Protein 6TAH (pdb70)

Sequence (804 aa):
GPIDDLYTAATTPPNGHKVSIALEEGLPYTVHALSFDKKKEQKAPEFLRINPNGRIPAIVDRSNDDFAVFESGAILVYLAEKKTGQLPTDVKGRSRVIIQWLFQGGVGPQGQANVFFRRYFPEKKLQGAIDRYQHHETRRLYEVLDGRLGEAEYLAGDYSIADIATYPWVRRIHDWSGVAVDGLDNLQRWIAALEEARPAVQQRGLLVPRDAIRGPIDLYTAATPPNGHKVSIALEEGLPYTVHALSFDKKKEQKAPEFLRINPNGRIPAIVDRSNDDFAVFESGAILVYLAEKTGQLPTDVKGRSRVIIQWLFQGGVGPQGQANVFFRYFPEEKLQGAIDRYQHETRRLYEVLDGRLGEAEYLAGDYSIADIATYPWVRRIHDWSGVAVDGLDNLQRWIAALEEARPAVQQRGLLVPRREKEGDDAIGPIDDLYTAATPPNGHKVSIALEEGLPPYTVHALSFDKKEQKAPEFLRRINPNGRIPAIVDRSNDDFAVFESGAILVYLAEKTGQLPTDVKGRSRRVIQWLFQGGVGPQGQANVFFRYFPEKLQGAIDRYQHETRRLYEVLDGRLGEAEYLAGDYSIADIATYPWVRRIHDDWSGVAVDGLDNLQRWIAALEEARPAVQQRGLLVPRPIDLYTAATPPNGHKVSIALEEGLPYTTVHALSFDKKEQKAPEFLRINPNGRIPAIVDRSNDDFAVFESGAILVYLAEKTGQLPTDVKGRSRRVIQWLFQGGVGPQGQANVFFRYFPEKLQGAIDRYQHETRRLYEEVLDGRLGEAEYLAGDYSIADIATYPWVRIHDWSGVAVDGLDNLQRWIAALEARPAVQQRGLLVPR

Foldseek 3Di:
DAWEWEAALALLSLLLQLLCLVPGDYHYDHDDVVVLRLVDPVNCVQPVVSDDTKIFDPVPPRHIDDDSLRSQVVVCVVVVPLDDDPLLVVQLVVLLCVVAQVVLVQLCCQVPNPPDNDVVSNCVNLVSNQVSLVVVLVCLVVEVDRSHDGGSSLSSRLSRVVCSVSSVHDCPPSVSSVSNNVVLVPDPSSVVSSCPPVNSGD/DFWEWEAFLALLQLLLQLLCLVPGDYHYDHDDVVVLRLVDPVNCVQPVVSDDTKTQHVVPVRHIDDDSLRSQVVVCVVVVPQDDDDLLVVQLVVLLCVVAQVVLVQLLCQVPPPPDNDVVSNCVNLVSNQVSLVVVLVCLVVEVDRSHDGGSSLSSRQSRVVCNVSSVHDCPPSVSSVSSNVVLVPDPSSVVSSQVVHPDDPCRPPD/DFWEWEAELALLQLLLQLLCLVPGDYHYDHADVVVLRLVPVVNCVQPVVSDDTKIFHVVPVRDIDDDSLRSQVVVCVVVVPQDDDDLLVVQLVVLLCVVAQVVLVQLLCQVPNDPDHDPVSNCVNLVSNLVSLVVVLVCLVVEVDRSHPGGSSLSSRQSSVVCNVSSVHDCPPSVSSVSSNVVLVPDVSSVVSSPPPD/DKEWEAELALLQLLLQLLCLVDPDYDYDYDDVVVLRLVDVVNCVQPVVSDDTKMFDVVPVRHIDDDSLRSQVVVCVVVVPQDDDDLLVVQLVVLLCVVAQVVLVQLLCQVPPPPDNDPVSNCVNLVSNLVSLVVVLVCLVVEVDRSHPGGSSLSSRQSSVVCCVSSVHDCPPSVSSVSNNVVLVPDVSSVVSSPVDD

Secondary structure (P-SEA, 3-state):
ccccccccccaaaaaaaaaaaccbbbbbbcccccccccccaaaaaacccccccbbbcccccccccccaaaaaaaaaaaaccccccaaaaaaaaaacccccccccaaaaaaacccccccaaaaaaaaaaaaaaaaaaaaaaaacccccccccaaaaacaaaaaaccccccccccaaaaaaaaaaaaacaaaaaaaaccccccc/ccccccccccaaaaaaaaaaaccbbbbbbcccccccccccaaaaaacccccccccccccccccccccaaaaaaaaaaacccccccaaaaaaaaaacccccccccaaaaaaacccccccaaaaaaaaaaaaaaaaaaaaaaaacccccccccaaaaacaaaaaaccccccccccaaaaaaaaaaaaacaaaaaaaacccccccccccc/ccccccccccaaaaaaaaaaaccbbbbbbcccccccccccaaaaaacccccccbbbcccccccccccaaaaaaaaaaacccccccaaaaaaaaaacccccccccaaaaaaacccccccaaaaaaaaaaaaaaaaaaaaaaaacccccccccaaaaacaaaaaaccccccccccaaaaaaaaaaaaacaaaaaaaaccc/cccccccccaaaaaaaaaaacccccccccccccccccccaaaaaacccccccccccccccccccccaaaaaaaaaaacccccccaaaaaaaaaacccccccccaaaaaaacccccccaaaaaaaaaaaaaaaaaaaaaaaacccccccccaaaaacaaaaaaccccccccccaaaaaaaaaaaaacaaaaaaaaccc

Solvent-accessible surface area: 32722 Å² total

B-factor: mean 14.42, std 9.43, range [3.59, 117.61]

Structure (mmCIF, N/CA/C/O backbone):
data_6TAH
#
_entry.id   6TAH
#
_cell.length_a   84.500
_cell.length_b   96.610
_cell.length_c   100.810
_cell.angle_alpha   90.000
_cell.angle_beta   90.000
_cell.angle_gamma   90.000
#
_symmetry.space_group_name_H-M   'P 21 21 21'
#
loop_
_entity.id
_entity.type
_entity.pdbx_description
1 polymer 'Glutathione S-transferase'
2 polymer 'Glutathione S-transferase'
3 polymer 'Glutathione S-transferase'
4 polymer 'Glutathione S-transferase'
5 non-polymer 'OXIDIZED GLUTATHIONE DISULFIDE'
6 non-polymer 1,2-ETHANEDIOL
7 non-polymer GLYCEROL
8 water water
#
loop_
_atom_site.group_PDB
_atom_site.id
_atom_site.type_symbol
_atom_site.label_atom_id
_atom_site.label_alt_id
_atom_site.label_comp_id
_atom_site.label_asym_id
_atom_site.label_entity_id
_atom_site.label_seq_id
_atom_site.pdbx_PDB_ins_code
_atom_site.Cartn_x
_atom_site.Cartn_y
_atom_site.Cartn_z
_atom_site.occupancy
_atom_site.B_iso_or_equiv
_atom_site.auth_seq_id
_atom_site.auth_comp_id
_atom_site.auth_asym_id
_atom_site.auth_atom_id
_atom_site.pdbx_PDB_model_num
ATOM 1 N N . GLY A 1 1 ? 0.01322 31.48891 -19.42643 1.000 23.68233 -1 GLY AAA N 1
ATOM 2 C CA . GLY A 1 1 ? 0.21538 32.38804 -18.24748 1.000 18.59846 -1 GLY AAA CA 1
ATOM 3 C C . GLY A 1 1 ? 0.25815 31.58951 -16.96195 1.000 13.85136 -1 GLY AAA C 1
ATOM 4 O O . GLY A 1 1 ? 0.13594 30.37052 -17.00554 1.000 13.63391 -1 GLY AAA O 1
ATOM 10 N N . PRO A 1 2 ? 0.43601 32.26403 -15.82360 1.000 12.67288 0 PRO AAA N 1
ATOM 11 C CA . PRO A 1 2 ? 0.57923 31.53105 -14.55472 1.000 9.67451 0 PRO AAA CA 1
ATOM 12 C C . PRO A 1 2 ? -0.61255 30.63918 -14.27099 1.000 10.28818 0 PRO AAA C 1
ATOM 13 O O . PRO A 1 2 ? -1.76579 31.01274 -14.47851 1.000 12.12108 0 PRO AAA O 1
ATOM 55 N N . ILE A 1 4 ? -0.85734 29.01624 -11.15485 1.000 7.55327 2 ILE AAA N 1
ATOM 56 C CA . ILE A 1 4 ? -1.06394 28.99794 -9.71267 1.000 7.46740 2 ILE AAA CA 1
ATOM 57 C C . ILE A 1 4 ? -1.57878 30.37077 -9.31197 1.000 9.33861 2 ILE AAA C 1
ATOM 58 O O . ILE A 1 4 ? -0.94107 31.38621 -9.62136 1.000 10.37291 2 ILE AAA O 1
ATOM 74 N N . ASP A 1 5 ? -2.72432 30.40416 -8.63382 1.000 7.45285 3 ASP AAA N 1
ATOM 75 C CA A ASP A 1 5 ? -3.21908 31.62119 -8.01393 0.567 7.98538 3 ASP AAA CA 1
ATOM 76 C CA B ASP A 1 5 ? -3.24937 31.61620 -8.00943 0.433 8.98991 3 ASP AAA CA 1
ATOM 77 C C . ASP A 1 5 ? -2.92225 31.54645 -6.52424 1.000 6.95030 3 ASP AAA C 1
ATOM 78 O O . ASP A 1 5 ? -3.30713 30.58138 -5.85135 1.000 8.52764 3 ASP AAA O 1
ATOM 95 N N . LEU A 1 6 ? -2.19601 32.54001 -6.03128 1.000 6.41947 4 LEU AAA N 1
ATOM 96 C CA . LEU A 1 6 ? -1.75890 32.60545 -4.64362 1.000 6.45726 4 LEU AAA CA 1
ATOM 97 C C . LEU A 1 6 ? -2.55902 33.67660 -3.91916 1.000 6.39633 4 LEU AAA C 1
ATOM 98 O O . LEU A 1 6 ? -2.50493 34.85434 -4.29044 1.000 8.61598 4 LEU AAA O 1
ATOM 114 N N . TYR A 1 7 ? -3.27792 33.25927 -2.88128 1.000 6.46259 5 TYR AAA N 1
ATOM 115 C CA . TYR A 1 7 ? -4.04784 34.13805 -2.01201 1.000 7.65203 5 TYR AAA CA 1
ATOM 116 C C . TYR A 1 7 ? -3.22123 34.33956 -0.75510 1.000 7.12735 5 TYR AAA C 1
ATOM 117 O O . TYR A 1 7 ? -2.91382 33.37264 -0.05397 1.000 6.83963 5 TYR AAA O 1
ATOM 135 N N . THR A 1 8 ? -2.81936 35.57978 -0.49384 1.000 7.30422 6 THR AAA N 1
ATOM 136 C CA . THR A 1 8 ? -1.76061 35.81241 0.47584 1.000 6.68481 6 THR AAA CA 1
ATOM 137 C C . THR A 1 8 ? -1.85914 37.21339 1.07232 1.000 8.47496 6 THR AAA C 1
ATOM 138 O O . THR A 1 8 ? -2.75992 37.99173 0.75994 1.000 8.78755 6 THR AAA O 1
ATOM 149 N N . ALA A 1 9 ? -0.93392 37.48868 1.98752 1.000 7.80153 7 ALA AAA N 1
ATOM 150 C CA . ALA A 1 9 ? -0.75896 38.78155 2.62916 1.000 8.73023 7 ALA AAA CA 1
ATOM 151 C C . ALA A 1 9 ? 0.67877 38.81146 3.10785 1.000 8.62470 7 ALA AAA C 1
ATOM 152 O O . ALA A 1 9 ? 1.33512 37.77649 3.16270 1.000 9.20985 7 ALA AAA O 1
ATOM 159 N N . ALA A 1 10 ? 1.17860 39.99304 3.42972 1.000 9.54994 8 ALA AAA N 1
ATOM 160 C CA . ALA A 1 10 ? 2.56352 40.15672 3.87634 1.000 9.76839 8 ALA AAA CA 1
ATOM 161 C C . ALA A 1 10 ? 2.67344 39.71399 5.32657 1.000 12.36626 8 ALA AAA C 1
ATOM 162 O O . ALA A 1 10 ? 2.51750 40.50123 6.26362 1.000 12.81426 8 ALA AAA O 1
ATOM 169 N N . THR A 1 11 ? 2.94793 38.42451 5.49534 1.000 9.53542 9 THR AAA N 1
ATOM 170 C CA A THR A 1 11 ? 3.00963 37.77471 6.79134 0.170 10.05256 9 THR AAA CA 1
ATOM 171 C CA B THR A 1 11 ? 2.99562 37.76654 6.79587 0.830 9.20701 9 THR AAA CA 1
ATOM 172 C C . THR A 1 11 ? 3.94498 36.58379 6.67931 1.000 8.92642 9 THR AAA C 1
ATOM 173 O O . THR A 1 11 ? 4.16227 36.07345 5.57906 1.000 8.06114 9 THR AAA O 1
ATOM 194 N N . PRO A 1 12 ? 4.49092 36.08576 7.80749 1.000 10.27518 10 PRO AAA N 1
ATOM 195 C CA A PRO A 1 12 ? 5.37198 34.90575 7.71504 0.575 8.34319 10 PRO AAA CA 1
ATOM 196 C CA B PRO A 1 12 ? 5.38082 34.91211 7.69510 0.425 9.99541 10 PRO AAA CA 1
ATOM 197 C C . PRO A 1 12 ? 4.73049 33.72790 7.00046 1.000 7.28261 10 PRO AAA C 1
ATOM 198 O O . PRO A 1 12 ? 5.38174 33.08010 6.17819 1.000 7.13576 10 PRO AAA O 1
ATOM 218 N N . ASN A 1 13 ? 3.45943 33.44306 7.27456 1.000 6.43499 11 ASN AAA N 1
ATOM 219 C CA . ASN A 1 13 ? 2.83687 32.28180 6.64731 1.000 6.02867 11 ASN AAA CA 1
ATOM 220 C C . ASN A 1 13 ? 2.67869 32.46330 5.14843 1.000 5.52233 11 ASN AAA C 1
ATOM 221 O O . ASN A 1 13 ? 2.84651 31.50409 4.38612 1.000 5.76927 11 ASN AAA O 1
ATOM 232 N N . GLY A 1 14 ? 2.34113 33.67168 4.69827 1.000 5.78675 12 GLY AAA N 1
ATOM 233 C CA . GLY A 1 14 ? 2.28083 33.89806 3.25906 1.000 5.57203 12 GLY AAA CA 1
ATOM 234 C C . GLY A 1 14 ? 3.64723 33.83124 2.61026 1.000 5.55129 12 GLY AAA C 1
ATOM 235 O O . GLY A 1 14 ? 3.80170 33.30690 1.49920 1.000 6.32016 12 GLY AAA O 1
ATOM 239 N N . HIS A 1 15 ? 4.65997 34.34913 3.29867 1.000 5.98058 13 HIS AAA N 1
ATOM 240 C CA . HIS A 1 15 ? 6.00677 34.35898 2.74990 1.000 6.34031 13 HIS AAA CA 1
ATOM 241 C C . HIS A 1 15 ? 6.56181 32.95483 2.56444 1.000 5.42100 13 HIS AAA C 1
ATOM 242 O O . HIS A 1 15 ? 7.39358 32.72250 1.68091 1.000 5.79128 13 HIS AAA O 1
ATOM 256 N N . LYS A 1 16 ? 6.12959 31.99051 3.37216 1.000 5.45837 14 LYS AAA N 1
ATOM 257 C CA . LYS A 1 16 ? 6.57369 30.62295 3.12748 1.000 5.41322 14 LYS AAA CA 1
ATOM 258 C C . LYS A 1 16 ? 6.29089 30.22973 1.68550 1.000 4.96348 14 LYS AAA C 1
ATOM 259 O O . LYS A 1 16 ? 7.11085 29.57830 1.02978 1.000 5.81008 14 LYS AAA O 1
ATOM 278 N N . VAL A 1 17 ? 5.08835 30.54838 1.21532 1.000 4.96207 15 VAL AAA N 1
ATOM 279 C CA . VAL A 1 17 ? 4.64640 30.05888 -0.07982 1.000 4.84402 15 VAL AAA CA 1
ATOM 280 C C . VAL A 1 17 ? 5.24551 30.86813 -1.22280 1.000 5.44791 15 VAL AAA C 1
ATOM 281 O O . VAL A 1 17 ? 5.63605 30.29878 -2.25005 1.000 5.81550 15 VAL AAA O 1
ATOM 294 N N . SER A 1 18 ? 5.32980 32.19333 -1.08161 1.000 4.92209 16 SER AAA N 1
ATOM 295 C CA . SER A 1 18 ? 5.98461 32.97334 -2.12328 1.000 5.82307 16 SER AAA CA 1
ATOM 296 C C . SER A 1 18 ? 7.45856 32.61187 -2.21702 1.000 5.19906 16 SER AAA C 1
ATOM 297 O O . SER A 1 18 ? 8.00333 32.53269 -3.32042 1.000 6.28563 16 SER AAA O 1
ATOM 305 N N . ILE A 1 19 ? 8.13175 32.39141 -1.08052 1.000 5.22066 17 ILE AAA N 1
ATOM 306 C CA . ILE A 1 19 ? 9.51614 31.93766 -1.14768 1.000 5.45040 17 ILE AAA CA 1
ATOM 307 C C . ILE A 1 19 ? 9.61674 30.61931 -1.91144 1.000 5.25303 17 ILE AAA C 1
ATOM 308 O O . ILE A 1 19 ? 10.46505 30.45833 -2.79407 1.000 6.09507 17 ILE AAA O 1
ATOM 324 N N . ALA A 1 20 ? 8.75529 29.65920 -1.58591 1.000 5.01226 18 ALA AAA N 1
ATOM 325 C CA . ALA A 1 20 ? 8.80440 28.36821 -2.26398 1.000 5.51721 18 ALA AAA CA 1
ATOM 326 C C . ALA A 1 20 ? 8.61575 28.52736 -3.77108 1.000 5.64240 18 ALA AAA C 1
ATOM 327 O O . ALA A 1 20 ? 9.35956 27.95059 -4.56587 1.000 6.37698 18 ALA AAA O 1
ATOM 334 N N . LEU A 1 21 ? 7.60413 29.29380 -4.18630 1.000 5.57694 19 LEU AAA N 1
ATOM 335 C CA . LEU A 1 21 ? 7.35535 29.47580 -5.61129 1.000 5.75734 19 LEU AAA CA 1
ATOM 336 C C . LEU A 1 21 ? 8.53409 30.15568 -6.29823 1.000 5.50022 19 LEU AAA C 1
ATOM 337 O O . LEU A 1 21 ? 8.90832 29.77159 -7.41499 1.000 6.48401 19 LEU AAA O 1
ATOM 353 N N . GLU A 1 22 ? 9.14697 31.14803 -5.64271 1.000 6.43767 20 GLU AAA N 1
ATOM 354 C CA . GLU A 1 22 ? 10.34385 31.78653 -6.19021 1.000 6.46358 20 GLU AAA CA 1
ATOM 355 C C . GLU A 1 22 ? 11.50544 30.80696 -6.29284 1.000 6.54329 20 GLU AAA C 1
ATOM 356 O O . GLU A 1 22 ? 12.23717 30.82235 -7.28871 1.000 8.41965 20 GLU AAA O 1
ATOM 368 N N . GLU A 1 23 ? 11.69530 29.94616 -5.28758 1.000 6.20455 21 GLU AAA N 1
ATOM 369 C CA . GLU A 1 23 ? 12.76297 28.94447 -5.35760 1.000 6.93415 21 GLU AAA CA 1
ATOM 370 C C . GLU A 1 23 ? 12.51273 27.97133 -6.48997 1.000 7.83816 21 GLU AAA C 1
ATOM 371 O O . GLU A 1 23 ? 13.44905 27.53639 -7.16429 1.000 9.17177 21 GLU AAA O 1
ATOM 400 N N . GLY A 1 25 ? 10.82425 28.50593 -9.24796 1.000 7.54890 23 GLY AAA N 1
ATOM 401 C CA . GLY A 1 25 ? 10.69695 29.13613 -10.54972 1.000 8.45464 23 GLY AAA CA 1
ATOM 402 C C . GLY A 1 25 ? 9.35097 28.90940 -11.18680 1.000 7.59001 23 GLY AAA C 1
ATOM 403 O O . GLY A 1 25 ? 9.24264 28.90565 -12.41271 1.000 10.55393 23 GLY AAA O 1
ATOM 407 N N . LEU A 1 26 ? 8.31105 28.73846 -10.37855 1.000 7.94773 24 LEU AAA N 1
ATOM 408 C CA . LEU A 1 26 ? 6.97474 28.48944 -10.89162 1.000 7.68134 24 LEU AAA CA 1
ATOM 409 C C . LEU A 1 26 ? 6.19054 29.78583 -10.86816 1.000 9.07302 24 LEU AAA C 1
ATOM 410 O O . LEU A 1 26 ? 5.96080 30.33210 -9.77633 1.000 10.00954 24 LEU AAA O 1
ATOM 426 N N . PRO A 1 27 ? 5.77475 30.31874 -12.01617 1.000 7.87571 25 PRO AAA N 1
ATOM 427 C CA . PRO A 1 27 ? 5.02116 31.58142 -12.00841 1.000 8.17266 25 PRO AAA CA 1
ATOM 428 C C . PRO A 1 27 ? 3.69404 31.46621 -11.28236 1.000 8.02314 25 PRO AAA C 1
ATOM 429 O O . PRO A 1 27 ? 3.07539 30.39927 -11.23929 1.000 7.90937 25 PRO AAA O 1
ATOM 440 N N . TYR A 1 28 ? 3.23780 32.59879 -10.74859 1.000 8.11086 26 TYR AAA N 1
ATOM 441 C CA . TYR A 1 28 ? 2.00237 32.63231 -9.99669 1.000 7.04751 26 TYR AAA CA 1
ATOM 442 C C . TYR A 1 28 ? 1.37568 34.01547 -10.10658 1.000 7.91410 26 TYR AAA C 1
ATOM 443 O O . TYR A 1 28 ? 2.05657 35.00735 -10.38688 1.000 11.45273 26 TYR AAA O 1
ATOM 461 N N . THR A 1 29 ? 0.05766 34.05361 -9.91457 1.000 8.51400 27 THR AAA N 1
ATOM 462 C CA . THR A 1 29 ? -0.70895 35.28758 -9.87421 1.000 8.91245 27 THR AAA CA 1
ATOM 463 C C . THR A 1 29 ? -1.04846 35.58913 -8.42451 1.000 8.45050 27 THR AAA C 1
ATOM 464 O O . THR A 1 29 ? -1.60707 34.73356 -7.72477 1.000 10.46702 27 THR AAA O 1
ATOM 475 N N . VAL A 1 30 ? -0.74939 36.80505 -7.98311 1.000 9.11617 28 VAL AAA N 1
ATOM 476 C CA . VAL A 1 30 ? -0.91362 37.20021 -6.59114 1.000 8.86157 28 VAL AAA CA 1
ATOM 477 C C . VAL A 1 30 ? -2.28606 37.81787 -6.38665 1.000 10.58639 28 VAL AAA C 1
ATOM 478 O O . VAL A 1 30 ? -2.68459 38.73754 -7.10890 1.000 11.80245 28 VAL AAA O 1
ATOM 491 N N . HIS A 1 31 ? -2.99010 37.33669 -5.37116 1.000 9.24806 29 HIS AAA N 1
ATOM 492 C CA . HIS A 1 31 ? -4.21636 37.93771 -4.85154 1.000 9.75146 29 HIS AAA CA 1
ATOM 493 C C . HIS A 1 31 ? -3.90369 38.34358 -3.41709 1.000 10.26319 29 HIS AAA C 1
ATOM 494 O O . HIS A 1 31 ? -3.90650 37.49952 -2.51019 1.000 10.68479 29 HIS AAA O 1
ATOM 508 N N . ALA A 1 32 ? -3.61913 39.62075 -3.20385 1.000 12.31461 30 ALA AAA N 1
ATOM 509 C CA . ALA A 1 32 ? -3.27656 40.13484 -1.88230 1.000 11.11637 30 ALA AAA CA 1
ATOM 510 C C . ALA A 1 32 ? -4.57000 40.49901 -1.16264 1.000 10.80195 30 ALA AAA C 1
ATOM 511 O O . ALA A 1 32 ? -5.25834 41.44456 -1.55536 1.000 17.34248 30 ALA AAA O 1
ATOM 518 N N . LEU A 1 33 ? -4.89721 39.76836 -0.11368 1.000 11.82204 31 LEU AAA N 1
ATOM 519 C CA . LEU A 1 33 ? -6.14418 40.00292 0.59141 1.000 12.12171 31 LEU AAA CA 1
ATOM 520 C C . LEU A 1 33 ? -5.96599 41.05458 1.67845 1.000 13.04375 31 LEU AAA C 1
ATOM 521 O O . LEU A 1 33 ? -4.96067 41.07009 2.39375 1.000 17.74310 31 LEU AAA O 1
ATOM 537 N N . SER A 1 34 ? -6.95951 41.92946 1.79904 1.000 14.04353 32 SER AAA N 1
ATOM 538 C CA . SER A 1 34 ? -6.96553 42.98956 2.80093 1.000 14.59225 32 SER AAA CA 1
ATOM 539 C C . SER A 1 34 ? -7.69026 42.48564 4.04136 1.000 14.75482 32 SER AAA C 1
ATOM 540 O O . SER A 1 34 ? -8.89756 42.22653 4.00285 1.000 14.82184 32 SER AAA O 1
ATOM 548 N N . PHE A 1 35 ? -6.94932 42.32237 5.13415 1.000 15.69375 33 PHE AAA N 1
ATOM 549 C CA . PHE A 1 35 ? -7.58897 41.98047 6.40092 1.000 15.71174 33 PHE AAA CA 1
ATOM 550 C C . PHE A 1 35 ? -8.49670 43.10826 6.88397 1.000 17.70436 33 PHE AAA C 1
ATOM 551 O O . PHE A 1 35 ? -9.54093 42.84996 7.50146 1.000 18.54494 33 PHE AAA O 1
ATOM 568 N N . ASP A 1 36 ? -8.12633 44.35359 6.60491 1.000 17.98360 34 ASP AAA N 1
ATOM 569 C CA . ASP A 1 36 ? -8.95735 45.46711 7.04056 1.000 19.32686 34 ASP AAA CA 1
ATOM 570 C C . ASP A 1 36 ? -10.33211 45.43043 6.38615 1.000 23.62544 34 ASP AAA C 1
ATOM 571 O O . ASP A 1 36 ? -11.32692 45.80124 7.01884 1.000 24.63044 34 ASP AAA O 1
ATOM 580 N N . LYS A 1 37 ? -10.41295 44.99312 5.13483 1.000 18.44768 35 LYS AAA N 1
ATOM 581 C CA A LYS A 1 37 ? -11.68143 44.81336 4.44358 0.454 19.21769 35 LYS AAA CA 1
ATOM 582 C CA B LYS A 1 37 ? -11.68816 44.81865 4.45575 0.546 19.26327 35 LYS AAA CA 1
ATOM 583 C C . LYS A 1 37 ? -12.27220 43.42664 4.67229 1.000 17.59536 35 LYS AAA C 1
ATOM 584 O O . LYS A 1 37 ? -13.29071 43.08984 4.06294 1.000 18.68806 35 LYS AAA O 1
ATOM 621 N N . LYS A 1 38 ? -11.64814 42.61838 5.53016 1.000 18.08199 36 LYS AAA N 1
ATOM 622 C CA . LYS A 1 38 ? -12.14678 41.28778 5.89487 1.000 17.49609 36 LYS AAA CA 1
ATOM 623 C C . LYS A 1 38 ? -12.27366 40.36343 4.68873 1.000 15.54044 36 LYS AAA C 1
ATOM 624 O O . LYS A 1 38 ? -13.14809 39.49024 4.64486 1.000 15.93630 36 LYS AAA O 1
ATOM 643 N N . GLU A 1 39 ? -11.38645 40.52478 3.71137 1.000 13.94626 37 GLU AAA N 1
ATOM 644 C CA . GLU A 1 39 ? -11.48120 39.73908 2.49410 1.000 14.63011 37 GLU AAA CA 1
ATOM 645 C C . GLU A 1 39 ? -11.21334 38.25943 2.73764 1.000 11.89590 37 GLU AAA C 1
ATOM 646 O O . GLU A 1 39 ? -11.68375 37.41941 1.96312 1.000 13.26510 37 GLU AAA O 1
ATOM 658 N N . GLN A 1 40 ? -10.49085 37.91749 3.80417 1.000 11.05845 38 GLN AAA N 1
ATOM 659 C CA . GLN A 1 40 ? -10.23710 36.51894 4.12540 1.000 9.69866 38 GLN AAA CA 1
ATOM 660 C C . GLN A 1 40 ? -11.46519 35.82036 4.70062 1.000 10.49681 38 GLN AAA C 1
ATOM 661 O O . GLN A 1 40 ? -11.45357 34.59068 4.82750 1.000 10.27407 38 GLN AAA O 1
ATOM 675 N N . LYS A 1 41 ? -12.51706 36.56098 5.03163 1.000 11.17852 39 LYS AAA N 1
ATOM 676 C CA . LYS A 1 41 ? -13.76089 35.98837 5.52383 1.000 13.83673 39 LYS AAA CA 1
ATOM 677 C C . LYS A 1 41 ? -14.89311 36.11853 4.51449 1.000 14.39315 39 LYS AAA C 1
ATOM 678 O O . LYS A 1 41 ? -16.03127 35.75946 4.83106 1.000 17.15325 39 LYS AAA O 1
ATOM 697 N N . ALA A 1 42 ? -14.60675 36.62055 3.31868 1.000 14.17011 40 ALA AAA N 1
ATOM 698 C CA . ALA A 1 42 ? -15.64128 36.76755 2.30472 1.000 16.85378 40 ALA AAA CA 1
ATOM 699 C C . ALA A 1 42 ? -16.09636 35.39061 1.82085 1.000 13.23340 40 ALA AAA C 1
ATOM 700 O O . ALA A 1 42 ? -15.28330 34.47017 1.71428 1.000 13.09664 40 ALA AAA O 1
ATOM 707 N N . PRO A 1 43 ? -17.38392 35.22277 1.49595 1.000 14.49949 41 PRO AAA N 1
ATOM 708 C CA . PRO A 1 43 ? -17.84914 33.89682 1.04537 1.000 15.16170 41 PRO AAA CA 1
ATOM 709 C C . PRO A 1 43 ? -17.05243 33.30953 -0.11409 1.000 13.21717 41 PRO AAA C 1
ATOM 710 O O . PRO A 1 43 ? -16.80165 32.09834 -0.13439 1.000 15.47356 41 PRO AAA O 1
ATOM 721 N N . GLU A 1 44 ? -16.64718 34.13397 -1.07638 1.000 17.55199 42 GLU AAA N 1
ATOM 722 C CA . GLU A 1 44 ? -15.90965 33.61224 -2.21807 1.000 20.78152 42 GLU AAA CA 1
ATOM 723 C C . GLU A 1 44 ? -14.58823 33.00272 -1.77149 1.000 16.75184 42 GLU AAA C 1
ATOM 724 O O . GLU A 1 44 ? -14.18207 31.94318 -2.27042 1.000 18.13646 42 GLU AAA O 1
ATOM 736 N N . PHE A 1 45 ? -13.91168 33.63829 -0.81435 1.000 12.88945 43 PHE AAA N 1
ATOM 737 C CA . PHE A 1 45 ? -12.64747 33.07971 -0.36318 1.000 11.57149 43 PHE AAA CA 1
ATOM 738 C C . PHE A 1 45 ? -12.85227 31.86939 0.54481 1.000 9.38897 43 PHE AAA C 1
ATOM 739 O O . PHE A 1 45 ? -12.03182 30.93940 0.52441 1.000 9.31463 43 PHE AAA O 1
ATOM 756 N N . LEU A 1 46 ? -13.94818 31.83393 1.30906 1.000 9.47187 44 LEU AAA N 1
ATOM 757 C CA . LEU A 1 46 ? -14.19954 30.66908 2.15639 1.000 9.20543 44 LEU AAA CA 1
ATOM 758 C C . LEU A 1 46 ? -14.41035 29.40309 1.32987 1.000 9.03399 44 LEU AAA C 1
ATOM 759 O O . LEU A 1 46 ? -14.17754 28.29829 1.83448 1.000 10.65431 44 LEU AAA O 1
ATOM 775 N N . ARG A 1 47 ? -14.82140 29.53483 0.06675 1.000 9.72548 45 ARG AAA N 1
ATOM 776 C CA . ARG A 1 47 ? -14.92820 28.36562 -0.79943 1.000 12.82748 45 ARG AAA CA 1
ATOM 777 C C . ARG A 1 47 ? -13.56466 27.84057 -1.21828 1.000 12.22223 45 ARG AAA C 1
ATOM 778 O O . ARG A 1 47 ? -13.47442 26.69285 -1.66411 1.000 14.82453 45 ARG AAA O 1
ATOM 799 N N . ILE A 1 48 ? -12.50990 28.63763 -1.05936 1.000 9.37804 46 ILE AAA N 1
ATOM 800 C CA . ILE A 1 48 ? -11.14347 28.19377 -1.29453 1.000 8.95528 46 ILE AAA CA 1
ATOM 801 C C . ILE A 1 48 ? -10.51430 27.67662 -0.01356 1.000 7.41164 46 ILE AAA C 1
ATOM 802 O O . ILE A 1 48 ? -9.91775 26.59938 0.00771 1.000 7.81232 46 ILE AAA O 1
ATOM 818 N N . ASN A 1 49 ? -10.60158 28.45132 1.06881 1.000 7.15011 47 ASN AAA N 1
ATOM 819 C CA . ASN A 1 49 ? -10.12525 28.02909 2.38479 1.000 6.31543 47 ASN AAA CA 1
ATOM 820 C C . ASN A 1 49 ? -11.25042 28.20785 3.38900 1.000 6.68667 47 ASN AAA C 1
ATOM 821 O O . ASN A 1 49 ? -11.53597 29.34752 3.79135 1.000 6.89478 47 ASN AAA O 1
ATOM 832 N N . PRO A 1 50 ? -11.90736 27.12661 3.82628 1.000 7.34772 48 PRO AAA N 1
ATOM 833 C CA . PRO A 1 50 ? -13.02639 27.28355 4.76986 1.000 8.49421 48 PRO AAA CA 1
ATOM 834 C C . PRO A 1 50 ? -12.60842 27.82464 6.13214 1.000 7.37606 48 PRO AAA C 1
ATOM 835 O O . PRO A 1 50 ? -13.46337 28.29396 6.88074 1.000 7.99782 48 PRO AAA O 1
ATOM 846 N N . ASN A 1 51 ? -11.32283 27.77775 6.46485 1.000 6.72090 49 ASN AAA N 1
ATOM 847 C CA . ASN A 1 51 ? -10.78142 28.38554 7.67818 1.000 6.69734 49 ASN AAA CA 1
ATOM 848 C C . ASN A 1 51 ? -10.66663 29.90173 7.57172 1.000 6.74196 49 ASN AAA C 1
ATOM 849 O O . ASN A 1 51 ? -10.49032 30.58328 8.58988 1.000 7.05004 49 ASN AAA O 1
ATOM 860 N N . GLY A 1 52 ? -10.77008 30.45514 6.36901 1.000 6.68655 50 GLY AAA N 1
ATOM 861 C CA . GLY A 1 52 ? -10.72293 31.89553 6.23240 1.000 7.01921 50 GLY AAA CA 1
ATOM 862 C C . GLY A 1 52 ? -9.38713 32.50455 6.59700 1.000 6.73906 50 GLY AAA C 1
ATOM 863 O O . GLY A 1 52 ? -9.34620 33.55909 7.25691 1.000 7.42921 50 GLY AAA O 1
ATOM 867 N N . ARG A 1 53 ? -8.29947 31.87123 6.17828 1.000 6.13293 51 ARG AAA N 1
ATOM 868 C CA . ARG A 1 53 ? -6.96265 32.37054 6.44144 1.000 6.03737 51 ARG AAA CA 1
ATOM 869 C C . ARG A 1 53 ? -6.12550 32.26003 5.17845 1.000 5.97999 51 ARG AAA C 1
ATOM 870 O O . ARG A 1 53 ? -6.43404 31.48416 4.26496 1.000 6.80133 51 ARG AAA O 1
ATOM 891 N N . ILE A 1 54 ? -5.05763 33.04396 5.12970 1.000 5.95023 52 ILE AAA N 1
ATOM 892 C CA . ILE A 1 54 ? -4.05320 32.90233 4.07751 1.000 5.75391 52 ILE AAA CA 1
ATOM 893 C C . ILE A 1 54 ? -2.84235 32.17454 4.64477 1.000 5.54088 52 ILE AAA C 1
ATOM 894 O O . ILE A 1 54 ? -2.61111 32.20487 5.85798 1.000 6.09765 52 ILE AAA O 1
ATOM 910 N N . PRO A 1 55 ? -2.02193 31.53733 3.81151 1.000 5.31870 53 PRO AAA N 1
ATOM 911 C CA . PRO A 1 55 ? -2.16085 31.42276 2.36357 1.000 5.21834 53 PRO AAA CA 1
ATOM 912 C C . PRO A 1 55 ? -3.08637 30.30976 1.91534 1.000 5.91906 53 PRO AAA C 1
ATOM 913 O O . PRO A 1 55 ? -3.40348 29.37441 2.65405 1.000 5.87205 53 PRO AAA O 1
ATOM 924 N N . ALA A 1 56 ? -3.51243 30.43149 0.66059 1.000 5.50396 54 ALA AAA N 1
ATOM 925 C CA . ALA A 1 56 ? -4.16999 29.35482 -0.06595 1.000 5.06391 54 ALA AAA CA 1
ATOM 926 C C . ALA A 1 56 ? -3.74942 29.49282 -1.51137 1.000 5.46935 54 ALA AAA C 1
ATOM 927 O O . ALA A 1 56 ? -3.40223 30.58759 -1.95629 1.000 7.01934 54 ALA AAA O 1
ATOM 934 N N . ILE A 1 57 ? -3.75285 28.37468 -2.24218 1.000 5.38327 55 ILE AAA N 1
ATOM 935 C CA . ILE A 1 57 ? -3.56362 28.41406 -3.69107 1.000 5.69643 55 ILE AAA CA 1
ATOM 936 C C . ILE A 1 57 ? -4.73930 27.74906 -4.38667 1.000 6.32555 55 ILE AAA C 1
ATOM 937 O O . ILE A 1 57 ? -5.44942 26.91116 -3.82036 1.000 6.68293 55 ILE AAA O 1
ATOM 953 N N . VAL A 1 58 ? -4.91940 28.12860 -5.64771 1.000 7.66306 56 VAL AAA N 1
ATOM 954 C CA . VAL A 1 58 ? -5.74664 27.40460 -6.60513 1.000 8.32805 56 VAL AAA CA 1
ATOM 955 C C . VAL A 1 58 ? -4.84830 27.01141 -7.76788 1.000 7.46888 56 VAL AAA C 1
ATOM 956 O O . VAL A 1 58 ? -4.16870 27.86410 -8.35579 1.000 8.65808 56 VAL AAA O 1
ATOM 969 N N . ASP A 1 59 ? -4.83298 25.71787 -8.07979 1.000 7.70115 57 ASP AAA N 1
ATOM 970 C CA . ASP A 1 59 ? -4.07149 25.16802 -9.19747 1.000 8.05602 57 ASP AAA CA 1
ATOM 971 C C . ASP A 1 59 ? -4.98951 25.14622 -10.41692 1.000 9.85121 57 ASP AAA C 1
ATOM 972 O O . ASP A 1 59 ? -5.93266 24.34914 -10.49606 1.000 10.52479 57 ASP AAA O 1
ATOM 981 N N . ARG A 1 60 ? -4.73475 26.04931 -11.35108 1.000 9.85331 58 ARG AAA N 1
ATOM 982 C CA . ARG A 1 60 ? -5.56102 26.16356 -12.54278 1.000 11.55003 58 ARG AAA CA 1
ATOM 983 C C . ARG A 1 60 ? -5.29343 25.06357 -13.55842 1.000 12.11605 58 ARG AAA C 1
ATOM 984 O O . ARG A 1 60 ? -6.04408 24.94612 -14.52923 1.000 15.05382 58 ARG AAA O 1
ATOM 1005 N N . SER A 1 61 ? -4.26003 24.25035 -13.35977 1.000 11.83929 59 SER AAA N 1
ATOM 1006 C CA . SER A 1 61 ? -3.95172 23.14277 -14.25682 1.000 14.31226 59 SER AAA CA 1
ATOM 1007 C C . SER A 1 61 ? -4.72897 21.86144 -13.95465 1.000 14.75878 59 SER AAA C 1
ATOM 1008 O O . SER A 1 61 ? -4.73094 20.95845 -14.79872 1.000 19.01260 59 SER AAA O 1
ATOM 1016 N N . ASN A 1 62 ? -5.38431 21.73589 -12.79673 1.000 16.08036 60 ASN AAA N 1
ATOM 1017 C CA . ASN A 1 62 ? -6.18663 20.54206 -12.51665 1.000 23.22109 60 ASN AAA CA 1
ATOM 1018 C C . ASN A 1 62 ? -7.54206 20.96144 -11.94427 1.000 15.06159 60 ASN AAA C 1
ATOM 1019 O O . ASN A 1 62 ? -7.89408 20.69709 -10.79569 1.000 19.67600 60 ASN AAA O 1
ATOM 1030 N N . ASP A 1 63 ? -8.30201 21.66739 -12.76442 1.000 18.88003 61 ASP AAA N 1
ATOM 1031 C CA . ASP A 1 63 ? -9.70839 21.91040 -12.48542 1.000 20.01511 61 ASP AAA CA 1
ATOM 1032 C C . ASP A 1 63 ? -9.87898 22.83306 -11.28265 1.000 14.05268 61 ASP AAA C 1
ATOM 1033 O O . ASP A 1 63 ? -10.79178 22.66412 -10.47243 1.000 16.56837 61 ASP AAA O 1
ATOM 1042 N N . ASP A 1 64 ? -8.99296 23.81523 -11.16047 1.000 12.58761 62 ASP AAA N 1
ATOM 1043 C CA . ASP A 1 64 ? -9.07318 24.82559 -10.11781 1.000 13.73278 62 ASP AAA CA 1
ATOM 1044 C C . ASP A 1 64 ? -9.08665 24.18251 -8.73144 1.000 13.57202 62 ASP AAA C 1
ATOM 1045 O O . ASP A 1 64 ? -9.89532 24.52005 -7.86292 1.000 15.80235 62 ASP AAA O 1
ATOM 1054 N N . PHE A 1 65 ? -8.14775 23.26631 -8.51412 1.000 9.77474 63 PHE AAA N 1
ATOM 1055 C CA . PHE A 1 65 ? -8.04209 22.57261 -7.24013 1.000 8.55596 63 PHE AAA CA 1
ATOM 1056 C C . PHE A 1 65 ? -7.45232 23.49444 -6.18635 1.000 8.22502 63 PHE AAA C 1
ATOM 1057 O O . PHE A 1 65 ? -6.35781 24.03715 -6.35972 1.000 8.25249 63 PHE AAA O 1
ATOM 1074 N N . ALA A 1 66 ? -8.16888 23.65405 -5.09112 1.000 7.68452 64 ALA AAA N 1
ATOM 1075 C CA . ALA A 1 66 ? -7.73986 24.50333 -3.98657 1.000 6.61088 64 ALA AAA CA 1
ATOM 1076 C C . ALA A 1 66 ? -6.87247 23.73370 -3.00291 1.000 6.26204 64 ALA AAA C 1
ATOM 1077 O O . ALA A 1 66 ? -7.12831 22.56273 -2.70781 1.000 6.93094 64 ALA AAA O 1
ATOM 1084 N N . VAL A 1 67 ? -5.86104 24.41436 -2.47029 1.000 5.93206 65 VAL AAA N 1
ATOM 1085 C CA . VAL A 1 67 ? -5.03579 23.87397 -1.39443 1.000 5.10851 65 VAL AAA CA 1
ATOM 1086 C C . VAL A 1 67 ? -4.89837 24.95868 -0.34104 1.000 5.60284 65 VAL AAA C 1
ATOM 1087 O O . VAL A 1 67 ? -4.38348 26.04580 -0.62802 1.000 5.93869 65 VAL AAA O 1
ATOM 1100 N N . PHE A 1 68 ? -5.37894 24.68932 0.86405 1.000 5.49874 66 PHE AAA N 1
ATOM 1101 C CA . PHE A 1 68 ? -5.19649 25.57100 2.00963 1.000 5.29205 66 PHE AAA CA 1
ATOM 1102 C C . PHE A 1 68 ? -4.24646 24.90941 3.00226 1.000 5.13612 66 PHE AAA C 1
ATOM 1103 O O . PHE A 1 68 ? -3.96682 23.71107 2.91699 1.000 5.85644 66 PHE AAA O 1
ATOM 1120 N N . GLU A 1 69 ? -3.73928 25.73512 3.94292 1.000 4.56227 67 GLU AAA N 1
ATOM 1121 C CA . GLU A 1 69 ? -2.68750 25.42649 4.92044 1.000 4.84491 67 GLU AAA CA 1
ATOM 1122 C C . GLU A 1 69 ? -1.31629 25.52219 4.26752 1.000 4.82223 67 GLU AAA C 1
ATOM 1123 O O . GLU A 1 69 ? -0.97767 24.74147 3.36337 1.000 5.15818 67 GLU AAA O 1
ATOM 1135 N N . SER A 1 70 ? -0.50393 26.46644 4.73323 1.000 4.75196 68 SER AAA N 1
ATOM 1136 C CA . SER A 1 70 ? 0.81736 26.66754 4.14676 1.000 4.31968 68 SER AAA CA 1
ATOM 1137 C C . SER A 1 70 ? 1.59895 25.35898 4.00742 1.000 4.38050 68 SER AAA C 1
ATOM 1138 O O . SER A 1 70 ? 2.16914 25.07962 2.94089 1.000 5.37673 68 SER AAA O 1
ATOM 1146 N N . GLY A 1 71 ? 1.61841 24.53237 5.05299 1.000 5.12070 69 GLY AAA N 1
ATOM 1147 C CA . GLY A 1 71 ? 2.37597 23.29383 4.97774 1.000 5.25863 69 GLY AAA CA 1
ATOM 1148 C C . GLY A 1 71 ? 1.86260 22.35302 3.90342 1.000 4.52335 69 GLY AAA C 1
ATOM 1149 O O . GLY A 1 71 ? 2.64234 21.65891 3.24328 1.000 5.50028 69 GLY AAA O 1
ATOM 1153 N N . ALA A 1 72 ? 0.53694 22.29199 3.72757 1.000 4.39108 70 ALA AAA N 1
ATOM 1154 C CA . ALA A 1 72 ? -0.03453 21.43878 2.68534 1.000 5.41929 70 ALA AAA CA 1
ATOM 1155 C C . ALA A 1 72 ? 0.30238 21.97416 1.30134 1.000 5.03707 70 ALA AAA C 1
ATOM 1156 O O . ALA A 1 72 ? 0.51295 21.19606 0.36494 1.000 5.21936 70 ALA AAA O 1
ATOM 1163 N N . ILE A 1 73 ? 0.30576 23.29370 1.14113 1.000 4.47745 71 ILE AAA N 1
ATOM 1164 C CA . ILE A 1 73 ? 0.66617 23.91000 -0.12416 1.000 4.23127 71 ILE AAA CA 1
ATOM 1165 C C . ILE A 1 73 ? 2.11819 23.59964 -0.45358 1.000 4.49830 71 ILE AAA C 1
ATOM 1166 O O . ILE A 1 73 ? 2.46799 23.28347 -1.59593 1.000 5.15368 71 ILE AAA O 1
ATOM 1182 N N . LEU A 1 74 ? 2.99232 23.68490 0.53640 1.000 4.79407 72 LEU AAA N 1
ATOM 1183 C CA . LEU A 1 74 ? 4.40079 23.37050 0.30098 1.000 4.21601 72 LEU AAA CA 1
ATOM 1184 C C . LEU A 1 74 ? 4.59158 21.92143 -0.13337 1.000 4.55607 72 LEU AAA C 1
ATOM 1185 O O . LEU A 1 74 ? 5.34713 21.65070 -1.07759 1.000 5.11747 72 LEU AAA O 1
ATOM 1201 N N . VAL A 1 75 ? 3.89832 20.97829 0.51243 1.000 5.06457 73 VAL AAA N 1
ATOM 1202 C CA . VAL A 1 75 ? 3.98572 19.57745 0.09151 1.000 5.75764 73 VAL AAA CA 1
ATOM 1203 C C . VAL A 1 75 ? 3.45310 19.41191 -1.32890 1.000 4.96165 73 VAL AAA C 1
ATOM 1204 O O . VAL A 1 75 ? 4.06510 18.74872 -2.18258 1.000 6.06501 73 VAL AAA O 1
ATOM 1217 N N . TYR A 1 76 ? 2.28979 20.00112 -1.60242 1.000 4.95423 74 TYR AAA N 1
ATOM 1218 C CA . TYR A 1 76 ? 1.67044 19.87378 -2.91736 1.000 5.42970 74 TYR AAA CA 1
ATOM 1219 C C . TYR A 1 76 ? 2.61574 20.35603 -4.01154 1.000 5.40897 74 TYR AAA C 1
ATOM 1220 O O . TYR A 1 76 ? 2.81426 19.68161 -5.03066 1.000 5.88901 74 TYR AAA O 1
ATOM 1238 N N . LEU A 1 77 ? 3.21804 21.52953 -3.80619 1.000 5.06425 75 LEU AAA N 1
ATOM 1239 C CA . LEU A 1 77 ? 4.07528 22.10875 -4.83125 1.000 5.58453 75 LEU AAA CA 1
ATOM 1240 C C . LEU A 1 77 ? 5.40107 21.36506 -4.94622 1.000 5.33412 75 LEU AAA C 1
ATOM 1241 O O . LEU A 1 77 ? 5.93552 21.21729 -6.05138 1.000 5.73096 75 LEU AAA O 1
ATOM 1257 N N . ALA A 1 78 ? 5.98260 20.95323 -3.81738 1.000 5.54925 76 ALA AAA N 1
ATOM 1258 C CA . ALA A 1 78 ? 7.21643 20.18344 -3.87282 1.000 5.19645 76 ALA AAA CA 1
ATOM 1259 C C . ALA A 1 78 ? 7.00454 18.88843 -4.64075 1.000 7.14549 76 ALA AAA C 1
ATOM 1260 O O . ALA A 1 78 ? 7.85173 18.48622 -5.43786 1.000 6.68010 76 ALA AAA O 1
ATOM 1267 N N . GLU A 1 79 ? 5.87856 18.21699 -4.40529 1.000 6.04751 77 GLU AAA N 1
ATOM 1268 C CA . GLU A 1 79 ? 5.60477 16.97352 -5.12071 1.000 6.72152 77 GLU AAA CA 1
ATOM 1269 C C . GLU A 1 79 ? 5.40193 17.22759 -6.60665 1.000 7.53636 77 GLU AAA C 1
ATOM 1270 O O . GLU A 1 79 ? 5.91212 16.47650 -7.43829 1.000 9.63282 77 GLU AAA O 1
ATOM 1282 N N . LYS A 1 80 ? 4.67962 18.29592 -6.95569 1.000 6.76796 78 LYS AAA N 1
ATOM 1283 C CA A LYS A 1 80 ? 4.43276 18.59897 -8.35851 0.604 7.37706 78 LYS AAA CA 1
ATOM 1284 C CA B LYS A 1 80 ? 4.43132 18.59869 -8.35655 0.396 7.37633 78 LYS AAA CA 1
ATOM 1285 C C . LYS A 1 80 ? 5.73113 18.89775 -9.08370 1.000 7.53011 78 LYS AAA C 1
ATOM 1286 O O . LYS A 1 80 ? 5.96708 18.39365 -10.18385 1.000 8.25132 78 LYS AAA O 1
ATOM 1321 N N . THR A 1 81 ? 6.57933 19.73834 -8.48913 1.000 6.98934 79 THR AAA N 1
ATOM 1322 C CA . THR A 1 81 ? 7.76996 20.19847 -9.19029 1.000 8.39056 79 THR AAA CA 1
ATOM 1323 C C . THR A 1 81 ? 8.94094 19.24713 -9.03968 1.000 7.88481 79 THR AAA C 1
ATOM 1324 O O . THR A 1 81 ? 9.90777 19.35276 -9.79896 1.000 8.76776 79 THR AAA O 1
ATOM 1335 N N . GLY A 1 82 ? 8.88064 18.32526 -8.08387 1.000 8.39075 80 GLY AAA N 1
ATOM 1336 C CA . GLY A 1 82 ? 10.00927 17.47459 -7.78191 1.000 8.54927 80 GLY AAA CA 1
ATOM 1337 C C . GLY A 1 82 ? 11.13816 18.16630 -7.06313 1.000 10.32325 80 GLY AAA C 1
ATOM 1338 O O . GLY A 1 82 ? 12.24420 17.61362 -6.98695 1.000 14.59521 80 GLY AAA O 1
ATOM 1342 N N . GLN A 1 83 ? 10.91057 19.36718 -6.56000 1.000 6.67514 81 GLN AAA N 1
ATOM 1343 C CA . GLN A 1 83 ? 11.94985 20.15544 -5.92859 1.000 6.37366 81 GLN AAA CA 1
ATOM 1344 C C . GLN A 1 83 ? 11.70580 20.27334 -4.43431 1.000 6.65211 81 GLN AAA C 1
ATOM 1345 O O . GLN A 1 83 ? 10.56506 20.24638 -3.97793 1.000 7.48534 81 GLN AAA O 1
ATOM 1359 N N . LEU A 1 84 ? 12.79919 20.42642 -3.68759 1.000 6.92056 82 LEU AAA N 1
ATOM 1360 C CA . LEU A 1 84 ? 12.78163 20.85869 -2.29371 1.000 7.31550 82 LEU AAA CA 1
ATOM 1361 C C . LEU A 1 84 ? 12.17456 19.82439 -1.34942 1.000 5.85308 82 LEU AAA C 1
ATOM 1362 O O . LEU A 1 84 ? 11.76521 20.16119 -0.22995 1.000 6.26743 82 LEU AAA O 1
ATOM 1395 N N . PRO A 1 86 ? 13.11701 15.34389 -1.00340 1.000 7.41699 84 PRO AAA N 1
ATOM 1396 C CA . PRO A 1 86 ? 13.51392 14.09544 -1.66861 1.000 8.96780 84 PRO AAA CA 1
ATOM 1397 C C . PRO A 1 86 ? 12.33939 13.15253 -1.87834 1.000 8.23899 84 PRO AAA C 1
ATOM 1398 O O . PRO A 1 86 ? 11.30569 13.23915 -1.21881 1.000 9.11503 84 PRO AAA O 1
ATOM 1409 N N . THR A 1 87 ? 12.53286 12.19850 -2.79331 1.000 11.67031 85 THR AAA N 1
ATOM 1410 C CA . THR A 1 87 ? 11.49747 11.21864 -3.08976 1.000 11.76863 85 THR AAA CA 1
ATOM 1411 C C . THR A 1 87 ? 11.72111 9.87287 -2.40990 1.000 13.44694 85 THR AAA C 1
ATOM 1412 O O . THR A 1 87 ? 10.78022 9.07787 -2.35070 1.000 17.71021 85 THR AAA O 1
ATOM 1423 N N . ASP A 1 88 ? 12.91083 9.61372 -1.86869 1.000 11.17589 86 ASP AAA N 1
ATOM 1424 C CA . ASP A 1 88 ? 13.13289 8.38461 -1.12570 1.000 11.83274 86 ASP AAA CA 1
ATOM 1425 C C . ASP A 1 88 ? 12.42124 8.46550 0.22538 1.000 10.25624 86 ASP AAA C 1
ATOM 1426 O O . ASP A 1 88 ? 12.10373 9.55112 0.72437 1.000 10.51079 86 ASP AAA O 1
ATOM 1435 N N . VAL A 1 89 ? 12.17281 7.29298 0.81664 1.000 9.93741 87 VAL AAA N 1
ATOM 1436 C CA . VAL A 1 89 ? 11.33953 7.21488 2.01559 1.000 10.53060 87 VAL AAA CA 1
ATOM 1437 C C . VAL A 1 89 ? 11.92494 8.05685 3.14463 1.000 10.51966 87 VAL AAA C 1
ATOM 1438 O O . VAL A 1 89 ? 11.22127 8.86603 3.76534 1.000 10.35881 87 VAL AAA O 1
ATOM 1451 N N . LYS A 1 90 ? 13.20434 7.86731 3.45452 1.000 9.72403 88 LYS AAA N 1
ATOM 1452 C CA . LYS A 1 90 ? 13.79196 8.56643 4.59248 1.000 9.02894 88 LYS AAA CA 1
ATOM 1453 C C . LYS A 1 90 ? 13.90664 10.05873 4.33074 1.000 8.88751 88 LYS AAA C 1
ATOM 1454 O O . LYS A 1 90 ? 13.59378 10.86904 5.20299 1.000 10.10992 88 LYS AAA O 1
ATOM 1473 N N . GLY A 1 91 ? 14.37761 10.43574 3.14336 1.000 8.92561 89 GLY AAA N 1
ATOM 1474 C CA . GLY A 1 91 ? 14.55651 11.84621 2.84887 1.000 10.83802 89 GLY AAA CA 1
ATOM 1475 C C . GLY A 1 91 ? 13.24794 12.61249 2.81338 1.000 7.94496 89 GLY AAA C 1
ATOM 1476 O O . GLY A 1 91 ? 13.15974 13.72245 3.33177 1.000 8.64167 89 GLY AAA O 1
ATOM 1480 N N . ARG A 1 92 ? 12.21068 12.01277 2.22353 1.000 7.75042 90 ARG AAA N 1
ATOM 1481 C CA . ARG A 1 92 ? 10.88590 12.61946 2.24507 1.000 8.07244 90 ARG AAA CA 1
ATOM 1482 C C . ARG A 1 92 ? 10.40368 12.78681 3.67252 1.000 6.57099 90 ARG AAA C 1
ATOM 1483 O O . ARG A 1 92 ? 9.90714 13.85228 4.05277 1.000 6.66277 90 ARG AAA O 1
ATOM 1504 N N . SER A 1 93 ? 10.53731 11.73698 4.48598 1.000 6.67707 91 SER AAA N 1
ATOM 1505 C CA . SER A 1 93 ? 10.01613 11.81327 5.84268 1.000 6.32566 91 SER AAA CA 1
ATOM 1506 C C . SER A 1 93 ? 10.75542 12.84297 6.68710 1.000 6.19453 91 SER AAA C 1
ATOM 1507 O O . SER A 1 93 ? 10.12755 13.54767 7.49199 1.000 6.47471 91 SER AAA O 1
ATOM 1515 N N . ARG A 1 94 ? 12.07574 12.96205 6.53447 1.000 6.68268 92 ARG AAA N 1
ATOM 1516 C CA . ARG A 1 94 ? 12.77295 13.96460 7.32538 1.000 7.09638 92 ARG AAA CA 1
ATOM 1517 C C . ARG A 1 94 ? 12.22283 15.35623 7.03718 1.000 7.64568 92 ARG AAA C 1
ATOM 1518 O O . ARG A 1 94 ? 12.07697 16.18225 7.94307 1.000 6.33045 92 ARG AAA O 1
ATOM 1539 N N . VAL A 1 95 ? 11.92159 15.64509 5.77019 1.000 6.26357 93 VAL AAA N 1
ATOM 1540 C CA . VAL A 1 95 ? 11.32730 16.93978 5.43033 1.000 6.01825 93 VAL AAA CA 1
ATOM 1541 C C . VAL A 1 95 ? 9.96494 17.09346 6.09353 1.000 6.30105 93 VAL AAA C 1
ATOM 1542 O O . VAL A 1 95 ? 9.65480 18.13326 6.69024 1.000 5.90052 93 VAL AAA O 1
ATOM 1555 N N . ILE A 1 96 ? 9.12118 16.06603 5.99192 1.000 5.24239 94 ILE AAA N 1
ATOM 1556 C CA A ILE A 1 96 ? 7.78290 16.14514 6.56893 0.547 5.64929 94 ILE AAA CA 1
ATOM 1557 C CA B ILE A 1 96 ? 7.78548 16.16419 6.56250 0.453 5.12179 94 ILE AAA CA 1
ATOM 1558 C C . ILE A 1 96 ? 7.85955 16.33274 8.07920 1.000 4.97711 94 ILE AAA C 1
ATOM 1559 O O . ILE A 1 96 ? 7.06894 17.07374 8.66934 1.000 5.43447 94 ILE AAA O 1
ATOM 1590 N N . GLN A 1 97 ? 8.81072 15.65801 8.73781 1.000 4.93169 95 GLN AAA N 1
ATOM 1591 C CA . GLN A 1 97 ? 8.95397 15.78198 10.18758 1.000 4.97120 95 GLN AAA CA 1
ATOM 1592 C C . GLN A 1 97 ? 9.25560 17.22065 10.59669 1.000 5.03267 95 GLN AAA C 1
ATOM 1593 O O . GLN A 1 97 ? 8.60188 17.76919 11.48914 1.000 5.68030 95 GLN AAA O 1
ATOM 1607 N N . TRP A 1 98 ? 10.26286 17.83147 9.98374 1.000 5.03269 96 TRP AAA N 1
ATOM 1608 C CA . TRP A 1 98 ? 10.61590 19.20256 10.31638 1.000 5.57666 96 TRP AAA CA 1
ATOM 1609 C C . TRP A 1 98 ? 9.53924 20.18708 9.87175 1.000 5.63151 96 TRP AAA C 1
ATOM 1610 O O . TRP A 1 98 ? 9.31203 21.19990 10.54459 1.000 5.49185 96 TRP AAA O 1
ATOM 1631 N N . LEU A 1 99 ? 8.83514 19.90109 8.77396 1.000 4.61582 97 LEU AAA N 1
ATOM 1632 C CA . LEU A 1 99 ? 7.70074 20.72763 8.39479 1.000 4.67252 97 LEU AAA CA 1
ATOM 1633 C C . LEU A 1 99 ? 6.60687 20.66964 9.45198 1.000 4.11064 97 LEU AAA C 1
ATOM 1634 O O . LEU A 1 99 ? 6.04316 21.70773 9.82772 1.000 5.08006 97 LEU AAA O 1
ATOM 1667 N N . PHE A 1 101 ? 7.04356 19.96979 12.59809 1.000 5.22249 99 PHE AAA N 1
ATOM 1668 C CA . PHE A 1 101 ? 7.56378 20.66275 13.77607 1.000 5.10080 99 PHE AAA CA 1
ATOM 1669 C C . PHE A 1 101 ? 7.27753 22.15653 13.68790 1.000 5.81271 99 PHE AAA C 1
ATOM 1670 O O . PHE A 1 101 ? 6.86626 22.78713 14.67023 1.000 5.04465 99 PHE AAA O 1
ATOM 1687 N N . GLN A 1 102 ? 7.46672 22.73721 12.50037 1.000 5.09368 100 GLN AAA N 1
ATOM 1688 C CA . GLN A 1 102 ? 7.12089 24.14014 12.28288 1.000 5.04962 100 GLN AAA CA 1
ATOM 1689 C C . GLN A 1 102 ? 5.61325 24.34948 12.39280 1.000 5.15902 100 GLN AAA C 1
ATOM 1690 O O . GLN A 1 102 ? 5.15574 25.29278 13.04457 1.000 5.01844 100 GLN AAA O 1
ATOM 1721 N N . GLY A 1 104 ? 3.14872 22.66426 13.80333 1.000 4.70623 102 GLY AAA N 1
ATOM 1722 C CA . GLY A 1 104 ? 2.53747 22.42872 15.10035 1.000 6.76052 102 GLY AAA CA 1
ATOM 1723 C C . GLY A 1 104 ? 3.21393 23.13002 16.25345 1.000 4.97021 102 GLY AAA C 1
ATOM 1724 O O . GLY A 1 104 ? 2.64583 23.20682 17.34097 1.000 7.32677 102 GLY AAA O 1
ATOM 1728 N N . GLY A 1 105 ? 4.43327 23.61321 16.04873 1.000 6.15425 103 GLY AAA N 1
ATOM 1729 C CA . GLY A 1 105 ? 5.23040 24.18123 17.11062 1.000 5.91064 103 GLY AAA CA 1
ATOM 1730 C C . GLY A 1 105 ? 5.60022 25.62237 16.85617 1.000 5.99492 103 GLY AAA C 1
ATOM 1731 O O . GLY A 1 105 ? 5.01325 26.52909 17.43730 1.000 6.17320 103 GLY AAA O 1
ATOM 1735 N N . VAL A 1 106 ? 6.55306 25.84791 15.95229 1.000 5.55899 104 VAL AAA N 1
ATOM 1736 C CA . VAL A 1 106 ? 7.08742 27.19314 15.74339 1.000 5.72776 104 VAL AAA CA 1
ATOM 1737 C C . VAL A 1 106 ? 5.98670 28.18438 15.38252 1.000 5.60294 104 VAL AAA C 1
ATOM 1738 O O . VAL A 1 106 ? 5.87256 29.25182 15.98981 1.000 6.60264 104 VAL AAA O 1
ATOM 1751 N N . GLY A 1 107 ? 5.21423 27.89666 14.34102 1.000 5.79122 105 GLY AAA N 1
ATOM 1752 C CA . GLY A 1 107 ? 4.18902 28.82061 13.91017 1.000 6.66326 105 GLY AAA CA 1
ATOM 1753 C C . GLY A 1 107 ? 3.15962 29.11946 14.99409 1.000 5.99546 105 GLY AAA C 1
ATOM 1754 O O . GLY A 1 107 ? 2.88995 30.27611 15.34094 1.000 6.18913 105 GLY AAA O 1
ATOM 1758 N N . PRO A 1 108 ? 2.54992 28.07003 15.55117 1.000 5.99717 106 PRO AAA N 1
ATOM 1759 C CA . PRO A 1 108 ? 1.51346 28.32514 16.56424 1.000 6.07721 106 PRO AAA CA 1
ATOM 1760 C C . PRO A 1 108 ? 2.04878 29.04616 17.77753 1.000 6.37731 106 PRO AAA C 1
ATOM 1761 O O . PRO A 1 108 ? 1.41686 29.99501 18.26574 1.000 6.86986 106 PRO AAA O 1
ATOM 1789 N N . GLN A 1 110 ? 5.05160 30.80181 18.35189 1.000 6.08555 108 GLN AAA N 1
ATOM 1790 C CA . GLN A 1 110 ? 5.52578 32.15195 18.10741 1.000 6.14548 108 GLN AAA CA 1
ATOM 1791 C C . GLN A 1 110 ? 4.37024 33.06705 17.74551 1.000 6.12504 108 GLN AAA C 1
ATOM 1792 O O . GLN A 1 110 ? 4.39673 34.25101 18.09028 1.000 7.22963 108 GLN AAA O 1
ATOM 1806 N N . GLY A 1 111 ? 3.36515 32.54790 17.03940 1.000 6.09069 109 GLY AAA N 1
ATOM 1807 C CA . GLY A 1 111 ? 2.18961 33.34784 16.76712 1.000 6.39197 109 GLY AAA CA 1
ATOM 1808 C C . GLY A 1 111 ? 1.49338 33.80073 18.03608 1.000 6.37383 109 GLY AAA C 1
ATOM 1809 O O . GLY A 1 111 ? 0.97580 34.91791 18.10755 1.000 6.86244 109 GLY AAA O 1
ATOM 1813 N N . GLN A 1 112 ? 1.44483 32.92855 19.04757 1.000 6.17758 110 GLN AAA N 1
ATOM 1814 C CA . GLN A 1 112 ? 0.83318 33.30375 20.31847 1.000 6.22149 110 GLN AAA CA 1
ATOM 1815 C C . GLN A 1 112 ? 1.70271 34.29372 21.07215 1.000 7.59209 110 GLN AAA C 1
ATOM 1816 O O . GLN A 1 112 ? 1.18158 35.18685 21.75132 1.000 6.60905 110 GLN AAA O 1
ATOM 1830 N N . ALA A 1 113 ? 3.02722 34.15905 20.97294 1.000 6.95856 111 ALA AAA N 1
ATOM 1831 C CA . ALA A 1 113 ? 3.89825 35.18973 21.52404 1.000 6.71171 111 ALA AAA CA 1
ATOM 1832 C C . ALA A 1 113 ? 3.56723 36.53741 20.89972 1.000 7.20837 111 ALA AAA C 1
ATOM 1833 O O . ALA A 1 113 ? 3.45836 37.55348 21.60091 1.000 7.48757 111 ALA AAA O 1
ATOM 1840 N N . ASN A 1 114 ? 3.37069 36.56413 19.58488 1.000 7.08749 112 ASN AAA N 1
ATOM 1841 C CA . ASN A 1 114 ? 3.05954 37.82215 18.92058 1.000 7.61949 112 ASN AAA CA 1
ATOM 1842 C C . ASN A 1 114 ? 1.74449 38.37952 19.42826 1.000 7.74548 112 ASN AAA C 1
ATOM 1843 O O . ASN A 1 114 ? 1.62560 39.58333 19.68727 1.000 8.67595 112 ASN AAA O 1
ATOM 1854 N N . VAL A 1 115 ? 0.73148 37.52089 19.56566 1.000 7.88694 113 VAL AAA N 1
ATOM 1855 C CA . VAL A 1 115 ? -0.55788 37.98374 20.06370 1.000 7.56883 113 VAL AAA CA 1
ATOM 1856 C C . VAL A 1 115 ? -0.39441 38.62892 21.43649 1.000 9.42910 113 VAL AAA C 1
ATOM 1857 O O . VAL A 1 115 ? -0.78060 39.78251 21.64669 1.000 9.07632 113 VAL AAA O 1
ATOM 1870 N N . PHE A 1 116 ? 0.18094 37.89768 22.39724 1.000 7.63174 114 PHE AAA N 1
ATOM 1871 C CA . PHE A 1 116 ? 0.19598 38.43908 23.75485 1.000 7.73942 114 PHE AAA CA 1
ATOM 1872 C C . PHE A 1 116 ? 1.20300 39.56265 23.92512 1.000 8.27167 114 PHE AAA C 1
ATOM 1873 O O . PHE A 1 116 ? 0.95728 40.50608 24.69582 1.000 8.77341 114 PHE AAA O 1
ATOM 1890 N N . PHE A 1 117 ? 2.34697 39.47964 23.25818 1.000 9.15841 115 PHE AAA N 1
ATOM 1891 C CA . PHE A 1 117 ? 3.37557 40.52512 23.40372 1.000 9.21060 115 PHE AAA CA 1
ATOM 1892 C C . PHE A 1 117 ? 2.98937 41.73618 22.68882 1.000 10.18592 115 PHE AAA C 1
ATOM 1893 O O . PHE A 1 117 ? 3.28210 42.89159 23.12240 1.000 12.55119 115 PHE AAA O 1
ATOM 1910 N N . ARG A 1 118 ? 2.25000 41.54851 21.58995 1.000 12.58170 116 ARG AAA N 1
ATOM 1911 C CA A ARG A 1 118 ? 2.08348 42.65946 20.65449 0.442 14.90487 116 ARG AAA CA 1
ATOM 1912 C CA B ARG A 1 118 ? 2.04622 42.70546 20.71269 0.558 16.36632 116 ARG AAA CA 1
ATOM 1913 C C . ARG A 1 118 ? 0.67059 42.70331 19.99765 1.000 28.71263 116 ARG AAA C 1
ATOM 1914 O O . ARG A 1 118 ? 0.55606 43.12326 18.89115 1.000 38.42834 116 ARG AAA O 1
ATOM 1955 N N . TYR A 1 119 ? -0.37827 42.19399 20.58029 1.000 12.13167 117 TYR AAA N 1
ATOM 1956 C CA . TYR A 1 119 ? -1.62691 42.55448 20.06149 1.000 14.42753 117 TYR AAA CA 1
ATOM 1957 C C . TYR A 1 119 ? -2.77549 42.52953 20.95713 1.000 11.99527 117 TYR AAA C 1
ATOM 1958 O O . TYR A 1 119 ? -3.73367 43.32454 20.89429 1.000 13.48682 117 TYR AAA O 1
ATOM 1976 N N . PHE A 1 120 ? -2.77464 41.57709 21.87803 1.000 9.77019 118 PHE AAA N 1
ATOM 1977 C CA . PHE A 1 120 ? -3.90014 41.32129 22.78136 1.000 9.19545 118 PHE AAA CA 1
ATOM 1978 C C . PHE A 1 120 ? -4.13503 42.53737 23.67849 1.000 9.60599 118 PHE AAA C 1
ATOM 1979 O O . PHE A 1 120 ? -3.18386 43.11741 24.22015 1.000 10.88923 118 PHE AAA O 1
ATOM 1996 N N . PRO A 1 121 ? -5.39164 42.97879 23.84604 1.000 9.97166 119 PRO AAA N 1
ATOM 1997 C CA . PRO A 1 121 ? -5.60904 44.17342 24.68694 1.000 10.57610 119 PRO AAA CA 1
ATOM 1998 C C . PRO A 1 121 ? -5.16260 43.97533 26.12368 1.000 10.46760 119 PRO AAA C 1
ATOM 1999 O O . PRO A 1 121 ? -4.63608 44.90622 26.74028 1.000 11.29118 119 PRO AAA O 1
ATOM 2010 N N . GLU A 1 122 ? -5.38955 42.79305 26.69104 1.000 9.99500 120 GLU AAA N 1
ATOM 2011 C CA . GLU A 1 122 ? -4.97068 42.53613 28.06183 1.000 10.73348 120 GLU AAA CA 1
ATOM 2012 C C . GLU A 1 122 ? -3.47474 42.27108 28.09075 1.000 9.93477 120 GLU AAA C 1
ATOM 2013 O O . GLU A 1 122 ? -2.96530 41.46360 27.30670 1.000 10.43804 120 GLU AAA O 1
ATOM 2025 N N . LYS A 1 123 ? -2.76852 42.95816 28.98296 1.000 10.50096 121 LYS AAA N 1
ATOM 2026 C CA A LYS A 1 123 ? -1.34233 42.72517 29.19319 0.423 10.60760 121 LYS AAA CA 1
ATOM 2027 C CA B LYS A 1 123 ? -1.34349 42.72766 29.19714 0.577 10.60994 121 LYS AAA CA 1
ATOM 2028 C C . LYS A 1 123 ? -1.22111 41.65468 30.26709 1.000 10.57301 121 LYS AAA C 1
ATOM 2029 O O . LYS A 1 123 ? -1.45071 41.92136 31.45093 1.000 11.66442 121 LYS AAA O 1
ATOM 2066 N N . LEU A 1 124 ? -0.87972 40.43742 29.83846 1.000 10.64260 122 LEU AAA N 1
ATOM 2067 C CA . LEU A 1 124 ? -0.82940 39.24414 30.67783 1.000 11.54189 122 LEU AAA CA 1
ATOM 2068 C C . LEU A 1 124 ? 0.60333 38.72823 30.64836 1.000 10.74806 122 LEU AAA C 1
ATOM 2069 O O . LEU A 1 124 ? 0.96253 37.92238 29.78723 1.000 10.44302 122 LEU AAA O 1
ATOM 2085 N N . GLN A 1 125 ? 1.42221 39.19190 31.59137 1.000 10.89875 123 GLN AAA N 1
ATOM 2086 C CA . GLN A 1 125 ? 2.84550 38.87686 31.53766 1.000 11.82639 123 GLN AAA CA 1
ATOM 2087 C C . GLN A 1 125 ? 3.09973 37.37297 31.61274 1.000 11.24775 123 GLN AAA C 1
ATOM 2088 O O . GLN A 1 125 ? 4.03658 36.86776 30.97676 1.000 11.26276 123 GLN AAA O 1
ATOM 2102 N N . GLY A 1 126 ? 2.25856 36.63235 32.33254 1.000 11.22209 124 GLY AAA N 1
ATOM 2103 C CA . GLY A 1 126 ? 2.43216 35.18888 32.39207 1.000 11.53998 124 GLY AAA CA 1
ATOM 2104 C C . GLY A 1 126 ? 2.20951 34.50912 31.05885 1.000 11.08435 124 GLY AAA C 1
ATOM 2105 O O . GLY A 1 126 ? 2.87130 33.51041 30.74132 1.000 9.98655 124 GLY AAA O 1
ATOM 2109 N N . ALA A 1 127 ? 1.27163 35.02675 30.26284 1.000 10.47068 125 ALA AAA N 1
ATOM 2110 C CA . ALA A 1 127 ? 1.05082 34.48788 28.92783 1.000 9.72561 125 ALA AAA CA 1
ATOM 2111 C C . ALA A 1 127 ? 2.17836 34.89713 27.98661 1.000 8.24288 125 ALA AAA C 1
ATOM 2112 O O . ALA A 1 127 ? 2.65781 34.08301 27.19185 1.000 8.76356 125 ALA AAA O 1
ATOM 2119 N N . ILE A 1 128 ? 2.62918 36.14695 28.08084 1.000 8.57282 126 ILE AAA N 1
ATOM 2120 C CA . ILE A 1 128 ? 3.76398 36.58929 27.27178 1.000 8.56505 126 ILE AAA CA 1
ATOM 2121 C C . ILE A 1 128 ? 4.97201 35.71170 27.55815 1.000 8.77322 126 ILE AAA C 1
ATOM 2122 O O . ILE A 1 128 ? 5.63312 35.21317 26.64165 1.000 8.83649 126 ILE AAA O 1
ATOM 2138 N N . ASP A 1 129 ? 5.27673 35.51553 28.84447 1.000 9.46993 127 ASP AAA N 1
ATOM 2139 C CA . ASP A 1 129 ? 6.42869 34.70011 29.22170 1.000 10.17537 127 ASP AAA CA 1
ATOM 2140 C C . ASP A 1 129 ? 6.26612 33.26849 28.73858 1.000 9.36711 127 ASP AAA C 1
ATOM 2141 O O . ASP A 1 129 ? 7.21930 32.66660 28.22151 1.000 10.31288 127 ASP AAA O 1
ATOM 2150 N N . ARG A 1 130 ? 5.07493 32.69846 28.89587 1.000 9.16300 128 ARG AAA N 1
ATOM 2151 C CA . ARG A 1 130 ? 4.84550 31.33436 28.42437 1.000 8.67857 128 ARG AAA CA 1
ATOM 2152 C C . ARG A 1 130 ? 5.24884 31.17580 26.96588 1.000 8.15929 128 ARG AAA C 1
ATOM 2153 O O . ARG A 1 130 ? 5.98571 30.24679 26.61083 1.000 8.13838 128 ARG AAA O 1
ATOM 2174 N N . TYR A 1 131 ? 4.78308 32.07666 26.10081 1.000 7.73740 129 TYR AAA N 1
ATOM 2175 C CA . TYR A 1 131 ? 4.98438 31.86950 24.66509 1.000 6.95487 129 TYR AAA CA 1
ATOM 2176 C C . TYR A 1 131 ? 6.36142 32.31528 24.19583 1.000 7.09533 129 TYR AAA C 1
ATOM 2177 O O . TYR A 1 131 ? 6.90671 31.72479 23.25222 1.000 8.02687 129 TYR AAA O 1
ATOM 2195 N N . GLN A 1 132 ? 6.92966 33.34476 24.81205 1.000 7.98592 130 GLN AAA N 1
ATOM 2196 C CA . GLN A 1 132 ? 8.30409 33.69535 24.46895 1.000 8.43596 130 GLN AAA CA 1
ATOM 2197 C C . GLN A 1 132 ? 9.26201 32.59573 24.90186 1.000 9.26309 130 GLN AAA C 1
ATOM 2198 O O . GLN A 1 132 ? 10.17682 32.23029 24.15390 1.000 8.94544 130 GLN AAA O 1
ATOM 2212 N N . HIS A 1 133 ? 9.04918 32.03370 26.09224 1.000 10.08845 131 HIS AAA N 1
ATOM 2213 C CA A HIS A 1 133 ? 9.87486 30.92739 26.55045 0.526 9.10145 131 HIS AAA CA 1
ATOM 2214 C CA B HIS A 1 133 ? 9.88664 30.92708 26.54609 0.474 9.10374 131 HIS AAA CA 1
ATOM 2215 C C . HIS A 1 133 ? 9.72020 29.69996 25.65464 1.000 8.45611 131 HIS AAA C 1
ATOM 2216 O O . HIS A 1 133 ? 10.70969 29.03348 25.32026 1.000 10.07216 131 HIS AAA O 1
ATOM 2243 N N . GLU A 1 134 ? 8.48046 29.36954 25.25982 1.000 7.84604 132 GLU AAA N 1
ATOM 2244 C CA . GLU A 1 134 ? 8.27668 28.18943 24.42404 1.000 8.45211 132 GLU AAA CA 1
ATOM 2245 C C . GLU A 1 134 ? 8.87773 28.39176 23.04609 1.000 7.54058 132 GLU AAA C 1
ATOM 2246 O O . GLU A 1 134 ? 9.46937 27.46574 22.47958 1.000 8.19366 132 GLU AAA O 1
ATOM 2258 N N . THR A 1 135 ? 8.75493 29.59608 22.49115 1.000 6.78776 133 THR AAA N 1
ATOM 2259 C CA . THR A 1 135 ? 9.37655 29.85853 21.20137 1.000 7.37446 133 THR AAA CA 1
ATOM 2260 C C . THR A 1 135 ? 10.88789 29.66971 21.30433 1.000 7.97647 133 THR AAA C 1
ATOM 2261 O O . THR A 1 135 ? 11.50847 29.05639 20.42596 1.000 7.95431 133 THR AAA O 1
ATOM 2272 N N . ARG A 1 136 ? 11.50170 30.17675 22.38296 1.000 8.18455 134 ARG AAA N 1
ATOM 2273 C CA . ARG A 1 136 ? 12.93003 29.96862 22.58056 1.000 8.37927 134 ARG AAA CA 1
ATOM 2274 C C . ARG A 1 136 ? 13.26040 28.48414 22.67871 1.000 8.36472 134 ARG AAA C 1
ATOM 2275 O O . ARG A 1 136 ? 14.26496 28.03094 22.11521 1.000 8.54739 134 ARG AAA O 1
ATOM 2296 N N . ARG A 1 137 ? 12.45738 27.71438 23.42217 1.000 8.62225 135 ARG AAA N 1
ATOM 2297 C CA . ARG A 1 137 ? 12.70716 26.28101 23.53115 1.000 9.37918 135 ARG AAA CA 1
ATOM 2298 C C . ARG A 1 137 ? 12.67534 25.62128 22.15458 1.000 8.46307 135 ARG AAA C 1
ATOM 2299 O O . ARG A 1 137 ? 13.55950 24.81499 21.81858 1.000 8.48932 135 ARG AAA O 1
ATOM 2320 N N . LEU A 1 138 ? 11.69883 25.99530 21.32191 1.000 7.49752 136 LEU AAA N 1
ATOM 2321 C CA . LEU A 1 138 ? 11.62514 25.46284 19.96534 1.000 7.26849 136 LEU AAA CA 1
ATOM 2322 C C . LEU A 1 138 ? 12.83880 25.87081 19.14688 1.000 6.80534 136 LEU AAA C 1
ATOM 2323 O O . LEU A 1 138 ? 13.35904 25.06571 18.36623 1.000 7.50412 136 LEU AAA O 1
ATOM 2339 N N . TYR A 1 139 ? 13.31599 27.10898 19.31207 1.000 7.40320 137 TYR AAA N 1
ATOM 2340 C CA . TYR A 1 139 ? 14.53599 27.52492 18.62888 1.000 7.59169 137 TYR AAA CA 1
ATOM 2341 C C . TYR A 1 139 ? 15.72821 26.68435 19.06659 1.000 7.99434 137 TYR AAA C 1
ATOM 2342 O O . TYR A 1 139 ? 16.62718 26.41302 18.25936 1.000 8.53800 137 TYR AAA O 1
ATOM 2360 N N . GLU A 1 140 ? 15.77348 26.28696 20.35016 1.000 8.92292 138 GLU AAA N 1
ATOM 2361 C CA . GLU A 1 140 ? 16.85807 25.43425 20.83352 1.000 9.12861 138 GLU AAA CA 1
ATOM 2362 C C . GLU A 1 140 ? 16.80794 24.06098 20.18418 1.000 8.80659 138 GLU AAA C 1
ATOM 2363 O O . GLU A 1 140 ? 17.85451 23.46022 19.90401 1.000 9.74969 138 GLU AAA O 1
ATOM 2375 N N . VAL A 1 141 ? 15.60689 23.55000 19.93331 1.000 8.28111 139 VAL AAA N 1
ATOM 2376 C CA . VAL A 1 141 ? 15.47640 22.29833 19.19361 1.000 8.90244 139 VAL AAA CA 1
ATOM 2377 C C . VAL A 1 141 ? 16.06152 22.45325 17.79417 1.000 9.09999 139 VAL AAA C 1
ATOM 2378 O O . VAL A 1 141 ? 16.84203 21.61542 17.32463 1.000 9.44232 139 VAL AAA O 1
ATOM 2391 N N . LEU A 1 142 ? 15.68767 23.53305 17.10564 1.000 7.57205 140 LEU AAA N 1
ATOM 2392 C CA . LEU A 1 142 ? 16.24778 23.79881 15.78768 1.000 7.82886 140 LEU AAA CA 1
ATOM 2393 C C . LEU A 1 142 ? 17.75935 23.90498 15.85121 1.000 7.93128 140 LEU AAA C 1
ATOM 2394 O O . LEU A 1 142 ? 18.46123 23.33545 15.00727 1.000 8.89334 140 LEU AAA O 1
ATOM 2410 N N . ASP A 1 143 ? 18.28155 24.61278 16.85873 1.000 8.46520 141 ASP AAA N 1
ATOM 2411 C CA . ASP A 1 143 ? 19.71972 24.83629 16.95125 1.000 9.32868 141 ASP AAA CA 1
ATOM 2412 C C . ASP A 1 143 ? 20.46542 23.52251 17.10909 1.000 9.69689 141 ASP AAA C 1
ATOM 2413 O O . ASP A 1 143 ? 21.52046 23.31596 16.49006 1.000 10.34825 141 ASP AAA O 1
ATOM 2422 N N . GLY A 1 144 ? 19.94980 22.63388 17.96435 1.000 10.28447 142 GLY AAA N 1
ATOM 2423 C CA . GLY A 1 144 ? 20.60128 21.34729 18.14728 1.000 10.21785 142 GLY AAA CA 1
ATOM 2424 C C . GLY A 1 144 ? 20.64078 20.54779 16.86084 1.000 9.77654 142 GLY AAA C 1
ATOM 2425 O O . GLY A 1 144 ? 21.66761 19.97517 16.50222 1.000 10.35802 142 GLY AAA O 1
ATOM 2429 N N . ARG A 1 145 ? 19.52704 20.51107 16.13420 1.000 9.51496 143 ARG AAA N 1
ATOM 2430 C CA . ARG A 1 145 ? 19.49982 19.79521 14.86444 1.000 9.23886 143 ARG AAA CA 1
ATOM 2431 C C . ARG A 1 145 ? 20.46904 20.41266 13.86463 1.000 8.88360 143 ARG AAA C 1
ATOM 2432 O O . ARG A 1 145 ? 21.12556 19.69564 13.09989 1.000 9.92312 143 ARG AAA O 1
ATOM 2453 N N . LEU A 1 146 ? 20.55255 21.74560 13.83831 1.000 8.87972 144 LEU AAA N 1
ATOM 2454 C CA . LEU A 1 146 ? 21.42377 22.42348 12.88426 1.000 9.27916 144 LEU AAA CA 1
ATOM 2455 C C . LEU A 1 146 ? 22.89654 22.30545 13.25679 1.000 10.32152 144 LEU AAA C 1
ATOM 2456 O O . LEU A 1 146 ? 23.76093 22.69759 12.45868 1.000 11.56478 144 LEU AAA O 1
ATOM 2472 N N . GLY A 1 147 ? 23.21083 21.72589 14.41563 1.000 10.58682 145 GLY AAA N 1
ATOM 2473 C CA . GLY A 1 147 ? 24.57112 21.32150 14.67752 1.000 11.57953 145 GLY AAA CA 1
ATOM 2474 C C . GLY A 1 147 ? 24.92399 19.98768 14.09735 1.000 13.66247 145 GLY AAA C 1
ATOM 2475 O O . GLY A 1 147 ? 26.10929 19.64836 14.05327 1.000 16.90255 145 GLY AAA O 1
ATOM 2479 N N . GLU A 1 148 ? 23.93233 19.22145 13.64743 1.000 13.16861 146 GLU AAA N 1
ATOM 2480 C CA . GLU A 1 148 ? 24.18720 17.93859 13.00795 1.000 13.59188 146 GLU AAA CA 1
ATOM 2481 C C . GLU A 1 148 ? 24.00596 17.97242 11.50092 1.000 13.04888 146 GLU AAA C 1
ATOM 2482 O O . GLU A 1 148 ? 24.46074 17.04484 10.82465 1.000 16.60069 146 GLU AAA O 1
ATOM 2494 N N . ALA A 1 149 ? 23.27568 18.94715 10.97363 1.000 12.25625 147 ALA AAA N 1
ATOM 2495 C CA . ALA A 1 149 ? 22.92552 18.97995 9.56483 1.000 12.82392 147 ALA AAA CA 1
ATOM 2496 C C . ALA A 1 149 ? 22.89745 20.43178 9.12271 1.000 10.86663 147 ALA AAA C 1
ATOM 2497 O O . ALA A 1 149 ? 22.55720 21.32559 9.90084 1.000 12.08612 147 ALA AAA O 1
ATOM 2504 N N . GLU A 1 150 ? 23.25544 20.66423 7.85958 1.000 10.43042 148 GLU AAA N 1
ATOM 2505 C CA . GLU A 1 150 ? 23.34336 22.04098 7.37577 1.000 9.97920 148 GLU AAA CA 1
ATOM 2506 C C . GLU A 1 150 ? 21.97062 22.69665 7.31105 1.000 8.45995 148 GLU AAA C 1
ATOM 2507 O O . GLU A 1 150 ? 21.82416 23.88320 7.63140 1.000 9.08712 148 GLU AAA O 1
ATOM 2519 N N . TYR A 1 151 ? 20.96639 21.94856 6.86177 1.000 7.84471 149 TYR AAA N 1
ATOM 2520 C CA . TYR A 1 151 ? 19.57033 22.35339 6.80007 1.000 7.95312 149 TYR AAA CA 1
ATOM 2521 C C . TYR A 1 151 ? 18.77528 21.31597 7.57428 1.000 7.14323 149 TYR AAA C 1
ATOM 2522 O O . TYR A 1 151 ? 19.28631 20.24537 7.90352 1.000 7.42398 149 TYR AAA O 1
ATOM 2540 N N . LEU A 1 152 ? 17.52191 21.63335 7.88672 1.000 6.88177 150 LEU AAA N 1
ATOM 2541 C CA . LEU A 1 152 ? 16.80751 20.84308 8.88676 1.000 6.30736 150 LEU AAA CA 1
ATOM 2542 C C . LEU A 1 152 ? 16.67009 19.38393 8.48878 1.000 7.00879 150 LEU AAA C 1
ATOM 2543 O O . LEU A 1 152 ? 16.79207 18.49595 9.34105 1.000 7.34796 150 LEU AAA O 1
ATOM 2559 N N . ALA A 1 153 ? 16.43793 19.10472 7.20898 1.000 6.53362 151 ALA AAA N 1
ATOM 2560 C CA . ALA A 1 153 ? 16.26473 17.73151 6.75238 1.000 8.17447 151 ALA AAA CA 1
ATOM 2561 C C . ALA A 1 153 ? 17.48993 17.19149 6.03518 1.000 10.02264 151 ALA AAA C 1
ATOM 2562 O O . ALA A 1 153 ? 17.40797 16.13397 5.40080 1.000 14.32019 151 ALA AAA O 1
ATOM 2569 N N . GLY A 1 154 ? 18.62369 17.88082 6.12184 1.000 8.64237 152 GLY AAA N 1
ATOM 2570 C CA . GLY A 1 154 ? 19.80852 17.53100 5.36487 1.000 9.02526 152 GLY AAA CA 1
ATOM 2571 C C . GLY A 1 154 ? 20.06981 18.58932 4.31731 1.000 9.14141 152 GLY AAA C 1
ATOM 2572 O O . GLY A 1 154 ? 20.66329 19.63483 4.61010 1.000 11.13114 152 GLY AAA O 1
ATOM 2576 N N . ASP A 1 155 ? 19.62129 18.32517 3.09999 1.000 9.39999 153 ASP AAA N 1
ATOM 2577 C CA . ASP A 1 155 ? 19.61597 19.34463 2.06662 1.000 8.84892 153 ASP AAA CA 1
ATOM 2578 C C . ASP A 1 155 ? 18.49126 20.34729 2.33083 1.000 8.17183 153 ASP AAA C 1
ATOM 2579 O O . ASP A 1 155 ? 17.46992 20.01935 2.93600 1.000 7.76296 153 ASP AAA O 1
ATOM 2588 N N . TYR A 1 156 ? 18.67427 21.56973 1.83196 1.000 7.94874 154 TYR AAA N 1
ATOM 2589 C CA . TYR A 1 156 ? 17.65309 22.60621 1.89530 1.000 7.94325 154 TYR AAA CA 1
ATOM 2590 C C . TYR A 1 156 ? 16.34151 22.09385 1.32707 1.000 6.39739 154 TYR AAA C 1
ATOM 2591 O O . TYR A 1 156 ? 16.30897 21.40572 0.31297 1.000 6.63702 154 TYR AAA O 1
ATOM 2609 N N . SER A 1 157 ? 15.25018 22.41801 2.00570 1.000 5.63202 155 SER AAA N 1
ATOM 2610 C CA . SER A 1 157 ? 13.94757 21.85197 1.65991 1.000 6.20048 155 SER AAA CA 1
ATOM 2611 C C . SER A 1 157 ? 12.82048 22.79344 2.07025 1.000 5.31127 155 SER AAA C 1
ATOM 2612 O O . SER A 1 157 ? 13.03093 23.83710 2.69741 1.000 5.78334 155 SER AAA O 1
ATOM 2620 N N . ILE A 1 158 ? 11.59444 22.36260 1.74582 1.000 5.21827 156 ILE AAA N 1
ATOM 2621 C CA . ILE A 1 158 ? 10.41065 23.09546 2.18575 1.000 5.12246 156 ILE AAA CA 1
ATOM 2622 C C . ILE A 1 158 ? 10.33165 23.23485 3.70322 1.000 5.03217 156 ILE AAA C 1
ATOM 2623 O O . ILE A 1 158 ? 9.64188 24.13231 4.19484 1.000 5.30773 156 ILE AAA O 1
ATOM 2639 N N . ALA A 1 159 ? 10.99880 22.36596 4.47171 1.000 4.88110 157 ALA AAA N 1
ATOM 2640 C CA . ALA A 1 159 ? 10.99080 22.54210 5.92347 1.000 5.71070 157 ALA AAA CA 1
ATOM 2641 C C . ALA A 1 159 ? 11.72199 23.81542 6.32945 1.000 6.62419 157 ALA AAA C 1
ATOM 2642 O O . ALA A 1 159 ? 11.26775 24.53181 7.23150 1.000 5.62363 157 ALA AAA O 1
ATOM 2649 N N . ASP A 1 160 ? 12.85081 24.11990 5.68508 1.000 5.36306 158 ASP AAA N 1
ATOM 2650 C CA . ASP A 1 160 ? 13.54163 25.36668 5.99846 1.000 5.86318 158 ASP AAA CA 1
ATOM 2651 C C . ASP A 1 160 ? 12.71846 26.56993 5.57591 1.000 5.31297 158 ASP AAA C 1
ATOM 2652 O O . ASP A 1 160 ? 12.66872 27.57665 6.29324 1.000 5.42070 158 ASP AAA O 1
ATOM 2661 N N . ILE A 1 161 ? 12.09503 26.48579 4.40219 1.000 4.99855 159 ILE AAA N 1
ATOM 2662 C CA . ILE A 1 161 ? 11.25948 27.55917 3.87714 1.000 5.06422 159 ILE AAA CA 1
ATOM 2663 C C . ILE A 1 161 ? 10.07566 27.83258 4.79742 1.000 5.26989 159 ILE AAA C 1
ATOM 2664 O O . ILE A 1 161 ? 9.68349 28.98621 4.98747 1.000 6.24746 159 ILE AAA O 1
ATOM 2680 N N . ALA A 1 162 ? 9.48616 26.78773 5.38107 1.000 4.65428 160 ALA AAA N 1
ATOM 2681 C CA . ALA A 1 162 ? 8.37330 27.00076 6.30382 1.000 4.62193 160 ALA AAA CA 1
ATOM 2682 C C . ALA A 1 162 ? 8.82850 27.68380 7.57786 1.000 4.58384 160 ALA AAA C 1
ATOM 2683 O O . ALA A 1 162 ? 8.07010 28.44096 8.18605 1.000 5.57782 160 ALA AAA O 1
ATOM 2690 N N . THR A 1 163 ? 10.04772 27.38571 8.02683 1.000 4.39151 161 THR AAA N 1
ATOM 2691 C CA . THR A 1 163 ? 10.50030 27.81039 9.34320 1.000 4.84256 161 THR AAA CA 1
ATOM 2692 C C . THR A 1 163 ? 11.12043 29.20518 9.32417 1.000 5.53134 161 THR AAA C 1
ATOM 2693 O O . THR A 1 163 ? 10.92845 29.98461 10.26613 1.000 6.10696 161 THR AAA O 1
ATOM 2704 N N . TYR A 1 164 ? 11.85438 29.52897 8.26959 1.000 5.85055 162 TYR AAA N 1
ATOM 2705 C CA . TYR A 1 164 ? 12.61495 30.76980 8.25495 1.000 6.60858 162 TYR AAA CA 1
ATOM 2706 C C . TYR A 1 164 ? 11.76340 32.02305 8.41027 1.000 5.98776 162 TYR AAA C 1
ATOM 2707 O O . TYR A 1 164 ? 12.19347 32.92922 9.14692 1.000 6.38118 162 TYR AAA O 1
ATOM 2725 N N . PRO A 1 165 ? 10.60558 32.17701 7.75645 1.000 6.05112 163 PRO AAA N 1
ATOM 2726 C CA . PRO A 1 165 ? 9.87786 33.44941 7.92296 1.000 6.33766 163 PRO AAA CA 1
ATOM 2727 C C . PRO A 1 165 ? 9.49366 33.74087 9.35217 1.000 6.62968 163 PRO AAA C 1
ATOM 2728 O O . PRO A 1 165 ? 9.40985 34.91096 9.73335 1.000 7.64524 163 PRO AAA O 1
ATOM 2739 N N . TRP A 1 166 ? 9.28372 32.70037 10.15570 1.000 5.95872 164 TRP AAA N 1
ATOM 2740 C CA . TRP A 1 166 ? 9.02147 32.90167 11.57593 1.000 5.97944 164 TRP AAA CA 1
ATOM 2741 C C . TRP A 1 166 ? 10.29630 33.24014 12.34692 1.000 6.18563 164 TRP AAA C 1
ATOM 2742 O O . TRP A 1 166 ? 10.33957 34.21501 13.10309 1.000 7.92069 164 TRP AAA O 1
ATOM 2763 N N . VAL A 1 167 ? 11.35730 32.46056 12.16118 1.000 7.40579 165 VAL AAA N 1
ATOM 2764 C CA . VAL A 1 167 ? 12.60080 32.74309 12.87979 1.000 6.72232 165 VAL AAA CA 1
ATOM 2765 C C . VAL A 1 167 ? 13.10599 34.13989 12.55683 1.000 7.70037 165 VAL AAA C 1
ATOM 2766 O O . VAL A 1 167 ? 13.64905 34.83180 13.42156 1.000 8.38538 165 VAL AAA O 1
ATOM 2779 N N . ARG A 1 168 ? 12.93617 34.56821 11.30392 1.000 6.95528 166 ARG AAA N 1
ATOM 2780 C CA A ARG A 1 168 ? 13.44989 35.87012 10.88451 0.610 8.46061 166 ARG AAA CA 1
ATOM 2781 C CA B ARG A 1 168 ? 13.42304 35.86926 10.86463 0.390 9.32114 166 ARG AAA CA 1
ATOM 2782 C C . ARG A 1 168 ? 12.91277 36.99575 11.74790 1.000 8.79260 166 ARG AAA C 1
ATOM 2783 O O . ARG A 1 168 ? 13.62528 37.97723 11.98540 1.000 10.41736 166 ARG AAA O 1
ATOM 2824 N N . ILE A 1 169 ? 11.67764 36.88428 12.22971 1.000 8.50817 167 ILE AAA N 1
ATOM 2825 C CA . ILE A 1 169 ? 11.05845 37.96175 13.00427 1.000 8.84817 167 ILE AAA CA 1
ATOM 2826 C C . ILE A 1 169 ? 11.17612 37.72481 14.51478 1.000 9.23219 167 ILE AAA C 1
ATOM 2827 O O . ILE A 1 169 ? 10.40665 38.29147 15.28622 1.000 10.49905 167 ILE AAA O 1
ATOM 2843 N N . HIS A 1 170 ? 12.17425 36.95428 14.95249 1.000 9.91577 168 HIS AAA N 1
ATOM 2844 C CA . HIS A 1 170 ? 12.28686 36.62043 16.37045 1.000 10.03101 168 HIS AAA CA 1
ATOM 2845 C C . HIS A 1 170 ? 12.31449 37.86188 17.26335 1.000 10.80950 168 HIS AAA C 1
ATOM 2846 O O . HIS A 1 170 ? 11.67029 37.88605 18.32320 1.000 11.08100 168 HIS AAA O 1
ATOM 2860 N N . ASP A 1 171 ? 13.05807 38.90384 16.87510 1.000 11.29588 169 ASP AAA N 1
ATOM 2861 C CA . ASP A 1 171 ? 13.16259 40.05795 17.76789 1.000 13.59347 169 ASP AAA CA 1
ATOM 2862 C C . ASP A 1 171 ? 11.82177 40.76084 17.92199 1.000 12.92978 169 ASP AAA C 1
ATOM 2863 O O . ASP A 1 171 ? 11.48693 41.25455 19.00161 1.000 13.44359 169 ASP AAA O 1
ATOM 2872 N N . TRP A 1 172 ? 11.03516 40.79467 16.85933 1.000 12.51884 170 TRP AAA N 1
ATOM 2873 C CA . TRP A 1 172 ? 9.70771 41.38607 16.91821 1.000 14.55945 170 TRP AAA CA 1
ATOM 2874 C C . TRP A 1 172 ? 8.81541 40.63817 17.90731 1.000 12.79539 170 TRP AAA C 1
ATOM 2875 O O . TRP A 1 172 ? 8.00609 41.24600 18.61812 1.000 13.74406 170 TRP AAA O 1
ATOM 2896 N N . SER A 1 173 ? 8.97541 39.32572 17.99583 1.000 12.00558 171 SER AAA N 1
ATOM 2897 C CA . SER A 1 173 ? 8.25080 38.51047 18.95636 1.000 11.91800 171 SER AAA CA 1
ATOM 2898 C C . SER A 1 173 ? 8.83946 38.57957 20.35160 1.000 12.21011 171 SER AAA C 1
ATOM 2899 O O . SER A 1 173 ? 8.25166 38.00476 21.27124 1.000 12.30371 171 SER AAA O 1
ATOM 2907 N N . GLY A 1 174 ? 9.98179 39.24456 20.52324 1.000 12.47148 172 GLY AAA N 1
ATOM 2908 C CA . GLY A 1 174 ? 10.62346 39.33138 21.82216 1.000 12.89792 172 GLY AAA CA 1
ATOM 2909 C C . GLY A 1 174 ? 11.45378 38.12876 22.20316 1.000 12.42115 172 GLY AAA C 1
ATOM 2910 O O . GLY A 1 174 ? 11.64252 37.88139 23.40105 1.000 15.68833 172 GLY AAA O 1
ATOM 2914 N N . VAL A 1 175 ? 11.96858 37.38277 21.23083 1.000 12.16576 173 VAL AAA N 1
ATOM 2915 C CA . VAL A 1 175 ? 12.72223 36.15543 21.46829 1.000 11.50745 173 VAL AAA CA 1
ATOM 2916 C C . VAL A 1 175 ? 14.13352 36.31847 20.92627 1.000 12.02815 173 VAL AAA C 1
ATOM 2917 O O . VAL A 1 175 ? 14.32048 36.65451 19.75098 1.000 12.13886 173 VAL AAA O 1
ATOM 2930 N N . ALA A 1 176 ? 15.11679 36.01579 21.76545 1.000 13.89258 174 ALA AAA N 1
ATOM 2931 C CA . ALA A 1 176 ? 16.51923 36.13930 21.40446 1.000 12.03931 174 ALA AAA CA 1
ATOM 2932 C C . ALA A 1 176 ? 17.07196 34.82722 20.85941 1.000 13.23855 174 ALA AAA C 1
ATOM 2933 O O . ALA A 1 176 ? 16.59135 33.73701 21.18562 1.000 13.81031 174 ALA AAA O 1
ATOM 2940 N N . VAL A 1 177 ? 18.10699 34.94309 20.02492 1.000 12.21454 175 VAL AAA N 1
ATOM 2941 C CA . VAL A 1 177 ? 18.80593 33.78125 19.49008 1.000 12.31577 175 VAL AAA CA 1
ATOM 2942 C C . VAL A 1 177 ? 20.20579 33.63029 20.07616 1.000 12.32456 175 VAL AAA C 1
ATOM 2943 O O . VAL A 1 177 ? 20.96649 32.76159 19.63161 1.000 13.24753 175 VAL AAA O 1
ATOM 2956 N N . ASP A 1 178 ? 20.57203 34.45363 21.05597 1.000 13.44288 176 ASP AAA N 1
ATOM 2957 C CA . ASP A 1 178 ? 21.89750 34.35625 21.64690 1.000 13.94832 176 ASP AAA CA 1
ATOM 2958 C C . ASP A 1 178 ? 22.13716 32.95894 22.20500 1.000 14.88380 176 ASP AAA C 1
ATOM 2959 O O . ASP A 1 178 ? 21.26925 32.37667 22.87029 1.000 14.21644 176 ASP AAA O 1
ATOM 2968 N N . GLY A 1 179 ? 23.34571 32.43801 21.96822 1.000 14.55192 177 GLY AAA N 1
ATOM 2969 C CA . GLY A 1 179 ? 23.69858 31.09778 22.39069 1.000 17.05274 177 GLY AAA CA 1
ATOM 2970 C C . GLY A 1 179 ? 23.35710 30.01597 21.38760 1.000 14.27289 177 GLY AAA C 1
ATOM 2971 O O . GLY A 1 179 ? 23.76155 28.86164 21.58166 1.000 16.13940 177 GLY AAA O 1
ATOM 2975 N N . LEU A 1 180 ? 22.63103 30.35688 20.32919 1.000 12.90974 178 LEU AAA N 1
ATOM 2976 C CA . LEU A 1 180 ? 22.17901 29.41254 19.31145 1.000 12.06991 178 LEU AAA CA 1
ATOM 2977 C C . LEU A 1 180 ? 22.98841 29.66735 18.04154 1.000 12.00317 178 LEU AAA C 1
ATOM 2978 O O . LEU A 1 180 ? 22.51640 30.24879 17.06170 1.000 12.10710 178 LEU AAA O 1
ATOM 2994 N N . ASP A 1 181 ? 24.22458 29.19156 18.05734 1.000 12.77460 179 ASP AAA N 1
ATOM 2995 C CA . ASP A 1 181 ? 25.15070 29.50721 16.97600 1.000 12.98119 179 ASP AAA CA 1
ATOM 2996 C C . ASP A 1 181 ? 24.78046 28.79462 15.68401 1.000 13.45156 179 ASP AAA C 1
ATOM 2997 O O . ASP A 1 181 ? 25.00198 29.34225 14.59513 1.000 11.94849 179 ASP AAA O 1
ATOM 3006 N N . ASN A 1 182 ? 24.23716 27.57393 15.76946 1.000 11.77003 180 ASN AAA N 1
ATOM 3007 C CA . ASN A 1 182 ? 23.86288 26.86323 14.54871 1.000 11.09074 180 ASN AAA CA 1
ATOM 3008 C C . ASN A 1 182 ? 22.64822 27.51343 13.90937 1.000 10.16393 180 ASN AAA C 1
ATOM 3009 O O . ASN A 1 182 ? 22.57380 27.64720 12.68282 1.000 9.76347 180 ASN AAA O 1
ATOM 3020 N N . LEU A 1 183 ? 21.67418 27.90952 14.72051 1.000 9.92307 181 LEU AAA N 1
ATOM 3021 C CA . LEU A 1 183 ? 20.52471 28.61844 14.18303 1.000 9.25197 181 LEU AAA CA 1
ATOM 3022 C C . LEU A 1 183 ? 20.95411 29.92411 13.53498 1.000 9.37644 181 LEU AAA C 1
ATOM 3023 O O . LEU A 1 183 ? 20.45157 30.29622 12.47443 1.000 8.95243 181 LEU AAA O 1
ATOM 3039 N N . GLN A 1 184 ? 21.92058 30.61440 14.12292 1.000 10.10506 182 GLN AAA N 1
ATOM 3040 C CA . GLN A 1 184 ? 22.39190 31.85735 13.52282 1.000 10.43247 182 GLN AAA CA 1
ATOM 3041 C C . GLN A 1 184 ? 23.06436 31.61124 12.17701 1.000 11.72332 182 GLN AAA C 1
ATOM 3042 O O . GLN A 1 184 ? 22.90183 32.40792 11.25033 1.000 10.31706 182 GLN AAA O 1
ATOM 3056 N N . ARG A 1 185 ? 23.85138 30.53680 12.05303 1.000 10.60544 183 ARG AAA N 1
ATOM 3057 C CA . ARG A 1 185 ? 24.44329 30.20000 10.75994 1.000 10.60474 183 ARG AAA CA 1
ATOM 3058 C C . ARG A 1 185 ? 23.35847 30.00802 9.71196 1.000 9.73485 183 ARG AAA C 1
ATOM 3059 O O . ARG A 1 185 ? 23.46258 30.51064 8.58367 1.000 10.25892 183 ARG AAA O 1
ATOM 3080 N N . TRP A 1 186 ? 22.31669 29.26228 10.06602 1.000 9.15250 184 TRP AAA N 1
ATOM 3081 C CA . TRP A 1 186 ? 21.23426 28.95052 9.13817 1.000 8.48167 184 TRP AAA CA 1
ATOM 3082 C C . TRP A 1 186 ? 20.43987 30.20445 8.78278 1.000 8.30690 184 TRP AAA C 1
ATOM 3083 O O . TRP A 1 186 ? 20.05194 30.38780 7.63004 1.000 8.50294 184 TRP AAA O 1
ATOM 3104 N N . ILE A 1 187 ? 20.22245 31.10004 9.74339 1.000 8.52121 185 ILE AAA N 1
ATOM 3105 C CA . ILE A 1 187 ? 19.56347 32.36879 9.44663 1.000 8.57354 185 ILE AAA CA 1
ATOM 3106 C C . ILE A 1 187 ? 20.34537 33.12503 8.37549 1.000 8.97918 185 ILE AAA C 1
ATOM 3107 O O . ILE A 1 187 ? 19.77749 33.63245 7.39763 1.000 9.22065 185 ILE AAA O 1
ATOM 3123 N N . ALA A 1 188 ? 21.66554 33.19319 8.53171 1.000 9.54936 186 ALA AAA N 1
ATOM 3124 C CA . ALA A 1 188 ? 22.47984 33.91320 7.55448 1.000 10.10744 186 ALA AAA CA 1
ATOM 3125 C C . ALA A 1 188 ? 22.42775 33.23302 6.19037 1.000 11.37380 186 ALA AAA C 1
ATOM 3126 O O . ALA A 1 188 ? 22.39535 33.90466 5.14672 1.000 9.98720 186 ALA AAA O 1
ATOM 3133 N N . ALA A 1 189 ? 22.42155 31.90604 6.16472 1.000 9.32017 187 ALA AAA N 1
ATOM 3134 C CA . ALA A 1 189 ? 22.34568 31.20944 4.88639 1.000 9.06351 187 ALA AAA CA 1
ATOM 3135 C C . ALA A 1 189 ? 21.01205 31.47993 4.19812 1.000 8.72132 187 ALA AAA C 1
ATOM 3136 O O . ALA A 1 189 ? 20.96688 31.75228 2.99493 1.000 8.96594 187 ALA AAA O 1
ATOM 3143 N N . LEU A 1 190 ? 19.91151 31.39935 4.94009 1.000 8.22082 188 LEU AAA N 1
ATOM 3144 C CA . LEU A 1 190 ? 18.60041 31.65080 4.34548 1.000 7.97683 188 LEU AAA CA 1
ATOM 3145 C C . LEU A 1 190 ? 18.50241 33.07834 3.83209 1.000 8.44735 188 LEU AAA C 1
ATOM 3146 O O . LEU A 1 190 ? 18.01083 33.32238 2.72328 1.000 8.56010 188 LEU AAA O 1
ATOM 3162 N N . GLU A 1 191 ? 18.97092 34.03517 4.63486 1.000 8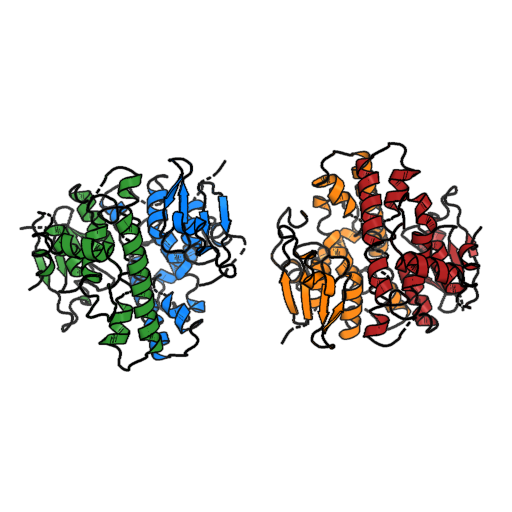.86205 189 GLU AAA N 1
ATOM 3163 C CA A GLU A 1 191 ? 18.89612 35.45348 4.29421 0.389 10.39443 189 GLU AAA CA 1
ATOM 3164 C CA B GLU A 1 191 ? 18.82441 35.43192 4.25860 0.611 9.47305 189 GLU AAA CA 1
ATOM 3165 C C . GLU A 1 191 ? 19.58405 35.74645 2.97121 1.000 10.00296 189 GLU AAA C 1
ATOM 3166 O O . GLU A 1 191 ? 19.18373 36.65322 2.23462 1.000 11.22582 189 GLU AAA O 1
ATOM 3189 N N . ALA A 1 192 ? 20.64622 35.00346 2.66188 1.000 8.43487 190 ALA AAA N 1
ATOM 3190 C CA . ALA A 1 192 ? 21.44480 35.26789 1.48100 1.000 8.68001 190 ALA AAA CA 1
ATOM 3191 C C . ALA A 1 192 ? 20.81413 34.73359 0.20891 1.000 7.76731 190 ALA AAA C 1
ATOM 3192 O O . ALA A 1 192 ? 21.21458 35.14943 -0.88028 1.000 8.29985 190 ALA AAA O 1
ATOM 3199 N N . ARG A 1 193 ? 19.86089 33.83217 0.30216 1.000 7.19399 191 ARG AAA N 1
ATOM 3200 C CA . ARG A 1 193 ? 19.32864 33.19874 -0.90996 1.000 6.65004 191 ARG AAA CA 1
ATOM 3201 C C . ARG A 1 193 ? 18.52258 34.19697 -1.72957 1.000 8.57787 191 ARG AAA C 1
ATOM 3202 O O . ARG A 1 193 ? 17.56026 34.78164 -1.21759 1.000 7.25954 191 ARG AAA O 1
ATOM 3223 N N . PRO A 1 194 ? 18.83938 34.38139 -3.01002 1.000 6.96661 192 PRO AAA N 1
ATOM 3224 C CA . PRO A 1 194 ? 18.03049 35.29931 -3.82463 1.000 6.98327 192 PRO AAA CA 1
ATOM 3225 C C . PRO A 1 194 ? 16.53272 35.01040 -3.81239 1.000 6.65190 192 PRO AAA C 1
ATOM 3226 O O . PRO A 1 194 ? 15.73674 35.96304 -3.78886 1.000 6.95923 192 PRO AAA O 1
ATOM 3237 N N . ALA A 1 195 ? 16.10977 33.74992 -3.84731 1.000 6.14744 193 ALA AAA N 1
ATOM 3238 C CA . ALA A 1 195 ? 14.67468 33.47790 -3.87965 1.000 6.55155 193 ALA AAA CA 1
ATOM 3239 C C . ALA A 1 195 ? 14.00366 33.80625 -2.55374 1.000 6.84406 193 ALA AAA C 1
ATOM 3240 O O . ALA A 1 195 ? 12.81500 34.15843 -2.53135 1.000 6.99417 193 ALA AAA O 1
ATOM 3247 N N . VAL A 1 196 ? 14.72130 33.65841 -1.43896 1.000 6.32241 194 VAL AAA N 1
ATOM 3248 C CA . VAL A 1 196 ? 14.19460 34.11253 -0.15336 1.000 6.51470 194 VAL AAA CA 1
ATOM 3249 C C . VAL A 1 196 ? 13.94438 35.61359 -0.20051 1.000 7.79374 194 VAL AAA C 1
ATOM 3250 O O . VAL A 1 196 ? 12.87465 36.09702 0.18982 1.000 8.51593 194 VAL AAA O 1
ATOM 3263 N N . GLN A 1 197 ? 14.92262 36.37612 -0.69497 1.000 7.33030 195 GLN AAA N 1
ATOM 3264 C CA A GLN A 1 197 ? 14.76637 37.82500 -0.81319 0.373 7.97428 195 GLN AAA CA 1
ATOM 3265 C CA B GLN A 1 197 ? 14.72808 37.81902 -0.76911 0.627 7.97463 195 GLN AAA CA 1
ATOM 3266 C C . GLN A 1 197 ? 13.57514 38.17813 -1.69824 1.000 8.04990 195 GLN AAA C 1
ATOM 3267 O O . GLN A 1 197 ? 12.77989 39.06374 -1.37667 1.000 10.02881 195 GLN AAA O 1
ATOM 3294 N N . ARG A 1 198 ? 13.44171 37.49384 -2.83770 1.000 7.92598 196 ARG AAA N 1
ATOM 3295 C CA . ARG A 1 198 ? 12.32067 37.77445 -3.73242 1.000 7.61345 196 ARG AAA CA 1
ATOM 3296 C C . ARG A 1 198 ? 10.98911 37.44270 -3.06738 1.000 7.80914 196 ARG AAA C 1
ATOM 3297 O O . ARG A 1 198 ? 10.01908 38.19950 -3.17765 1.000 7.92646 196 ARG AAA O 1
ATOM 3318 N N . GLY A 1 199 ? 10.91244 36.28870 -2.39590 1.000 7.09040 197 GLY AAA N 1
ATOM 3319 C CA . GLY A 1 199 ? 9.65161 35.85406 -1.80881 1.000 7.09617 197 GLY AAA CA 1
ATOM 3320 C C . GLY A 1 199 ? 9.19124 36.73687 -0.66665 1.000 7.62803 197 GLY AAA C 1
ATOM 3321 O O . GLY A 1 199 ? 7.98678 36.90599 -0.44118 1.000 7.92180 197 GLY AAA O 1
ATOM 3325 N N . LEU A 1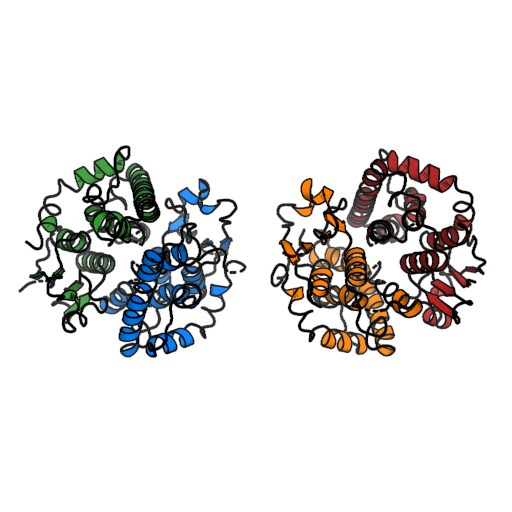 200 ? 10.13327 37.33432 0.05475 1.000 7.89464 198 LEU AAA N 1
ATOM 3326 C CA . LEU A 1 200 ? 9.78223 38.22134 1.15482 1.000 8.54348 198 LEU AAA CA 1
ATOM 3327 C C . LEU A 1 200 ? 9.13779 39.51499 0.68696 1.000 10.19853 198 LEU AAA C 1
ATOM 3328 O O . LEU A 1 200 ? 8.52212 40.21288 1.50207 1.000 10.98822 198 LEU AAA O 1
ATOM 3344 N N . LEU A 1 201 ? 9.22477 39.83801 -0.59610 1.000 9.45272 199 LEU AAA N 1
ATOM 3345 C CA . LEU A 1 201 ? 8.63511 41.05628 -1.12940 1.000 10.05115 199 LEU AAA CA 1
ATOM 3346 C C . LEU A 1 201 ? 7.21286 40.85912 -1.62236 1.000 11.24498 199 LEU AAA C 1
ATOM 3347 O O . LEU A 1 201 ? 6.59814 41.83218 -2.07382 1.000 13.97582 199 LEU AAA O 1
ATOM 3363 N N . VAL A 1 202 ? 6.68172 39.64919 -1.55052 1.000 9.83427 200 VAL AAA N 1
ATOM 3364 C CA . VAL A 1 202 ? 5.37702 39.29927 -2.11113 1.000 10.68526 200 VAL AAA CA 1
ATOM 3365 C C . VAL A 1 202 ? 4.40053 39.05976 -0.96526 1.000 10.41101 200 VAL AAA C 1
ATOM 3366 O O . VAL A 1 202 ? 4.66068 38.19377 -0.12311 1.000 14.06924 200 VAL AAA O 1
ATOM 3379 N N . PRO A 1 203 ? 3.24024 39.72668 -0.93166 1.000 11.14385 201 PRO AAA N 1
ATOM 3380 C CA . PRO A 1 203 ? 2.75312 40.71836 -1.88957 1.000 12.36090 201 PRO AAA CA 1
ATOM 3381 C C . PRO A 1 203 ? 3.32744 42.08678 -1.58557 1.000 23.07136 201 PRO AAA C 1
ATOM 3382 O O . PRO A 1 203 ? 3.83465 42.34069 -0.49047 1.000 19.10742 201 PRO AAA O 1
ATOM 3393 N N . ARG A 1 204 ? 3.23025 42.96770 -2.56497 1.000 20.02617 202 ARG AAA N 1
ATOM 3394 C CA . ARG A 1 204 ? 3.71672 44.32155 -2.43953 0.545 18.31445 202 ARG AAA CA 1
ATOM 3395 C C . ARG A 1 204 ? 3.22769 45.00384 -1.16885 1.000 34.48810 202 ARG AAA C 1
ATOM 3396 O O . ARG A 1 204 ? 2.02782 45.09902 -0.93187 1.000 33.36165 202 ARG AAA O 1
ATOM 3417 N N . ASP A 1 211 ? 5.05706 44.35926 7.47372 0.631 27.40665 209 ASP AAA N 1
ATOM 3418 C CA . ASP A 1 211 ? 4.09171 43.30897 7.16031 0.631 23.86853 209 ASP AAA CA 1
ATOM 3419 C C . ASP A 1 211 ? 2.68545 43.73720 7.57935 0.631 26.56408 209 ASP AAA C 1
ATOM 3420 O O . ASP A 1 211 ? 2.51661 44.59236 8.45233 0.631 22.45348 209 ASP AAA O 1
ATOM 3428 N N . ALA A 1 212 ? 1.67702 43.12250 6.95493 0.628 18.34517 210 ALA AAA N 1
ATOM 3429 C CA . ALA A 1 212 ? 0.29010 43.45606 7.27362 0.628 26.29709 210 ALA AAA CA 1
ATOM 3430 C C . ALA A 1 212 ? -0.08300 43.00086 8.68135 0.628 26.02314 210 ALA AAA C 1
ATOM 3431 O O . ALA A 1 212 ? -0.81343 43.69895 9.39483 0.628 32.00243 210 ALA AAA O 1
ATOM 3438 N N . ILE A 1 213 ? 0.39896 41.82972 9.09051 0.723 22.94735 211 ILE AAA N 1
ATOM 3439 C CA . ILE A 1 213 ? 0.13975 41.27794 10.41432 0.723 21.14582 211 ILE AAA CA 1
ATOM 3440 C C . ILE A 1 213 ? 1.24805 40.26953 10.68153 0.723 18.80842 211 ILE AAA C 1
ATOM 3441 O O . ILE A 1 213 ? 1.99051 39.90176 9.76734 0.723 21.44499 211 ILE AAA O 1
ATOM 3457 N N . ARG A 1 214 ? 1.39835 39.85459 11.92906 0.685 18.75700 212 ARG AAA N 1
ATOM 3458 C CA . ARG A 1 214 ? 2.35686 38.83163 12.30139 1.000 30.12617 212 ARG AAA CA 1
ATOM 3459 C C . ARG A 1 214 ? 1.76093 38.06971 13.47673 0.586 20.44455 212 ARG AAA C 1
ATOM 3460 O O . ARG A 1 214 ? 2.22272 36.99324 13.82696 0.772 20.35902 212 ARG AAA O 1
ATOM 3482 N N . GLY B 2 1 ? -0.27014 63.91257 16.99385 0.612 48.08932 -1 GLY B N 1
ATOM 3483 C CA . GLY B 2 1 ? 0.97366 63.09895 17.16716 0.612 47.24709 -1 GLY B CA 1
ATOM 3484 C C . GLY B 2 1 ? 1.87455 63.47444 16.01677 0.612 34.11617 -1 GLY B C 1
ATOM 3485 O O . GLY B 2 1 ? 2.80813 64.26201 16.18115 0.612 43.41266 -1 GLY B O 1
ATOM 3491 N N . PRO B 2 2 ? 1.61280 62.90134 14.84690 1.000 41.21780 0 PRO B N 1
ATOM 3492 C CA . PRO B 2 2 ? 1.79140 63.67610 13.61947 1.000 26.31475 0 PRO B CA 1
ATOM 3493 C C . PRO B 2 2 ? 0.72181 64.75400 13.56418 1.000 36.96142 0 PRO B C 1
ATOM 3494 O O . PRO B 2 2 ? -0.39127 64.58554 14.06547 1.000 46.33465 0 PRO B O 1
ATOM 3536 N N . ILE B 2 4 ? 0.33873 66.48722 10.48323 1.000 14.55897 2 ILE B N 1
ATOM 3537 C CA . ILE B 2 4 ? 0.02445 66.59083 9.06214 1.000 12.39224 2 ILE B CA 1
ATOM 3538 C C . ILE B 2 4 ? -0.54460 65.25719 8.58622 1.000 12.43020 2 ILE B C 1
ATOM 3539 O O . ILE B 2 4 ? 0.10869 64.21910 8.71509 1.000 14.73920 2 ILE B O 1
ATOM 3555 N N . ASP B 2 5 ? -1.73826 65.28341 8.00483 1.000 10.96997 3 ASP B N 1
ATOM 3556 C CA . ASP B 2 5 ? -2.29005 64.13257 7.29969 1.000 10.33592 3 ASP B CA 1
ATOM 3557 C C . ASP B 2 5 ? -2.00615 64.32230 5.81737 1.000 9.02990 3 ASP B C 1
ATOM 3558 O O . ASP B 2 5 ? -2.48175 65.28849 5.21398 1.000 9.30235 3 ASP B O 1
ATOM 3567 N N . LEU B 2 6 ? -1.25032 63.40301 5.24611 1.000 8.48630 4 LEU B N 1
ATOM 3568 C CA . LEU B 2 6 ? -0.84560 63.46580 3.84970 1.000 7.49052 4 LEU B CA 1
ATOM 3569 C C . LEU B 2 6 ? -1.65482 62.47416 3.01446 1.000 7.43186 4 LEU B C 1
ATOM 3570 O O . LEU B 2 6 ? -1.59495 61.26412 3.24484 1.000 10.07829 4 LEU B O 1
ATOM 3586 N N . TYR B 2 7 ? -2.40036 62.99190 2.03828 1.000 7.53301 5 TYR B N 1
ATOM 3587 C CA . TYR B 2 7 ? -3.15542 62.18784 1.08157 1.000 8.04334 5 TYR B CA 1
ATOM 3588 C C . TYR B 2 7 ? -2.31428 62.10823 -0.18402 1.000 8.20398 5 TYR B C 1
ATOM 3589 O O . TYR B 2 7 ? -2.01807 63.13843 -0.79373 1.000 8.50436 5 TYR B O 1
ATOM 3607 N N . THR B 2 8 ? -1.88830 60.89818 -0.55425 1.000 9.37118 6 THR B N 1
ATOM 3608 C CA . THR B 2 8 ? -0.86227 60.78567 -1.58073 1.000 8.72022 6 THR B CA 1
ATOM 3609 C C . THR B 2 8 ? -0.94777 59.44749 -2.31370 1.000 9.12753 6 THR B C 1
ATOM 3610 O O . THR B 2 8 ? -1.82033 58.61173 -2.05095 1.000 10.53773 6 THR B O 1
ATOM 3621 N N . ALA B 2 9 ? -0.03736 59.28893 -3.27015 1.000 8.88057 7 ALA B N 1
ATOM 3622 C CA . ALA B 2 9 ? 0.13659 58.06940 -4.04269 1.000 9.66946 7 ALA B CA 1
ATOM 3623 C C . ALA B 2 9 ? 1.57170 58.10199 -4.54522 1.000 9.57579 7 ALA B C 1
ATOM 3624 O O . ALA B 2 9 ? 2.23177 59.14213 -4.49265 1.000 11.97199 7 ALA B O 1
ATOM 3631 N N . ALA B 2 10 ? 2.05613 56.95484 -5.03070 1.000 11.72951 8 ALA B N 1
ATOM 3632 C CA . ALA B 2 10 ? 3.44021 56.82398 -5.50116 1.000 10.64366 8 ALA B CA 1
ATOM 3633 C C . ALA B 2 10 ? 3.54622 57.43413 -6.89938 1.000 10.93461 8 ALA B C 1
ATOM 3634 O O . ALA B 2 10 ? 3.47606 56.75171 -7.92494 1.000 15.18938 8 ALA B O 1
ATOM 3641 N N . THR B 2 11 ? 3.71378 58.75143 -6.93091 1.000 9.97083 9 THR B N 1
ATOM 3642 C CA . THR B 2 11 ? 3.72913 59.53931 -8.15505 1.000 9.79611 9 THR B CA 1
ATOM 3643 C C . THR B 2 11 ? 4.66048 60.71719 -7.94498 1.000 8.76655 9 THR B C 1
ATOM 3644 O O . THR B 2 11 ? 4.91836 61.10524 -6.79950 1.000 7.83956 9 THR B O 1
ATOM 3655 N N . PRO B 2 12 ? 5.13166 61.35703 -9.02803 1.000 9.52773 10 PRO B N 1
ATOM 3656 C CA A PRO B 2 12 ? 6.00236 62.54016 -8.86527 0.570 8.52868 10 PRO B CA 1
ATOM 3657 C CA B PRO B 2 12 ? 6.02638 62.50527 -8.81008 0.430 9.41872 10 PRO B CA 1
ATOM 3658 C C . PRO B 2 12 ? 5.40145 63.60083 -7.96312 1.000 7.54734 10 PRO B C 1
ATOM 3659 O O . PRO B 2 12 ? 6.07621 64.18072 -7.11995 1.000 7.51635 10 PRO B O 1
ATOM 3680 N N . ASN B 2 13 ? 4.12508 63.89481 -8.14986 1.000 7.16676 11 ASN B N 1
ATOM 3681 C CA . ASN B 2 13 ? 3.52301 64.97637 -7.39086 1.000 6.40107 11 ASN B CA 1
ATOM 3682 C C . ASN B 2 13 ? 3.37834 64.62253 -5.92005 1.000 6.15992 11 ASN B C 1
ATOM 3683 O O . ASN B 2 13 ? 3.53440 65.49127 -5.05678 1.000 6.88742 11 ASN B O 1
ATOM 3694 N N . GLY B 2 14 ? 3.07711 63.36480 -5.60204 1.000 6.45918 12 GLY B N 1
ATOM 3695 C CA . GLY B 2 14 ? 3.06070 62.96412 -4.20324 1.000 6.41019 12 GLY B CA 1
ATOM 3696 C C . GLY B 2 14 ? 4.43945 63.00786 -3.59536 1.000 6.28598 12 GLY B C 1
ATOM 3697 O O . GLY B 2 14 ? 4.61592 63.45741 -2.46224 1.000 7.03540 12 GLY B O 1
ATOM 3701 N N . HIS B 2 15 ? 5.43686 62.56446 -4.34632 1.000 6.55118 13 HIS B N 1
ATOM 3702 C CA . HIS B 2 15 ? 6.80125 62.56903 -3.84787 1.000 7.00093 13 HIS B CA 1
ATOM 3703 C C . HIS B 2 15 ? 7.28481 63.96231 -3.49574 1.000 7.16804 13 HIS B C 1
ATOM 3704 O O . HIS B 2 15 ? 8.12844 64.10911 -2.60707 1.000 7.36033 13 HIS B O 1
ATOM 3718 N N . LYS B 2 16 ? 6.82528 64.99690 -4.19892 1.000 6.13473 14 LYS B N 1
ATOM 3719 C CA . LYS B 2 16 ? 7.28076 66.33072 -3.83344 1.000 6.00589 14 LYS B CA 1
ATOM 3720 C C . LYS B 2 16 ? 6.99599 66.59173 -2.36695 1.000 5.51546 14 LYS B C 1
ATOM 3721 O O . LYS B 2 16 ? 7.83376 67.15920 -1.63882 1.000 6.25499 14 LYS B O 1
ATOM 3740 N N . VAL B 2 17 ? 5.80810 66.20451 -1.91043 1.000 5.92435 15 VAL B N 1
ATOM 3741 C CA . VAL B 2 17 ? 5.38289 66.55589 -0.55824 1.000 5.74392 15 VAL B CA 1
ATOM 3742 C C . VAL B 2 17 ? 6.00909 65.63840 0.48610 1.000 5.67425 15 VAL B C 1
ATOM 3743 O O . VAL B 2 17 ? 6.43710 66.10886 1.54783 1.000 6.50614 15 VAL B O 1
ATOM 3756 N N . SER B 2 18 ? 6.07867 64.32269 0.22565 1.000 6.03450 16 SER B N 1
ATOM 3757 C CA . SER B 2 18 ? 6.74684 63.44432 1.18235 1.000 6.88727 16 SER B CA 1
ATOM 3758 C C . SER B 2 18 ? 8.21993 63.81059 1.31780 1.000 6.42047 16 SER B C 1
ATOM 3759 O O . SER B 2 18 ? 8.76377 63.80928 2.42460 1.000 7.01918 16 SER B O 1
ATOM 3767 N N . ILE B 2 19 ? 8.88644 64.14983 0.21330 1.000 7.10169 17 ILE B N 1
ATOM 3768 C CA . ILE B 2 19 ? 10.27186 64.60533 0.31502 1.000 6.66914 17 ILE B CA 1
ATOM 3769 C C . ILE B 2 19 ? 10.36378 65.85238 1.18053 1.000 6.64382 17 ILE B C 1
ATOM 3770 O O . ILE B 2 19 ? 11.23934 65.95486 2.04896 1.000 6.83568 17 ILE B O 1
ATOM 3786 N N . ALA B 2 20 ? 9.48476 66.82637 0.94976 1.000 6.05255 18 ALA B N 1
ATOM 3787 C CA . ALA B 2 20 ? 9.52641 68.05448 1.73384 1.000 7.65404 18 ALA B CA 1
ATOM 3788 C C . ALA B 2 20 ? 9.35181 67.76568 3.22136 1.000 7.02811 18 ALA B C 1
ATOM 3789 O O . ALA B 2 20 ? 10.09555 68.28837 4.06350 1.000 7.56715 18 ALA B O 1
ATOM 3796 N N . LEU B 2 21 ? 8.36396 66.94454 3.56699 1.000 7.43528 19 LEU B N 1
ATOM 3797 C CA . LEU B 2 21 ? 8.14964 66.62890 4.97231 1.000 6.57887 19 LEU B CA 1
ATOM 3798 C C . LEU B 2 21 ? 9.36905 65.94951 5.57725 1.000 7.68175 19 LEU B C 1
ATOM 3799 O O . LEU B 2 21 ? 9.75365 66.24163 6.71799 1.000 8.65163 19 LEU B O 1
ATOM 3815 N N . GLU B 2 22 ? 9.99230 65.03815 4.82849 1.000 7.07676 20 GLU B N 1
ATOM 3816 C CA . GLU B 2 22 ? 11.17726 64.36161 5.32309 1.000 8.79750 20 GLU B CA 1
ATOM 3817 C C . GLU B 2 22 ? 12.34216 65.32522 5.48154 1.000 7.83183 20 GLU B C 1
ATOM 3818 O O . GLU B 2 22 ? 13.09654 65.23487 6.46009 1.000 8.88662 20 GLU B O 1
ATOM 3830 N N . GLU B 2 23 ? 12.51149 66.25309 4.53768 1.000 7.93061 21 GLU B N 1
ATOM 3831 C CA . GLU B 2 23 ? 13.57803 67.24072 4.66667 1.000 7.66135 21 GLU B CA 1
ATOM 3832 C C . GLU B 2 23 ? 13.35458 68.13106 5.87677 1.000 8.92231 21 GLU B C 1
ATOM 3833 O O . GLU B 2 23 ? 14.30943 68.51989 6.55494 1.000 11.43200 21 GLU B O 1
ATOM 3862 N N . GLY B 2 25 ? 11.70314 67.47441 8.64293 1.000 9.83081 23 GLY B N 1
ATOM 3863 C CA . GLY B 2 25 ? 11.61689 66.80126 9.92388 1.000 10.76296 23 GLY B CA 1
ATOM 3864 C C . GLY B 2 25 ? 10.25207 66.88770 10.56149 1.000 9.09772 23 GLY B C 1
ATOM 3865 O O . GLY B 2 25 ? 10.14944 66.85178 11.78768 1.000 12.05831 23 GLY B O 1
ATOM 3869 N N . LEU B 2 26 ? 9.20266 67.00095 9.75421 1.000 9.49491 24 LEU B N 1
ATOM 3870 C CA . LEU B 2 26 ? 7.85142 67.04565 10.27878 1.000 11.30096 24 LEU B CA 1
ATOM 3871 C C . LEU B 2 26 ? 7.24469 65.65177 10.22407 1.000 10.47197 24 LEU B C 1
ATOM 3872 O O . LEU B 2 26 ? 7.23866 65.03201 9.14488 1.000 12.21785 24 LEU B O 1
ATOM 3888 N N . PRO B 2 27 ? 6.69984 65.15250 11.32501 1.000 11.81146 25 PRO B N 1
ATOM 3889 C CA . PRO B 2 27 ? 5.97290 63.87939 11.27547 1.000 14.07844 25 PRO B CA 1
ATOM 3890 C C . PRO B 2 27 ? 4.65615 64.03459 10.53719 1.000 13.43658 25 PRO B C 1
ATOM 3891 O O . PRO B 2 27 ? 4.04566 65.10521 10.51746 1.000 15.44179 25 PRO B O 1
ATOM 3902 N N . TYR B 2 28 ? 4.20609 62.93425 9.94662 1.000 11.63560 26 TYR B N 1
ATOM 3903 C CA . TYR B 2 28 ? 2.97809 62.96016 9.16345 1.000 10.17938 26 TYR B CA 1
ATOM 3904 C C . TYR B 2 28 ? 2.36572 61.57098 9.12739 1.000 10.96567 26 TYR B C 1
ATOM 3905 O O . TYR B 2 28 ? 3.04908 60.56294 9.32819 1.000 13.58714 26 TYR B O 1
ATOM 3923 N N . THR B 2 29 ? 1.05667 61.53575 8.88428 1.000 12.27400 27 THR B N 1
ATOM 3924 C CA . THR B 2 29 ? 0.29442 60.30249 8.73919 1.000 11.90348 27 THR B CA 1
ATOM 3925 C C . THR B 2 29 ? -0.06620 60.14488 7.26870 1.000 12.24600 27 THR B C 1
ATOM 3926 O O . THR B 2 29 ? -0.58106 61.08397 6.65756 1.000 15.00588 27 THR B O 1
ATOM 3937 N N . VAL B 2 30 ? 0.19291 58.96812 6.70789 1.000 11.51589 28 VAL B N 1
ATOM 3938 C CA . VAL B 2 30 ? 0.01203 58.70579 5.28549 1.000 10.84461 28 VAL B CA 1
ATOM 3939 C C . VAL B 2 30 ? -1.36005 58.09753 5.02711 1.000 12.51256 28 VAL B C 1
ATOM 3940 O O . VAL B 2 30 ? -1.71998 57.06733 5.61072 1.000 13.71350 28 VAL B O 1
ATOM 3953 N N . HIS B 2 31 ? -2.10114 58.71667 4.10513 1.000 11.09417 29 HIS B N 1
ATOM 3954 C CA . HIS B 2 31 ? -3.32662 58.17265 3.53427 1.000 11.84097 29 HIS B CA 1
ATOM 3955 C C . HIS B 2 31 ? -3.00288 57.88395 2.07306 1.000 12.52971 29 HIS B C 1
ATOM 3956 O O . HIS B 2 31 ? -3.01284 58.79787 1.24280 1.000 12.74147 29 HIS B O 1
ATOM 3970 N N . ALA B 2 32 ? -2.71792 56.62452 1.75289 1.000 12.66727 30 ALA B N 1
ATOM 3971 C CA . ALA B 2 32 ? -2.35447 56.23864 0.39371 1.000 14.97844 30 ALA B CA 1
ATOM 3972 C C . ALA B 2 32 ? -3.63033 55.92108 -0.36912 1.000 14.03682 30 ALA B C 1
ATOM 3973 O O . ALA B 2 32 ? -4.26174 54.88237 -0.14219 1.000 17.05433 30 ALA B O 1
ATOM 3980 N N . LEU B 2 33 ? -4.01050 56.79815 -1.28053 1.000 13.65936 31 LEU B N 1
ATOM 3981 C CA . LEU B 2 33 ? -5.26028 56.61763 -1.99490 1.000 14.32166 31 LEU B CA 1
ATOM 3982 C C . LEU B 2 33 ? -5.06046 55.68964 -3.17526 1.000 15.48256 31 LEU B C 1
ATOM 3983 O O . LEU B 2 33 ? -4.04773 55.75657 -3.88035 1.000 17.47271 31 LEU B O 1
ATOM 3999 N N . SER B 2 34 ? -6.05230 54.84088 -3.40428 1.000 16.01778 32 SER B N 1
ATOM 4000 C CA . SER B 2 34 ? -6.03262 53.89543 -4.50976 1.000 17.13260 32 SER B CA 1
ATOM 4001 C C . SER B 2 34 ? -6.77317 54.49990 -5.69403 1.000 16.73761 32 SER B C 1
ATOM 4002 O O . SER B 2 34 ? -7.98696 54.71816 -5.62945 1.000 17.40315 32 SER B O 1
ATOM 4010 N N . PHE B 2 35 ? -6.04253 54.75961 -6.77899 1.000 18.22790 33 PHE B N 1
ATOM 4011 C CA . PHE B 2 35 ? -6.69465 55.21298 -8.00071 1.000 17.58810 33 PHE B CA 1
ATOM 4012 C C . PHE B 2 35 ? -7.61048 54.13724 -8.57356 1.000 18.47495 33 PHE B C 1
ATOM 4013 O O . PHE B 2 35 ? -8.65469 54.45611 -9.14831 1.000 19.12698 33 PHE B O 1
ATOM 4030 N N . ASP B 2 36 ? -7.24892 52.86560 -8.41495 1.000 19.95055 34 ASP B N 1
ATOM 4031 C CA . ASP B 2 36 ? -8.08627 51.79616 -8.95278 1.000 21.46374 34 ASP B CA 1
ATOM 4032 C C . ASP B 2 36 ? -9.47624 51.81701 -8.32946 1.000 24.51724 34 ASP B C 1
ATOM 4033 O O . ASP B 2 36 ? -10.47687 51.55840 -9.01241 1.000 27.80396 34 ASP B O 1
ATOM 4042 N N . LYS B 2 37 ? -9.55934 52.10391 -7.03318 1.000 21.08579 35 LYS B N 1
ATOM 4043 C CA A LYS B 2 37 ? -10.82434 52.20984 -6.32081 0.585 21.50893 35 LYS B CA 1
ATOM 4044 C CA B LYS B 2 37 ? -10.83888 52.20215 -6.34661 0.415 21.53183 35 LYS B CA 1
ATOM 4045 C C . LYS B 2 37 ? -11.42022 53.60952 -6.39909 1.000 20.18835 35 LYS B C 1
ATOM 4046 O O . LYS B 2 37 ? -12.42301 53.88023 -5.72928 1.000 22.30742 35 LYS B O 1
ATOM 4083 N N . LYS B 2 38 ? -10.80875 54.50124 -7.18156 1.000 18.89901 36 LYS B N 1
ATOM 4084 C CA . LYS B 2 38 ? -11.28806 55.87162 -7.37764 1.000 18.36751 36 LYS B CA 1
ATOM 4085 C C . LYS B 2 38 ? -11.45853 56.62651 -6.05996 1.000 16.80428 36 LYS B C 1
ATOM 4086 O O . LYS B 2 38 ? -12.34743 57.46545 -5.90827 1.000 16.82145 36 LYS B O 1
ATOM 4105 N N . GLU B 2 39 ? -10.56868 56.35823 -5.09984 1.000 16.41935 37 GLU B N 1
ATOM 4106 C CA . GLU B 2 39 ? -10.65734 57.00932 -3.79856 1.000 15.82071 37 GLU B CA 1
ATOM 4107 C C . GLU B 2 39 ? -10.39132 58.50953 -3.87767 1.000 14.16953 37 GLU B C 1
ATOM 4108 O O . GLU B 2 39 ? -10.86392 59.25608 -3.01435 1.000 15.20666 37 GLU B O 1
ATOM 4120 N N . GLN B 2 40 ? -9.67407 58.97666 -4.90197 1.000 13.25400 38 GLN B N 1
ATOM 4121 C CA . GLN B 2 40 ? -9.45129 60.40717 -5.06131 1.000 11.82944 38 GLN B CA 1
ATOM 4122 C C . GLN B 2 40 ? -10.69534 61.15616 -5.52268 1.000 11.99523 38 GLN B C 1
ATOM 4123 O O . GLN B 2 40 ? -10.66585 62.39238 -5.56365 1.000 11.26601 38 GLN B O 1
ATOM 4137 N N . LYS B 2 41 ? -11.75385 60.44815 -5.90882 1.000 13.84280 39 LYS B N 1
ATOM 4138 C CA . LYS B 2 41 ? -13.00503 61.06462 -6.33509 1.000 13.90127 39 LYS B CA 1
ATOM 4139 C C . LYS B 2 41 ? -14.12370 60.84743 -5.31977 1.000 15.82152 39 LYS B C 1
ATOM 4140 O O . LYS B 2 41 ? -15.26671 61.24845 -5.57073 1.000 17.89839 39 LYS B O 1
ATOM 4159 N N . ALA B 2 42 ? -13.81395 60.24208 -4.17319 1.000 15.30686 40 ALA B N 1
ATOM 4160 C CA . ALA B 2 42 ? -14.82143 59.98260 -3.15840 1.000 16.63760 40 ALA B CA 1
ATOM 4161 C C . ALA B 2 42 ? -15.24123 61.29402 -2.49218 1.000 16.17037 40 ALA B C 1
ATOM 4162 O O . ALA B 2 42 ? -14.42809 62.21245 -2.34079 1.000 14.68387 40 ALA B O 1
ATOM 4169 N N . PRO B 2 43 ? -16.51466 61.41126 -2.08840 1.000 17.75312 41 PRO B N 1
ATOM 4170 C CA . PRO B 2 43 ? -16.97455 62.69994 -1.53857 1.000 17.42325 41 PRO B CA 1
ATOM 4171 C C . PRO B 2 43 ? -16.15926 63.17769 -0.34731 1.000 16.77561 41 PRO B C 1
ATOM 4172 O O . PRO B 2 43 ? -15.93455 64.38700 -0.20173 1.000 17.45806 41 PRO B O 1
ATOM 4183 N N . GLU B 2 44 ? -15.70975 62.26110 0.50967 1.000 19.09482 42 GLU B N 1
ATOM 4184 C CA . GLU B 2 44 ? -14.95909 62.68232 1.68402 1.000 22.40043 42 GLU B CA 1
ATOM 4185 C C . GLU B 2 44 ? -13.59129 63.24521 1.30253 1.000 19.69637 42 GLU B C 1
ATOM 4186 O O . GLU B 2 44 ? -13.09696 64.16657 1.96114 1.000 22.42777 42 GLU B O 1
ATOM 4198 N N . PHE B 2 45 ? -12.98288 62.74607 0.22722 1.000 13.82577 43 PHE B N 1
ATOM 4199 C CA . PHE B 2 45 ? -11.74390 63.36467 -0.22536 1.000 12.11712 43 PHE B CA 1
ATOM 4200 C C . PHE B 2 45 ? -11.98950 64.66366 -0.99088 1.000 11.18379 43 PHE B C 1
ATOM 4201 O O . PHE B 2 45 ? -11.16717 65.58696 -0.91263 1.000 10.36059 43 PHE B O 1
ATOM 4218 N N . LEU B 2 46 ? -13.10000 64.75904 -1.73710 1.000 11.86629 44 LEU B N 1
ATOM 4219 C CA . LEU B 2 46 ? -13.38391 65.99886 -2.45733 1.000 11.20484 44 LEU B CA 1
ATOM 4220 C C . LEU B 2 46 ? -13.58824 67.17301 -1.51114 1.000 11.08567 44 LEU B C 1
ATOM 4221 O O . LEU B 2 46 ? -13.39925 68.31950 -1.92260 1.000 12.55268 44 LEU B O 1
ATOM 4237 N N . ARG B 2 47 ? -13.94727 66.91247 -0.24625 1.000 10.81979 45 ARG B N 1
ATOM 4238 C CA . ARG B 2 47 ? -14.07056 67.96926 0.75245 1.000 13.99199 45 ARG B CA 1
ATOM 4239 C C . ARG B 2 47 ? -12.71524 68.53584 1.14476 1.000 12.34843 45 ARG B C 1
ATOM 4240 O O . ARG B 2 47 ? -12.64313 69.64845 1.67803 1.000 14.31899 45 ARG B O 1
ATOM 4261 N N . ILE B 2 48 ? -11.64431 67.78997 0.88211 1.000 9.57711 46 ILE B N 1
ATOM 4262 C CA . ILE B 2 48 ? -10.27739 68.21887 1.14512 1.000 9.37787 46 ILE B CA 1
ATOM 4263 C C . ILE B 2 48 ? -9.66487 68.84481 -0.09496 1.000 8.24027 46 ILE B C 1
ATOM 4264 O O . ILE B 2 48 ? -9.08764 69.93303 -0.03800 1.000 8.96433 46 ILE B O 1
ATOM 4280 N N . ASN B 2 49 ? -9.75987 68.15140 -1.22853 1.000 8.00011 47 ASN B N 1
ATOM 4281 C CA . ASN B 2 49 ? -9.32239 68.69896 -2.51082 1.000 6.67604 47 ASN B CA 1
ATOM 4282 C C . ASN B 2 49 ? -10.47397 68.62617 -3.50053 1.000 6.79072 47 ASN B C 1
ATOM 4283 O O . ASN B 2 49 ? -10.77908 67.53356 -4.01061 1.000 6.91848 47 ASN B O 1
ATOM 4294 N N . PRO B 2 50 ? -11.13497 69.74968 -3.81329 1.000 6.77599 48 PRO B N 1
ATOM 4295 C CA . PRO B 2 50 ? -12.27461 69.68034 -4.74685 1.000 8.21213 48 PRO B CA 1
ATOM 4296 C C . PRO B 2 50 ? -11.89630 69.25265 -6.15765 1.000 8.03078 48 PRO B C 1
ATOM 4297 O O . PRO B 2 50 ? -12.77290 68.86022 -6.93132 1.000 8.23004 48 PRO B O 1
ATOM 4308 N N . ASN B 2 51 ? -10.61637 69.32366 -6.51392 1.000 6.40181 49 ASN B N 1
ATOM 4309 C CA . ASN B 2 51 ? -10.11863 68.82556 -7.78527 1.000 6.96332 49 ASN B CA 1
ATOM 4310 C C . ASN B 2 51 ? -10.01776 67.30840 -7.81686 1.000 7.32983 49 ASN B C 1
ATOM 4311 O O . ASN B 2 51 ? -9.86527 66.73052 -8.89291 1.000 7.68293 49 ASN B O 1
ATOM 4322 N N . GLY B 2 52 ? -10.05477 66.64924 -6.66401 1.000 6.97753 50 GLY B N 1
ATOM 4323 C CA . GLY B 2 52 ? -10.02377 65.19842 -6.66993 1.000 7.56522 50 GLY B CA 1
ATOM 4324 C C . GLY B 2 52 ? -8.70163 64.63660 -7.15318 1.000 7.56614 50 GLY B C 1
ATOM 4325 O O . GLY B 2 52 ? -8.68152 63.68133 -7.94003 1.000 8.00086 50 GLY B O 1
ATOM 4329 N N . ARG B 2 53 ? -7.59270 65.19573 -6.68160 1.000 6.45376 51 ARG B N 1
ATOM 4330 C CA . ARG B 2 53 ? -6.26681 64.72496 -7.03424 1.000 6.38139 51 ARG B CA 1
ATOM 4331 C C . ARG B 2 53 ? -5.38114 64.75503 -5.80131 1.000 7.13917 51 ARG B C 1
ATOM 4332 O O . ARG B 2 53 ? -5.66125 65.46118 -4.81843 1.000 7.23220 51 ARG B O 1
ATOM 4353 N N . ILE B 2 54 ? -4.31681 63.95623 -5.84911 1.000 6.99672 52 ILE B N 1
ATOM 4354 C CA . ILE B 2 54 ? -3.29199 64.00257 -4.81246 1.000 6.34879 52 ILE B CA 1
ATOM 4355 C C . ILE B 2 54 ? -2.11349 64.80888 -5.33152 1.000 5.58381 52 ILE B C 1
ATOM 4356 O O . ILE B 2 54 ? -1.91113 64.91405 -6.55377 1.000 6.23185 52 ILE B O 1
ATOM 4372 N N . PRO B 2 55 ? -1.28845 65.38324 -4.44991 1.000 5.28281 53 PRO B N 1
ATOM 4373 C CA . PRO B 2 55 ? -1.38136 65.33076 -2.99101 1.000 5.51493 53 PRO B CA 1
ATOM 4374 C C . PRO B 2 55 ? -2.30647 66.39301 -2.43210 1.000 5.40055 53 PRO B C 1
ATOM 4375 O O . PRO B 2 55 ? -2.60071 67.40984 -3.07544 1.000 5.76092 53 PRO B O 1
ATOM 4386 N N . ALA B 2 56 ? -2.74250 66.16447 -1.19883 1.000 6.59153 54 ALA B N 1
ATOM 4387 C CA . ALA B 2 56 ? -3.38500 67.18059 -0.38145 1.000 6.26577 54 ALA B CA 1
ATOM 4388 C C . ALA B 2 56 ? -2.98869 66.89231 1.04514 1.000 6.72726 54 ALA B C 1
ATOM 4389 O O . ALA B 2 56 ? -2.65753 65.75387 1.38417 1.000 8.28326 54 ALA B O 1
ATOM 4396 N N . ILE B 2 57 ? -2.98475 67.92737 1.87095 1.000 7.20095 55 ILE B N 1
ATOM 4397 C CA . ILE B 2 57 ? -2.78260 67.72509 3.29568 1.000 8.23768 55 ILE B CA 1
ATOM 4398 C C . ILE B 2 57 ? -3.95546 68.29108 4.07194 1.000 7.18324 55 ILE B C 1
ATOM 4399 O O . ILE B 2 57 ? -4.65339 69.20356 3.63408 1.000 7.86596 55 ILE B O 1
ATOM 4415 N N . VAL B 2 58 ? -4.13858 67.74810 5.27041 1.000 7.74806 56 VAL B N 1
ATOM 4416 C CA . VAL B 2 58 ? -4.95664 68.36432 6.30804 1.000 8.91040 56 VAL B CA 1
ATOM 4417 C C . VAL B 2 58 ? -4.01472 68.64670 7.46417 1.000 9.33482 56 VAL B C 1
ATOM 4418 O O . VAL B 2 58 ? -3.36462 67.72465 7.97553 1.000 10.27686 56 VAL B O 1
ATOM 4431 N N . ASP B 2 59 ? -3.93175 69.91122 7.88204 1.000 8.94917 57 ASP B N 1
ATOM 4432 C CA . ASP B 2 59 ? -3.03905 70.31289 8.96931 1.000 10.48964 57 ASP B CA 1
ATOM 4433 C C . ASP B 2 59 ? -3.81522 70.24685 10.27504 1.000 9.80852 57 ASP B C 1
ATOM 4434 O O . ASP B 2 59 ? -4.56907 71.16271 10.62175 1.000 10.26230 57 ASP B O 1
ATOM 4443 N N . ARG B 2 60 ? -3.61646 69.16076 11.01716 1.000 10.62659 58 ARG B N 1
ATOM 4444 C CA . ARG B 2 60 ? -4.33125 68.96914 12.26364 1.000 12.27292 58 ARG B CA 1
ATOM 4445 C C . ARG B 2 60 ? -3.86859 69.92211 13.35713 1.000 13.77872 58 ARG B C 1
ATOM 4446 O O . ARG B 2 60 ? -4.56002 70.06136 14.37105 1.000 15.89284 58 ARG B O 1
ATOM 4467 N N . SER B 2 61 ? -2.72778 70.58525 13.18436 1.000 13.42611 59 SER B N 1
ATOM 4468 C CA . SER B 2 61 ? -2.26092 71.58499 14.13443 1.000 15.74445 59 SER B CA 1
ATOM 4469 C C . SER B 2 61 ? -2.81154 72.97526 13.84127 1.000 12.68450 59 SER B C 1
ATOM 4470 O O . SER B 2 61 ? -2.52677 73.90460 14.59525 1.000 17.22715 59 SER B O 1
ATOM 4478 N N . ASN B 2 62 ? -3.58583 73.14006 12.77173 1.000 13.34199 60 ASN B N 1
ATOM 4479 C CA . ASN B 2 62 ? -4.13505 74.42134 12.34969 1.000 12.36697 60 ASN B CA 1
ATOM 4480 C C . ASN B 2 62 ? -5.62686 74.29375 12.06725 1.000 10.72728 60 ASN B C 1
ATOM 4481 O O . ASN B 2 62 ? -6.12314 74.68901 11.00988 1.000 12.10071 60 ASN B O 1
ATOM 4492 N N . ASP B 2 63 ? -6.36050 73.72998 13.03052 1.000 12.71099 61 ASP B N 1
ATOM 4493 C CA . ASP B 2 63 ? -7.81471 73.57819 12.93477 1.000 12.73383 61 ASP B CA 1
ATOM 4494 C C . ASP B 2 63 ? -8.20745 72.78450 11.68701 1.000 10.67634 61 ASP B C 1
ATOM 4495 O O . ASP B 2 63 ? -9.18546 73.10267 11.01101 1.000 14.17776 61 ASP B O 1
ATOM 4504 N N . ASP B 2 64 ? -7.43596 71.74371 11.36156 1.000 10.94375 62 ASP B N 1
ATOM 4505 C CA . ASP B 2 64 ? -7.75233 70.85414 10.24068 1.000 9.80810 62 ASP B CA 1
ATOM 4506 C C . ASP B 2 64 ? -7.84127 71.60663 8.91273 1.000 10.04982 62 ASP B C 1
ATOM 4507 O O . ASP B 2 64 ? -8.68102 71.31726 8.05708 1.000 11.47665 62 ASP B O 1
ATOM 4516 N N . PHE B 2 65 ? -6.93393 72.54900 8.71171 1.000 8.30540 63 PHE B N 1
ATOM 4517 C CA . PHE B 2 65 ? -6.90900 73.34606 7.49793 1.000 8.40404 63 PHE B CA 1
ATOM 4518 C C . PHE B 2 65 ? -6.41931 72.49119 6.34004 1.000 7.32315 63 PHE B C 1
ATOM 4519 O O . PHE B 2 65 ? -5.36200 71.86678 6.42246 1.000 8.97454 63 PHE B O 1
ATOM 4536 N N . ALA B 2 66 ? -7.17758 72.46793 5.25331 1.000 8.10354 64 ALA B N 1
ATOM 4537 C CA . ALA B 2 66 ? -6.79910 71.72112 4.06100 1.000 7.98620 64 ALA B CA 1
ATOM 4538 C C . ALA B 2 66 ? -5.94426 72.57238 3.13792 1.000 7.04683 64 ALA B C 1
ATOM 4539 O O . ALA B 2 66 ? -6.17586 73.77744 2.97789 1.000 7.05347 64 ALA B O 1
ATOM 4546 N N . VAL B 2 67 ? -4.95102 71.92719 2.53399 1.000 6.10506 65 VAL B N 1
ATOM 4547 C CA . VAL B 2 67 ? -4.13831 72.53120 1.48577 1.000 6.29757 65 VAL B CA 1
ATOM 4548 C C . VAL B 2 67 ? -4.05021 71.54358 0.32776 1.000 5.69266 65 VAL B C 1
ATOM 4549 O O . VAL B 2 67 ? -3.56973 70.41858 0.50417 1.000 6.33905 65 VAL B O 1
ATOM 4562 N N . PHE B 2 68 ? -4.52103 71.95358 -0.84966 1.000 4.96931 66 PHE B N 1
ATOM 4563 C CA . PHE B 2 68 ? -4.35827 71.16735 -2.06853 1.000 5.38766 66 PHE B CA 1
ATOM 4564 C C . PHE B 2 68 ? -3.44055 71.91490 -3.02570 1.000 4.83727 66 PHE B C 1
ATOM 4565 O O . PHE B 2 68 ? -3.15173 73.09190 -2.83459 1.000 5.56266 66 PHE B O 1
ATOM 4582 N N . GLU B 2 69 ? -2.97235 71.18406 -4.04576 1.000 4.46907 67 GLU B N 1
ATOM 4583 C CA . GLU B 2 69 ? -1.93098 71.56149 -5.00804 1.000 4.38803 67 GLU B CA 1
ATOM 4584 C C . GLU B 2 69 ? -0.54880 71.41925 -4.38188 1.000 4.68723 67 GLU B C 1
ATOM 4585 O O . GLU B 2 69 ? -0.20979 72.12548 -3.41655 1.000 4.88960 67 GLU B O 1
ATOM 4597 N N . SER B 2 70 ? 0.25352 70.51939 -4.94814 1.000 4.94898 68 SER B N 1
ATOM 4598 C CA . SER B 2 70 ? 1.58646 70.25704 -4.41624 1.000 5.48833 68 SER B CA 1
ATOM 4599 C C . SER B 2 70 ? 2.36388 71.53905 -4.16527 1.000 5.30561 68 SER B C 1
ATOM 4600 O O . SER B 2 70 ? 2.95998 71.71809 -3.10203 1.000 5.32487 68 SER B O 1
ATOM 4608 N N . GLY B 2 71 ? 2.36983 72.44841 -5.13004 1.000 5.63757 69 GLY B N 1
ATOM 4609 C CA . GLY B 2 71 ? 3.15719 73.65498 -4.96007 1.000 5.65462 69 GLY B CA 1
ATOM 4610 C C . GLY B 2 71 ? 2.64513 74.52904 -3.83095 1.000 5.30905 69 GLY B C 1
ATOM 4611 O O . GLY B 2 71 ? 3.42718 75.17085 -3.13330 1.000 6.10649 69 GLY B O 1
ATOM 4615 N N . ALA B 2 72 ? 1.32119 74.57630 -3.64184 1.000 5.55546 70 ALA B N 1
ATOM 4616 C CA . ALA B 2 72 ? 0.76914 75.32457 -2.51612 1.000 5.40639 70 ALA B CA 1
ATOM 4617 C C . ALA B 2 72 ? 1.11266 74.67333 -1.18300 1.000 5.67927 70 ALA B C 1
ATOM 4618 O O . ALA B 2 72 ? 1.34918 75.37267 -0.19809 1.000 5.21698 70 ALA B O 1
ATOM 4625 N N . ILE B 2 73 ? 1.15336 73.34131 -1.14259 1.000 4.51377 71 ILE B N 1
ATOM 4626 C CA . ILE B 2 73 ? 1.53963 72.61688 0.06690 1.000 4.91081 71 ILE B CA 1
ATOM 4627 C C . ILE B 2 73 ? 2.98595 72.92930 0.40832 1.000 5.81880 71 ILE B C 1
ATOM 4628 O O . ILE B 2 73 ? 3.33444 73.14782 1.56640 1.000 5.94770 71 ILE B O 1
ATOM 4644 N N . LEU B 2 74 ? 3.86578 72.92118 -0.60070 1.000 5.45131 72 LEU B N 1
ATOM 4645 C CA . LEU B 2 74 ? 5.27494 73.22429 -0.35933 1.000 5.37301 72 LEU B CA 1
ATOM 4646 C C . LEU B 2 74 ? 5.46275 74.61910 0.21072 1.000 5.05856 72 LEU B C 1
ATOM 4647 O O . LEU B 2 74 ? 6.23046 74.79959 1.16197 1.000 6.05761 72 LEU B O 1
ATOM 4663 N N . VAL B 2 75 ? 4.76825 75.61067 -0.34411 1.000 5.64863 73 VAL B N 1
ATOM 4664 C CA . VAL B 2 75 ? 4.85159 76.96434 0.19628 1.000 5.22248 73 VAL B CA 1
ATOM 4665 C C . VAL B 2 75 ? 4.34664 76.99792 1.63540 1.000 5.25638 73 VAL B C 1
ATOM 4666 O O . VAL B 2 75 ? 4.99180 77.56043 2.53154 1.000 5.96988 73 VAL B O 1
ATOM 4679 N N . TYR B 2 76 ? 3.18300 76.38381 1.88270 1.000 5.49511 74 TYR B N 1
ATOM 4680 C CA . TYR B 2 76 ? 2.60500 76.36711 3.22127 1.000 5.73974 74 TYR B CA 1
ATOM 4681 C C . TYR B 2 76 ? 3.57192 75.76816 4.23814 1.000 6.10861 74 TYR B C 1
ATOM 4682 O O . TYR B 2 76 ? 3.77526 76.32144 5.32354 1.000 6.37187 74 TYR B O 1
ATOM 4700 N N . LEU B 2 77 ? 4.14850 74.61623 3.91146 1.000 6.08613 75 LEU B N 1
ATOM 4701 C CA . LEU B 2 77 ? 5.05647 73.95459 4.83796 1.000 7.27827 75 LEU B CA 1
ATOM 4702 C C . LEU B 2 77 ? 6.35003 74.73768 5.01235 1.000 6.24914 75 LEU B C 1
ATOM 4703 O O . LEU B 2 77 ? 6.89547 74.80103 6.11978 1.000 6.68134 75 LEU B O 1
ATOM 4719 N N . ALA B 2 78 ? 6.88307 75.30136 3.93289 1.000 6.42396 76 ALA B N 1
ATOM 4720 C CA . ALA B 2 78 ? 8.09833 76.10485 4.05011 1.000 6.48208 76 ALA B CA 1
ATOM 4721 C C . ALA B 2 78 ? 7.87184 77.31119 4.95665 1.000 7.98085 76 ALA B C 1
ATOM 4722 O O . ALA B 2 78 ? 8.73815 77.64362 5.76772 1.000 7.96841 76 ALA B O 1
ATOM 4729 N N . GLU B 2 79 ? 6.71352 77.97536 4.84218 1.000 6.87327 77 GLU B N 1
ATOM 4730 C CA . GLU B 2 79 ? 6.47267 79.13991 5.68515 1.000 7.59868 77 GLU B CA 1
ATOM 4731 C C . GLU B 2 79 ? 6.27482 78.72117 7.13150 1.000 8.28069 77 GLU B C 1
ATOM 4732 O O . GLU B 2 79 ? 6.72712 79.41542 8.04990 1.000 8.88023 77 GLU B O 1
ATOM 4744 N N . LYS B 2 80 ? 5.59060 77.59232 7.35180 1.000 7.54289 78 LYS B N 1
ATOM 4745 C CA . LYS B 2 80 ? 5.32624 77.10029 8.69805 1.000 9.01620 78 LYS B CA 1
ATOM 4746 C C . LYS B 2 80 ? 6.62586 76.83803 9.43265 1.000 9.43506 78 LYS B C 1
ATOM 4747 O O . LYS B 2 80 ? 6.75388 77.16018 10.61742 1.000 9.82651 78 LYS B O 1
ATOM 4766 N N . THR B 2 81 ? 7.59802 76.24176 8.73637 1.000 9.09700 79 THR B N 1
ATOM 4767 C CA . THR B 2 81 ? 8.83780 75.79928 9.35459 1.000 8.25314 79 THR B CA 1
ATOM 4768 C C . THR B 2 81 ? 9.95963 76.81591 9.23417 1.000 9.53060 79 THR B C 1
ATOM 4769 O O . THR B 2 81 ? 10.93979 76.71359 9.97391 1.000 9.97560 79 THR B O 1
ATOM 4780 N N . GLY B 2 82 ? 9.85047 77.76453 8.30707 1.000 10.44469 80 GLY B N 1
ATOM 4781 C CA . GLY B 2 82 ? 10.96242 78.64185 8.00617 1.000 10.59384 80 GLY B CA 1
ATOM 4782 C C . GLY B 2 82 ? 12.07882 77.98714 7.23552 1.000 11.05146 80 GLY B C 1
ATOM 4783 O O . GLY B 2 82 ? 13.17707 78.55547 7.15439 1.000 12.54247 80 GLY B O 1
ATOM 4787 N N . GLN B 2 83 ? 11.85180 76.79983 6.69336 1.000 9.40493 81 GLN B N 1
ATOM 4788 C CA . GLN B 2 83 ? 12.87558 76.06512 5.96971 1.000 9.21460 81 GLN B CA 1
ATOM 4789 C C . GLN B 2 83 ? 12.62531 76.09026 4.46607 1.000 8.18169 81 GLN B C 1
ATOM 4790 O O . GLN B 2 83 ? 11.48906 76.19414 4.01089 1.000 8.33642 81 GLN B O 1
ATOM 4804 N N . LEU B 2 84 ? 13.71358 75.95149 3.70352 1.000 8.40766 82 LEU B N 1
ATOM 4805 C CA . LEU B 2 84 ? 13.68553 75.62531 2.28233 1.000 7.81739 82 LEU B CA 1
ATOM 4806 C C . LEU B 2 84 ? 13.06291 76.71758 1.41654 1.000 6.73068 82 LEU B C 1
ATOM 4807 O O . LEU B 2 84 ? 12.64647 76.45120 0.29037 1.000 7.29574 82 LEU B O 1
ATOM 4840 N N . PRO B 2 86 ? 14.04226 81.21358 1.30837 1.000 8.59411 84 PRO B N 1
ATOM 4841 C CA . PRO B 2 86 ? 14.48822 82.39882 2.05274 1.000 10.63315 84 PRO B CA 1
ATOM 4842 C C . PRO B 2 86 ? 13.32478 83.31714 2.38876 1.000 9.26508 84 PRO B C 1
ATOM 4843 O O . PRO B 2 86 ? 12.26843 83.27736 1.76225 1.000 10.25006 84 PRO B O 1
ATOM 4854 N N . THR B 2 87 ? 13.54949 84.18223 3.37962 1.000 11.67158 85 THR B N 1
ATOM 4855 C CA . THR B 2 87 ? 12.53916 85.14732 3.79200 1.000 12.77161 85 THR B CA 1
ATOM 4856 C C . THR B 2 87 ? 12.76498 86.54341 3.23777 1.000 13.40512 85 THR B C 1
ATOM 4857 O O . THR B 2 87 ? 11.85082 87.36971 3.32061 1.000 19.65209 85 THR B O 1
ATOM 4868 N N . ASP B 2 88 ? 13.93434 86.83258 2.66668 1.000 12.59760 86 ASP B N 1
ATOM 4869 C CA . ASP B 2 88 ? 14.10616 88.12030 2.01311 1.000 13.09652 86 ASP B CA 1
ATOM 4870 C C . ASP B 2 88 ? 13.34132 88.14834 0.69140 1.000 11.42641 86 ASP B C 1
ATOM 4871 O O . ASP B 2 88 ? 13.02818 87.11343 0.10207 1.000 12.18969 86 ASP B O 1
ATOM 4880 N N . VAL B 2 89 ? 13.04685 89.36123 0.22354 1.000 11.36841 87 VAL B N 1
ATOM 4881 C CA . VAL B 2 89 ? 12.18136 89.53320 -0.94533 1.000 10.72994 87 VAL B CA 1
ATOM 4882 C C . VAL B 2 89 ? 12.72814 88.79268 -2.16178 1.000 11.92667 87 VAL B C 1
ATOM 4883 O O . VAL B 2 89 ? 12.00469 88.04984 -2.82781 1.000 11.66603 87 VAL B O 1
ATOM 4896 N N . LYS B 2 90 ? 13.98996 89.02104 -2.50641 1.000 11.21917 88 LYS B N 1
ATOM 4897 C CA . LYS B 2 90 ? 14.53197 88.43980 -3.72893 1.000 10.67801 88 LYS B CA 1
ATOM 4898 C C . LYS B 2 90 ? 14.68674 86.93294 -3.60467 1.000 8.81295 88 LYS B C 1
ATOM 4899 O O . LYS B 2 90 ? 14.32202 86.18700 -4.52335 1.000 9.15974 88 LYS B O 1
ATOM 4918 N N . GLY B 2 91 ? 15.20719 86.46117 -2.47147 1.000 9.81613 89 GLY B N 1
ATOM 4919 C CA . GLY B 2 91 ? 15.42045 85.03112 -2.32091 1.000 8.83743 89 GLY B CA 1
ATOM 4920 C C . GLY B 2 91 ? 14.11805 84.25740 -2.30756 1.000 9.24403 89 GLY B C 1
ATOM 4921 O O . GLY B 2 91 ? 14.01319 83.18841 -2.90978 1.000 9.51255 89 GLY B O 1
ATOM 4925 N N . ARG B 2 92 ? 13.10780 84.78911 -1.62858 1.000 8.11844 90 ARG B N 1
ATOM 4926 C CA . ARG B 2 92 ? 11.78757 84.17080 -1.64156 1.000 7.12337 90 ARG B CA 1
ATOM 4927 C C . ARG B 2 92 ? 11.24568 84.10567 -3.06065 1.000 6.76663 90 ARG B C 1
ATOM 4928 O O . ARG B 2 92 ? 10.76114 83.06195 -3.50793 1.000 7.08077 90 ARG B O 1
ATOM 4949 N N . SER B 2 93 ? 11.30705 85.22757 -3.78073 1.000 7.50472 91 SER B N 1
ATOM 4950 C CA . SER B 2 93 ? 10.74864 85.28033 -5.11933 1.000 7.57735 91 SER B CA 1
ATOM 4951 C C . SER B 2 93 ? 11.46140 84.32508 -6.05879 1.000 7.34852 91 SER B C 1
ATOM 4952 O O . SER B 2 93 ? 10.81378 83.69715 -6.89508 1.000 7.36889 91 SER B O 1
ATOM 4960 N N . ARG B 2 94 ? 12.78719 84.21054 -5.95897 1.000 8.09255 92 ARG B N 1
ATOM 4961 C CA . ARG B 2 94 ? 13.48025 83.26550 -6.82644 1.000 7.70974 92 ARG B CA 1
ATOM 4962 C C . ARG B 2 94 ? 12.92974 81.85918 -6.64860 1.000 6.46258 92 ARG B C 1
ATOM 4963 O O . ARG B 2 94 ? 12.78192 81.12001 -7.63178 1.000 7.63729 92 ARG B O 1
ATOM 4984 N N . VAL B 2 95 ? 12.66287 81.45594 -5.39940 1.000 7.98865 93 VAL B N 1
ATOM 4985 C CA . VAL B 2 95 ? 12.07312 80.14240 -5.14659 1.000 6.27027 93 VAL B CA 1
ATOM 4986 C C . VAL B 2 95 ? 10.70084 80.03553 -5.80546 1.000 6.39618 93 VAL B C 1
ATOM 4987 O O . VAL B 2 95 ? 10.39042 79.03477 -6.46044 1.000 6.02243 93 VAL B O 1
ATOM 5000 N N . ILE B 2 96 ? 9.85130 81.05094 -5.60205 1.000 6.75100 94 ILE B N 1
ATOM 5001 C CA A ILE B 2 96 ? 8.50037 81.00252 -6.14909 0.541 5.96247 94 ILE B CA 1
ATOM 5002 C CA B ILE B 2 96 ? 8.49609 81.04121 -6.15250 0.459 5.67283 94 ILE B CA 1
ATOM 5003 C C . ILE B 2 96 ? 8.53045 80.97122 -7.67389 1.000 6.83814 94 ILE B C 1
ATOM 5004 O O . ILE B 2 96 ? 7.72806 80.27594 -8.29515 1.000 6.21168 94 ILE B O 1
ATOM 5035 N N . GLN B 2 97 ? 9.45995 81.70226 -8.30173 1.000 5.57162 95 GLN B N 1
ATOM 5036 C CA . GLN B 2 97 ? 9.56439 81.69174 -9.76309 1.000 5.36444 95 GLN B CA 1
ATOM 5037 C C . GLN B 2 97 ? 9.87298 80.29198 -10.28767 1.000 5.71340 95 GLN B C 1
ATOM 5038 O O . GLN B 2 97 ? 9.19895 79.79944 -11.20157 1.000 5.91093 95 GLN B O 1
ATOM 5052 N N . TRP B 2 98 ? 10.88195 79.62555 -9.71329 1.000 5.44679 96 TRP B N 1
ATOM 5053 C CA . TRP B 2 98 ? 11.22815 78.28752 -10.19211 1.000 4.96870 96 TRP B CA 1
ATOM 5054 C C . TRP B 2 98 ? 10.17691 77.26361 -9.79409 1.000 5.75941 96 TRP B C 1
ATOM 5055 O O . TRP B 2 98 ? 9.93683 76.30560 -10.53370 1.000 6.38446 96 TRP B O 1
ATOM 5076 N N . LEU B 2 99 ? 9.49935 77.47359 -8.66560 1.000 5.15652 97 LEU B N 1
ATOM 5077 C CA . LEU B 2 99 ? 8.37763 76.61487 -8.32542 1.000 5.54651 97 LEU B CA 1
ATOM 5078 C C . LEU B 2 99 ? 7.25492 76.74867 -9.34821 1.000 5.19993 97 LEU B C 1
ATOM 5079 O O . LEU B 2 99 ? 6.66209 75.74266 -9.77420 1.000 5.36377 97 LEU B O 1
ATOM 5112 N N . PHE B 2 101 ? 7.64441 77.72703 -12.48215 1.000 5.29147 99 PHE B N 1
ATOM 5113 C CA . PHE B 2 101 ? 8.13198 77.10934 -13.71304 1.000 5.29610 99 PHE B CA 1
ATOM 5114 C C . PHE B 2 101 ? 7.82216 75.62088 -13.71953 1.000 4.92555 99 PHE B C 1
ATOM 5115 O O . PHE B 2 101 ? 7.41735 75.06300 -14.75455 1.000 5.72989 99 PHE B O 1
ATOM 5132 N N . GLN B 2 102 ? 8.02886 74.95561 -12.57964 1.000 5.52027 100 GLN B N 1
ATOM 5133 C CA . GLN B 2 102 ? 7.70819 73.53709 -12.47588 1.000 5.22863 100 GLN B CA 1
ATOM 5134 C C . GLN B 2 102 ? 6.20361 73.31854 -12.55898 1.000 4.90816 100 GLN B C 1
ATOM 5135 O O . GLN B 2 102 ? 5.72359 72.42165 -13.26409 1.000 5.58126 100 GLN B O 1
ATOM 5166 N N . GLY B 2 104 ? 3.73100 75.09762 -13.76896 1.000 4.82852 102 GLY B N 1
ATOM 5167 C CA . GLY B 2 104 ? 3.07707 75.42929 -15.02022 1.000 5.64674 102 GLY B CA 1
ATOM 5168 C C . GLY B 2 104 ? 3.71415 74.83303 -16.25086 1.000 4.96889 102 GLY B C 1
ATOM 5169 O O . GLY B 2 104 ? 3.08951 74.82129 -17.31504 1.000 8.25517 102 GLY B O 1
ATOM 5173 N N . GLY B 2 105 ? 4.93484 74.33594 -16.12235 1.000 5.07778 103 GLY B N 1
ATOM 5174 C CA . GLY B 2 105 ? 5.71611 73.86849 -17.24569 1.000 5.39986 103 GLY B CA 1
ATOM 5175 C C . GLY B 2 105 ? 6.09579 72.40426 -17.12767 1.000 4.83719 103 GLY B C 1
ATOM 5176 O O . GLY B 2 105 ? 5.50908 71.54388 -17.79299 1.000 5.76961 103 GLY B O 1
ATOM 5180 N N . VAL B 2 106 ? 7.05267 72.10326 -16.24621 1.000 5.87780 104 VAL B N 1
ATOM 5181 C CA . VAL B 2 106 ? 7.59722 70.74878 -16.17903 1.000 6.14410 104 VAL B CA 1
ATOM 5182 C C . VAL B 2 106 ? 6.50462 69.72737 -15.88604 1.000 5.64874 104 VAL B C 1
ATOM 5183 O O . VAL B 2 106 ? 6.37892 68.71040 -16.57724 1.000 6.91018 104 VAL B O 1
ATOM 5196 N N . GLY B 2 107 ? 5.75617 69.92706 -14.80625 1.000 5.26956 105 GLY B N 1
ATOM 5197 C CA . GLY B 2 107 ? 4.75327 68.96475 -14.42873 1.000 5.49504 105 GLY B CA 1
ATOM 5198 C C . GLY B 2 107 ? 3.70062 68.75905 -15.50591 1.000 5.83677 105 GLY B C 1
ATOM 5199 O O . GLY B 2 107 ? 3.44018 67.63080 -15.95980 1.000 6.27610 105 GLY B O 1
ATOM 5203 N N . PRO B 2 108 ? 3.03899 69.84623 -15.93431 1.000 5.57118 106 PRO B N 1
ATOM 5204 C CA . PRO B 2 108 ? 1.99521 69.67064 -16.95558 1.000 5.94094 106 PRO B CA 1
ATOM 5205 C C . PRO B 2 108 ? 2.50368 69.04817 -18.23888 1.000 5.80196 106 PRO B C 1
ATOM 5206 O O . PRO B 2 108 ? 1.87343 68.12957 -18.78029 1.000 6.05154 106 PRO B O 1
ATOM 5234 N N . GLN B 2 110 ? 5.44977 67.35978 -18.99831 1.000 5.93092 108 GLN B N 1
ATOM 5235 C CA . GLN B 2 110 ? 5.94581 65.99468 -18.88325 1.000 6.37163 108 GLN B CA 1
ATOM 5236 C C . GLN B 2 110 ? 4.80534 65.02993 -18.59020 1.000 6.42478 108 GLN B C 1
ATOM 5237 O O . GLN B 2 110 ? 4.80547 63.88721 -19.06645 1.000 7.59862 108 GLN B O 1
ATOM 5251 N N . GLY B 2 111 ? 3.80158 65.47262 -17.83286 1.000 6.15798 109 GLY B N 1
ATOM 5252 C CA . GLY B 2 111 ? 2.64170 64.62534 -17.61760 1.000 7.69640 109 GLY B CA 1
ATOM 5253 C C . GLY B 2 111 ? 1.88572 64.32164 -18.89412 1.000 6.55640 109 GLY B C 1
ATOM 5254 O O . GLY B 2 111 ? 1.36231 63.21883 -19.06293 1.000 7.05339 109 GLY B O 1
ATOM 5258 N N . GLN B 2 112 ? 1.83296 65.27838 -19.82511 1.000 6.34818 110 GLN B N 1
ATOM 5259 C CA . GLN B 2 112 ? 1.19447 64.99971 -21.11230 1.000 6.43396 110 GLN B CA 1
ATOM 5260 C C . GLN B 2 112 ? 2.04343 64.06768 -21.95630 1.000 7.36333 110 GLN B C 1
ATOM 5261 O O . GLN B 2 112 ? 1.50709 63.21200 -22.66891 1.000 8.21701 110 GLN B O 1
ATOM 5275 N N . ALA B 2 113 ? 3.36571 64.19043 -21.87362 1.000 6.96445 111 ALA B N 1
ATOM 5276 C CA . ALA B 2 113 ? 4.21590 63.19603 -22.51582 1.000 7.67380 111 ALA B CA 1
ATOM 5277 C C . ALA B 2 113 ? 3.88535 61.80689 -22.01274 1.000 8.42691 111 ALA B C 1
ATOM 5278 O O . ALA B 2 113 ? 3.77323 60.85955 -22.80014 1.000 9.40753 111 ALA B O 1
ATOM 5285 N N . ASN B 2 114 ? 3.74366 61.64870 -20.69467 1.000 8.32183 112 ASN B N 1
ATOM 5286 C CA . ASN B 2 114 ? 3.42211 60.33540 -20.14983 1.000 9.24634 112 ASN B CA 1
ATOM 5287 C C . ASN B 2 114 ? 2.10063 59.82473 -20.70331 1.000 9.24197 112 ASN B C 1
ATOM 5288 O O . ASN B 2 114 ? 1.97643 58.64046 -21.04830 1.000 10.81278 112 ASN B O 1
ATOM 5299 N N . VAL B 2 115 ? 1.09320 60.69068 -20.76194 1.000 9.22149 113 VAL B N 1
ATOM 5300 C CA . VAL B 2 115 ? -0.20653 60.26589 -21.27561 1.000 11.15083 113 VAL B CA 1
ATOM 5301 C C . VAL B 2 115 ? -0.06978 59.71307 -22.69284 1.000 9.35843 113 VAL B C 1
ATOM 5302 O O . VAL B 2 115 ? -0.47326 58.58347 -22.98360 1.000 11.12465 113 VAL B O 1
ATOM 5315 N N . PHE B 2 116 ? 0.47463 60.51423 -23.60422 1.000 9.89712 114 PHE B N 1
ATOM 5316 C CA . PHE B 2 116 ? 0.46685 60.08909 -25.00159 1.000 9.63530 114 PHE B CA 1
ATOM 5317 C C . PHE B 2 116 ? 1.48396 58.99432 -25.29397 1.000 10.75260 114 PHE B C 1
ATOM 5318 O O . PHE B 2 116 ? 1.23510 58.13976 -26.15051 1.000 12.19768 114 PHE B O 1
ATOM 5335 N N . PHE B 2 117 ? 2.60337 58.97057 -24.57629 1.000 10.60677 115 PHE B N 1
ATOM 5336 C CA . PHE B 2 117 ? 3.62670 57.95969 -24.81273 1.000 11.53563 115 PHE B CA 1
ATOM 5337 C C . PHE B 2 117 ? 3.25653 56.61390 -24.20625 1.000 15.05856 115 PHE B C 1
ATOM 5338 O O . PHE B 2 117 ? 3.58718 55.57114 -24.78744 1.000 16.61987 115 PHE B O 1
ATOM 5355 N N . ARG B 2 118 ? 2.56803 56.59890 -23.06605 1.000 12.28296 116 ARG B N 1
ATOM 5356 C CA . ARG B 2 118 ? 2.39663 55.36520 -22.31123 1.000 14.14035 116 ARG B CA 1
ATOM 5357 C C . ARG B 2 118 ? 0.95941 54.90417 -22.13679 1.000 14.47972 116 ARG B C 1
ATOM 5358 O O . ARG B 2 118 ? 0.74868 53.71048 -21.93743 1.000 19.54616 116 ARG B O 1
ATOM 5379 N N . TYR B 2 119 ? -0.03078 55.79447 -22.17886 1.000 13.68087 117 TYR B N 1
ATOM 5380 C CA . TYR B 2 119 ? -1.37938 55.39903 -21.77962 1.000 18.25096 117 TYR B CA 1
ATOM 5381 C C . TYR B 2 119 ? -2.47522 55.64841 -22.80880 1.000 14.09213 117 TYR B C 1
ATOM 5382 O O . TYR B 2 119 ? -3.45148 54.89614 -22.82759 1.000 18.92754 117 TYR B O 1
ATOM 5400 N N . PHE B 2 120 ? -2.34834 56.64742 -23.66282 1.000 12.06628 118 PHE B N 1
ATOM 5401 C CA . PHE B 2 120 ? -3.43888 57.00312 -24.56196 1.000 13.21459 118 PHE B CA 1
ATOM 5402 C C . PHE B 2 120 ? -3.69423 55.86726 -25.54915 1.000 12.73725 118 PHE B C 1
ATOM 5403 O O . PHE B 2 120 ? -2.73909 55.30158 -26.08569 1.000 15.68931 118 PHE B O 1
ATOM 5420 N N . PRO B 2 121 ? -4.95546 55.47991 -25.78332 1.000 13.20963 119 PRO B N 1
ATOM 5421 C CA . PRO B 2 121 ? -5.19006 54.29323 -26.62853 1.000 14.44716 119 PRO B CA 1
ATOM 5422 C C . PRO B 2 121 ? -4.76005 54.47601 -28.06976 1.000 14.75730 119 PRO B C 1
ATOM 5423 O O . PRO B 2 121 ? -4.22811 53.53728 -28.66695 1.000 15.79609 119 PRO B O 1
ATOM 5434 N N . GLU B 2 122 ? -5.02419 55.64322 -28.65313 1.000 17.36553 120 GLU B N 1
ATOM 5435 C CA A GLU B 2 122 ? -4.59321 55.92395 -30.01097 0.700 24.24223 120 GLU B CA 1
ATOM 5436 C CA B GLU B 2 122 ? -4.60085 55.96346 -30.01455 0.300 22.37729 120 GLU B CA 1
ATOM 5437 C C . GLU B 2 122 ? -3.13439 56.36536 -29.98588 1.000 23.21214 120 GLU B C 1
ATOM 5438 O O . GLU B 2 122 ? -2.72193 57.18240 -29.15293 1.000 15.96393 120 GLU B O 1
ATOM 5461 N N . LYS B 2 123 ? -2.34950 55.80719 -30.88770 1.000 22.46529 121 LYS B N 1
ATOM 5462 C CA . LYS B 2 123 ? -0.98296 56.25867 -31.06128 1.000 15.28163 121 LYS B CA 1
ATOM 5463 C C . LYS B 2 123 ? -1.03527 57.58984 -31.80883 1.000 19.87335 121 LYS B C 1
ATOM 5464 O O . LYS B 2 123 ? -1.46790 57.62993 -32.96830 1.000 22.61278 121 LYS B O 1
ATOM 5483 N N . LEU B 2 124 ? -0.61389 58.67900 -31.16407 1.000 15.20658 122 LEU B N 1
ATOM 5484 C CA . LEU B 2 124 ? -0.62573 60.00687 -31.78749 1.000 13.97602 122 LEU B CA 1
ATOM 5485 C C . LEU B 2 124 ? 0.79705 60.55228 -31.77736 1.000 13.46768 122 LEU B C 1
ATOM 5486 O O . LEU B 2 124 ? 1.19143 61.24936 -30.84396 1.000 12.91413 122 LEU B O 1
ATOM 5502 N N . GLN B 2 125 ? 1.57734 60.23868 -32.81397 1.000 14.54831 123 GLN B N 1
ATOM 5503 C CA . GLN B 2 125 ? 2.98444 60.62503 -32.79900 1.000 13.86236 123 GLN B CA 1
ATOM 5504 C C . GLN B 2 125 ? 3.16874 62.13836 -32.76508 1.000 15.64241 123 GLN B C 1
ATOM 5505 O O . GLN B 2 125 ? 4.14414 62.63029 -32.17855 1.000 14.05894 123 GLN B O 1
ATOM 5519 N N . GLY B 2 126 ? 2.25742 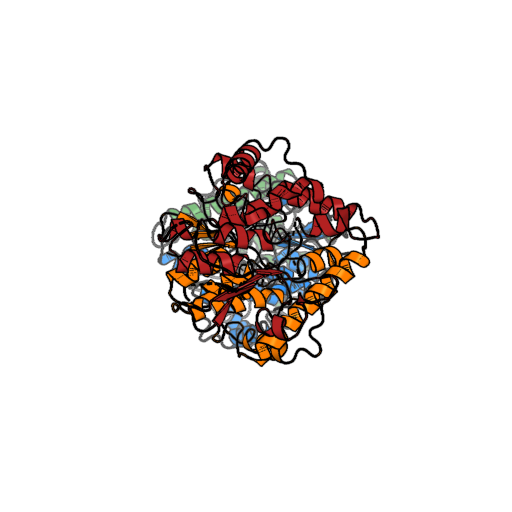62.89532 -33.38142 1.000 13.59541 124 GLY B N 1
ATOM 5520 C CA . GLY B 2 126 ? 2.35407 64.34741 -33.30616 1.000 14.76884 124 GLY B CA 1
ATOM 5521 C C . GLY B 2 126 ? 2.25746 64.87168 -31.88408 1.000 12.24750 124 GLY B C 1
ATOM 5522 O O . GLY B 2 126 ? 2.93060 65.83980 -31.52193 1.000 12.45925 124 GLY B O 1
ATOM 5526 N N . ALA B 2 127 ? 1.38689 64.26721 -31.07511 1.000 11.04161 125 ALA B N 1
ATOM 5527 C CA . ALA B 2 127 ? 1.24331 64.66243 -29.67865 1.000 10.52630 125 ALA B CA 1
ATOM 5528 C C . ALA B 2 127 ? 2.41341 64.16337 -28.83653 1.000 10.24215 125 ALA B C 1
ATOM 5529 O O . ALA B 2 127 ? 2.95495 64.89986 -27.99875 1.000 10.41518 125 ALA B O 1
ATOM 5536 N N . ILE B 2 128 ? 2.84744 62.92615 -29.06828 1.000 11.01754 126 ILE B N 1
ATOM 5537 C CA . ILE B 2 128 ? 4.03084 62.42156 -28.37524 1.000 10.58470 126 ILE B CA 1
ATOM 5538 C C . ILE B 2 128 ? 5.21309 63.34605 -28.62661 1.000 10.55169 126 ILE B C 1
ATOM 5539 O O . ILE B 2 128 ? 5.92268 63.74620 -27.69468 1.000 10.98621 126 ILE B O 1
ATOM 5555 N N . ASP B 2 129 ? 5.45510 63.68083 -29.89576 1.000 13.09376 127 ASP B N 1
ATOM 5556 C CA . ASP B 2 129 ? 6.59341 64.52676 -30.22694 1.000 14.48525 127 ASP B CA 1
ATOM 5557 C C . ASP B 2 129 ? 6.44800 65.89240 -29.58349 1.000 12.77509 127 ASP B C 1
ATOM 5558 O O . ASP B 2 129 ? 7.41368 66.44653 -29.04942 1.000 11.84731 127 ASP B O 1
ATOM 5567 N N . ARG B 2 130 ? 5.24272 66.45337 -29.63452 1.000 10.13501 128 ARG B N 1
ATOM 5568 C CA . ARG B 2 130 ? 5.02497 67.76808 -29.05468 1.000 9.71571 128 ARG B CA 1
ATOM 5569 C C . ARG B 2 130 ? 5.46566 67.79146 -27.60053 1.000 9.02143 128 ARG B C 1
ATOM 5570 O O . ARG B 2 130 ? 6.20281 68.68666 -27.17280 1.000 8.43272 128 ARG B O 1
ATOM 5591 N N . TYR B 2 131 ? 4.98971 66.82822 -26.81051 1.000 8.02131 129 TYR B N 1
ATOM 5592 C CA . TYR B 2 131 ? 5.24391 66.87914 -25.37032 1.000 7.53730 129 TYR B CA 1
ATOM 5593 C C . TYR B 2 131 ? 6.63022 66.38896 -24.98688 1.000 9.02616 129 TYR B C 1
ATOM 5594 O O . TYR B 2 131 ? 7.21162 66.91948 -24.04170 1.000 8.37356 129 TYR B O 1
ATOM 5612 N N . GLN B 2 132 ? 7.18933 65.41982 -25.70503 1.000 8.92654 130 GLN B N 1
ATOM 5613 C CA . GLN B 2 132 ? 8.57498 65.04659 -25.43087 1.000 8.90950 130 GLN B CA 1
ATOM 5614 C C . GLN B 2 132 ? 9.52688 66.17537 -25.80270 1.000 9.83102 130 GLN B C 1
ATOM 5615 O O . GLN B 2 132 ? 10.46467 66.47318 -25.05200 1.000 9.94594 130 GLN B O 1
ATOM 5629 N N . HIS B 2 133 ? 9.30574 66.81882 -26.95007 1.000 9.77168 131 HIS B N 1
ATOM 5630 C CA . HIS B 2 133 ? 10.14734 67.95080 -27.32601 1.000 9.70122 131 HIS B CA 1
ATOM 5631 C C . HIS B 2 133 ? 10.01607 69.09344 -26.33211 1.000 9.36613 131 HIS B C 1
ATOM 5632 O O . HIS B 2 133 ? 11.01772 69.71922 -25.96581 1.000 9.77192 131 HIS B O 1
ATOM 5646 N N . GLU B 2 134 ? 8.79050 69.38930 -25.88221 1.000 8.57880 132 GLU B N 1
ATOM 5647 C CA . GLU B 2 134 ? 8.61835 70.49341 -24.94695 1.000 7.45743 132 GLU B CA 1
ATOM 5648 C C . GLU B 2 134 ? 9.23696 70.17013 -23.60256 1.000 9.90027 132 GLU B C 1
ATOM 5649 O O . GLU B 2 134 ? 9.86356 71.04021 -22.98854 1.000 8.44524 132 GLU B O 1
ATOM 5661 N N . THR B 2 135 ? 9.10038 68.92858 -23.13871 1.000 8.89991 133 THR B N 1
ATOM 5662 C CA . THR B 2 135 ? 9.76666 68.55676 -21.89648 1.000 8.01022 133 THR B CA 1
ATOM 5663 C C . THR B 2 135 ? 11.27758 68.72108 -22.02975 1.000 8.53252 133 THR B C 1
ATOM 5664 O O . THR B 2 135 ? 11.93521 69.25366 -21.12722 1.000 8.79869 133 THR B O 1
ATOM 5675 N N . ARG B 2 136 ? 11.84576 68.26666 -23.14673 1.000 8.35780 134 ARG B N 1
ATOM 5676 C CA . ARG B 2 136 ? 13.27299 68.45400 -23.37408 1.000 8.77569 134 ARG B CA 1
ATOM 5677 C C . ARG B 2 136 ? 13.64624 69.93498 -23.37561 1.000 9.52875 134 ARG B C 1
ATOM 5678 O O . ARG B 2 136 ? 14.66561 70.33036 -22.79828 1.000 9.22620 134 ARG B O 1
ATOM 5699 N N . ARG B 2 137 ? 12.82160 70.78071 -23.99485 1.000 8.24341 135 ARG B N 1
ATOM 5700 C CA . ARG B 2 137 ? 13.10957 72.21405 -23.98681 1.000 8.30861 135 ARG B CA 1
ATOM 5701 C C . ARG B 2 137 ? 13.13240 72.75321 -22.55780 1.000 8.50079 135 ARG B C 1
ATOM 5702 O O . ARG B 2 137 ? 14.02569 73.51328 -22.17959 1.000 8.40228 135 ARG B O 1
ATOM 5723 N N . LEU B 2 138 ? 12.15519 72.35909 -21.74351 1.000 7.14515 136 LEU B N 1
ATOM 5724 C CA . LEU B 2 138 ? 12.12535 72.78752 -20.34615 1.000 6.42185 136 LEU B CA 1
ATOM 5725 C C . LEU B 2 138 ? 13.34508 72.28717 -19.58196 1.000 8.05097 136 LEU B C 1
ATOM 5726 O O . LEU B 2 138 ? 13.90580 73.00967 -18.74735 1.000 7.45355 136 LEU B O 1
ATOM 5742 N N . TYR B 2 139 ? 13.78090 71.06356 -19.86352 1.000 7.23722 137 TYR B N 1
ATOM 5743 C CA . TYR B 2 139 ? 14.99873 70.55903 -19.24931 1.000 8.47528 137 TYR B CA 1
ATOM 5744 C C . TYR B 2 139 ? 16.21540 71.37626 -19.65909 1.000 8.35436 137 TYR B C 1
ATOM 5745 O O . TYR B 2 139 ? 17.14971 71.53862 -18.86292 1.000 8.93121 137 TYR B O 1
ATOM 5763 N N . GLU B 2 140 ? 16.25327 71.85509 -20.91065 1.000 8.61544 138 GLU B N 1
ATOM 5764 C CA . GLU B 2 140 ? 17.34378 72.72372 -21.33755 1.000 9.27338 138 GLU B CA 1
ATOM 5765 C C . GLU B 2 140 ? 17.31420 74.04943 -20.58367 1.000 8.94249 138 GLU B C 1
ATOM 5766 O O . GLU B 2 140 ? 18.36889 74.59147 -20.24475 1.000 9.79314 138 GLU B O 1
ATOM 5778 N N . VAL B 2 141 ? 16.12724 74.58486 -20.30806 1.000 9.91547 139 VAL B N 1
ATOM 5779 C CA . VAL B 2 141 ? 16.03664 75.77754 -19.46583 1.000 8.94857 139 VAL B CA 1
ATOM 5780 C C . VAL B 2 141 ? 16.62059 75.49510 -18.08718 1.000 8.26750 139 VAL B C 1
ATOM 5781 O O . VAL B 2 141 ? 17.40685 76.28221 -17.55354 1.000 9.75350 139 VAL B O 1
ATOM 5794 N N . LEU B 2 142 ? 16.20304 74.38819 -17.46348 1.000 8.04891 140 LEU B N 1
ATOM 5795 C CA . LEU B 2 142 ? 16.76281 74.02186 -16.16835 1.000 9.39229 140 LEU B CA 1
ATOM 5796 C C . LEU B 2 142 ? 18.27687 73.89072 -16.23534 1.000 8.72768 140 LEU B C 1
ATOM 5797 O O . LEU B 2 142 ? 18.98571 74.37542 -15.34611 1.000 9.57949 140 LEU B O 1
ATOM 5813 N N . ASP B 2 143 ? 18.78766 73.24602 -17.28873 1.000 9.64750 141 ASP B N 1
ATOM 5814 C CA . ASP B 2 143 ? 20.22020 73.03555 -17.40841 1.000 10.04787 141 ASP B CA 1
ATOM 5815 C C . ASP B 2 143 ? 20.96781 74.35818 -17.49852 1.000 10.36260 141 ASP B C 1
ATOM 5816 O O . ASP B 2 143 ? 22.04517 74.51679 -16.90889 1.000 11.02039 141 ASP B O 1
ATOM 5825 N N . GLY B 2 144 ? 20.44269 75.30769 -18.26997 1.000 10.88774 142 GLY B N 1
ATOM 5826 C CA . GLY B 2 144 ? 21.09686 76.60146 -18.35422 1.000 11.86418 142 GLY B CA 1
ATOM 5827 C C . GLY B 2 144 ? 21.12020 77.29854 -17.00863 1.000 11.41130 142 GLY B C 1
ATOM 5828 O O . GLY B 2 144 ? 22.13832 77.86060 -16.60222 1.000 12.78184 142 GLY B O 1
ATOM 5832 N N . ARG B 2 145 ? 20.00057 77.25751 -16.29146 1.000 10.80597 143 ARG B N 1
ATOM 5833 C CA . ARG B 2 145 ? 19.95055 77.87953 -14.97368 1.000 9.96789 143 ARG B CA 1
ATOM 5834 C C . ARG B 2 145 ? 20.95110 77.22513 -14.02474 1.000 10.73230 143 ARG B C 1
ATOM 5835 O O . ARG B 2 145 ? 21.62135 77.91028 -13.24731 1.000 12.27196 143 ARG B O 1
ATOM 5856 N N . LEU B 2 146 ? 21.06421 75.89747 -14.07859 1.000 10.69998 144 LEU B N 1
ATOM 5857 C CA . LEU B 2 146 ? 21.94563 75.16112 -13.17967 1.000 11.35098 144 LEU B CA 1
ATOM 5858 C C . LEU B 2 146 ? 23.41514 75.29810 -13.55079 1.000 12.97161 144 LEU B C 1
ATOM 5859 O O . LEU B 2 146 ? 24.27892 74.84708 -12.78490 1.000 12.56654 144 LEU B O 1
ATOM 5875 N N . GLY B 2 147 ? 23.71469 75.91892 -14.69226 1.000 11.86077 145 GLY B N 1
ATOM 5876 C CA . GLY B 2 147 ? 25.06325 76.37770 -14.93531 1.000 13.31391 145 GLY B CA 1
ATOM 5877 C C . GLY B 2 147 ? 25.39571 77.68960 -14.27188 1.000 14.75067 145 GLY B C 1
ATOM 5878 O O . GLY B 2 147 ? 26.57957 78.04222 -14.19626 1.000 21.47538 145 GLY B O 1
ATOM 5882 N N . GLU B 2 148 ? 24.38218 78.41998 -13.80826 1.000 14.44771 146 GLU B N 1
ATOM 5883 C CA . GLU B 2 148 ? 24.58260 79.69007 -13.12246 1.000 16.10657 146 GLU B CA 1
ATOM 5884 C C . GLU B 2 148 ? 24.49127 79.56696 -11.61177 1.000 15.73256 146 GLU B C 1
ATOM 5885 O O . GLU B 2 148 ? 25.04169 80.40627 -10.89570 1.000 19.50938 146 GLU B O 1
ATOM 5897 N N . ALA B 2 149 ? 23.75392 78.58285 -11.11819 1.000 13.68017 147 ALA B N 1
ATOM 5898 C CA . ALA B 2 149 ? 23.48645 78.43095 -9.70003 1.000 13.64036 147 ALA B CA 1
ATOM 5899 C C . ALA B 2 149 ? 23.48931 76.94905 -9.36720 1.000 12.56422 147 ALA B C 1
ATOM 5900 O O . ALA B 2 149 ? 23.17465 76.10936 -10.21179 1.000 12.78175 147 ALA B O 1
ATOM 5907 N N . GLU B 2 150 ? 23.88216 76.62265 -8.13262 1.000 11.85849 148 GLU B N 1
ATOM 5908 C CA . GLU B 2 150 ? 23.99083 75.21388 -7.76150 1.000 11.34843 148 GLU B CA 1
ATOM 5909 C C . GLU B 2 150 ? 22.62633 74.53711 -7.69314 1.000 11.79014 148 GLU B C 1
ATOM 5910 O O . GLU B 2 150 ? 22.48398 73.37045 -8.08035 1.000 10.73343 148 GLU B O 1
ATOM 5922 N N . TYR B 2 151 ? 21.63438 75.23719 -7.16607 1.000 9.49880 149 TYR B N 1
ATOM 5923 C CA . TYR B 2 151 ? 20.25017 74.81650 -7.13833 1.000 8.82899 149 TYR B CA 1
ATOM 5924 C C . TYR B 2 151 ? 19.42146 75.91014 -7.79966 1.000 8.30216 149 TYR B C 1
ATOM 5925 O O . TYR B 2 151 ? 19.91942 77.00241 -8.06671 1.000 9.25649 149 TYR B O 1
ATOM 5943 N N . LEU B 2 152 ? 18.15277 75.61014 -8.08633 1.000 8.31530 150 LEU B N 1
ATOM 5944 C CA . LEU B 2 152 ? 17.40048 76.45919 -9.00773 1.000 8.96678 150 LEU B CA 1
ATOM 5945 C C . LEU B 2 152 ? 17.28773 77.89960 -8.51286 1.000 8.61114 150 LEU B C 1
ATOM 5946 O O . LEU B 2 152 ? 17.39275 78.83933 -9.30424 1.000 9.56113 150 LEU B O 1
ATOM 5962 N N . ALA B 2 153 ? 17.07331 78.10136 -7.21020 1.000 8.75434 151 ALA B N 1
ATOM 5963 C CA . ALA B 2 153 ? 16.92051 79.43786 -6.65889 1.000 10.66017 151 ALA B CA 1
ATOM 5964 C C . ALA B 2 153 ? 18.16367 79.91194 -5.93897 1.000 14.53346 151 ALA B C 1
ATOM 5965 O O . ALA B 2 153 ? 18.11251 80.92013 -5.22501 1.000 17.44662 151 ALA B O 1
ATOM 5972 N N . GLY B 2 154 ? 19.27743 79.20992 -6.10774 1.000 10.71435 152 GLY B N 1
ATOM 5973 C CA . GLY B 2 154 ? 20.49922 79.49261 -5.37758 1.000 14.54352 152 GLY B CA 1
ATOM 5974 C C . GLY B 2 154 ? 20.80964 78.36420 -4.41627 1.000 13.39949 152 GLY B C 1
ATOM 5975 O O . GLY B 2 154 ? 21.40542 77.35619 -4.79781 1.000 14.72248 152 GLY B O 1
ATOM 5979 N N . ASP B 2 155 ? 20.38555 78.51548 -3.17301 1.000 11.10471 153 ASP B N 1
ATOM 5980 C CA . ASP B 2 155 ? 20.42213 77.41889 -2.21848 1.000 11.51913 153 ASP B CA 1
ATOM 5981 C C . ASP B 2 155 ? 19.26401 76.46065 -2.47068 1.000 9.33114 153 ASP B C 1
ATOM 5982 O O . ASP B 2 155 ? 18.22737 76.84323 -3.01810 1.000 8.51171 153 ASP B O 1
ATOM 5991 N N . TYR B 2 156 ? 19.46522 75.20686 -2.07934 1.000 9.79941 154 TYR B N 1
ATOM 5992 C CA . TYR B 2 156 ? 18.43934 74.17716 -2.17606 1.000 7.98529 154 TYR B CA 1
ATOM 5993 C C . TYR B 2 156 ? 17.13671 74.65153 -1.54447 1.000 8.16244 154 TYR B C 1
ATOM 5994 O O . TYR B 2 156 ? 17.13307 75.24635 -0.46271 1.000 8.15266 154 TYR B O 1
ATOM 6012 N N . SER B 2 157 ? 16.02449 74.38245 -2.22369 1.000 7.00388 155 SER B N 1
ATOM 6013 C CA . SER B 2 157 ? 14.74697 74.92547 -1.78941 1.000 6.84903 155 SER B CA 1
ATOM 6014 C C . SER B 2 157 ? 13.60869 74.02417 -2.24159 1.000 6.27916 155 SER B C 1
ATOM 6015 O O . SER B 2 157 ? 13.79686 73.04397 -2.96541 1.000 6.53128 155 SER B O 1
ATOM 6023 N N . ILE B 2 158 ? 12.39198 74.41754 -1.86899 1.000 6.37176 156 ILE B N 1
ATOM 6024 C CA . ILE B 2 158 ? 11.20531 73.71881 -2.34718 1.000 5.99738 156 ILE B CA 1
ATOM 6025 C C . ILE B 2 158 ? 11.09467 73.72897 -3.86929 1.000 7.15246 156 ILE B C 1
ATOM 6026 O O . ILE B 2 158 ? 10.38738 72.88925 -4.41856 1.000 6.42727 156 ILE B O 1
ATOM 6042 N N . ALA B 2 159 ? 11.74426 74.66611 -4.57871 1.000 5.99126 157 ALA B N 1
ATOM 6043 C CA . ALA B 2 159 ? 11.70252 74.60689 -6.04099 1.000 5.86544 157 ALA B CA 1
ATOM 6044 C C . ALA B 2 159 ? 12.40642 73.35685 -6.56121 1.000 6.83883 157 ALA B C 1
ATOM 6045 O O . ALA B 2 159 ? 11.95030 72.73629 -7.52381 1.000 6.21320 157 ALA B O 1
ATOM 6052 N N . ASP B 2 160 ? 13.53784 72.98716 -5.96523 1.000 5.78975 158 ASP B N 1
ATOM 6053 C CA . ASP B 2 160 ? 14.22927 71.76380 -6.38169 1.000 6.81968 158 ASP B CA 1
ATOM 6054 C C . ASP B 2 160 ? 13.40387 70.53989 -6.03823 1.000 5.91529 158 ASP B C 1
ATOM 6055 O O . ASP B 2 160 ? 13.33131 69.58944 -6.83072 1.000 6.96562 158 ASP B O 1
ATOM 6064 N N . ILE B 2 161 ? 12.78431 70.55223 -4.85857 1.000 6.38608 159 ILE B N 1
ATOM 6065 C CA . ILE B 2 161 ? 11.96208 69.44017 -4.40171 1.000 5.73386 159 ILE B CA 1
ATOM 6066 C C . ILE B 2 161 ? 10.76731 69.24801 -5.32050 1.000 6.33254 159 ILE B C 1
ATOM 6067 O O . ILE B 2 161 ? 10.36591 68.11135 -5.59814 1.000 7.26243 159 ILE B O 1
ATOM 6083 N N . ALA B 2 162 ? 10.19828 70.34429 -5.83820 1.000 5.49207 160 ALA B N 1
ATOM 6084 C CA . ALA B 2 162 ? 9.07328 70.20293 -6.75409 1.000 5.16734 160 ALA B CA 1
ATOM 6085 C C . ALA B 2 162 ? 9.50424 69.61968 -8.08805 1.000 6.16737 160 ALA B C 1
ATOM 6086 O O . ALA B 2 162 ? 8.71204 68.92147 -8.74177 1.000 7.13762 160 ALA B O 1
ATOM 6093 N N . THR B 2 163 ? 10.71872 69.93229 -8.53312 1.000 5.72436 161 THR B N 1
ATOM 6094 C CA . THR B 2 163 ? 11.14022 69.62893 -9.89467 1.000 5.34974 161 THR B CA 1
ATOM 6095 C C . THR B 2 163 ? 11.75573 68.23811 -10.00641 1.000 5.71638 161 THR B C 1
ATOM 6096 O O . THR B 2 163 ? 11.51986 67.52741 -11.00099 1.000 7.64138 161 THR B O 1
ATOM 6107 N N . TYR B 2 164 ? 12.51896 67.83860 -9.00025 1.000 6.56166 162 TYR B N 1
ATOM 6108 C CA . TYR B 2 164 ? 13.24959 66.58160 -9.07867 1.000 6.35636 162 TYR B CA 1
ATOM 6109 C C . TYR B 2 164 ? 12.37244 65.35245 -9.32036 1.000 6.99356 162 TYR B C 1
ATOM 6110 O O . TYR B 2 164 ? 12.76233 64.51155 -10.15048 1.000 7.81665 162 TYR B O 1
ATOM 6128 N N . PRO B 2 165 ? 11.23002 65.15929 -8.65047 1.000 6.24230 163 PRO B N 1
ATOM 6129 C CA . PRO B 2 165 ? 10.47232 63.91637 -8.86572 1.000 6.34001 163 PRO B CA 1
ATOM 6130 C C . PRO B 2 165 ? 10.01951 63.73729 -10.30344 1.000 8.06238 163 PRO B C 1
ATOM 6131 O O . PRO B 2 165 ? 9.84384 62.60216 -10.75533 1.000 8.97081 163 PRO B O 1
ATOM 6142 N N . TRP B 2 166 ? 9.86643 64.82684 -11.04840 1.000 6.74847 164 TRP B N 1
ATOM 6143 C CA . TRP B 2 166 ? 9.55912 64.73815 -12.46820 1.000 6.90307 164 TRP B CA 1
ATOM 6144 C C . TRP B 2 166 ? 10.80512 64.43514 -13.29202 1.000 7.55706 164 TRP B C 1
ATOM 6145 O O . TRP B 2 166 ? 10.80818 63.50874 -14.10480 1.000 8.04135 164 TRP B O 1
ATOM 6166 N N . VAL B 2 167 ? 11.87863 65.19545 -13.09297 1.000 7.47916 165 VAL B N 1
ATOM 6167 C CA . VAL B 2 167 ? 13.09467 64.93935 -13.86187 1.000 7.93446 165 VAL B CA 1
ATOM 6168 C C . VAL B 2 167 ? 13.56660 63.50180 -13.65961 1.000 7.97576 165 VAL B C 1
ATOM 6169 O O . VAL B 2 167 ? 14.05104 62.85112 -14.58521 1.000 10.00880 165 VAL B O 1
ATOM 6182 N N . ARG B 2 168 ? 13.43357 62.98660 -12.43814 1.000 7.63246 166 ARG B N 1
ATOM 6183 C CA A ARG B 2 168 ? 13.91163 61.64095 -12.13712 0.518 9.61751 166 ARG B CA 1
ATOM 6184 C CA B ARG B 2 168 ? 13.90233 61.64146 -12.13450 0.482 9.83914 166 ARG B CA 1
ATOM 6185 C C . ARG B 2 168 ? 13.28572 60.59208 -13.04602 1.000 10.07724 166 ARG B C 1
ATOM 6186 O O . ARG B 2 168 ? 13.91485 59.55684 -13.31724 1.000 11.42066 166 ARG B O 1
ATOM 6225 N N . ILE B 2 169 ? 12.05112 60.81344 -13.50917 1.000 8.76865 167 ILE B N 1
ATOM 6226 C CA . ILE B 2 169 ? 11.37430 59.79281 -14.31813 1.000 10.82001 167 ILE B CA 1
ATOM 6227 C C . ILE B 2 169 ? 11.43695 60.11073 -15.80863 1.000 10.62151 167 ILE B C 1
ATOM 6228 O O . ILE B 2 169 ? 10.58938 59.65408 -16.59028 1.000 11.07600 167 ILE B O 1
ATOM 6244 N N . HIS B 2 170 ? 12.46476 60.85397 -16.22172 1.000 10.33272 168 HIS B N 1
ATOM 6245 C CA . HIS B 2 170 ? 12.57154 61.26162 -17.62350 1.000 11.21486 168 HIS B CA 1
ATOM 6246 C C . HIS B 2 170 ? 12.52621 60.08145 -18.58526 1.000 11.42869 168 HIS B C 1
ATOM 6247 O O . HIS B 2 170 ? 11.96294 60.19567 -19.67955 1.000 13.22974 168 HIS B O 1
ATOM 6261 N N . ASP B 2 171 ? 13.12519 58.94497 -18.22883 1.000 12.83587 169 ASP B N 1
ATOM 6262 C CA . ASP B 2 171 ? 13.11603 57.82818 -19.17135 1.000 14.13246 169 ASP B CA 1
ATOM 6263 C C . ASP B 2 171 ? 11.72439 57.21941 -19.33319 1.000 15.33923 169 ASP B C 1
ATOM 6264 O O . ASP B 2 171 ? 11.37116 56.79226 -20.44030 1.000 16.03806 169 ASP B O 1
ATOM 6273 N N . TRP B 2 172 ? 10.92887 57.16984 -18.26270 1.000 16.30116 170 TRP B N 1
ATOM 6274 C CA . TRP B 2 172 ? 9.52889 56.75575 -18.38506 1.000 17.84274 170 TRP B CA 1
ATOM 6275 C C . TRP B 2 172 ? 8.80745 57.63347 -19.39769 1.000 15.94334 170 TRP B C 1
ATOM 6276 O O . TRP B 2 172 ? 7.99762 57.15175 -20.19532 1.000 17.66477 170 TRP B O 1
ATOM 6297 N N . SER B 2 173 ? 9.11531 58.92376 -19.39602 1.000 13.94556 171 SER B N 1
ATOM 6298 C CA . SER B 2 173 ? 8.48937 59.89040 -20.28368 1.000 14.08297 171 SER B CA 1
ATOM 6299 C C . SER B 2 173 ? 9.07457 59.87568 -21.68341 1.000 13.99289 171 SER B C 1
ATOM 6300 O O . SER B 2 173 ? 8.50806 60.50076 -22.59160 1.000 14.64116 171 SER B O 1
ATOM 6308 N N . GLY B 2 174 ? 10.17286 59.15421 -21.88740 1.000 13.04208 172 GLY B N 1
ATOM 6309 C CA . GLY B 2 174 ? 10.82240 59.12432 -23.17889 1.000 14.95805 172 GLY B CA 1
ATOM 6310 C C . GLY B 2 174 ? 11.61910 60.36160 -23.50234 1.000 15.00404 172 GLY B C 1
ATOM 6311 O O . GLY B 2 174 ? 11.77976 60.69238 -24.68491 1.000 18.24694 172 GLY B O 1
ATOM 6315 N N . VAL B 2 175 ? 12.12109 61.06362 -22.49039 1.000 12.86417 173 VAL B N 1
ATOM 6316 C CA . VAL B 2 175 ? 12.83540 62.32133 -22.66462 1.000 14.00924 173 VAL B CA 1
ATOM 6317 C C . VAL B 2 175 ? 14.28182 62.13353 -22.22998 1.000 16.89767 173 VAL B C 1
ATOM 6318 O O . VAL B 2 175 ? 14.55378 61.67668 -21.11437 1.000 14.99270 173 VAL B O 1
ATOM 6331 N N . ALA B 2 176 ? 15.20506 62.49130 -23.11523 1.000 18.38110 174 ALA B N 1
ATOM 6332 C CA . ALA B 2 176 ? 16.62431 62.30370 -22.88164 1.000 16.76120 174 ALA B CA 1
ATOM 6333 C C . ALA B 2 176 ? 17.19787 63.46968 -22.09558 1.000 14.98550 174 ALA B C 1
ATOM 6334 O O . ALA B 2 176 ? 16.78611 64.62001 -22.26411 1.000 13.81437 174 ALA B O 1
ATOM 6341 N N . VAL B 2 177 ? 18.17550 63.16831 -21.24477 1.000 15.80090 175 VAL B N 1
ATOM 6342 C CA . VAL B 2 177 ? 18.94583 64.20993 -20.58060 1.000 12.93960 175 VAL B CA 1
ATOM 6343 C C . VAL B 2 177 ? 20.35301 64.31949 -21.14430 1.000 12.83788 175 VAL B C 1
ATOM 6344 O O . VAL B 2 177 ? 21.18576 65.02125 -20.56257 1.000 14.10089 175 VAL B O 1
ATOM 6357 N N . ASP B 2 178 ? 20.63657 63.64582 -22.26894 1.000 15.72111 176 ASP B N 1
ATOM 6358 C CA . ASP B 2 178 ? 21.96091 63.68517 -22.87734 1.000 14.30809 176 ASP B CA 1
ATOM 6359 C C . ASP B 2 178 ? 22.39858 65.12728 -23.08039 1.000 14.11700 176 ASP B C 1
ATOM 6360 O O . ASP B 2 178 ? 21.61987 65.96903 -23.53779 1.000 13.67020 176 ASP B O 1
ATOM 6369 N N . GLY B 2 179 ? 23.66508 65.39884 -22.75925 1.000 15.52575 177 GLY B N 1
ATOM 6370 C CA . GLY B 2 179 ? 24.24918 66.70347 -22.98212 1.000 14.55834 177 GLY B CA 1
ATOM 6371 C C . GLY B 2 179 ? 23.94161 67.73758 -21.92223 1.000 13.81539 177 GLY B C 1
ATOM 6372 O O . GLY B 2 179 ? 24.54393 68.81634 -21.94314 1.000 16.40414 177 GLY B O 1
ATOM 6376 N N . LEU B 2 180 ? 23.01568 67.46214 -21.00109 1.000 13.13499 178 LEU B N 1
ATOM 6377 C CA . LEU B 2 180 ? 22.61713 68.43630 -19.98752 1.000 12.44792 178 LEU B CA 1
ATOM 6378 C C . LEU B 2 180 ? 23.42698 68.18275 -18.72242 1.000 12.52410 178 LEU B C 1
ATOM 6379 O O . LEU B 2 180 ? 22.95977 67.59900 -17.73717 1.000 12.14128 178 LEU B O 1
ATOM 6395 N N . ASP B 2 181 ? 24.65859 68.68308 -18.73944 1.000 13.18177 179 ASP B N 1
ATOM 6396 C CA . ASP B 2 181 ? 25.61347 68.35052 -17.68394 1.000 14.43379 179 ASP B CA 1
ATOM 6397 C C . ASP B 2 181 ? 25.22707 68.96454 -16.34839 1.000 12.67521 179 ASP B C 1
ATOM 6398 O O . ASP B 2 181 ? 25.49608 68.38006 -15.29113 1.000 12.64094 179 ASP B O 1
ATOM 6407 N N . ASN B 2 182 ? 24.68922 70.18346 -16.36294 1.000 13.04995 180 ASN B N 1
ATOM 6408 C CA . ASN B 2 182 ? 24.31661 70.82610 -15.10761 1.000 11.68333 180 ASN B CA 1
ATOM 6409 C C . ASN B 2 182 ? 23.09685 70.16080 -14.49400 1.000 11.78572 180 ASN B C 1
ATOM 6410 O O . ASN B 2 182 ? 23.05747 69.91738 -13.28208 1.000 12.00061 180 ASN B O 1
ATOM 6421 N N . LEU B 2 183 ? 22.11184 69.82910 -15.32617 1.000 11.31678 181 LEU B N 1
ATOM 6422 C CA . LEU B 2 183 ? 20.96733 69.05657 -14.86198 1.000 11.46060 181 LEU B CA 1
ATOM 6423 C C . LEU B 2 183 ? 21.41509 67.71218 -14.29916 1.000 10.94668 181 LEU B C 1
ATOM 6424 O O . LEU B 2 183 ? 20.91350 67.27432 -13.26029 1.000 10.19137 181 LEU B O 1
ATOM 6440 N N . GLN B 2 184 ? 22.39627 67.06508 -14.93309 1.000 11.68577 182 GLN B N 1
ATOM 6441 C CA . GLN B 2 184 ? 22.84644 65.76481 -14.43679 1.000 12.57169 182 GLN B CA 1
ATOM 6442 C C . GLN B 2 184 ? 23.58008 65.89647 -13.10113 1.000 11.59761 182 GLN B C 1
ATOM 6443 O O . GLN B 2 184 ? 23.43286 65.04307 -12.21258 1.000 12.26395 182 GLN B O 1
ATOM 6457 N N . ARG B 2 185 ? 24.34809 66.97081 -12.93289 1.000 11.71819 183 ARG B N 1
ATOM 6458 C CA . ARG B 2 185 ? 24.95691 67.24700 -11.63517 1.000 11.68165 183 ARG B CA 1
ATOM 6459 C C . ARG B 2 185 ? 23.89525 67.36930 -10.55700 1.000 10.90505 183 ARG B C 1
ATOM 6460 O O . ARG B 2 185 ? 24.02765 66.80420 -9.46628 1.000 10.83632 183 ARG B O 1
ATOM 6481 N N . TRP B 2 186 ? 22.85739 68.14408 -10.83825 1.000 10.36574 184 TRP B N 1
ATOM 6482 C CA . TRP B 2 186 ? 21.78970 68.38114 -9.87626 1.000 9.67985 184 TRP B CA 1
ATOM 6483 C C . TRP B 2 186 ? 21.00850 67.10972 -9.60609 1.000 9.48921 184 TRP B C 1
ATOM 6484 O O . TRP B 2 186 ? 20.64139 66.83708 -8.45528 1.000 9.84299 184 TRP B O 1
ATOM 6505 N N . ILE B 2 187 ? 20.78096 66.29257 -10.64174 1.000 9.74952 185 ILE B N 1
ATOM 6506 C CA . ILE B 2 187 ? 20.12589 65.00946 -10.42726 1.000 10.23477 185 ILE B CA 1
ATOM 6507 C C . ILE B 2 187 ? 20.91998 64.18197 -9.42539 1.000 11.30807 185 ILE B C 1
ATOM 6508 O O . ILE B 2 187 ? 20.35673 63.59005 -8.49470 1.000 10.68130 185 ILE B O 1
ATOM 6524 N N . ALA B 2 188 ? 22.24573 64.11322 -9.61006 1.000 10.90343 186 ALA B N 1
ATOM 6525 C CA . ALA B 2 188 ? 23.08616 63.33681 -8.70106 1.000 11.32664 186 ALA B CA 1
ATOM 6526 C C . ALA B 2 188 ? 23.05310 63.91044 -7.28264 1.000 11.51625 186 ALA B C 1
ATOM 6527 O O . ALA B 2 188 ? 23.05005 63.15525 -6.30073 1.000 11.75687 186 ALA B O 1
ATOM 6534 N N . ALA B 2 189 ? 23.04379 65.23848 -7.14993 1.000 10.21219 187 ALA B N 1
ATOM 6535 C CA . ALA B 2 189 ? 22.96673 65.85175 -5.82746 1.000 9.82957 187 ALA B CA 1
ATOM 6536 C C . ALA B 2 189 ? 21.65260 65.50436 -5.14116 1.000 9.71687 187 ALA B C 1
ATOM 6537 O O . ALA B 2 189 ? 21.63471 65.10017 -3.97078 1.000 9.58306 187 ALA B O 1
ATOM 6544 N N . LEU B 2 190 ? 20.53720 65.65775 -5.84751 1.000 9.16598 188 LEU B N 1
ATOM 6545 C CA . LEU B 2 190 ? 19.23382 65.33703 -5.26549 1.000 9.17778 188 LEU B CA 1
ATOM 6546 C C . LEU B 2 190 ? 19.14979 63.86388 -4.86438 1.000 8.95622 188 LEU B C 1
ATOM 6547 O O . LEU B 2 190 ? 18.68971 63.52772 -3.75911 1.000 8.99527 188 LEU B O 1
ATOM 6563 N N . GLU B 2 191 ? 19.61422 62.97177 -5.75100 1.000 10.39324 189 GLU B N 1
ATOM 6564 C CA A GLU B 2 191 ? 19.49982 61.54543 -5.47701 0.507 12.92564 189 GLU B CA 1
ATOM 6565 C CA B GLU B 2 191 ? 19.56296 61.52791 -5.51435 0.493 11.71534 189 GLU B CA 1
ATOM 6566 C C . GLU B 2 191 ? 20.26412 61.15500 -4.22054 1.000 10.78853 189 GLU B C 1
ATOM 6567 O O . GLU B 2 191 ? 19.87824 60.19793 -3.53914 1.000 13.24060 189 GLU B O 1
ATOM 6590 N N . ALA B 2 192 ? 21.33518 61.86829 -3.89886 1.000 9.69200 190 ALA B N 1
ATOM 6591 C CA . ALA B 2 192 ? 22.15916 61.53954 -2.74481 1.000 11.16513 190 ALA B CA 1
ATOM 6592 C C . ALA B 2 192 ? 21.56417 61.99009 -1.42073 1.000 10.40231 190 ALA B C 1
ATOM 6593 O O . ALA B 2 192 ? 22.01229 61.51587 -0.37226 1.000 9.81145 190 ALA B O 1
ATOM 6600 N N . ARG B 2 193 ? 20.58463 62.88011 -1.42980 1.000 9.19512 191 ARG B N 1
ATOM 6601 C CA . ARG B 2 193 ? 20.06265 63.41590 -0.17545 1.000 8.29801 191 ARG B CA 1
ATOM 6602 C C . ARG B 2 193 ? 19.25512 62.36141 0.56222 1.000 8.16248 191 ARG B C 1
ATOM 6603 O O . ARG B 2 193 ? 18.28613 61.81155 -0.00069 1.000 8.06461 191 ARG B O 1
ATOM 6624 N N . PRO B 2 194 ? 19.59088 62.06089 1.82119 1.000 8.19001 192 PRO B N 1
ATOM 6625 C CA . PRO B 2 194 ? 18.80162 61.06424 2.56728 1.000 9.35858 192 PRO B CA 1
ATOM 6626 C C . PRO B 2 194 ? 17.30156 61.33563 2.59433 1.000 8.02638 192 PRO B C 1
ATOM 6627 O O . PRO B 2 194 ? 16.51133 60.38515 2.47444 1.000 8.34334 192 PRO B O 1
ATOM 6638 N N . ALA B 2 195 ? 16.87530 62.59632 2.74638 1.000 8.04382 193 ALA B N 1
ATOM 6639 C CA . ALA B 2 195 ? 15.44094 62.88891 2.79836 1.000 7.45920 193 ALA B CA 1
ATOM 6640 C C . ALA B 2 195 ? 14.75955 62.64456 1.45938 1.000 8.15008 193 ALA B C 1
ATOM 6641 O O . ALA B 2 195 ? 13.57313 62.28742 1.42308 1.000 8.39176 193 ALA B O 1
ATOM 6648 N N . VAL B 2 196 ? 15.46479 62.86990 0.35388 1.000 7.79960 194 VAL B N 1
ATOM 6649 C CA . VAL B 2 196 ? 14.90971 62.53665 -0.95456 1.000 8.43836 194 VAL B CA 1
ATOM 6650 C C . VAL B 2 196 ? 14.68398 61.03789 -1.05002 1.000 8.59707 194 VAL B C 1
ATOM 6651 O O . VAL B 2 196 ? 13.60975 60.57741 -1.46004 1.000 8.57924 194 VAL B O 1
ATOM 6664 N N . GLN B 2 197 ? 15.67604 60.25191 -0.63063 1.000 9.14306 195 GLN B N 1
ATOM 6665 C CA A GLN B 2 197 ? 15.53902 58.79911 -0.63838 0.485 8.77033 195 GLN B CA 1
ATOM 6666 C CA B GLN B 2 197 ? 15.49931 58.81106 -0.68368 0.515 8.95296 195 GLN B CA 1
ATOM 6667 C C . GLN B 2 197 ? 14.35727 58.35777 0.21875 0.914 9.65453 195 GLN B C 1
ATOM 6668 O O . GLN B 2 197 ? 13.56877 57.48825 -0.17565 0.989 10.40119 195 GLN B O 1
ATOM 6695 N N . ARG B 2 198 ? 14.21384 58.95154 1.40503 1.000 9.09572 196 ARG B N 1
ATOM 6696 C CA . ARG B 2 198 ? 13.10217 58.56119 2.27094 1.000 9.41435 196 ARG B CA 1
ATOM 6697 C C . ARG B 2 198 ? 11.77267 58.95053 1.65551 1.000 8.70447 196 ARG B C 1
ATOM 6698 O O . ARG B 2 198 ? 10.81490 58.16653 1.67582 1.000 9.85261 196 ARG B O 1
ATOM 6719 N N . GLY B 2 199 ? 11.68710 60.16337 1.11134 1.000 7.57297 197 GLY B N 1
ATOM 6720 C CA . GLY B 2 199 ? 10.41850 60.62238 0.57994 1.000 8.68685 197 GLY B CA 1
ATOM 6721 C C . GLY B 2 199 ? 9.96370 59.84365 -0.63411 1.000 8.44651 197 GLY B C 1
ATOM 6722 O O . GLY B 2 199 ? 8.76064 59.72333 -0.88644 1.000 9.27316 197 GLY B O 1
ATOM 6726 N N . LEU B 2 200 ? 10.90483 59.32931 -1.42062 1.000 8.63508 198 LEU B N 1
ATOM 6727 C CA . LEU B 2 200 ? 10.55354 58.54677 -2.59996 1.000 9.01131 198 LEU B CA 1
ATOM 6728 C C . LEU B 2 200 ? 9.95968 57.18865 -2.25474 1.000 10.71470 198 LEU B C 1
ATOM 6729 O O . LEU B 2 200 ? 9.39172 56.54307 -3.14610 1.000 12.44641 198 LEU B O 1
ATOM 6745 N N . LEU B 2 201 ? 10.04083 56.76107 -0.99650 1.000 10.28571 199 LEU B N 1
ATOM 6746 C CA . LEU B 2 201 ? 9.46895 55.49867 -0.55776 1.000 12.37284 199 LEU B CA 1
ATOM 6747 C C . LEU B 2 201 ? 8.07324 55.65367 0.01512 1.000 14.08204 199 LEU B C 1
ATOM 6748 O O . LEU B 2 201 ? 7.53216 54.68583 0.56299 1.000 19.22319 199 LEU B O 1
ATOM 6764 N N . VAL B 2 202 ? 7.48328 56.83320 -0.08249 1.000 13.21767 200 VAL B N 1
ATOM 6765 C CA . VAL B 2 202 ? 6.18261 57.12814 0.51173 1.000 12.87616 200 VAL B CA 1
ATOM 6766 C C . VAL B 2 202 ? 5.18348 57.30385 -0.62439 1.000 13.49360 200 VAL B C 1
ATOM 6767 O O . VAL B 2 202 ? 5.41063 58.13822 -1.50607 1.000 13.51529 200 VAL B O 1
ATOM 6780 N N . PRO B 2 203 ? 4.06069 56.58618 -0.62649 1.000 14.20554 201 PRO B N 1
ATOM 6781 C CA . PRO B 2 203 ? 3.60190 55.64399 0.40564 1.000 14.57236 201 PRO B CA 1
ATOM 6782 C C . PRO B 2 203 ? 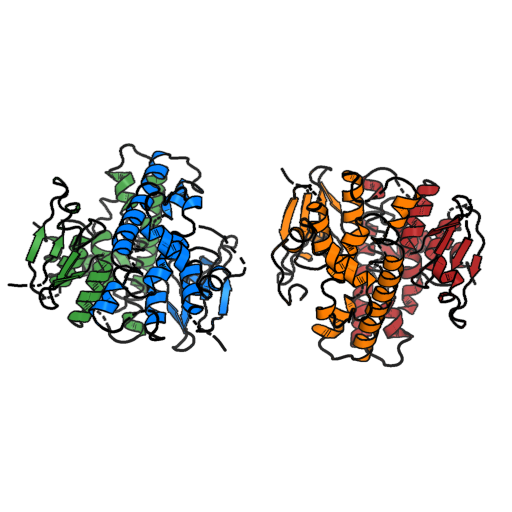4.28867 54.27807 0.39394 1.000 20.41101 201 PRO B C 1
ATOM 6783 O O . PRO B 2 203 ? 4.25544 53.55458 1.40482 1.000 22.48113 201 PRO B O 1
ATOM 6794 N N . ARG B 2 204 ? 4.91005 53.93281 -0.72577 0.663 15.86966 202 ARG B N 1
ATOM 6795 C CA . ARG B 2 204 ? 5.72101 52.72992 -0.81317 0.663 16.83529 202 ARG B CA 1
ATOM 6796 C C . ARG B 2 204 ? 6.71746 52.93343 -1.94132 0.663 18.19587 202 ARG B C 1
ATOM 6797 O O . ARG B 2 204 ? 6.54797 53.81940 -2.78622 0.663 16.76620 202 ARG B O 1
ATOM 6818 N N . ARG B 2 205 ? 7.75932 52.10549 -1.95476 0.641 17.94919 203 ARG B N 1
ATOM 6819 C CA . ARG B 2 205 ? 8.64948 52.08053 -3.10509 0.641 18.79016 203 ARG B CA 1
ATOM 6820 C C . ARG B 2 205 ? 7.81144 51.93668 -4.36561 0.641 26.00511 203 ARG B C 1
ATOM 6821 O O . ARG B 2 205 ? 6.93029 51.07980 -4.44754 0.641 20.46275 203 ARG B O 1
ATOM 6842 N N . GLU B 2 206 ? 8.06177 52.79630 -5.33935 0.600 30.73572 204 GLU B N 1
ATOM 6843 C CA . GLU B 2 206 ? 7.18961 52.81487 -6.49933 0.600 30.93137 204 GLU B CA 1
ATOM 6844 C C . GLU B 2 206 ? 7.51762 51.65985 -7.43916 0.600 30.64923 204 GLU B C 1
ATOM 6845 O O . GLU B 2 206 ? 8.56424 51.01156 -7.33710 0.600 23.53482 204 GLU B O 1
ATOM 6857 N N . LYS B 2 207 ? 6.59510 51.40871 -8.36521 0.641 23.08284 205 LYS B N 1
ATOM 6858 C CA . LYS B 2 207 ? 6.79870 50.44769 -9.43570 0.616 27.90725 205 LYS B CA 1
ATOM 6859 C C . LYS B 2 207 ? 6.17480 51.01076 -10.70286 0.576 31.16538 205 LYS B C 1
ATOM 6860 O O . LYS B 2 207 ? 5.27130 51.85007 -10.65449 0.632 25.18247 205 LYS B O 1
ATOM 6864 N N . GLU B 2 208 ? 6.68143 50.54868 -11.84239 0.650 31.96430 206 GLU B N 1
ATOM 6865 C CA . GLU B 2 208 ? 6.15744 50.97944 -13.13135 0.650 27.70570 206 GLU B CA 1
ATOM 6866 C C . GLU B 2 208 ? 4.65146 50.76804 -13.18358 0.650 37.93162 206 GLU B C 1
ATOM 6867 O O . GLU B 2 208 ? 4.15024 49.68315 -12.87570 0.650 28.98535 206 GLU B O 1
ATOM 6879 N N . GLY B 2 209 ? 3.93076 51.81380 -13.57658 0.694 33.55086 207 GLY B N 1
ATOM 6880 C CA . GLY B 2 209 ? 2.48850 51.75557 -13.67479 0.694 27.37193 207 GLY B CA 1
ATOM 6881 C C . GLY B 2 209 ? 1.74126 52.41912 -12.53939 0.694 34.23087 207 GLY B C 1
ATOM 6882 O O . GLY B 2 209 ? 0.50613 52.48319 -12.59274 0.694 29.63999 207 GLY B O 1
ATOM 6886 N N . ASP B 2 210 ? 2.44645 52.91299 -11.51750 0.707 27.99243 208 ASP B N 1
ATOM 6887 C CA . ASP B 2 210 ? 1.79640 53.55238 -10.38149 0.707 29.95217 208 ASP B CA 1
ATOM 6888 C C . ASP B 2 210 ? 1.09751 54.85486 -10.75746 0.707 30.13934 208 ASP B C 1
ATOM 6889 O O . ASP B 2 210 ? 0.28518 55.34804 -9.96954 0.707 24.53055 208 ASP B O 1
ATOM 6898 N N . ASP B 2 211 ? 1.38433 55.42106 -11.92957 0.807 28.17764 209 ASP B N 1
ATOM 6899 C CA . ASP B 2 211 ? 0.66311 56.58689 -12.42453 0.807 25.48500 209 ASP B CA 1
ATOM 6900 C C . ASP B 2 211 ? -0.48493 56.20986 -13.35310 0.807 32.86110 209 ASP B C 1
ATOM 6901 O O . ASP B 2 211 ? -1.03548 57.08651 -14.02757 0.807 37.80258 209 ASP B O 1
ATOM 6910 N N . ALA B 2 212 ? -0.84725 54.92700 -13.41348 0.694 25.84093 210 ALA B N 1
ATOM 6911 C CA . ALA B 2 212 ? -1.99874 54.49063 -14.19179 0.694 27.49918 210 ALA B CA 1
ATOM 6912 C C . ALA B 2 212 ? -3.27674 54.83870 -13.43742 0.694 37.61472 210 ALA B C 1
ATOM 6913 O O . ALA B 2 212 ? -3.41752 54.51057 -12.25348 0.694 29.20020 210 ALA B O 1
ATOM 6920 N N . ILE B 2 213 ? -4.20577 55.50328 -14.12169 0.791 45.14039 211 ILE B N 1
ATOM 6921 C CA . ILE B 2 213 ? -5.37179 56.08587 -13.45920 0.791 41.45169 211 ILE B CA 1
ATOM 6922 C C . ILE B 2 213 ? -6.65935 55.77110 -14.21803 0.791 34.43895 211 ILE B C 1
ATOM 6923 O O . ILE B 2 213 ? -6.77719 56.06290 -15.40163 0.791 37.16868 211 ILE B O 1
ATOM 6939 N N . GLY C 3 1 ? 10.89228 -9.11695 17.07940 1.000 30.12676 -1 GLY CAA N 1
ATOM 6940 C CA . GLY C 3 1 ? 9.63449 -8.48205 17.54849 1.000 27.04884 -1 GLY CAA CA 1
ATOM 6941 C C . GLY C 3 1 ? 9.00458 -7.57293 16.51579 1.000 29.75145 -1 GLY CAA C 1
ATOM 6942 O O . GLY C 3 1 ? 9.33927 -7.64337 15.32847 1.000 24.41511 -1 GLY CAA O 1
ATOM 6948 N N . PRO C 3 2 ? 8.07445 -6.73458 16.97300 1.000 20.58422 0 PRO CAA N 1
ATOM 6949 C CA . PRO C 3 2 ? 7.45750 -5.74368 16.09093 1.000 17.52596 0 PRO CAA CA 1
ATOM 6950 C C . PRO C 3 2 ? 8.47527 -4.89003 15.35373 1.000 20.27265 0 PRO CAA C 1
ATOM 6951 O O . PRO C 3 2 ? 9.53954 -4.55969 15.87316 1.000 23.38145 0 PRO CAA O 1
ATOM 6979 N N . ILE C 3 4 ? 7.77736 -1.73301 14.56262 1.000 14.25682 2 ILE CAA N 1
ATOM 6980 C CA . ILE C 3 4 ? 7.56367 -0.34013 14.97673 1.000 11.86008 2 ILE CAA CA 1
ATOM 6981 C C . ILE C 3 4 ? 7.66043 -0.22340 16.49322 1.000 12.98337 2 ILE CAA C 1
ATOM 6982 O O . ILE C 3 4 ? 6.91430 -0.89317 17.21633 1.000 14.76069 2 ILE CAA O 1
ATOM 6998 N N . ASP C 3 5 ? 8.54988 0.63981 16.97556 1.000 11.58471 3 ASP CAA N 1
ATOM 6999 C CA A ASP C 3 5 ? 8.59579 1.02245 18.38170 0.707 11.32442 3 ASP CAA CA 1
ATOM 7000 C CA B ASP C 3 5 ? 8.59835 1.02424 18.38218 0.293 11.32494 3 ASP CAA CA 1
ATOM 7001 C C . ASP C 3 5 ? 7.87243 2.34907 18.52718 1.000 10.28844 3 ASP CAA C 1
ATOM 7002 O O . ASP C 3 5 ? 8.18938 3.30597 17.81967 1.000 10.05326 3 ASP CAA O 1
ATOM 7017 N N . LEU C 3 6 ? 6.89081 2.38644 19.42294 1.000 9.82168 4 LEU CAA N 1
ATOM 7018 C CA . LEU C 3 6 ? 6.05763 3.55826 19.65728 1.000 8.96080 4 LEU CAA CA 1
ATOM 7019 C C . LEU C 3 6 ? 6.38623 4.14418 21.02516 1.000 9.02077 4 LEU CAA C 1
ATOM 7020 O O . LEU C 3 6 ? 6.23588 3.46761 22.04920 1.000 9.94337 4 LEU CAA O 1
ATOM 7036 N N . TYR C 3 7 ? 6.81693 5.40344 21.04140 1.000 8.70723 5 TYR CAA N 1
ATOM 7037 C CA . TYR C 3 7 ? 7.08881 6.15437 22.26053 1.000 8.78365 5 TYR CAA CA 1
ATOM 7038 C C . TYR C 3 7 ? 5.90496 7.08273 22.48686 1.000 8.26816 5 TYR CAA C 1
ATOM 7039 O O . TYR C 3 7 ? 5.60863 7.92026 21.63602 1.000 7.51939 5 TYR CAA O 1
ATOM 7057 N N . THR C 3 8 ? 5.19545 6.90264 23.59888 1.000 8.23083 6 THR CAA N 1
ATOM 7058 C CA . THR C 3 8 ? 3.87848 7.50576 23.72257 1.000 7.74303 6 THR CAA CA 1
ATOM 7059 C C . THR C 3 8 ? 3.49417 7.71825 25.17827 1.000 9.16152 6 THR CAA C 1
ATOM 7060 O O . THR C 3 8 ? 4.24317 7.40850 26.10235 1.000 9.94461 6 THR CAA O 1
ATOM 7071 N N . ALA C 3 9 ? 2.29735 8.27079 25.35888 1.000 8.16877 7 ALA CAA N 1
ATOM 7072 C CA . ALA C 3 9 ? 1.66501 8.50412 26.64863 1.000 9.65984 7 ALA CAA CA 1
ATOM 7073 C C . ALA C 3 9 ? 0.17807 8.65833 26.36849 1.000 8.95647 7 ALA CAA C 1
ATOM 7074 O O . ALA C 3 9 ? -0.21594 8.87054 25.21594 1.000 9.00821 7 ALA CAA O 1
ATOM 7081 N N . ALA C 3 10 ? -0.64006 8.53865 27.41694 1.000 9.87693 8 ALA CAA N 1
ATOM 7082 C CA . ALA C 3 10 ? -2.09879 8.57557 27.29382 1.000 10.16248 8 ALA CAA CA 1
ATOM 7083 C C . ALA C 3 10 ? -2.53348 10.02143 27.10139 1.000 10.10637 8 ALA CAA C 1
ATOM 7084 O O . ALA C 3 10 ? -2.85154 10.72915 28.05427 1.000 11.91477 8 ALA CAA O 1
ATOM 7091 N N . THR C 3 11 ? -2.55490 10.45597 25.84624 1.000 8.99358 9 THR CAA N 1
ATOM 7092 C CA . THR C 3 11 ? -2.77343 11.84271 25.46171 1.000 8.69594 9 THR CAA CA 1
ATOM 7093 C C . THR C 3 11 ? -3.39764 11.84905 24.08042 1.000 7.11324 9 THR CAA C 1
ATOM 7094 O O . THR C 3 11 ? -3.29212 10.85971 23.34151 1.000 7.08604 9 THR CAA O 1
ATOM 7105 N N . PRO C 3 12 ? -4.02482 12.95692 23.67668 1.000 7.25452 10 PRO CAA N 1
ATOM 7106 C CA A PRO C 3 12 ? -4.60498 12.98516 22.32358 0.442 6.95633 10 PRO CAA CA 1
ATOM 7107 C CA B PRO C 3 12 ? -4.60748 12.98282 22.32538 0.558 6.74558 10 PRO CAA CA 1
ATOM 7108 C C . PRO C 3 12 ? -3.58535 12.70500 21.23477 1.000 6.47753 10 PRO CAA C 1
ATOM 7109 O O . PRO C 3 12 ? -3.87438 11.97254 20.28001 1.000 6.61195 10 PRO CAA O 1
ATOM 7129 N N . ASN C 3 13 ? -2.38856 13.28098 21.34047 1.000 6.09763 11 ASN CAA N 1
ATOM 7130 C CA . ASN C 3 13 ? -1.40534 13.11206 20.27696 1.000 6.27452 11 ASN CAA CA 1
ATOM 7131 C C . ASN C 3 13 ? -0.85027 11.69427 20.23952 1.000 6.06031 11 ASN CAA C 1
ATOM 7132 O O . ASN C 3 13 ? -0.61332 11.15151 19.15371 1.000 6.50188 11 ASN CAA O 1
ATOM 7143 N N . GLY C 3 14 ? -0.67481 11.05441 21.40303 1.000 6.32374 12 GLY CAA N 1
ATOM 7144 C CA . GLY C 3 14 ? -0.27387 9.65075 21.40069 1.000 7.64919 12 GLY CAA CA 1
ATOM 7145 C C . GLY C 3 14 ? -1.34684 8.74837 20.81103 1.000 6.25273 12 GLY CAA C 1
ATOM 7146 O O . GLY C 3 14 ? -1.05585 7.83308 20.03344 1.000 6.95135 12 GLY CAA O 1
ATOM 7150 N N . HIS C 3 15 ? -2.60907 9.02122 21.14347 1.000 6.87414 13 HIS CAA N 1
ATOM 7151 C CA . HIS C 3 15 ? -3.71181 8.21034 20.64991 1.000 6.50544 13 HIS CAA CA 1
ATOM 7152 C C . HIS C 3 15 ? -3.85302 8.28752 19.13752 1.000 6.17046 13 HIS CAA C 1
ATOM 7153 O O . HIS C 3 15 ? -4.28275 7.30836 18.52357 1.000 6.85544 13 HIS CAA O 1
ATOM 7167 N N . LYS C 3 16 ? -3.48668 9.40658 18.50333 1.000 5.77946 14 LYS CAA N 1
ATOM 7168 C CA . LYS C 3 16 ? -3.51947 9.43915 17.04617 1.000 6.35240 14 LYS CAA CA 1
ATOM 7169 C C . LYS C 3 16 ? -2.75428 8.25549 16.47996 1.000 6.28255 14 LYS CAA C 1
ATOM 7170 O O . LYS C 3 16 ? -3.19274 7.60291 15.53027 1.000 6.51376 14 LYS CAA O 1
ATOM 7189 N N . VAL C 3 17 ? -1.56096 8.01055 17.02245 1.000 5.93656 15 VAL CAA N 1
ATOM 7190 C CA . VAL C 3 17 ? -0.66980 7.03430 16.42345 1.000 6.84929 15 VAL CAA CA 1
ATOM 7191 C C . VAL C 3 17 ? -1.06511 5.61506 16.80409 1.000 6.15236 15 VAL CAA C 1
ATOM 7192 O O . VAL C 3 17 ? -1.02705 4.71797 15.95950 1.000 7.13066 15 VAL CAA O 1
ATOM 7205 N N . SER C 3 18 ? -1.45886 5.36921 18.05946 1.000 6.83885 16 SER CAA N 1
ATOM 7206 C CA . SER C 3 18 ? -1.91756 4.02443 18.39994 1.000 6.92060 16 SER CAA CA 1
ATOM 7207 C C . SER C 3 18 ? -3.18914 3.65327 17.64334 1.000 7.44905 16 SER CAA C 1
ATOM 7208 O O . SER C 3 18 ? -3.34147 2.51300 17.20524 1.000 7.83248 16 SER CAA O 1
ATOM 7216 N N . ILE C 3 19 ? -4.10189 4.60607 17.45368 1.000 6.67875 17 ILE CAA N 1
ATOM 7217 C CA . ILE C 3 19 ? -5.26523 4.34115 16.60997 1.000 6.71348 17 ILE CAA CA 1
ATOM 7218 C C . ILE C 3 19 ? -4.83301 3.94032 15.19928 1.000 6.68709 17 ILE CAA C 1
ATOM 7219 O O . ILE C 3 19 ? -5.34177 2.95944 14.64320 1.000 7.60873 17 ILE CAA O 1
ATOM 7235 N N . ALA C 3 20 ? -3.92582 4.70778 14.58840 1.000 6.91614 18 ALA CAA N 1
ATOM 7236 C CA . ALA C 3 20 ? -3.50940 4.38301 13.22813 1.000 6.48032 18 ALA CAA CA 1
ATOM 7237 C C . ALA C 3 20 ? -2.88230 2.99959 13.15948 1.000 7.73327 18 ALA CAA C 1
ATOM 7238 O O . ALA C 3 20 ? -3.18259 2.21614 12.25768 1.000 8.84454 18 ALA CAA O 1
ATOM 7245 N N . LEU C 3 21 ? -2.00951 2.67134 14.11632 1.000 8.51756 19 LEU CAA N 1
ATOM 7246 C CA . LEU C 3 21 ? -1.38548 1.35143 14.09364 1.000 7.75796 19 LEU CAA CA 1
ATOM 7247 C C . LEU C 3 21 ? -2.41914 0.24339 14.24273 1.000 8.66604 19 LEU CAA C 1
ATOM 7248 O O . LEU C 3 21 ? -2.32628 -0.80311 13.58988 1.000 9.13020 19 LEU CAA O 1
ATOM 7264 N N . GLU C 3 22 ? -3.41152 0.45142 15.10721 1.000 8.09587 20 GLU CAA N 1
ATOM 7265 C CA . GLU C 3 22 ? -4.47284 -0.53524 15.26376 1.000 8.97170 20 GLU CAA CA 1
ATOM 7266 C C . GLU C 3 22 ? -5.30692 -0.66692 13.99229 1.000 9.47646 20 GLU CAA C 1
ATOM 7267 O O . GLU C 3 22 ? -5.66649 -1.78049 13.59576 1.000 11.07318 20 GLU CAA O 1
ATOM 7279 N N . GLU C 3 23 ? -5.62679 0.45728 13.34211 1.000 8.61785 21 GLU CAA N 1
ATOM 7280 C CA . GLU C 3 23 ? -6.38278 0.39547 12.09449 1.000 8.95449 21 GLU CAA CA 1
ATOM 7281 C C . GLU C 3 23 ? -5.60775 -0.34331 11.02313 1.000 10.20082 21 GLU CAA C 1
ATOM 7282 O O . GLU C 3 23 ? -6.19419 -1.04425 10.19321 1.000 12.02907 21 GLU CAA O 1
ATOM 7311 N N . GLY C 3 25 ? -3.29303 -2.62560 11.36416 1.000 11.72537 23 GLY CAA N 1
ATOM 7312 C CA . GLY C 3 25 ? -2.92491 -3.98377 11.68575 1.000 14.91944 23 GLY CAA CA 1
ATOM 7313 C C . GLY C 3 25 ? -1.44061 -4.19641 11.81784 1.000 15.70446 23 GLY CAA C 1
ATOM 7314 O O . GLY C 3 25 ? -0.97196 -5.32787 11.64347 1.000 21.67851 23 GLY CAA O 1
ATOM 7318 N N . LEU C 3 26 ? -0.69227 -3.15269 12.11344 1.000 15.87178 24 LEU CAA N 1
ATOM 7319 C CA . LEU C 3 26 ? 0.74880 -3.23425 12.25987 1.000 15.03269 24 LEU CAA CA 1
ATOM 7320 C C . LEU C 3 26 ? 1.10944 -3.54072 13.70259 1.000 20.33063 24 LEU CAA C 1
ATOM 7321 O O . LEU C 3 26 ? 0.67599 -2.81836 14.60649 1.000 23.72910 24 LEU CAA O 1
ATOM 7337 N N . PRO C 3 27 ? 1.91236 -4.56185 13.96741 1.000 17.22022 25 PRO CAA N 1
ATOM 7338 C CA A PRO C 3 27 ? 2.35916 -4.77953 15.34467 0.457 16.48112 25 PRO CAA CA 1
ATOM 7339 C CA B PRO C 3 27 ? 2.37969 -4.79349 15.33651 0.543 16.42791 25 PRO CAA CA 1
ATOM 7340 C C . PRO C 3 27 ? 3.34515 -3.70254 15.77113 1.000 15.26836 25 PRO CAA C 1
ATOM 7341 O O . PRO C 3 27 ? 4.06637 -3.11368 14.95726 1.000 14.33906 25 PRO CAA O 1
ATOM 7362 N N . TYR C 3 28 ? 3.36584 -3.43632 17.07150 1.000 12.11062 26 TYR CAA N 1
ATOM 7363 C CA . TYR C 3 28 ? 4.22222 -2.38349 17.58675 1.000 11.41652 26 TYR CAA CA 1
ATOM 7364 C C . TYR C 3 28 ? 4.59656 -2.68977 19.02675 1.000 11.94777 26 TYR CAA C 1
ATOM 7365 O O . TYR C 3 28 ? 3.93918 -3.48625 19.70870 1.000 13.17473 26 TYR CAA O 1
ATOM 7383 N N . THR C 3 29 ? 5.67108 -2.05383 19.47891 1.000 10.67576 27 THR CAA N 1
ATOM 7384 C CA . THR C 3 29 ? 6.15437 -2.15021 20.84881 1.000 10.96305 27 THR CAA CA 1
ATOM 7385 C C . THR C 3 29 ? 5.96193 -0.81278 21.53815 1.000 10.76350 27 THR CAA C 1
ATOM 7386 O O . THR C 3 29 ? 6.39141 0.22853 21.02642 1.000 12.05507 27 THR CAA O 1
ATOM 7397 N N . VAL C 3 30 ? 5.33120 -0.84156 22.69729 1.000 10.42754 28 VAL CAA N 1
ATOM 7398 C CA . VAL C 3 30 ? 4.95433 0.36879 23.40693 1.000 10.07536 28 VAL CAA CA 1
ATOM 7399 C C . VAL C 3 30 ? 6.04770 0.72776 24.39886 1.000 10.34487 28 VAL CAA C 1
ATOM 7400 O O . VAL C 3 30 ? 6.44880 -0.10449 25.23103 1.000 11.11253 28 VAL CAA O 1
ATOM 7413 N N . HIS C 3 31 ? 6.51751 1.96433 24.31725 1.000 9.90899 29 HIS CAA N 1
ATOM 7414 C CA . HIS C 3 31 ? 7.38776 2.59276 25.30565 1.000 10.24801 29 HIS CAA CA 1
ATOM 7415 C C . HIS C 3 31 ? 6.55633 3.71496 25.90168 1.000 10.91445 29 HIS CAA C 1
ATOM 7416 O O . HIS C 3 31 ? 6.39384 4.76557 25.28072 1.000 10.46965 29 HIS CAA O 1
ATOM 7430 N N . ALA C 3 32 ? 5.97261 3.47834 27.07692 1.000 10.83619 30 ALA CAA N 1
ATOM 7431 C CA . ALA C 3 32 ? 5.10472 4.46171 27.71843 1.000 10.77878 30 ALA CAA CA 1
ATOM 7432 C C . ALA C 3 32 ? 5.96823 5.37275 28.57445 1.000 12.16375 30 ALA CAA C 1
ATOM 7433 O O . ALA C 3 32 ? 6.44538 4.96558 29.63671 1.000 16.24630 30 ALA CAA O 1
ATOM 7440 N N . LEU C 3 33 ? 6.19206 6.59567 28.10873 1.000 11.67282 31 LEU CAA N 1
ATOM 7441 C CA . LEU C 3 33 ? 7.11465 7.48180 28.79763 1.000 13.60474 31 LEU CAA CA 1
ATOM 7442 C C . LEU C 3 33 ? 6.41003 8.18972 29.93854 1.000 14.20136 31 LEU CAA C 1
ATOM 7443 O O . LEU C 3 33 ? 5.25284 8.60614 29.81477 1.000 17.42635 31 LEU CAA O 1
ATOM 7459 N N . SER C 3 34 ? 7.11459 8.31784 31.05350 1.000 13.58966 32 SER CAA N 1
ATOM 7460 C CA . SER C 3 34 ? 6.57543 8.94117 32.25631 1.000 14.78521 32 SER CAA CA 1
ATOM 7461 C C . SER C 3 34 ? 6.95527 10.41525 32.26209 1.000 15.20076 32 SER CAA C 1
ATOM 7462 O O . SER C 3 34 ? 8.12785 10.75902 32.45846 1.000 15.99004 32 SER CAA O 1
ATOM 7470 N N . PHE C 3 35 ? 5.96729 11.28782 32.05627 1.000 14.83316 33 PHE CAA N 1
ATOM 7471 C CA . PHE C 3 35 ? 6.23019 12.71457 32.19615 1.000 17.08495 33 PHE CAA CA 1
ATOM 7472 C C . PHE C 3 35 ? 6.59112 13.06090 33.63695 1.000 16.56105 33 PHE CAA C 1
ATOM 7473 O O . PHE C 3 35 ? 7.39515 13.96957 33.87590 1.000 19.09068 33 PHE CAA O 1
ATOM 7490 N N . ASP C 3 36 ? 6.00174 12.34727 34.59850 1.000 18.05295 34 ASP CAA N 1
ATOM 7491 C CA . ASP C 3 36 ? 6.35175 12.54437 36.00300 1.000 20.18300 34 ASP CAA CA 1
ATOM 7492 C C . ASP C 3 36 ? 7.85781 12.44315 36.20715 1.000 20.42020 34 ASP CAA C 1
ATOM 7493 O O . ASP C 3 36 ? 8.45439 13.26607 36.90978 1.000 23.55377 34 ASP CAA O 1
ATOM 7502 N N . LYS C 3 37 ? 8.49319 11.44497 35.59259 1.000 18.44378 35 LYS CAA N 1
ATOM 7503 C CA . LYS C 3 37 ? 9.92547 11.22203 35.70579 1.000 21.10704 35 LYS CAA CA 1
ATOM 7504 C C . LYS C 3 37 ? 10.70532 11.94610 34.61343 1.000 18.98847 35 LYS CAA C 1
ATOM 7505 O O . LYS C 3 37 ? 11.91223 11.71496 34.46401 1.000 18.76318 35 LYS CAA O 1
ATOM 7524 N N . LYS C 3 38 ? 10.03991 12.80775 33.83913 1.000 16.86565 36 LYS CAA N 1
ATOM 7525 C CA . LYS C 3 38 ? 10.65853 13.57618 32.75344 1.000 16.90161 36 LYS CAA CA 1
ATOM 7526 C C . LYS C 3 38 ? 11.37208 12.69466 31.72510 1.000 16.66054 36 LYS CAA C 1
ATOM 7527 O O . LYS C 3 38 ? 12.38269 13.09074 31.13030 1.000 16.19202 36 LYS CAA O 1
ATOM 7546 N N . GLU C 3 39 ? 10.83124 11.50725 31.46911 1.000 13.94427 37 GLU CAA N 1
ATOM 7547 C CA . GLU C 3 39 ? 11.48227 10.59153 30.53583 1.000 15.36179 37 GLU CAA CA 1
ATOM 7548 C C . GLU C 3 39 ? 11.46847 11.10627 29.10135 1.000 14.08724 37 GLU CAA C 1
ATOM 7549 O O . GLU C 3 39 ? 12.31429 10.69412 28.30167 1.000 13.02240 37 GLU CAA O 1
ATOM 7561 N N . GLN C 3 40 ? 10.52550 11.97792 28.75716 1.000 11.93825 38 GLN CAA N 1
ATOM 7562 C CA . GLN C 3 40 ? 10.48159 12.56535 27.43153 1.000 11.42577 38 GLN CAA CA 1
ATOM 7563 C C . GLN C 3 40 ? 11.59579 13.57444 27.20502 1.000 12.52293 38 GLN CAA C 1
ATOM 7564 O O . GLN C 3 40 ? 11.77869 14.02037 26.06719 1.000 11.65120 38 GLN CAA O 1
ATOM 7578 N N . LYS C 3 41 ? 12.31785 13.96401 28.25300 1.000 12.40918 39 LYS CAA N 1
ATOM 7579 C CA . LYS C 3 41 ? 13.42387 14.89403 28.12740 1.000 14.05656 39 LYS CAA CA 1
ATOM 7580 C C . LYS C 3 41 ? 14.77293 14.20582 28.27494 1.000 16.88643 39 LYS CAA C 1
ATOM 7581 O O . LYS C 3 41 ? 15.80424 14.88200 28.24793 1.000 19.98592 39 LYS CAA O 1
ATOM 7600 N N . ALA C 3 42 ? 14.78752 12.88550 28.42642 1.000 13.80182 40 ALA CAA N 1
ATOM 7601 C CA . ALA C 3 42 ? 16.04696 12.16136 28.55410 1.000 14.91378 40 ALA CAA CA 1
ATOM 7602 C C . ALA C 3 42 ? 16.80016 12.22165 27.22688 1.000 14.20830 40 ALA CAA C 1
ATOM 7603 O O . ALA C 3 42 ? 16.20225 12.04391 26.17184 1.000 12.79657 40 ALA CAA O 1
ATOM 7610 N N . PRO C 3 43 ? 18.10733 12.48904 27.24378 1.000 17.75509 41 PRO CAA N 1
ATOM 7611 C CA . PRO C 3 43 ? 18.83867 12.53847 25.96397 1.000 20.63808 41 PRO CAA CA 1
ATOM 7612 C C . PRO C 3 43 ? 18.72034 11.26906 25.12866 1.000 13.71054 41 PRO CAA C 1
ATOM 7613 O O . PRO C 3 43 ? 18.76796 11.35493 23.89461 1.000 13.15668 41 PRO CAA O 1
ATOM 7624 N N . GLU C 3 44 ? 18.52825 10.09967 25.74254 1.000 13.99106 42 GLU CAA N 1
ATOM 7625 C CA . GLU C 3 44 ? 18.31256 8.89466 24.94161 1.000 13.62264 42 GLU CAA CA 1
ATOM 7626 C C . GLU C 3 44 ? 17.05280 9.00750 24.09641 1.000 12.11654 42 GLU CAA C 1
ATOM 7627 O O . GLU C 3 44 ? 16.99783 8.47976 22.97782 1.000 15.83975 42 GLU CAA O 1
ATOM 7639 N N . PHE C 3 45 ? 16.02041 9.65790 24.62293 1.000 11.43123 43 PHE CAA N 1
ATOM 7640 C CA . PHE C 3 45 ? 14.82062 9.90066 23.83493 1.000 10.37655 43 PHE CAA CA 1
ATOM 7641 C C . PHE C 3 45 ? 14.98812 11.09041 22.89637 1.000 10.90836 43 PHE CAA C 1
ATOM 7642 O O . PHE C 3 45 ? 14.40693 11.08416 21.80625 1.000 9.94619 43 PHE CAA O 1
ATOM 7659 N N . LEU C 3 46 ? 15.75861 12.11223 23.29493 1.000 10.79122 44 LEU CAA N 1
ATOM 7660 C CA . LEU C 3 46 ? 15.96723 13.26014 22.41100 1.000 10.94528 44 LEU CAA CA 1
ATOM 7661 C C . LEU C 3 46 ? 16.64788 12.85338 21.11071 1.000 11.04742 44 LEU CAA C 1
ATOM 7662 O O . LEU C 3 46 ? 16.48927 13.53396 20.09054 1.000 11.35926 44 LEU CAA O 1
ATOM 7678 N N . ARG C 3 47 ? 17.41368 11.75801 21.12139 1.000 10.33414 45 ARG CAA N 1
ATOM 7679 C CA A ARG C 3 47 ? 17.98947 11.26192 19.87788 0.508 12.10481 45 ARG CAA CA 1
ATOM 7680 C CA B ARG C 3 47 ? 17.99022 11.24236 19.88667 0.492 12.17817 45 ARG CAA CA 1
ATOM 7681 C C . ARG C 3 47 ? 16.90227 10.83258 18.90294 1.000 12.86337 45 ARG CAA C 1
ATOM 7682 O O . ARG C 3 47 ? 17.10065 10.90779 17.68604 1.000 14.96693 45 ARG CAA O 1
ATOM 7723 N N . ILE C 3 48 ? 15.75153 10.40336 19.41270 1.000 10.21621 46 ILE CAA N 1
ATOM 7724 C CA . ILE C 3 48 ? 14.62892 9.99998 18.58237 1.000 10.17112 46 ILE CAA CA 1
ATOM 7725 C C . ILE C 3 48 ? 13.74510 11.18933 18.23894 1.000 8.68198 46 ILE CAA C 1
ATOM 7726 O O . ILE C 3 48 ? 13.40123 11.40385 17.06951 1.000 9.65532 46 ILE CAA O 1
ATOM 7742 N N . ASN C 3 49 ? 13.37179 11.97514 19.24552 1.000 9.13891 47 ASN CAA N 1
ATOM 7743 C CA . ASN C 3 49 ? 12.62933 13.21556 19.02829 1.000 8.52162 47 ASN CAA CA 1
ATOM 7744 C C . ASN C 3 49 ? 13.36132 14.35627 19.70875 1.000 8.07124 47 ASN CAA C 1
ATOM 7745 O O . ASN C 3 49 ? 13.27612 14.48919 20.94014 1.000 9.25332 47 ASN CAA O 1
ATOM 7756 N N . PRO C 3 50 ? 14.05900 15.20783 18.96139 1.000 8.52978 48 PRO CAA N 1
ATOM 7757 C CA . PRO C 3 50 ? 14.79115 16.30793 19.61344 1.000 8.30242 48 PRO CAA CA 1
ATOM 7758 C C . PRO C 3 50 ? 13.89299 17.32452 20.31244 1.000 8.17791 48 PRO CAA C 1
ATOM 7759 O O . PRO C 3 50 ? 14.38362 18.09242 21.15044 1.000 9.45635 48 PRO CAA O 1
ATOM 7770 N N . ASN C 3 51 ? 12.60368 17.35043 19.99205 1.000 7.99497 49 ASN CAA N 1
ATOM 7771 C CA . ASN C 3 51 ? 11.64941 18.19925 20.69500 1.000 7.59077 49 ASN CAA CA 1
ATOM 7772 C C . ASN C 3 51 ? 11.29802 17.66788 22.08241 1.000 8.52323 49 ASN CAA C 1
ATOM 7773 O O . ASN C 3 51 ? 10.71069 18.41322 22.87823 1.000 9.49559 49 ASN CAA O 1
ATOM 7784 N N . GLY C 3 52 ? 11.62620 16.41276 22.39346 1.000 7.73337 50 GLY CAA N 1
ATOM 7785 C CA . GLY C 3 52 ? 11.33368 15.90897 23.73045 1.000 9.14828 50 GLY CAA CA 1
ATOM 7786 C C . GLY C 3 52 ? 9.85211 15.82375 24.02165 1.000 7.70935 50 GLY CAA C 1
ATOM 7787 O O . GLY C 3 52 ? 9.40382 16.18814 25.11885 1.000 8.39465 50 GLY CAA O 1
ATOM 7791 N N . ARG C 3 53 ? 9.08117 15.35476 23.05528 1.000 7.90324 51 ARG CAA N 1
ATOM 7792 C CA . ARG C 3 53 ? 7.65020 15.17023 23.20999 1.000 7.43445 51 ARG CAA CA 1
ATOM 7793 C C . ARG C 3 53 ? 7.26685 13.83660 22.58456 1.000 7.15791 51 ARG CAA C 1
ATOM 7794 O O . ARG C 3 53 ? 7.99775 13.27012 21.76779 1.000 8.17169 51 ARG CAA O 1
ATOM 7815 N N . ILE C 3 54 ? 6.10916 13.33149 22.98306 1.000 7.46200 52 ILE CAA N 1
ATOM 7816 C CA . ILE C 3 54 ? 5.53360 12.14610 22.35013 1.000 7.70711 52 ILE CAA CA 1
ATOM 7817 C C . ILE C 3 54 ? 4.39712 12.59352 21.43423 1.000 7.31399 52 ILE CAA C 1
ATOM 7818 O O . ILE C 3 54 ? 3.80268 13.66501 21.64484 1.000 7.67467 52 ILE CAA O 1
ATOM 7834 N N . PRO C 3 55 ? 4.02577 11.80796 20.41914 1.000 7.11412 53 PRO CAA N 1
ATOM 7835 C CA . PRO C 3 55 ? 4.59713 10.50311 20.06969 1.000 7.12745 53 PRO CAA CA 1
ATOM 7836 C C . PRO C 3 55 ? 5.83308 10.62137 19.18478 1.000 6.55900 53 PRO CAA C 1
ATOM 7837 O O . PRO C 3 55 ? 6.10241 11.64780 18.55436 1.000 6.68629 53 PRO CAA O 1
ATOM 7848 N N . ALA C 3 56 ? 6.57695 9.52765 19.14680 1.000 6.38905 54 ALA CAA N 1
ATOM 7849 C CA . ALA C 3 56 ? 7.61986 9.28747 18.16409 1.000 5.89218 54 ALA CAA CA 1
ATOM 7850 C C . ALA C 3 56 ? 7.62069 7.79465 17.89213 1.000 6.99900 54 ALA CAA C 1
ATOM 7851 O O . ALA C 3 56 ? 7.21500 7.00407 18.73828 1.000 7.47238 54 ALA CAA O 1
ATOM 7858 N N . ILE C 3 57 ? 8.10020 7.40524 16.71366 1.000 6.90063 55 ILE CAA N 1
ATOM 7859 C CA . ILE C 3 57 ? 8.30941 5.99559 16.40937 1.000 7.83005 55 ILE CAA CA 1
ATOM 7860 C C . ILE C 3 57 ? 9.73180 5.77545 15.93926 1.000 8.56502 55 ILE CAA C 1
ATOM 7861 O O . ILE C 3 57 ? 10.40628 6.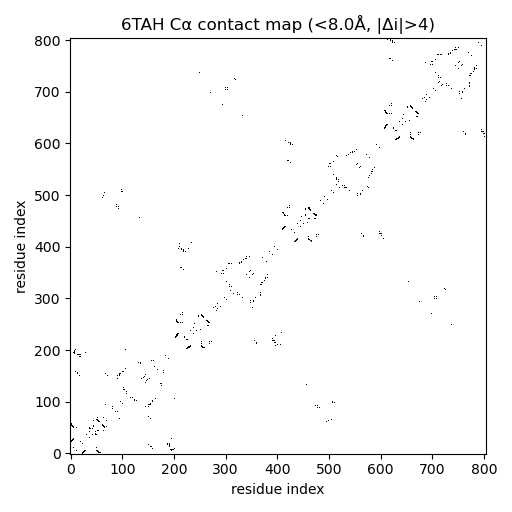69158 15.45527 1.000 8.37479 55 ILE CAA O 1
ATOM 7877 N N . VAL C 3 58 ? 10.16680 4.52694 16.06197 1.000 9.53182 56 VAL CAA N 1
ATOM 7878 C CA . VAL C 3 58 ? 11.35189 4.02229 15.37793 1.000 10.43303 56 VAL CAA CA 1
ATOM 7879 C C . VAL C 3 58 ? 10.91405 2.84031 14.53304 1.000 11.04737 56 VAL CAA C 1
ATOM 7880 O O . VAL C 3 58 ? 10.31265 1.89030 15.04567 1.000 11.41978 56 VAL CAA O 1
ATOM 7893 N N . ASP C 3 59 ? 11.22236 2.89233 13.24060 1.000 11.30248 57 ASP CAA N 1
ATOM 7894 C CA . ASP C 3 59 ? 10.89961 1.81254 12.31712 1.000 12.05746 57 ASP CAA CA 1
ATOM 7895 C C . ASP C 3 59 ? 12.09857 0.87582 12.26538 1.000 13.24179 57 ASP CAA C 1
ATOM 7896 O O . ASP C 3 59 ? 13.12541 1.19768 11.65275 1.000 13.64066 57 ASP CAA O 1
ATOM 7905 N N . ARG C 3 60 ? 11.96497 -0.27885 12.91136 1.000 13.91880 58 ARG CAA N 1
ATOM 7906 C CA . ARG C 3 60 ? 13.05926 -1.24393 12.96804 1.000 15.15305 58 ARG CAA CA 1
ATOM 7907 C C . ARG C 3 60 ? 13.30849 -1.92289 11.62759 1.000 16.00162 58 ARG CAA C 1
ATOM 7908 O O . ARG C 3 60 ? 14.38986 -2.49196 11.42772 1.000 18.41510 58 ARG CAA O 1
ATOM 7929 N N . SER C 3 61 ? 12.34402 -1.88715 10.70732 1.000 15.74521 59 SER CAA N 1
ATOM 7930 C CA . SER C 3 61 ? 12.53672 -2.49010 9.39612 1.000 16.67279 59 SER CAA CA 1
ATOM 7931 C C . SER C 3 61 ? 13.34519 -1.61073 8.46323 1.000 21.30357 59 SER CAA C 1
ATOM 7932 O O . SER C 3 61 ? 13.75527 -2.08168 7.39544 1.000 27.03739 59 SER CAA O 1
ATOM 7940 N N . ASN C 3 62 ? 13.59680 -0.36606 8.85363 1.000 19.00910 60 ASN CAA N 1
ATOM 7941 C CA . ASN C 3 62 ? 14.19246 0.65844 8.01874 1.000 22.51644 60 ASN CAA CA 1
ATOM 7942 C C . ASN C 3 62 ? 15.47800 1.18303 8.64638 1.000 20.71771 60 ASN CAA C 1
ATOM 7943 O O . ASN C 3 62 ? 15.72846 2.38805 8.67556 1.000 21.34784 60 ASN CAA O 1
ATOM 7954 N N . ASP C 3 63 ? 16.30564 0.30092 9.18605 1.000 18.23228 61 ASP CAA N 1
ATOM 7955 C CA . ASP C 3 63 ? 17.54273 0.69614 9.85879 1.000 17.62439 61 ASP CAA CA 1
ATOM 7956 C C . ASP C 3 63 ? 17.26725 1.65215 11.03050 1.000 17.55456 61 ASP CAA C 1
ATOM 7957 O O . ASP C 3 63 ? 17.95020 2.65698 11.21491 1.000 15.99429 61 ASP CAA O 1
ATOM 7966 N N . ASP C 3 64 ? 16.25173 1.32229 11.82873 1.000 15.40181 62 ASP CAA N 1
ATOM 7967 C CA . ASP C 3 64 ? 15.90913 2.09187 13.03880 1.000 14.64972 62 ASP CAA CA 1
ATOM 7968 C C . ASP C 3 64 ? 15.67669 3.57361 12.72545 1.000 13.52607 62 ASP CAA C 1
ATOM 7969 O O . ASP C 3 64 ? 16.21184 4.47462 13.37850 1.000 14.14657 62 ASP CAA O 1
ATOM 7978 N N . PHE C 3 65 ? 14.83981 3.81934 11.72937 1.000 13.00105 63 PHE CAA N 1
ATOM 7979 C CA . PHE C 3 65 ? 14.57943 5.17519 11.28171 1.000 12.20746 63 PHE CAA CA 1
ATOM 7980 C C . PHE C 3 65 ? 13.56726 5.83182 12.20762 1.000 11.01652 63 PHE CAA C 1
ATOM 7981 O O . PHE C 3 65 ? 12.45661 5.31592 12.39886 1.000 10.60574 63 PHE CAA O 1
ATOM 7998 N N . ALA C 3 66 ? 13.94051 6.97116 12.77093 1.000 10.58294 64 ALA CAA N 1
ATOM 7999 C CA . ALA C 3 66 ? 13.06071 7.69419 13.67908 1.000 9.53078 64 ALA CAA CA 1
ATOM 8000 C C . ALA C 3 66 ? 12.11068 8.61643 12.92821 1.000 8.65762 64 ALA CAA C 1
ATOM 8001 O O . ALA C 3 66 ? 12.48058 9.26112 11.94612 1.000 8.82573 64 ALA CAA O 1
ATOM 8008 N N . VAL C 3 67 ? 10.88656 8.71156 13.43204 1.000 7.83615 65 VAL CAA N 1
ATOM 8009 C CA . VAL C 3 67 ? 9.89164 9.66007 12.93901 1.000 7.00474 65 VAL CAA CA 1
ATOM 8010 C C . VAL C 3 67 ? 9.25512 10.33347 14.15073 1.000 6.25315 65 VAL CAA C 1
ATOM 8011 O O . VAL C 3 67 ? 8.63911 9.65531 14.98217 1.000 6.84638 65 VAL CAA O 1
ATOM 8024 N N . PHE C 3 68 ? 9.39175 11.64673 14.26010 1.000 6.03915 66 PHE CAA N 1
ATOM 8025 C CA . PHE C 3 68 ? 8.71774 12.42145 15.29955 1.000 6.85374 66 PHE CAA CA 1
ATOM 8026 C C . PHE C 3 68 ? 7.68279 13.33969 14.65122 1.000 5.83741 66 PHE CAA C 1
ATOM 8027 O O . PHE C 3 68 ? 7.68418 13.54189 13.43085 1.000 6.26046 66 PHE CAA O 1
ATOM 8044 N N . GLU C 3 69 ? 6.78803 13.87022 15.49642 1.000 5.83552 67 GLU CAA N 1
ATOM 8045 C CA . GLU C 3 69 ? 5.58287 14.62775 15.14518 1.000 4.62782 67 GLU CAA CA 1
ATOM 8046 C C . GLU C 3 69 ? 4.45951 13.69815 14.71608 1.000 4.79795 67 GLU CAA C 1
ATOM 8047 O O . GLU C 3 69 ? 4.56910 12.99958 13.70952 1.000 6.04713 67 GLU CAA O 1
ATOM 8059 N N . SER C 3 70 ? 3.35191 13.71535 15.45918 1.000 5.34070 68 SER CAA N 1
ATOM 8060 C CA . SER C 3 70 ? 2.25086 12.80418 15.17859 1.000 5.52136 68 SER CAA CA 1
ATOM 8061 C C . SER C 3 70 ? 1.82317 12.85494 13.71465 1.000 4.98658 68 SER CAA C 1
ATOM 8062 O O . SER C 3 70 ? 1.64604 11.81342 13.08042 1.000 6.06284 68 SER CAA O 1
ATOM 8070 N N . GLY C 3 71 ? 1.69403 14.06022 13.15222 1.000 4.95347 69 GLY CAA N 1
ATOM 8071 C CA . GLY C 3 71 ? 1.24587 14.16541 11.77247 1.000 6.10026 69 GLY CAA CA 1
ATOM 8072 C C . GLY C 3 71 ? 2.21503 13.52534 10.79831 1.000 5.28431 69 GLY CAA C 1
ATOM 8073 O O . GLY C 3 71 ? 1.80914 12.90636 9.80071 1.000 5.59795 69 GLY CAA O 1
ATOM 8077 N N . ALA C 3 72 ? 3.51692 13.68930 11.05536 1.000 5.08852 70 ALA CAA N 1
ATOM 8078 C CA . ALA C 3 72 ? 4.52185 13.08628 10.19095 1.000 5.61292 70 ALA CAA CA 1
ATOM 8079 C C . ALA C 3 72 ? 4.52588 11.57543 10.33342 1.000 5.78059 70 ALA CAA C 1
ATOM 8080 O O . ALA C 3 72 ? 4.76159 10.86300 9.35238 1.000 6.23858 70 ALA CAA O 1
ATOM 8087 N N . ILE C 3 73 ? 4.28329 11.07142 11.54540 1.000 5.81180 71 ILE CAA N 1
ATOM 8088 C CA . ILE C 3 73 ? 4.18685 9.63332 11.76346 1.000 6.46713 71 ILE CAA CA 1
ATOM 8089 C C . ILE C 3 73 ? 2.99888 9.06456 11.01084 1.000 6.43011 71 ILE CAA C 1
ATOM 8090 O O . ILE C 3 73 ? 3.09677 8.00452 10.38064 1.000 6.84608 71 ILE CAA O 1
ATOM 8106 N N . LEU C 3 74 ? 1.86082 9.76669 11.05355 1.000 5.80274 72 LEU CAA N 1
ATOM 8107 C CA . LEU C 3 74 ? 0.67755 9.29537 10.34132 1.000 6.10860 72 LEU CAA CA 1
ATOM 8108 C C . LEU C 3 74 ? 0.93374 9.21490 8.84149 1.000 6.18147 72 LEU CAA C 1
ATOM 8109 O O . LEU C 3 74 ? 0.57733 8.21798 8.19283 1.000 6.79424 72 LEU CAA O 1
ATOM 8125 N N . VAL C 3 75 ? 1.57551 10.23871 8.27692 1.000 6.07871 73 VAL CAA N 1
ATOM 8126 C CA . VAL C 3 75 ? 1.91452 10.20272 6.85503 1.000 6.43777 73 VAL CAA CA 1
ATOM 8127 C C . VAL C 3 75 ? 2.86951 9.04751 6.55846 1.000 6.91666 73 VAL CAA C 1
ATOM 8128 O O . VAL C 3 75 ? 2.68645 8.29286 5.59462 1.000 7.32963 73 VAL CAA O 1
ATOM 8141 N N . TYR C 3 76 ? 3.90631 8.89696 7.38720 1.000 6.94153 74 TYR CAA N 1
ATOM 8142 C CA . TYR C 3 76 ? 4.89460 7.84194 7.16709 1.000 7.58973 74 TYR CAA CA 1
ATOM 8143 C C . TYR C 3 76 ? 4.23759 6.47082 7.17034 1.000 7.79958 74 TYR CAA C 1
ATOM 8144 O O . TYR C 3 76 ? 4.50502 5.62996 6.29873 1.000 8.35200 74 TYR CAA O 1
ATOM 8162 N N . LEU C 3 77 ? 3.36415 6.22862 8.14911 1.000 7.52218 75 LEU CAA N 1
ATOM 8163 C CA . LEU C 3 77 ? 2.71900 4.92559 8.25083 1.000 7.89134 75 LEU CAA CA 1
ATOM 8164 C C . LEU C 3 77 ? 1.70799 4.69881 7.13194 1.000 8.00781 75 LEU CAA C 1
ATOM 8165 O O . LEU C 3 77 ? 1.59795 3.58353 6.61711 1.000 8.52465 75 LEU CAA O 1
ATOM 8181 N N . ALA C 3 78 ? 0.94767 5.73597 6.75233 1.000 7.60420 76 ALA CAA N 1
ATOM 8182 C CA . ALA C 3 78 ? 0.00266 5.58224 5.64938 1.000 7.78252 76 ALA CAA CA 1
ATOM 8183 C C . ALA C 3 78 ? 0.72685 5.25345 4.35293 1.000 8.25956 76 ALA CAA C 1
ATOM 8184 O O . ALA C 3 78 ? 0.24461 4.44739 3.54415 1.000 9.25913 76 ALA CAA O 1
ATOM 8191 N N . GLU C 3 79 ? 1.87226 5.89663 4.11946 1.000 8.28133 77 GLU CAA N 1
ATOM 8192 C CA . GLU C 3 79 ? 2.63783 5.64369 2.90825 1.000 9.58325 77 GLU CAA CA 1
ATOM 8193 C C . GLU C 3 79 ? 3.32088 4.28348 2.96035 1.000 10.58485 77 GLU CAA C 1
ATOM 8194 O O . GLU C 3 79 ? 3.43349 3.61518 1.92934 1.000 12.95213 77 GLU CAA O 1
ATOM 8206 N N . LYS C 3 80 ? 3.73820 3.84532 4.14625 1.000 9.37199 78 LYS CAA N 1
ATOM 8207 C CA . LYS C 3 80 ? 4.35652 2.53114 4.29355 1.000 10.62969 78 LYS CAA CA 1
ATOM 8208 C C . LYS C 3 80 ? 3.35910 1.42357 3.97870 1.000 12.05909 78 LYS CAA C 1
ATOM 8209 O O . LYS C 3 80 ? 3.69254 0.45610 3.29158 1.000 13.55157 78 LYS CAA O 1
ATOM 8228 N N . THR C 3 81 ? 2.13245 1.53960 4.47721 1.000 10.27030 79 THR CAA N 1
ATOM 8229 C CA . THR C 3 81 ? 1.12913 0.48738 4.37421 1.000 10.71932 79 THR CAA CA 1
ATOM 8230 C C . THR C 3 81 ? 0.18189 0.66847 3.19901 1.000 12.10316 79 THR CAA C 1
ATOM 8231 O O . THR C 3 81 ? -0.57543 -0.25504 2.88857 1.000 12.11772 79 THR CAA O 1
ATOM 8242 N N . GLY C 3 82 ? 0.15887 1.84535 2.58622 1.000 9.89687 80 GLY CAA N 1
ATOM 8243 C CA . GLY C 3 82 ? -0.82492 2.12243 1.56466 1.000 11.45332 80 GLY CAA CA 1
ATOM 8244 C C . GLY C 3 82 ? -2.23720 2.27229 2.06787 1.000 11.35053 80 GLY CAA C 1
ATOM 8245 O O . GLY C 3 82 ? -3.17142 2.23102 1.27275 1.000 13.21631 80 GLY CAA O 1
ATOM 8249 N N . GLN C 3 83 ? -2.42462 2.42247 3.37247 1.000 9.61871 81 GLN CAA N 1
ATOM 8250 C CA . GLN C 3 83 ? -3.74879 2.52781 3.97098 1.000 10.60283 81 GLN CAA CA 1
ATOM 8251 C C . GLN C 3 83 ? -4.00222 3.95731 4.43105 1.000 9.53519 81 GLN CAA C 1
ATOM 8252 O O . GLN C 3 83 ? -3.08119 4.67054 4.81886 1.000 9.47964 81 GLN CAA O 1
ATOM 8266 N N . LEU C 3 84 ? -5.26625 4.36759 4.36251 1.000 8.48215 82 LEU CAA N 1
ATOM 8267 C CA . LEU C 3 84 ? -5.77360 5.55067 5.05606 1.000 8.04837 82 LEU CAA CA 1
ATOM 8268 C C . LEU C 3 84 ? -5.27652 6.85800 4.45763 1.000 7.72341 82 LEU CAA C 1
ATOM 8269 O O . LEU C 3 84 ? -5.29283 7.89550 5.11854 1.000 7.33976 82 LEU CAA O 1
ATOM 8302 N N . PRO C 3 86 ? -5.37655 8.25778 0.08741 1.000 8.87875 84 PRO CAA N 1
ATOM 8303 C CA . PRO C 3 86 ? -5.38711 7.87265 -1.33313 1.000 12.03867 84 PRO CAA CA 1
ATOM 8304 C C . PRO C 3 86 ? -4.05304 8.16887 -1.99451 1.000 10.07614 84 PRO CAA C 1
ATOM 8305 O O . PRO C 3 86 ? -3.25450 8.97094 -1.50548 1.000 10.30359 84 PRO CAA O 1
ATOM 8316 N N . THR C 3 87 ? -3.83862 7.55010 -3.16541 1.000 11.01979 85 THR CAA N 1
ATOM 8317 C CA . THR C 3 87 ? -2.60594 7.77600 -3.91943 1.000 10.94395 85 THR CAA CA 1
ATOM 8318 C C . THR C 3 87 ? -2.70677 8.88705 -4.95906 1.000 14.00688 85 THR CAA C 1
ATOM 8319 O O . THR C 3 87 ? -1.66131 9.38343 -5.40873 1.000 14.42820 85 THR CAA O 1
ATOM 8330 N N . ASP C 3 88 ? -3.91580 9.26568 -5.37963 1.000 11.07409 86 ASP CAA N 1
ATOM 8331 C CA . ASP C 3 88 ? -4.07102 10.26886 -6.42184 1.000 11.55054 86 ASP CAA CA 1
ATOM 8332 C C . ASP C 3 88 ? -3.78948 11.66910 -5.87234 1.000 11.22588 86 ASP CAA C 1
ATOM 8333 O O . ASP C 3 88 ? -3.88620 11.92346 -4.67531 1.000 10.52202 86 ASP CAA O 1
ATOM 8342 N N . VAL C 3 89 ? -3.42297 12.58219 -6.77000 1.000 10.84106 87 VAL CAA N 1
ATOM 8343 C CA . VAL C 3 89 ? -2.94605 13.90497 -6.36344 1.000 10.41702 87 VAL CAA CA 1
ATOM 8344 C C . VAL C 3 89 ? -3.97601 14.61684 -5.49310 1.000 8.55750 87 VAL CAA C 1
ATOM 8345 O O . VAL C 3 89 ? -3.64841 15.16056 -4.42949 1.000 8.60113 87 VAL CAA O 1
ATOM 8358 N N . LYS C 3 90 ? -5.22320 14.70358 -5.96327 1.000 9.73571 88 LYS CAA N 1
ATOM 8359 C CA . LYS C 3 90 ? -6.21645 15.46809 -5.21953 1.000 8.50919 88 LYS CAA CA 1
ATOM 8360 C C . LYS C 3 90 ? -6.59001 14.76822 -3.92454 1.000 7.92112 88 LYS CAA C 1
ATOM 8361 O O . LYS C 3 90 ? -6.72077 15.41461 -2.88178 1.000 7.89210 88 LYS CAA O 1
ATOM 8380 N N . GLY C 3 91 ? -6.77466 13.44890 -3.97652 1.000 8.39957 89 GLY CAA N 1
ATOM 8381 C CA . GLY C 3 91 ? -7.17581 12.72295 -2.78574 1.000 8.23113 89 GLY CAA CA 1
ATOM 8382 C C . GLY C 3 91 ? -6.12988 12.77469 -1.69205 1.000 7.51969 89 GLY CAA C 1
ATOM 8383 O O . GLY C 3 91 ? -6.45274 12.95984 -0.51254 1.000 7.64625 89 GLY CAA O 1
ATOM 8387 N N . ARG C 3 92 ? -4.85986 12.61213 -2.06024 1.000 7.42323 90 ARG CAA N 1
ATOM 8388 C CA . ARG C 3 92 ? -3.82082 12.72512 -1.05054 1.000 6.92616 90 ARG CAA CA 1
ATOM 8389 C C . ARG C 3 92 ? -3.70707 14.14424 -0.52409 1.000 6.27990 90 ARG CAA C 1
ATOM 8390 O O . ARG C 3 92 ? -3.54654 14.34681 0.68356 1.000 6.37502 90 ARG CAA O 1
ATOM 8411 N N . SER C 3 93 ? -3.84267 15.14445 -1.39285 1.000 6.12480 91 SER CAA N 1
ATOM 8412 C CA . SER C 3 93 ? -3.75982 16.51479 -0.91841 1.000 5.76074 91 SER CAA CA 1
ATOM 8413 C C . SER C 3 93 ? -4.89115 16.83541 0.04800 1.000 5.27978 91 SER CAA C 1
ATOM 8414 O O . SER C 3 93 ? -4.67950 17.53952 1.03948 1.000 6.16205 91 SER CAA O 1
ATOM 8422 N N . ARG C 3 94 ? -6.10976 16.36628 -0.22746 1.000 5.64752 92 ARG CAA N 1
ATOM 8423 C CA A ARG C 3 94 ? -7.18901 16.63735 0.71288 0.633 6.81936 92 ARG CAA CA 1
ATOM 8424 C CA B ARG C 3 94 ? -7.21311 16.60067 0.70298 0.367 6.51293 92 ARG CAA CA 1
ATOM 8425 C C . ARG C 3 94 ? -6.86644 16.07660 2.09026 1.000 5.84353 92 ARG CAA C 1
ATOM 8426 O O . ARG C 3 94 ? -7.13585 16.72454 3.10517 1.000 6.62456 92 ARG CAA O 1
ATOM 8467 N N . VAL C 3 95 ? -6.27937 14.88606 2.15303 1.000 5.28653 93 VAL CAA N 1
ATOM 8468 C CA . VAL C 3 95 ? -5.85668 14.34309 3.44415 1.000 5.31356 93 VAL CAA CA 1
ATOM 8469 C C . VAL C 3 95 ? -4.81316 15.25473 4.08516 1.000 5.11590 93 VAL CAA C 1
ATOM 8470 O O . VAL C 3 95 ? -4.90191 15.58361 5.27637 1.000 6.00716 93 VAL CAA O 1
ATOM 8483 N N . ILE C 3 96 ? -3.78462 15.64564 3.32741 1.000 4.60500 94 ILE CAA N 1
ATOM 8484 C CA . ILE C 3 96 ? -2.72296 16.48174 3.89301 1.000 6.02873 94 ILE CAA CA 1
ATOM 8485 C C . ILE C 3 96 ? -3.27565 17.82260 4.36686 1.000 5.05877 94 ILE CAA C 1
ATOM 8486 O O . ILE C 3 96 ? -2.85517 18.34840 5.40288 1.000 5.64877 94 ILE CAA O 1
ATOM 8502 N N . GLN C 3 97 ? -4.18089 18.42768 3.60122 1.000 4.91693 95 GLN CAA N 1
ATOM 8503 C CA . GLN C 3 97 ? -4.77233 19.70232 3.99132 1.000 4.75294 95 GLN CAA CA 1
ATOM 8504 C C . GLN C 3 97 ? -5.48697 19.60294 5.33538 1.000 4.45175 95 GLN CAA C 1
ATOM 8505 O O . GLN C 3 97 ? -5.24148 20.42330 6.22952 1.000 5.36526 95 GLN CAA O 1
ATOM 8519 N N . TRP C 3 98 ? -6.39162 18.62235 5.49867 1.000 4.38122 96 TRP CAA N 1
ATOM 8520 C CA . TRP C 3 98 ? -7.11135 18.49676 6.76962 1.000 4.21269 96 TRP CAA CA 1
ATOM 8521 C C . TRP C 3 98 ? -6.17847 18.05404 7.89391 1.000 4.88675 96 TRP CAA C 1
ATOM 8522 O O . TRP C 3 98 ? -6.39319 18.42233 9.05284 1.000 4.88140 96 TRP CAA O 1
ATOM 8543 N N . LEU C 3 99 ? -5.13495 17.28832 7.58157 1.000 5.36942 97 LEU CAA N 1
ATOM 8544 C CA . LEU C 3 99 ? -4.14343 16.95352 8.59274 1.000 4.46061 97 LEU CAA CA 1
ATOM 8545 C C . LEU C 3 99 ? -3.41272 18.19690 9.07001 1.000 5.12056 97 LEU CAA C 1
ATOM 8546 O O . LEU C 3 99 ? -3.18356 18.36496 10.27692 1.000 4.97471 97 LEU CAA O 1
ATOM 8579 N N . PHE C 3 101 ? -4.57849 21.24838 8.93363 1.000 4.04781 99 PHE CAA N 1
ATOM 8580 C CA . PHE C 3 101 ? -5.54331 22.01961 9.71110 1.000 4.65652 99 PHE CAA CA 1
ATOM 8581 C C . PHE C 3 101 ? -5.55373 21.56888 11.16687 1.000 3.80759 99 PHE CAA C 1
ATOM 8582 O O . PHE C 3 101 ? -5.60658 22.39870 12.08419 1.000 5.02273 99 PHE CAA O 1
ATOM 8599 N N . GLN C 3 102 ? -5.51388 20.25557 11.39136 1.000 3.99868 100 GLN CAA N 1
ATOM 8600 C CA . GLN C 3 102 ? -5.44621 19.72875 12.75177 1.000 4.06111 100 GLN CAA CA 1
ATOM 8601 C C . GLN C 3 102 ? -4.12678 20.09701 13.41340 1.000 4.29720 100 GLN CAA C 1
ATOM 8602 O O . GLN C 3 102 ? -4.09960 20.54401 14.56239 1.000 4.94214 100 GLN CAA O 1
ATOM 8633 N N . GLY C 3 104 ? -1.85420 22.46734 12.80302 1.000 4.75032 102 GLY CAA N 1
ATOM 8634 C CA . GLY C 3 104 ? -1.58723 23.86860 13.04724 1.000 5.68794 102 GLY CAA CA 1
ATOM 8635 C C . GLY C 3 104 ? -2.71599 24.60876 13.73208 1.000 5.42993 102 GLY CAA C 1
ATOM 8636 O O . GLY C 3 104 ? -2.51640 25.72951 14.20494 1.000 8.23347 102 GLY CAA O 1
ATOM 8640 N N . GLY C 3 105 ? -3.88284 23.99308 13.80301 1.000 4.54204 103 GLY CAA N 1
ATOM 8641 C CA . GLY C 3 105 ? -5.07301 24.62916 14.32774 1.000 4.78589 103 GLY CAA CA 1
ATOM 8642 C C . GLY C 3 105 ? -5.65408 23.90786 15.52413 1.000 5.53278 103 GLY CAA C 1
ATOM 8643 O O . GLY C 3 105 ? -5.52426 24.35598 16.66752 1.000 5.19572 103 GLY CAA O 1
ATOM 8647 N N . VAL C 3 106 ? -6.31271 22.78146 15.27400 1.000 5.37493 104 VAL CAA N 1
ATOM 8648 C CA . VAL C 3 106 ? -7.06483 22.10762 16.33054 1.000 5.28910 104 VAL CAA CA 1
ATOM 8649 C C . VAL C 3 106 ? -6.16447 21.73522 17.50563 1.000 4.97356 104 VAL CAA C 1
ATOM 8650 O O . VAL C 3 106 ? -6.45931 22.05624 18.66148 1.000 5.88705 104 VAL CAA O 1
ATOM 8663 N N . GLY C 3 107 ? -5.06655 21.03304 17.24549 1.000 5.22592 105 GLY CAA N 1
ATOM 8664 C CA . GLY C 3 107 ? -4.18629 20.60997 18.31073 1.000 5.93956 105 GLY CAA CA 1
ATOM 8665 C C . GLY C 3 107 ? -3.60336 21.77415 19.08819 1.000 5.39645 105 GLY CAA C 1
ATOM 8666 O O . GLY C 3 107 ? -3.71192 21.84857 20.31930 1.000 5.71586 105 GLY CAA O 1
ATOM 8670 N N . PRO C 3 108 ? -2.96038 22.71621 18.39693 1.000 4.66124 106 PRO CAA N 1
ATOM 8671 C CA . PRO C 3 108 ? -2.35083 23.83549 19.12601 1.000 4.98124 106 PRO CAA CA 1
ATOM 8672 C C . PRO C 3 108 ? -3.36275 24.65578 19.90203 1.000 4.63955 106 PRO CAA C 1
ATOM 8673 O O . PRO C 3 108 ? -3.12905 24.99100 21.06587 1.000 5.81238 106 PRO CAA O 1
ATOM 8701 N N . GLN C 3 110 ? -6.63239 23.96761 20.86185 1.000 4.36275 108 GLN CAA N 1
ATOM 8702 C CA . GLN C 3 110 ? -7.30438 23.25583 21.93969 1.000 5.43526 108 GLN CAA CA 1
ATOM 8703 C C . GLN C 3 110 ? -6.32931 22.95202 23.06086 1.000 5.07431 108 GLN CAA C 1
ATOM 8704 O O . GLN C 3 110 ? -6.68533 22.99237 24.24687 1.000 5.86410 108 GLN CAA O 1
ATOM 8718 N N . GLY C 3 111 ? -5.07622 22.69589 22.71942 1.000 4.83008 109 GLY CAA N 1
ATOM 8719 C CA . GLY C 3 111 ? -4.08274 22.49405 23.75718 1.000 6.73775 109 GLY CAA CA 1
ATOM 8720 C C . GLY C 3 111 ? -3.86478 23.72974 24.61054 1.000 5.40447 109 GLY CAA C 1
ATOM 8721 O O . GLY C 3 111 ? -3.60383 23.62436 25.81814 1.000 6.38674 109 GLY CAA O 1
ATOM 8725 N N . GLN C 3 112 ? -3.95297 24.91822 24.00825 1.000 5.07977 110 GLN CAA N 1
ATOM 8726 C CA . GLN C 3 112 ? -3.83408 26.14717 24.79029 1.000 5.46719 110 GLN CAA CA 1
ATOM 8727 C C . GLN C 3 112 ? -5.07239 26.38538 25.64038 1.000 5.97819 110 GLN CAA C 1
ATOM 8728 O O . GLN C 3 112 ? -4.95402 26.90008 26.75321 1.000 6.93343 110 GLN CAA O 1
ATOM 8742 N N . ALA C 3 113 ? -6.25621 26.01720 25.14476 1.000 5.44646 111 ALA CAA N 1
ATOM 8743 C CA . ALA C 3 113 ? -7.43869 26.02265 26.00090 1.000 5.35765 111 ALA CAA CA 1
ATOM 8744 C C . ALA C 3 113 ? -7.20907 25.15748 27.23142 1.000 5.93260 111 ALA CAA C 1
ATOM 8745 O O . ALA C 3 113 ? -7.50143 25.58191 28.35582 1.000 6.60978 111 ALA CAA O 1
ATOM 8752 N N . ASN C 3 114 ? -6.63641 23.96189 27.05432 1.000 6.20614 112 ASN CAA N 1
ATOM 8753 C CA . ASN C 3 114 ? -6.36359 23.10069 28.20151 1.000 6.21723 112 ASN CAA CA 1
ATOM 8754 C C . ASN C 3 114 ? -5.39480 23.77325 29.15837 1.000 6.42596 112 ASN CAA C 1
ATOM 8755 O O . ASN C 3 114 ? -5.57977 23.72759 30.37548 1.000 8.11160 112 ASN CAA O 1
ATOM 8766 N N . VAL C 3 115 ? -4.35261 24.40776 28.63118 1.000 6.78311 113 VAL CAA N 1
ATOM 8767 C CA . VAL C 3 115 ? -3.39501 25.08987 29.50077 1.000 7.78898 113 VAL CAA CA 1
ATOM 8768 C C . VAL C 3 115 ? -4.09641 26.12631 30.37252 1.000 7.48837 113 VAL CAA C 1
ATOM 8769 O O . VAL C 3 115 ? -3.98506 26.09792 31.60312 1.000 8.02600 113 VAL CAA O 1
ATOM 8782 N N . PHE C 3 116 ? -4.80751 27.07502 29.75634 1.000 7.14149 114 PHE CAA N 1
ATOM 8783 C CA . PHE C 3 116 ? -5.36530 28.17560 30.53730 1.000 7.55208 114 PHE CAA CA 1
ATOM 8784 C C . PHE C 3 116 ? -6.56386 27.74936 31.37467 1.000 7.57694 114 PHE CAA C 1
ATOM 8785 O O . PHE C 3 116 ? -6.75890 28.27761 32.46914 1.000 8.06265 114 PHE CAA O 1
ATOM 8802 N N . PHE C 3 117 ? -7.34701 26.78304 30.91619 1.000 8.10765 115 PHE CAA N 1
ATOM 8803 C CA . PHE C 3 117 ? -8.56560 26.38018 31.61511 1.000 7.65898 115 PHE CAA CA 1
ATOM 8804 C C . PHE C 3 117 ? -8.30758 25.34877 32.70167 1.000 8.98094 115 PHE CAA C 1
ATOM 8805 O O . PHE C 3 117 ? -9.08401 25.26504 33.67086 1.000 11.29899 115 PHE CAA O 1
ATOM 8822 N N . ARG C 3 118 ? -7.24753 24.55085 32.56879 1.000 8.74758 116 ARG CAA N 1
ATOM 8823 C CA . ARG C 3 118 ? -6.99266 23.44823 33.48336 1.000 10.62073 116 ARG CAA CA 1
ATOM 8824 C C . ARG C 3 118 ? -5.65258 23.51774 34.20359 1.000 10.37251 116 ARG CAA C 1
ATOM 8825 O O . ARG C 3 118 ? -5.57563 23.03854 35.33645 1.000 14.55201 116 ARG CAA O 1
ATOM 8846 N N . TYR C 3 119 ? -4.58484 24.03610 33.57770 1.000 11.01613 117 TYR CAA N 1
ATOM 8847 C CA . TYR C 3 119 ? -3.24623 23.86939 34.14893 1.000 12.11318 117 TYR CAA CA 1
ATOM 8848 C C . TYR C 3 119 ? -2.59504 25.14178 34.69454 1.000 12.54589 117 TYR CAA C 1
ATOM 8849 O O . TYR C 3 119 ? -1.72943 25.04248 35.56310 1.000 14.26703 117 TYR CAA O 1
ATOM 8867 N N . PHE C 3 120 ? -2.97279 26.32229 34.22362 1.000 11.54887 118 PHE CAA N 1
ATOM 8868 C CA . PHE C 3 120 ? -2.16846 27.51046 34.45987 1.000 9.93593 118 PHE CAA CA 1
ATOM 8869 C C . PHE C 3 120 ? -2.24188 27.94029 35.93287 1.000 13.08566 118 PHE CAA C 1
ATOM 8870 O O . PHE C 3 120 ? -3.23343 27.68077 36.61815 1.000 13.75189 118 PHE CAA O 1
ATOM 8887 N N . PRO C 3 121 ? -1.18214 28.56239 36.47017 1.000 9.57300 119 PRO CAA N 1
ATOM 8888 C CA . PRO C 3 121 ? -1.16166 28.84486 37.91779 1.000 10.47313 119 PRO CAA CA 1
ATOM 8889 C C . PRO C 3 121 ? -2.19817 29.84685 38.38598 1.000 10.19403 119 PRO CAA C 1
ATOM 8890 O O . PRO C 3 121 ? -2.39839 29.97319 39.59730 1.000 11.31941 119 PRO CAA O 1
ATOM 8901 N N . GLU C 3 122 ? -2.82380 30.59959 37.48704 1.000 10.31847 120 GLU CAA N 1
ATOM 8902 C CA . GLU C 3 122 ? -3.95112 31.41780 37.89628 1.000 10.79357 120 GLU CAA CA 1
ATOM 8903 C C . GLU C 3 122 ? -4.90787 31.47703 36.72987 1.000 9.40781 120 GLU CAA C 1
ATOM 8904 O O . GLU C 3 122 ? -4.53680 31.18322 35.60122 1.000 9.58625 120 GLU CAA O 1
ATOM 8916 N N . LYS C 3 123 ? -6.15163 31.82530 37.02108 1.000 10.65132 121 LYS CAA N 1
ATOM 8917 C CA . LYS C 3 123 ? -7.19899 31.89605 36.00846 1.000 10.47802 121 LYS CAA CA 1
ATOM 8918 C C . LYS C 3 123 ? -7.11754 33.23552 35.29442 1.000 10.66775 121 LYS CAA C 1
ATOM 8919 O O . LYS C 3 123 ? -7.29763 34.28193 35.91932 1.000 11.42303 121 LYS CAA O 1
ATOM 8938 N N . LEU C 3 124 ? -6.90368 33.19950 33.98812 1.000 10.24822 122 LEU CAA N 1
ATOM 8939 C CA . LEU C 3 124 ? -6.86336 34.37868 33.12677 1.000 9.38227 122 LEU CAA CA 1
ATOM 8940 C C . LEU C 3 124 ? -8.03081 34.20888 32.16259 1.000 8.51846 122 LEU CAA C 1
ATOM 8941 O O . LEU C 3 124 ? -7.90473 33.57587 31.11937 1.000 8.07402 122 LEU CAA O 1
ATOM 8957 N N . GLN C 3 125 ? -9.20305 34.72661 32.54429 1.000 8.99179 123 GLN CAA N 1
ATOM 8958 C CA . GLN C 3 125 ? -10.40518 34.43826 31.76074 1.000 8.80210 123 GLN CAA CA 1
ATOM 8959 C C . GLN C 3 125 ? -10.29487 34.93502 30.32149 1.000 8.66229 123 GLN CAA C 1
ATOM 8960 O O . GLN C 3 125 ? -10.87697 34.32809 29.41704 1.000 8.36238 123 GLN CAA O 1
ATOM 8974 N N . GLY C 3 126 ? -9.55165 36.01355 30.07378 1.000 9.10096 124 GLY CAA N 1
ATOM 8975 C CA . GLY C 3 126 ? -9.40184 36.49033 28.70423 1.000 8.59569 124 GLY CAA CA 1
ATOM 8976 C C . GLY C 3 126 ? -8.66024 35.50435 27.82650 1.000 7.63072 124 GLY CAA C 1
ATOM 8977 O O . GLY C 3 126 ? -8.99395 35.32658 26.64945 1.000 7.49761 124 GLY CAA O 1
ATOM 8981 N N . ALA C 3 127 ? -7.64085 34.84178 28.38607 1.000 7.90696 125 ALA CAA N 1
ATOM 8982 C CA . ALA C 3 127 ? -6.92388 33.80607 27.65355 1.000 7.89984 125 ALA CAA CA 1
ATOM 8983 C C . ALA C 3 127 ? -7.76158 32.53553 27.51736 1.000 6.57886 125 ALA CAA C 1
ATOM 8984 O O . ALA C 3 127 ? -7.76294 31.90244 26.45421 1.000 7.00392 125 ALA CAA O 1
ATOM 8991 N N . ILE C 3 128 ? -8.47133 32.14383 28.57825 1.000 7.27333 126 ILE CAA N 1
ATOM 8992 C CA . ILE C 3 128 ? -9.37900 31.00441 28.49170 1.000 6.70308 126 ILE CAA CA 1
ATOM 8993 C C . ILE C 3 128 ? -10.38106 31.24120 27.37575 1.000 6.92536 126 ILE CAA C 1
ATOM 8994 O O . ILE C 3 128 ? -10.58326 30.38019 26.51116 1.000 7.36794 126 ILE CAA O 1
ATOM 9010 N N . ASP C 3 129 ? -11.01754 32.41555 27.37958 1.000 7.03190 127 ASP CAA N 1
ATOM 9011 C CA . ASP C 3 129 ? -12.02825 32.71206 26.36562 1.000 7.99386 127 ASP CAA CA 1
ATOM 9012 C C . ASP C 3 129 ? -11.41342 32.70048 24.97383 1.000 7.44388 127 ASP CAA C 1
ATOM 9013 O O . ASP C 3 129 ? -11.99969 32.16358 24.02531 1.000 7.70720 127 ASP CAA O 1
ATOM 9022 N N . ARG C 3 130 ? -10.22976 33.28766 24.81440 1.000 6.85628 128 ARG CAA N 1
ATOM 9023 C CA . ARG C 3 130 ? -9.60378 33.29377 23.50205 1.000 6.93601 128 ARG CAA CA 1
ATOM 9024 C C . ARG C 3 130 ? -9.49835 31.88792 22.93461 1.000 6.27382 128 ARG CAA C 1
ATOM 9025 O O . ARG C 3 130 ? -9.88114 31.64232 21.78541 1.000 6.94224 128 ARG CAA O 1
ATOM 9046 N N . TYR C 3 131 ? -8.97351 30.94116 23.72619 1.000 5.91834 129 TYR CAA N 1
ATOM 9047 C CA . TYR C 3 131 ? -8.70443 29.60969 23.19058 1.000 6.04327 129 TYR CAA CA 1
ATOM 9048 C C . TYR C 3 131 ? -9.94938 28.73931 23.12482 1.000 5.94710 129 TYR CAA C 1
ATOM 9049 O O . TYR C 3 131 ? -10.06073 27.91928 22.21023 1.000 6.49844 129 TYR CAA O 1
ATOM 9067 N N . GLN C 3 132 ? -10.89360 28.90546 24.05129 1.000 5.87536 130 GLN CAA N 1
ATOM 9068 C CA . GLN C 3 132 ? -12.14099 28.16209 23.92511 1.000 7.18515 130 GLN CAA CA 1
ATOM 9069 C C . GLN C 3 132 ? -12.94451 28.63969 22.72425 1.000 6.50399 130 GLN CAA C 1
ATOM 9070 O O . GLN C 3 132 ? -13.47082 27.82550 21.96200 1.000 7.07472 130 GLN CAA O 1
ATOM 9084 N N . HIS C 3 133 ? -13.01678 29.94891 22.51694 1.000 6.98221 131 HIS CAA N 1
ATOM 9085 C CA . HIS C 3 133 ? -13.71809 30.46690 21.35006 1.000 6.93500 131 HIS CAA CA 1
ATOM 9086 C C . HIS C 3 133 ? -13.03624 30.04611 20.05033 1.000 5.79415 131 HIS CAA C 1
ATOM 9087 O O . HIS C 3 133 ? -13.70365 29.67783 19.08555 1.000 6.51926 131 HIS CAA O 1
ATOM 9101 N N . GLU C 3 134 ? -11.70352 30.11109 19.99562 1.000 5.46030 132 GLU CAA N 1
ATOM 9102 C CA . GLU C 3 134 ? -10.99319 29.73559 18.77755 1.000 5.10163 132 GLU CAA CA 1
ATOM 9103 C C . GLU C 3 134 ? -11.16890 28.24933 18.49162 1.000 5.59745 132 GLU CAA C 1
ATOM 9104 O O . GLU C 3 134 ? -11.37044 27.85746 17.33712 1.000 5.54518 132 GLU CAA O 1
ATOM 9116 N N . THR C 3 135 ? -11.11258 27.40819 19.52157 1.000 5.21669 133 THR CAA N 1
ATOM 9117 C CA . THR C 3 135 ? -11.33000 25.98499 19.29161 1.000 4.95206 133 THR CAA CA 1
ATOM 9118 C C . THR C 3 135 ? -12.73795 25.73700 18.74575 1.000 4.67893 133 THR CAA C 1
ATOM 9119 O O . THR C 3 135 ? -12.92290 24.93097 17.82494 1.000 5.73828 133 THR CAA O 1
ATOM 9130 N N . ARG C 3 136 ? -13.74733 26.40238 19.31381 1.000 5.41801 134 ARG CAA N 1
ATOM 9131 C CA . ARG C 3 136 ? -15.09855 26.27496 18.78269 1.000 6.03645 134 ARG CAA CA 1
ATOM 9132 C C . ARG C 3 136 ? -15.15962 26.71891 17.32478 1.000 5.55930 134 ARG CAA C 1
ATOM 9133 O O . ARG C 3 136 ? -15.83024 26.08125 16.50862 1.000 6.15284 134 ARG CAA O 1
ATOM 9154 N N . ARG C 3 137 ? -14.49578 27.82851 16.97625 1.000 6.01657 135 ARG CAA N 1
ATOM 9155 C CA . ARG C 3 137 ? -14.45893 28.25714 15.58126 1.000 6.15261 135 ARG CAA CA 1
ATOM 9156 C C . ARG C 3 137 ? -13.87915 27.16714 14.69010 1.000 5.21576 135 ARG CAA C 1
ATOM 9157 O O . ARG C 3 137 ? -14.40445 26.88391 13.60924 1.000 5.75645 135 ARG CAA O 1
ATOM 9178 N N . LEU C 3 138 ? -12.79574 26.52879 15.14313 1.000 5.03128 136 LEU CAA N 1
ATOM 9179 C CA . LEU C 3 138 ? -12.21056 25.44343 14.36642 1.000 4.93828 136 LEU CAA CA 1
ATOM 9180 C C . LEU C 3 138 ? -13.16846 24.26499 14.25301 1.000 4.74764 136 LEU CAA C 1
ATOM 9181 O O . LEU C 3 138 ? -13.25576 23.62525 13.19345 1.000 5.56330 136 LEU CAA O 1
ATOM 9197 N N . TYR C 3 139 ? -13.89608 23.96420 15.32578 1.000 4.91239 137 TYR CAA N 1
ATOM 9198 C CA . TYR C 3 139 ? -14.88611 22.89584 15.26916 1.000 5.32403 137 TYR CAA CA 1
ATOM 9199 C C . TYR C 3 139 ? -15.98847 23.22487 14.27101 1.000 5.53389 137 TYR CAA C 1
ATOM 9200 O O . TYR C 3 139 ? -16.50919 22.32730 13.61764 1.000 5.59224 137 TYR CAA O 1
ATOM 9218 N N . GLU C 3 140 ? -16.38134 24.49334 14.16721 1.000 5.61181 138 GLU CAA N 1
ATOM 9219 C CA . GLU C 3 140 ? -17.37846 24.89823 13.17859 1.000 5.60187 138 GLU CAA CA 1
ATOM 9220 C C . GLU C 3 140 ? -16.85604 24.72097 11.74976 1.000 5.53218 138 GLU CAA C 1
ATOM 9221 O O . GLU C 3 140 ? -17.61206 24.31980 10.85639 1.000 6.29442 138 GLU CAA O 1
ATOM 9233 N N . VAL C 3 141 ? -15.55671 24.95751 11.51770 1.000 5.94590 139 VAL CAA N 1
ATOM 9234 C CA . VAL C 3 141 ? -14.96548 24.65042 10.21800 1.000 5.48345 139 VAL CAA CA 1
ATOM 9235 C C . VAL C 3 141 ? -15.10273 23.16189 9.93847 1.000 5.35278 139 VAL CAA C 1
ATOM 9236 O O . VAL C 3 141 ? -15.51656 22.74838 8.85043 1.000 5.94725 139 VAL CAA O 1
ATOM 9249 N N . LEU C 3 142 ? -14.73780 22.33176 10.91762 1.000 5.60994 140 LEU CAA N 1
ATOM 9250 C CA . LEU C 3 142 ? -14.87730 20.88624 10.74690 1.000 5.37598 140 LEU CAA CA 1
ATOM 9251 C C . LEU C 3 142 ? -16.30857 20.51398 10.42467 1.000 5.54741 140 LEU CAA C 1
ATOM 9252 O O . LEU C 3 142 ? -16.56500 19.67437 9.55539 1.000 6.17228 140 LEU CAA O 1
ATOM 9268 N N . ASP C 3 143 ? -17.25764 21.08690 11.16004 1.000 5.56151 141 ASP CAA N 1
ATOM 9269 C CA . ASP C 3 143 ? -18.65943 20.73122 10.97424 1.000 5.94139 141 ASP CAA CA 1
ATOM 9270 C C . ASP C 3 143 ? -19.12426 21.06644 9.56551 1.000 6.18064 141 ASP CAA C 1
ATOM 9271 O O . ASP C 3 143 ? -19.86711 20.29839 8.94481 1.000 6.97939 141 ASP CAA O 1
ATOM 9280 N N . GLY C 3 144 ? -18.71666 22.22465 9.04499 1.000 6.21923 142 GLY CAA N 1
ATOM 9281 C CA . GLY C 3 144 ? -19.09706 22.56583 7.68925 1.000 6.16431 142 GLY CAA CA 1
ATOM 9282 C C . GLY C 3 144 ? -18.53653 21.57164 6.69390 1.000 7.26074 142 GLY CAA C 1
ATOM 9283 O O . GLY C 3 144 ? -19.23296 21.10926 5.78314 1.000 7.13061 142 GLY CAA O 1
ATOM 9287 N N . ARG C 3 145 ? -17.26528 21.21127 6.85963 1.000 6.08896 143 ARG CAA N 1
ATOM 9288 C CA . ARG C 3 145 ? -16.65688 20.24659 5.95141 1.000 5.63393 143 ARG CAA CA 1
ATOM 9289 C C . ARG C 3 145 ? -17.37663 18.90075 6.01580 1.000 6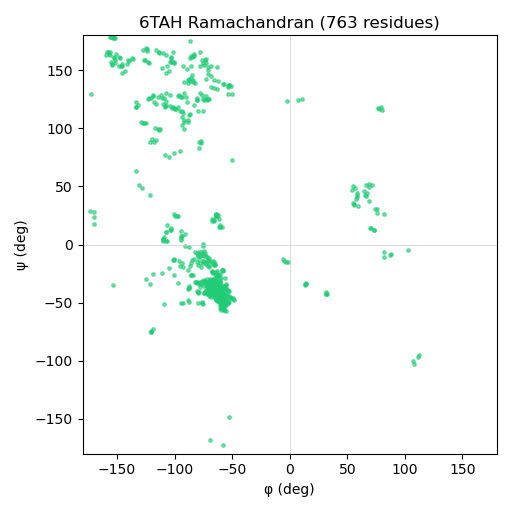.16684 143 ARG CAA C 1
ATOM 9290 O O . ARG C 3 145 ? -17.55464 18.22705 4.99082 1.000 6.34749 143 ARG CAA O 1
ATOM 9311 N N . LEU C 3 146 ? -17.79340 18.48891 7.21753 1.000 5.99226 144 LEU CAA N 1
ATOM 9312 C CA . LEU C 3 146 ? -18.45669 17.20588 7.39833 1.000 5.78943 144 LEU CAA CA 1
ATOM 9313 C C . LEU C 3 146 ? -19.89597 17.22658 6.91681 1.000 6.67322 144 LEU CAA C 1
ATOM 9314 O O . LEU C 3 146 ? -20.55250 16.19355 6.95558 1.000 6.53766 144 LEU CAA O 1
ATOM 9330 N N . GLY C 3 147 ? -20.39561 18.36077 6.43470 1.000 6.45003 145 GLY CAA N 1
ATOM 9331 C CA . GLY C 3 147 ? -21.61307 18.35431 5.63933 1.000 7.02882 145 GLY CAA CA 1
ATOM 9332 C C . GLY C 3 147 ? -21.34652 18.11834 4.16647 1.000 7.10030 145 GLY CAA C 1
ATOM 9333 O O . GLY C 3 147 ? -22.26327 17.77497 3.41122 1.000 7.59230 145 GLY CAA O 1
ATOM 9337 N N . GLU C 3 148 ? -20.10524 18.33494 3.73365 1.000 6.81213 146 GLU CAA N 1
ATOM 9338 C CA . GLU C 3 148 ? -19.70935 18.08908 2.34991 1.000 6.82548 146 GLU CAA CA 1
ATOM 9339 C C . GLU C 3 148 ? -19.30244 16.65197 2.10148 1.000 7.88502 146 GLU CAA C 1
ATOM 9340 O O . GLU C 3 148 ? -19.40923 16.18200 0.96493 1.000 9.11517 146 GLU CAA O 1
ATOM 9352 N N . ALA C 3 149 ? -18.82925 15.94766 3.12398 1.000 8.43444 147 ALA CAA N 1
ATOM 9353 C CA . ALA C 3 149 ? -18.28411 14.61161 2.95966 1.000 8.82881 147 ALA CAA CA 1
ATOM 9354 C C . ALA C 3 149 ? -18.43218 13.87483 4.27834 1.000 7.26103 147 ALA CAA C 1
ATOM 9355 O O . ALA C 3 149 ? -18.50764 14.48812 5.34553 1.000 7.03675 147 ALA CAA O 1
ATOM 9362 N N . GLU C 3 150 ? -18.46354 12.54790 4.19144 1.000 7.53444 148 GLU CAA N 1
ATOM 9363 C CA . GLU C 3 150 ? -18.67927 11.73119 5.37852 1.000 7.47371 148 GLU CAA CA 1
ATOM 9364 C C . GLU C 3 150 ? -17.49691 11.79468 6.33542 1.000 6.79418 148 GLU CAA C 1
ATOM 9365 O O . GLU C 3 150 ? -17.69034 11.80014 7.56037 1.000 6.43805 148 GLU CAA O 1
ATOM 9377 N N . TYR C 3 151 ? -16.27485 11.83971 5.80087 1.000 6.25189 149 TYR CAA N 1
ATOM 9378 C CA . TYR C 3 151 ? -15.04735 12.04358 6.56576 1.000 5.81808 149 TYR CAA CA 1
ATOM 9379 C C . TYR C 3 151 ? -14.31324 13.23471 5.96662 1.000 6.13020 149 TYR CAA C 1
ATOM 9380 O O . TYR C 3 151 ? -14.64669 13.71405 4.88676 1.000 6.28712 149 TYR CAA O 1
ATOM 9398 N N . LEU C 3 152 ? -13.28813 13.71756 6.66274 1.000 5.27994 150 LEU CAA N 1
ATOM 9399 C CA . LEU C 3 152 ? -12.74311 15.03000 6.33673 1.000 6.22948 150 LEU CAA CA 1
ATOM 9400 C C . LEU C 3 152 ? -12.18133 15.10282 4.92451 1.000 6.89028 150 LEU CAA C 1
ATOM 9401 O O . LEU C 3 152 ? -12.29300 16.14809 4.27771 1.000 7.47095 150 LEU CAA O 1
ATOM 9417 N N . ALA C 3 153 ? -11.52532 14.04118 4.43986 1.000 6.29834 151 ALA CAA N 1
ATOM 9418 C CA . ALA C 3 153 ? -10.94193 14.05265 3.10212 1.000 8.11903 151 ALA CAA CA 1
ATOM 9419 C C . ALA C 3 153 ? -11.76648 13.26881 2.10099 1.000 12.37016 151 ALA CAA C 1
ATOM 9420 O O . ALA C 3 153 ? -11.28850 13.01217 0.99490 1.000 13.73602 151 ALA CAA O 1
ATOM 9427 N N . GLY C 3 154 ? -13.00552 12.93263 2.43780 1.000 8.50889 152 GLY CAA N 1
ATOM 9428 C CA . GLY C 3 154 ? -13.81711 12.03340 1.64222 1.000 9.82726 152 GLY CAA CA 1
ATOM 9429 C C . GLY C 3 154 ? -13.95997 10.70655 2.35082 1.000 8.25625 152 GLY CAA C 1
ATOM 9430 O O . GLY C 3 154 ? -14.73156 10.58180 3.30825 1.000 9.83360 152 GLY CAA O 1
ATOM 9434 N N . ASP C 3 155 ? -13.20958 9.70794 1.90066 1.000 9.09652 153 ASP CAA N 1
ATOM 9435 C CA . ASP C 3 155 ? -13.09316 8.45347 2.63035 1.000 10.43839 153 ASP CAA CA 1
ATOM 9436 C C . ASP C 3 155 ? -12.32131 8.67780 3.93310 1.000 7.95123 153 ASP CAA C 1
ATOM 9437 O O . ASP C 3 155 ? -11.48008 9.56992 4.04252 1.000 7.61832 153 ASP CAA O 1
ATOM 9446 N N . TYR C 3 156 ? -12.59770 7.82638 4.91566 1.000 7.83756 154 TYR CAA N 1
ATOM 9447 C CA . TYR C 3 156 ? -11.88634 7.83722 6.19125 1.000 6.95048 154 TYR CAA CA 1
ATOM 9448 C C . TYR C 3 156 ? -10.38425 7.75869 5.97137 1.000 6.46868 154 TYR CAA C 1
ATOM 9449 O O . TYR C 3 156 ? -9.90095 6.99898 5.12683 1.000 7.68774 154 TYR CAA O 1
ATOM 9467 N N . SER C 3 157 ? -9.64097 8.57481 6.71915 1.000 6.39821 155 SER CAA N 1
ATOM 9468 C CA . SER C 3 157 ? -8.21271 8.71343 6.47520 1.000 6.18348 155 SER CAA CA 1
ATOM 9469 C C . SER C 3 157 ? -7.48578 9.10779 7.75395 1.000 6.26884 155 SER CAA C 1
ATOM 9470 O O . SER C 3 157 ? -8.09029 9.36318 8.80212 1.000 5.60173 155 SER CAA O 1
ATOM 9478 N N . ILE C 3 158 ? -6.16346 9.21420 7.63475 1.000 5.84254 156 ILE CAA N 1
ATOM 9479 C CA . ILE C 3 158 ? -5.34594 9.70564 8.73605 1.000 5.49109 156 ILE CAA CA 1
ATOM 9480 C C . ILE C 3 158 ? -5.75338 11.10628 9.18713 1.000 5.46691 156 ILE CAA C 1
ATOM 9481 O O . ILE C 3 158 ? -5.43043 11.49024 10.30826 1.000 5.86113 156 ILE CAA O 1
ATOM 9497 N N . ALA C 3 159 ? -6.40345 11.91441 8.34127 1.000 5.05153 157 ALA CAA N 1
ATOM 9498 C CA . ALA C 3 159 ? -6.85679 13.22511 8.80957 1.000 5.51261 157 ALA CAA CA 1
ATOM 9499 C C . ALA C 3 159 ? -7.91724 13.09113 9.89802 1.000 4.99681 157 ALA CAA C 1
ATOM 9500 O O . ALA C 3 159 ? -7.92186 13.85186 10.87316 1.000 5.19852 157 ALA CAA O 1
ATOM 9507 N N . ASP C 3 160 ? -8.82083 12.12814 9.76582 1.000 5.21346 158 ASP CAA N 1
ATOM 9508 C CA . ASP C 3 160 ? -9.80310 11.89047 10.81522 1.000 4.55685 158 ASP CAA CA 1
ATOM 9509 C C . ASP C 3 160 ? -9.13517 11.37676 12.07921 1.000 5.09561 158 ASP CAA C 1
ATOM 9510 O O . ASP C 3 160 ? -9.50463 11.76408 13.19109 1.000 5.59090 158 ASP CAA O 1
ATOM 9519 N N . ILE C 3 161 ? -8.15925 10.48849 11.92310 1.000 5.69244 159 ILE CAA N 1
ATOM 9520 C CA . ILE C 3 161 ? -7.46751 9.90040 13.06292 1.000 6.00813 159 ILE CAA CA 1
ATOM 9521 C C . ILE C 3 161 ? -6.69725 10.96396 13.82212 1.000 5.96169 159 ILE CAA C 1
ATOM 9522 O O . ILE C 3 161 ? -6.59168 10.91499 15.05120 1.000 5.68245 159 ILE CAA O 1
ATOM 9538 N N . ALA C 3 162 ? -6.14448 11.94660 13.10806 1.000 5.23266 160 ALA CAA N 1
ATOM 9539 C CA . ALA C 3 162 ? -5.42656 13.01870 13.77808 1.000 4.50115 160 ALA CAA CA 1
ATOM 9540 C C . ALA C 3 162 ? -6.36687 13.90664 14.56708 1.000 4.50830 160 ALA CAA C 1
ATOM 9541 O O . ALA C 3 162 ? -6.00596 14.41550 15.63536 1.000 5.09179 160 ALA CAA O 1
ATOM 9548 N N . THR C 3 163 ? -7.57779 14.10969 14.06565 1.000 4.97036 161 THR CAA N 1
ATOM 9549 C CA . THR C 3 163 ? -8.47769 15.11391 14.62092 1.000 4.74601 161 THR CAA CA 1
ATOM 9550 C C . THR C 3 163 ? -9.31703 14.56500 15.76292 1.000 5.43435 161 THR CAA C 1
ATOM 9551 O O . THR C 3 163 ? -9.58360 15.27975 16.73744 1.000 5.22323 161 THR CAA O 1
ATOM 9562 N N . TYR C 3 164 ? -9.70951 13.30002 15.66525 1.000 5.00083 162 TYR CAA N 1
ATOM 9563 C CA . TYR C 3 164 ? -10.66989 12.75580 16.60852 1.000 5.58920 162 TYR CAA CA 1
ATOM 9564 C C . TYR C 3 164 ? -10.18236 12.74215 18.04779 1.000 6.14236 162 TYR CAA C 1
ATOM 9565 O O . TYR C 3 164 ? -10.98675 13.06971 18.93563 1.000 5.67885 162 TYR CAA O 1
ATOM 9583 N N . PRO C 3 165 ? -8.93156 12.37714 18.36638 1.000 6.36853 163 PRO CAA N 1
ATOM 9584 C CA . PRO C 3 165 ? -8.55061 12.32545 19.78710 1.000 7.15651 163 PRO CAA CA 1
ATOM 9585 C C . PRO C 3 165 ? -8.65928 13.66608 20.47359 1.000 6.53516 163 PRO CAA C 1
ATOM 9586 O O . PRO C 3 165 ? -8.87213 13.71919 21.69347 1.000 7.75437 163 PRO CAA O 1
ATOM 9597 N N . TRP C 3 166 ? -8.50469 14.75608 19.73338 1.000 5.38608 164 TRP CAA N 1
ATOM 9598 C CA . TRP C 3 166 ? -8.71298 16.08591 20.28924 1.000 4.81986 164 TRP CAA CA 1
ATOM 9599 C C . TRP C 3 166 ? -10.19692 16.40676 20.45531 1.000 5.86391 164 TRP CAA C 1
ATOM 9600 O O . TRP C 3 166 ? -10.63526 16.82432 21.53633 1.000 5.75624 164 TRP CAA O 1
ATOM 9621 N N . VAL C 3 167 ? -10.99419 16.22163 19.40197 1.000 5.63991 165 VAL CAA N 1
ATOM 9622 C CA . VAL C 3 167 ? -12.43130 16.48876 19.52147 1.000 6.12229 165 VAL CAA CA 1
ATOM 9623 C C . VAL C 3 167 ? -13.03562 15.66256 20.64838 1.000 5.74711 165 VAL CAA C 1
ATOM 9624 O O . VAL C 3 167 ? -13.90726 16.13826 21.38115 1.000 7.02860 165 VAL CAA O 1
ATOM 9637 N N . ARG C 3 168 ? -12.54786 14.42611 20.83531 1.000 5.74134 166 ARG CAA N 1
ATOM 9638 C CA A ARG C 3 168 ? -13.11383 13.54959 21.85086 0.549 7.58635 166 ARG CAA CA 1
ATOM 9639 C CA B ARG C 3 168 ? -13.08344 13.53126 21.86057 0.451 8.69168 166 ARG CAA CA 1
ATOM 9640 C C . ARG C 3 168 ? -13.04280 14.16036 23.23902 1.000 7.33975 166 ARG CAA C 1
ATOM 9641 O O . ARG C 3 168 ? -13.92339 13.89908 24.06781 1.000 10.22966 166 ARG CAA O 1
ATOM 9682 N N . ILE C 3 169 ? -12.01672 14.95730 23.52621 1.000 6.73198 167 ILE CAA N 1
ATOM 9683 C CA . ILE C 3 169 ? -11.83255 15.51412 24.86393 1.000 7.52965 167 ILE CAA CA 1
ATOM 9684 C C . ILE C 3 169 ? -12.33437 16.95767 24.95922 1.000 7.98898 167 ILE CAA C 1
ATOM 9685 O O . ILE C 3 169 ? -11.90113 17.70376 25.83883 1.000 8.34674 167 ILE CAA O 1
ATOM 9701 N N . HIS C 3 170 ? -13.27968 17.34439 24.09452 1.000 7.29188 168 HIS CAA N 1
ATOM 9702 C CA . HIS C 3 170 ? -13.77665 18.71718 24.10020 1.000 7.32799 168 HIS CAA CA 1
ATOM 9703 C C . HIS C 3 170 ? -14.32727 19.11728 25.46602 1.000 8.54613 168 HIS CAA C 1
ATOM 9704 O O . HIS C 3 170 ? -14.17579 20.27058 25.87614 1.000 9.16953 168 HIS CAA O 1
ATOM 9718 N N . ASP C 3 171 ? -14.96406 18.18233 26.19206 1.000 8.86870 169 ASP CAA N 1
ATOM 9719 C CA A ASP C 3 171 ? -15.51750 18.54014 27.49530 0.701 11.40758 169 ASP CAA CA 1
ATOM 9720 C CA B ASP C 3 171 ? -15.51051 18.46864 27.51741 0.299 13.21747 169 ASP CAA CA 1
ATOM 9721 C C . ASP C 3 171 ? -14.41508 18.96438 28.45734 1.000 9.48266 169 ASP CAA C 1
ATOM 9722 O O . ASP C 3 171 ? -14.58686 19.94214 29.18901 1.000 12.23205 169 ASP CAA O 1
ATOM 9739 N N . TRP C 3 172 ? -13.26827 18.26961 28.45364 1.000 11.29742 170 TRP CAA N 1
ATOM 9740 C CA . TRP C 3 172 ? -12.12492 18.64220 29.29641 1.000 11.98596 170 TRP CAA CA 1
ATOM 9741 C C . TRP C 3 172 ? -11.66874 20.05312 28.97582 1.000 12.31866 170 TRP CAA C 1
ATOM 9742 O O . TRP C 3 172 ? -11.32973 20.82795 29.87249 1.000 11.25846 170 TRP CAA O 1
ATOM 9763 N N . SER C 3 173 ? -11.65433 20.40347 27.68862 1.000 9.73940 171 SER CAA N 1
ATOM 9764 C CA . SER C 3 173 ? -11.20427 21.71504 27.25849 1.000 8.75568 171 SER CAA CA 1
ATOM 9765 C C . SER C 3 173 ? -12.23795 22.81230 27.48007 1.000 8.93634 171 SER CAA C 1
ATOM 9766 O O . SER C 3 173 ? -11.90016 23.99246 27.30877 1.000 10.15296 171 SER CAA O 1
ATOM 9774 N N . GLY C 3 174 ? -13.47832 22.45906 27.82894 1.000 9.48118 172 GLY CAA N 1
ATOM 9775 C CA . GLY C 3 174 ? -14.53372 23.44062 27.97997 1.000 11.74171 172 GLY CAA CA 1
ATOM 9776 C C . GLY C 3 174 ? -15.05922 23.97987 26.67459 1.000 11.27912 172 GLY CAA C 1
ATOM 9777 O O . GLY C 3 174 ? -15.49882 25.13731 26.62124 1.000 13.40916 172 GLY CAA O 1
ATOM 9781 N N . VAL C 3 175 ? -15.03917 23.17078 25.62326 1.000 8.19330 173 VAL CAA N 1
ATOM 9782 C CA . VAL C 3 175 ? -15.49315 23.56216 24.29393 1.000 9.39363 173 VAL CAA CA 1
ATOM 9783 C C . VAL C 3 175 ? -16.65769 22.67165 23.89347 1.000 11.96581 173 VAL CAA C 1
ATOM 9784 O O . VAL C 3 175 ? -16.55161 21.44503 23.94120 1.000 11.75791 173 VAL CAA O 1
ATOM 9797 N N . ALA C 3 176 ? -17.75962 23.28770 23.48203 1.000 10.86170 174 ALA CAA N 1
ATOM 9798 C CA . ALA C 3 176 ? -18.97208 22.55350 23.17647 1.000 9.80368 174 ALA CAA CA 1
ATOM 9799 C C . ALA C 3 176 ? -18.99142 22.11457 21.72404 1.000 10.22072 174 ALA CAA C 1
ATOM 9800 O O . ALA C 3 176 ? -18.45644 22.78165 20.83433 1.000 10.74545 174 ALA CAA O 1
ATOM 9807 N N . VAL C 3 177 ? -19.66728 20.99085 21.48175 1.000 9.31305 175 VAL CAA N 1
ATOM 9808 C CA . VAL C 3 177 ? -20.00358 20.55583 20.13052 1.000 7.76514 175 VAL CAA CA 1
ATOM 9809 C C . VAL C 3 177 ? -21.47663 20.71310 19.81431 1.000 8.38393 175 VAL CAA C 1
ATOM 9810 O O . VAL C 3 177 ? -21.90232 20.32962 18.71706 1.000 8.45727 175 VAL CAA O 1
ATOM 9823 N N . ASP C 3 178 ? -22.27470 21.25994 20.72838 1.000 7.68856 176 ASP CAA N 1
ATOM 9824 C CA . ASP C 3 178 ? -23.69783 21.38541 20.46688 1.000 8.11576 176 ASP CAA CA 1
ATOM 9825 C C . ASP C 3 178 ? -23.93910 22.28341 19.26381 1.000 7.89100 176 ASP CAA C 1
ATOM 9826 O O . ASP C 3 178 ? -23.27069 23.30604 19.08148 1.000 9.16610 176 ASP CAA O 1
ATOM 9835 N N . GLY C 3 179 ? -24.91396 21.89063 18.44049 1.000 8.33413 177 GLY CAA N 1
ATOM 9836 C CA . GLY C 3 179 ? -25.21453 22.57977 17.20733 1.000 9.23425 177 GLY CAA CA 1
ATOM 9837 C C . GLY C 3 179 ? -24.40905 22.11170 16.01457 1.000 8.94458 177 GLY CAA C 1
ATOM 9838 O O . GLY C 3 179 ? -24.72793 22.49778 14.88239 1.000 11.73166 177 GLY CAA O 1
ATOM 9842 N N . LEU C 3 180 ? -23.39652 21.28105 16.22332 1.000 7.47675 178 LEU CAA N 1
ATOM 9843 C CA . LEU C 3 180 ? -22.51555 20.81203 15.15336 1.000 7.08834 178 LEU CAA CA 1
ATOM 9844 C C . LEU C 3 180 ? -22.87751 19.36509 14.83645 1.000 6.97876 178 LEU CAA C 1
ATOM 9845 O O . LEU C 3 180 ? -22.19027 18.41366 15.19941 1.000 7.41663 178 LEU CAA O 1
ATOM 9861 N N . ASP C 3 181 ? -24.00133 19.21234 14.14527 1.000 7.74680 179 ASP CAA N 1
ATOM 9862 C CA . ASP C 3 181 ? -24.56909 17.88413 13.95921 1.000 8.63656 179 ASP CAA CA 1
ATOM 9863 C C . ASP C 3 181 ? -23.70106 17.00841 13.07462 1.000 7.41636 179 ASP CAA C 1
ATOM 9864 O O . ASP C 3 181 ? -23.66884 15.78685 13.25659 1.000 7.17521 179 ASP CAA O 1
ATOM 9873 N N . ASN C 3 182 ? -23.00180 17.59065 12.09865 1.000 7.07637 180 ASN CAA N 1
ATOM 9874 C CA . ASN C 3 182 ? -22.13082 16.77504 11.25527 1.000 6.71459 180 ASN CAA CA 1
ATOM 9875 C C . ASN C 3 182 ? -20.91897 16.29334 12.04339 1.000 6.25767 180 ASN CAA C 1
ATOM 9876 O O . ASN C 3 182 ? -20.53213 15.12432 11.94892 1.000 6.62233 180 ASN CAA O 1
ATOM 9887 N N . LEU C 3 183 ? -20.32088 17.17875 12.84431 1.000 6.43382 181 LEU CAA N 1
ATOM 9888 C CA . LEU C 3 183 ? -19.24580 16.76782 13.73680 1.000 6.03055 181 LEU CAA CA 1
ATOM 9889 C C . LEU C 3 183 ? -19.71560 15.68719 14.69273 1.000 5.63536 181 LEU CAA C 1
ATOM 9890 O O . LEU C 3 183 ? -18.98741 14.72403 14.94465 1.000 6.77250 181 LEU CAA O 1
ATOM 9906 N N . GLN C 3 184 ? -20.93535 15.81824 15.23050 1.000 6.62264 182 GLN CAA N 1
ATOM 9907 C CA . GLN C 3 184 ? -21.42981 14.80211 16.14919 1.000 6.37404 182 GLN CAA CA 1
ATOM 9908 C C . GLN C 3 184 ? -21.64444 13.46444 15.44956 1.000 7.96836 182 GLN CAA C 1
ATOM 9909 O O . GLN C 3 184 ? -21.38423 12.40685 16.03503 1.000 7.84360 182 GLN CAA O 1
ATOM 9923 N N . ARG C 3 185 ? -22.13533 13.48500 14.20713 1.000 7.98599 183 ARG CAA N 1
ATOM 9924 C CA . ARG C 3 185 ? -22.24770 12.24783 13.43503 1.000 7.61544 183 ARG CAA CA 1
ATOM 9925 C C . ARG C 3 185 ? -20.88984 11.57015 13.29394 1.000 6.48963 183 ARG CAA C 1
ATOM 9926 O O . ARG C 3 185 ? -20.75361 10.35491 13.49717 1.000 7.93704 183 ARG CAA O 1
ATOM 9947 N N . TRP C 3 186 ? -19.87541 12.35607 12.96558 1.000 6.74819 184 TRP CAA N 1
ATOM 9948 C CA . TRP C 3 186 ? -18.52418 11.84265 12.77116 1.000 6.50856 184 TRP CAA CA 1
ATOM 9949 C C . TRP C 3 186 ? -17.92701 11.34213 14.08246 1.000 7.84985 184 TRP CAA C 1
ATOM 9950 O O . TRP C 3 186 ? -17.27977 10.29145 14.10279 1.000 6.87869 184 TRP CAA O 1
ATOM 9971 N N . ILE C 3 187 ? -18.15590 12.05188 15.19433 1.000 6.44841 185 ILE CAA N 1
ATOM 9972 C CA . ILE C 3 187 ? -17.72415 11.55568 16.50311 1.000 7.66454 185 ILE CAA CA 1
ATOM 9973 C C . ILE C 3 187 ? -18.28545 10.15764 16.73693 1.000 7.90504 185 ILE CAA C 1
ATOM 9974 O O . ILE C 3 187 ? -17.57341 9.23564 17.15301 1.000 9.09909 185 ILE CAA O 1
ATOM 9990 N N . ALA C 3 188 ? -19.58786 9.99244 16.50074 1.000 7.66336 186 ALA CAA N 1
ATOM 9991 C CA . ALA C 3 188 ? -20.22481 8.70290 16.74318 1.000 7.77642 186 ALA CAA CA 1
ATOM 9992 C C . ALA C 3 188 ? -19.65470 7.62531 15.83062 1.000 9.09896 186 ALA CAA C 1
ATOM 9993 O O . ALA C 3 188 ? -19.46452 6.47856 16.24936 1.000 10.96800 186 ALA CAA O 1
ATOM 10000 N N . ALA C 3 189 ? -19.37325 7.97090 14.58029 1.000 8.36244 187 ALA CAA N 1
ATOM 10001 C CA . ALA C 3 189 ? -18.80583 7.00065 13.64844 1.000 9.50723 187 ALA CAA CA 1
ATOM 10002 C C . ALA C 3 189 ? -17.42344 6.55972 14.10143 1.000 9.27773 187 ALA CAA C 1
ATOM 10003 O O . ALA C 3 189 ? -17.11267 5.36003 14.11461 1.000 12.34099 187 ALA CAA O 1
ATOM 10010 N N . LEU C 3 190 ? -16.58037 7.51874 14.48927 1.000 8.18281 188 LEU CAA N 1
ATOM 10011 C CA . LEU C 3 190 ? -15.23829 7.19196 14.95221 1.000 9.04498 188 LEU CAA CA 1
ATOM 10012 C C . LEU C 3 190 ? -15.30465 6.35540 16.21759 1.000 9.72066 188 LEU CAA C 1
ATOM 10013 O O . LEU C 3 190 ? -14.58879 5.35904 16.35393 1.000 9.67600 188 LEU CAA O 1
ATOM 10029 N N . GLU C 3 191 ? -16.16677 6.75838 17.16142 1.000 9.44874 189 GLU CAA N 1
ATOM 10030 C CA A GLU C 3 191 ? -16.26539 6.05463 18.43461 0.496 12.66104 189 GLU CAA CA 1
ATOM 10031 C CA B GLU C 3 191 ? -16.25306 6.05793 18.43653 0.504 12.03184 189 GLU CAA CA 1
ATOM 10032 C C . GLU C 3 191 ? -16.64128 4.59434 18.24246 1.000 10.38320 189 GLU CAA C 1
ATOM 10033 O O . GLU C 3 191 ? -16.26509 3.74070 19.05627 1.000 14.74888 189 GLU CAA O 1
ATOM 10053 N N . ALA C 3 192 ? -17.41087 4.28510 17.19990 1.000 11.28105 190 ALA CAA N 1
ATOM 10054 C CA . ALA C 3 192 ? -17.88432 2.92396 16.97470 1.000 14.11761 190 ALA CAA CA 1
ATOM 10055 C C . ALA C 3 192 ? -16.84691 2.01808 16.32331 1.000 13.42535 190 ALA CAA C 1
ATOM 10056 O O . ALA C 3 192 ? -17.09793 0.81430 16.20404 1.000 16.88462 190 ALA CAA O 1
ATOM 10063 N N . ARG C 3 193 ? -15.70263 2.54770 15.90124 1.000 11.24093 191 ARG CAA N 1
ATOM 10064 C CA . ARG C 3 193 ? -14.71696 1.72271 15.21077 1.000 9.49081 191 ARG CAA CA 1
ATOM 10065 C C . ARG C 3 193 ? -13.89451 0.92889 16.22001 1.000 11.72377 191 ARG CAA C 1
ATOM 10066 O O . ARG C 3 193 ? -13.29759 1.52463 17.12177 1.000 10.77928 191 ARG CAA O 1
ATOM 10087 N N . PRO C 3 194 ? -13.81647 -0.40261 16.09084 1.000 12.59692 192 PRO CAA N 1
ATOM 10088 C CA . PRO C 3 194 ? -13.04405 -1.17467 17.08000 1.000 12.59985 192 PRO CAA CA 1
ATOM 10089 C C . PRO C 3 194 ? -11.59135 -0.74289 17.18536 1.000 10.70522 192 PRO CAA C 1
ATOM 10090 O O . PRO C 3 194 ? -11.02931 -0.75381 18.28427 1.000 11.04461 192 PRO CAA O 1
ATOM 10101 N N . ALA C 3 195 ? -10.95315 -0.37985 16.07321 1.000 10.48859 193 ALA CAA N 1
ATOM 10102 C CA . ALA C 3 195 ? -9.55101 0.01675 16.14310 1.000 10.11690 193 ALA CAA CA 1
ATOM 10103 C C . ALA C 3 195 ? -9.36928 1.33655 16.88026 1.000 10.27822 193 ALA CAA C 1
ATOM 10104 O O . ALA C 3 195 ? -8.33902 1.54299 17.53340 1.000 9.54755 193 ALA CAA O 1
ATOM 10111 N N . VAL C 3 196 ? -10.34004 2.24655 16.77737 1.000 8.48879 194 VAL CAA N 1
ATOM 10112 C CA . VAL C 3 196 ? -10.29171 3.48028 17.55612 1.000 9.63379 194 VAL CAA CA 1
ATOM 10113 C C . VAL C 3 196 ? -10.38127 3.15406 19.03514 1.000 9.20743 194 VAL CAA C 1
ATOM 10114 O O . VAL C 3 196 ? -9.61643 3.66938 19.85663 1.000 9.95632 194 VAL CAA O 1
ATOM 10127 N N . GLN C 3 197 ? -11.33499 2.30513 19.39514 0.973 9.43529 195 GLN CAA N 1
ATOM 10128 C CA A GLN C 3 197 ? -11.48777 1.89490 20.78682 0.534 10.45781 195 GLN CAA CA 1
ATOM 10129 C CA B GLN C 3 197 ? -11.46793 1.93510 20.79601 0.466 9.67750 195 GLN CAA CA 1
ATOM 10130 C C . GLN C 3 197 ? -10.19257 1.29465 21.32253 0.929 10.23630 195 GLN CAA C 1
ATOM 10131 O O . GLN C 3 197 ? -9.74113 1.63101 22.42233 0.977 11.76340 195 GLN CAA O 1
ATOM 10158 N N . ARG C 3 198 ? -9.57687 0.39790 20.55006 1.000 10.43781 196 ARG CAA N 1
ATOM 10159 C CA . ARG C 3 198 ? -8.32618 -0.20607 21.01261 1.000 11.25698 196 ARG CAA CA 1
ATOM 10160 C C . ARG C 3 198 ? -7.22257 0.84215 21.12113 1.000 10.48005 196 ARG CAA C 1
ATOM 10161 O O . ARG C 3 198 ? -6.45531 0.85718 22.08921 1.000 11.17240 196 ARG CAA O 1
ATOM 10182 N N . GLY C 3 199 ? -7.10233 1.71601 20.12337 1.000 9.32264 197 GLY CAA N 1
ATOM 10183 C CA . GLY C 3 199 ? -6.01677 2.68834 20.13931 1.000 8.84570 197 GLY CAA CA 1
ATOM 10184 C C . GLY C 3 199 ? -6.12654 3.67555 21.28942 1.000 8.89383 197 GLY CAA C 1
ATOM 10185 O O . GLY C 3 199 ? -5.11495 4.16357 21.79830 1.000 9.17936 197 GLY CAA O 1
ATOM 10189 N N . LEU C 3 200 ? -7.34736 3.95979 21.73885 1.000 9.31651 198 LEU CAA N 1
ATOM 10190 C CA . LEU C 3 200 ? -7.53664 4.87980 22.86194 1.000 9.37737 198 LEU CAA CA 1
ATOM 10191 C C . LEU C 3 200 ? -7.08165 4.29042 24.19061 1.000 12.41249 198 LEU CAA C 1
ATOM 10192 O O . LEU C 3 200 ? -6.96919 5.03150 25.17238 1.000 14.83147 198 LEU CAA O 1
ATOM 10208 N N . LEU C 3 201 ? -6.83586 2.98198 24.25692 1.000 11.22167 199 LEU CAA N 1
ATOM 10209 C CA . LEU C 3 201 ? -6.38268 2.35212 25.48283 1.000 12.95471 199 LEU CAA CA 1
ATOM 10210 C C . LEU C 3 201 ? -4.86941 2.21782 25.56228 1.000 14.61413 199 LEU CAA C 1
ATOM 10211 O O . LEU C 3 201 ? -4.36840 1.63649 26.52566 1.000 17.39266 199 LEU CAA O 1
ATOM 10227 N N . VAL C 3 202 ? -4.13200 2.73842 24.59209 1.000 12.08313 200 VAL CAA N 1
ATOM 10228 C CA . VAL C 3 202 ? -2.67880 2.59582 24.53536 1.000 12.57880 200 VAL CAA CA 1
ATOM 10229 C C . VAL C 3 202 ? -2.05123 3.94070 24.87904 1.000 13.58266 200 VAL CAA C 1
ATOM 10230 O O . VAL C 3 202 ? -2.33606 4.93498 24.19759 1.000 16.04734 200 VAL CAA O 1
ATOM 10243 N N . PRO C 3 203 ? -1.18164 4.02875 25.89075 1.000 13.34954 201 PRO CAA N 1
ATOM 10244 C CA . PRO C 3 203 ? -0.74485 2.96825 26.80465 1.000 15.33352 201 PRO CAA CA 1
ATOM 10245 C C . PRO C 3 203 ? -1.67126 2.81968 27.99619 1.000 28.91577 201 PRO CAA C 1
ATOM 10246 O O . PRO C 3 203 ? -2.40118 3.75316 28.31736 1.000 28.52676 201 PRO CAA O 1
ATOM 10257 N N . ARG C 3 204 ? -1.61020 1.67100 28.64691 1.000 39.71035 202 ARG CAA N 1
ATOM 10258 C CA . ARG C 3 204 ? -2.40246 1.46735 29.84925 1.000 40.67768 202 ARG CAA CA 1
ATOM 10259 C C . ARG C 3 204 ? -1.71100 2.13527 31.02907 1.000 49.42358 202 ARG CAA C 1
ATOM 10260 O O . ARG C 3 204 ? -0.52356 1.93748 31.24233 1.000 49.16853 202 ARG CAA O 1
ATOM 10281 N N . PRO D 4 1 ? 6.91642 101.50324 -7.49143 1.000 52.58211 0 PRO DAA N 1
ATOM 10282 C CA . PRO D 4 1 ? 8.08514 101.44460 -8.37300 1.000 69.49545 0 PRO DAA CA 1
ATOM 10283 C C . PRO D 4 1 ? 7.68469 101.59236 -9.82511 1.000 62.88997 0 PRO DAA C 1
ATOM 10284 O O . PRO D 4 1 ? 6.52357 101.35765 -10.16894 1.000 38.88605 0 PRO DAA O 1
ATOM 10328 N N . ILE D 4 3 ? 7.70659 99.57933 -13.00996 1.000 19.08024 2 ILE DAA N 1
ATOM 10329 C CA . ILE D 4 3 ? 7.78056 98.17696 -13.38996 1.000 15.78702 2 ILE DAA CA 1
ATOM 10330 C C . ILE D 4 3 ? 7.91099 98.15627 -14.89979 1.000 15.44140 2 ILE DAA C 1
ATOM 10331 O O . ILE D 4 3 ? 7.11730 98.80134 -15.59021 1.000 16.80424 2 ILE DAA O 1
ATOM 10347 N N . ASP D 4 4 ? 8.89291 97.42710 -15.41947 1.000 14.25372 3 ASP DAA N 1
ATOM 10348 C CA . ASP D 4 4 ? 8.92992 97.10390 -16.84296 1.000 13.49242 3 ASP DAA CA 1
ATOM 10349 C C . ASP D 4 4 ? 8.16479 95.80539 -17.06079 1.000 11.80437 3 ASP DAA C 1
ATOM 10350 O O . ASP D 4 4 ? 8.51220 94.78111 -16.46556 1.000 12.05274 3 ASP DAA O 1
ATOM 10359 N N . LEU D 4 5 ? 7.14357 95.84197 -17.90878 1.000 11.26490 4 LEU DAA N 1
ATOM 10360 C CA . LEU D 4 5 ? 6.30118 94.68361 -18.19106 1.000 11.39954 4 LEU DAA CA 1
ATOM 10361 C C . LEU D 4 5 ? 6.60528 94.18926 -19.59980 1.000 10.93072 4 LEU DAA C 1
ATOM 10362 O O . LEU D 4 5 ? 6.42282 94.92829 -20.57236 1.000 11.79603 4 LEU DAA O 1
ATOM 10378 N N . TYR D 4 6 ? 7.06071 92.94677 -19.70288 1.000 9.51233 5 TYR DAA N 1
ATOM 10379 C CA . TYR D 4 6 ? 7.30772 92.28802 -20.97770 1.000 11.06055 5 TYR DAA CA 1
ATOM 10380 C C . TYR D 4 6 ? 6.13636 91.35555 -21.23240 1.000 8.58709 5 TYR DAA C 1
ATOM 10381 O O . TYR D 4 6 ? 5.88747 90.43943 -20.43453 1.000 8.99242 5 TYR DAA O 1
ATOM 10399 N N . THR D 4 7 ? 5.40765 91.59539 -22.31857 1.000 9.66681 6 THR DAA N 1
ATOM 10400 C CA . THR D 4 7 ? 4.08599 91.00682 -22.44131 1.000 9.28036 6 THR DAA CA 1
ATOM 10401 C C . THR D 4 7 ? 3.66178 90.89950 -23.90476 1.000 10.11248 6 THR DAA C 1
ATOM 10402 O O . THR D 4 7 ? 4.38814 91.27328 -24.82964 1.000 10.58811 6 THR DAA O 1
ATOM 10413 N N . ALA D 4 8 ? 2.47097 90.33359 -24.09037 1.000 8.77082 7 ALA DAA N 1
ATOM 10414 C CA . ALA D 4 8 ? 1.79642 90.22877 -25.37689 1.000 10.10412 7 ALA DAA CA 1
ATOM 10415 C C . ALA D 4 8 ? 0.31726 90.04920 -25.06581 1.000 9.19562 7 ALA DAA C 1
ATOM 10416 O O . ALA D 4 8 ? -0.05229 89.75322 -23.92485 1.000 9.69883 7 ALA DAA O 1
ATOM 10423 N N . ALA D 4 9 ? -0.52991 90.22092 -26.08577 1.000 10.28243 8 ALA DAA N 1
ATOM 10424 C CA . ALA D 4 9 ? -1.98058 90.15058 -25.90792 1.000 11.04334 8 ALA DAA CA 1
ATOM 10425 C C . ALA D 4 9 ? -2.39363 88.68761 -25.84207 1.000 10.24877 8 ALA DAA C 1
ATOM 10426 O O . ALA D 4 9 ? -2.72545 88.05800 -26.85124 1.000 13.89888 8 ALA DAA O 1
ATOM 10433 N N . THR D 4 10 ? -2.36083 88.15573 -24.62719 1.000 10.22956 9 THR DAA N 1
ATOM 10434 C CA . THR D 4 10 ? -2.59366 86.74956 -24.33848 1.000 10.61726 9 THR DAA CA 1
ATOM 10435 C C . THR D 4 10 ? -3.17051 86.65279 -22.94095 1.000 9.33640 9 THR DAA C 1
ATOM 10436 O O . THR D 4 10 ? -3.00067 87.57289 -22.12962 1.000 9.87043 9 THR DAA O 1
ATOM 10447 N N . PRO D 4 11 ? -3.76892 85.51218 -22.58671 1.000 8.59973 10 PRO DAA N 1
ATOM 10448 C CA A PRO D 4 11 ? -4.29600 85.37914 -21.21555 0.531 7.50073 10 PRO DAA CA 1
ATOM 10449 C CA B PRO D 4 11 ? -4.29725 85.37440 -21.21690 0.469 7.36703 10 PRO DAA CA 1
ATOM 10450 C C . PRO D 4 11 ? -3.23635 85.58786 -20.15239 1.000 7.79220 10 PRO DAA C 1
ATOM 10451 O O . PRO D 4 11 ? -3.49876 86.24529 -19.13002 1.000 7.74055 10 PRO DAA O 1
ATOM 10471 N N . ASN D 4 12 ? -2.04132 85.02765 -20.34878 1.000 5.96301 11 ASN DAA N 1
ATOM 10472 C CA . ASN D 4 12 ? -1.02036 85.12139 -19.31114 1.000 6.63147 11 ASN DAA CA 1
ATOM 10473 C C . ASN D 4 12 ? -0.47905 86.54022 -19.17188 1.000 6.37196 11 ASN DAA C 1
ATOM 10474 O O . ASN D 4 12 ? -0.21857 87.00895 -18.05796 1.000 7.24322 11 ASN DAA O 1
ATOM 10485 N N . GLY D 4 13 ? -0.33451 87.25563 -20.28276 1.000 6.74971 12 GLY DAA N 1
ATOM 10486 C CA . GLY D 4 13 ? 0.02199 88.65856 -20.18963 1.000 7.51052 12 GLY DAA CA 1
ATOM 10487 C C . GLY D 4 13 ? -1.03477 89.47743 -19.48119 1.000 8.35556 12 GLY DAA C 1
ATOM 10488 O O . GLY D 4 13 ? -0.71810 90.33505 -18.65612 1.000 7.67973 12 GLY DAA O 1
ATOM 10492 N N . HIS D 4 14 ? -2.30271 89.23416 -19.80242 1.000 7.50395 13 HIS DAA N 1
ATOM 10493 C CA . HIS D 4 14 ? -3.38774 89.99748 -19.19451 1.000 8.82482 13 HIS DAA CA 1
ATOM 10494 C C . HIS D 4 14 ? -3.44824 89.81396 -17.68768 1.000 8.65513 13 HIS DAA C 1
ATOM 10495 O O . HIS D 4 14 ? -3.87246 90.73327 -16.97895 1.000 8.89459 13 HIS DAA O 1
ATOM 10509 N N . LYS D 4 15 ? -3.07084 88.64029 -17.17047 1.000 6.78998 14 LYS DAA N 1
ATOM 10510 C CA . LYS D 4 15 ? -3.04177 88.48174 -15.71965 1.000 7.33646 14 LYS DAA CA 1
ATOM 10511 C C . LYS D 4 15 ? -2.26375 89.62496 -15.08196 1.000 7.57229 14 LYS DAA C 1
ATOM 10512 O O . LYS D 4 15 ? -2.68776 90.20611 -14.07912 1.000 8.01614 14 LYS DAA O 1
ATOM 10531 N N . VAL D 4 16 ? -1.09471 89.93910 -15.64520 1.000 7.52846 15 VAL DAA N 1
ATOM 10532 C CA . VAL D 4 16 ? -0.19545 90.87754 -14.99506 1.000 8.59147 15 VAL DAA CA 1
ATOM 10533 C C . VAL D 4 16 ? -0.61119 92.32236 -15.25003 1.000 9.00533 15 VAL DAA C 1
ATOM 10534 O O . VAL D 4 16 ? -0.54387 93.15380 -14.33818 1.000 8.37486 15 VAL DAA O 1
ATOM 10547 N N . SER D 4 17 ? -1.05173 92.65264 -16.47027 1.000 8.75542 16 SER DAA N 1
ATOM 10548 C CA . SER D 4 17 ? -1.54759 94.00544 -16.70651 1.000 10.19069 16 SER DAA CA 1
ATOM 10549 C C . SER D 4 17 ? -2.78507 94.29536 -15.86908 1.000 9.22116 16 SER DAA C 1
ATOM 10550 O O . SER D 4 17 ? -2.92770 95.40525 -15.34647 1.000 9.99766 16 SER DAA O 1
ATOM 10558 N N . ILE D 4 18 ? -3.68499 93.31639 -15.70461 1.000 8.90576 17 ILE DAA N 1
ATOM 10559 C CA . ILE D 4 18 ? -4.82409 93.52004 -14.80289 1.000 9.04817 17 ILE DAA CA 1
ATOM 10560 C C . ILE D 4 18 ? -4.33584 93.78271 -13.38109 1.000 8.89806 17 ILE DAA C 1
ATOM 10561 O O . ILE D 4 18 ? -4.79395 94.71299 -12.70938 1.000 9.37317 17 ILE DAA O 1
ATOM 10577 N N . ALA D 4 19 ? -3.40251 92.96952 -12.89100 1.000 9.13248 18 ALA DAA N 1
ATOM 10578 C CA . ALA D 4 19 ? -2.91845 93.19285 -11.53191 1.000 9.34922 18 ALA DAA CA 1
ATOM 10579 C C . ALA D 4 19 ? -2.31559 94.58614 -11.37570 1.000 9.53279 18 ALA DAA C 1
ATOM 10580 O O . ALA D 4 19 ? -2.58025 95.27467 -10.38554 1.000 9.89169 18 ALA DAA O 1
ATOM 10587 N N . LEU D 4 20 ? -1.47898 95.00543 -12.33078 1.000 9.22266 19 LEU DAA N 1
ATOM 10588 C CA . LEU D 4 20 ? -0.86481 96.33035 -12.25329 1.000 10.53926 19 LEU DAA CA 1
ATOM 10589 C C . LEU D 4 20 ? -1.91970 97.43049 -12.24593 1.000 11.10224 19 LEU DAA C 1
ATOM 10590 O O . LEU D 4 20 ? -1.80793 98.39482 -11.48442 1.000 12.47037 19 LEU DAA O 1
ATOM 10606 N N . GLU D 4 21 ? -2.95441 97.29485 -13.07319 1.000 10.58014 20 GLU DAA N 1
ATOM 10607 C CA . GLU D 4 21 ? -4.03218 98.27825 -13.09638 1.000 11.20696 20 GLU DAA CA 1
ATOM 10608 C C . GLU D 4 21 ? -4.80930 98.28650 -11.77995 1.000 11.38268 20 GLU DAA C 1
ATOM 10609 O O . GLU D 4 21 ? -5.13349 99.35697 -11.25178 1.000 13.77848 20 GLU DAA O 1
ATOM 10621 N N . GLU D 4 22 ? -5.10107 97.10872 -11.22356 1.000 11.47120 21 GLU DAA N 1
ATOM 10622 C CA . GLU D 4 22 ? -5.79365 97.04296 -9.93386 1.000 11.82598 21 GLU DAA CA 1
ATOM 10623 C C . GLU D 4 22 ? -4.97434 97.69803 -8.83889 1.000 10.92652 21 GLU DAA C 1
ATOM 10624 O O . GLU D 4 22 ? -5.52162 98.36933 -7.95743 1.000 13.54444 21 GLU DAA O 1
ATOM 10653 N N . GLY D 4 24 ? -2.51103 99.99223 -9.07284 1.000 13.91505 23 GLY DAA N 1
ATOM 10654 C CA . GLY D 4 24 ? -2.11080 101.37073 -9.28914 1.000 12.77484 23 GLY DAA CA 1
ATOM 10655 C C . GLY D 4 24 ? -0.62782 101.59688 -9.45799 1.000 17.41118 23 GLY DAA C 1
ATOM 10656 O O . GLY D 4 24 ? -0.17518 102.73899 -9.33347 1.000 18.57716 23 GLY DAA O 1
ATOM 10660 N N . LEU D 4 25 ? 0.13946 100.56618 -9.75912 1.000 13.90383 24 LEU DAA N 1
ATOM 10661 C CA . LEU D 4 25 ? 1.57626 100.75179 -9.90680 1.000 15.29298 24 LEU DAA CA 1
ATOM 10662 C C . LEU D 4 25 ? 1.89735 101.28498 -11.29965 1.000 15.35717 24 LEU DAA C 1
ATOM 10663 O O . LEU D 4 25 ? 1.29930 100.84641 -12.28589 1.000 18.95892 24 LEU DAA O 1
ATOM 10679 N N . PRO D 4 26 ? 2.82874 102.22745 -11.40889 1.000 13.58722 25 PRO DAA N 1
ATOM 10680 C CA . PRO D 4 26 ? 3.24106 102.68897 -12.74043 1.000 13.67824 25 PRO DAA CA 1
ATOM 10681 C C . PRO D 4 26 ? 4.07625 101.63657 -13.44594 1.000 15.40180 25 PRO DAA C 1
ATOM 10682 O O . PRO D 4 26 ? 4.89379 100.95083 -12.82781 1.000 18.37699 25 PRO DAA O 1
ATOM 10693 N N . TYR D 4 27 ? 3.87546 101.51387 -14.75692 1.000 13.16651 26 TYR DAA N 1
ATOM 10694 C CA . TYR D 4 27 ? 4.60842 100.51720 -15.51490 1.000 13.32385 26 TYR DAA CA 1
ATOM 10695 C C . TYR D 4 27 ? 4.77865 100.97180 -16.95717 1.000 13.21070 26 TYR DAA C 1
ATOM 10696 O O . TYR D 4 27 ? 4.07652 101.86198 -17.45414 1.000 15.33399 26 TYR DAA O 1
ATOM 10714 N N . THR D 4 28 ? 5.78122 100.38073 -17.59410 1.000 14.09589 27 THR DAA N 1
ATOM 10715 C CA A THR D 4 28 ? 6.08720 100.58762 -19.00150 0.768 13.47565 27 THR DAA CA 1
ATOM 10716 C CA B THR D 4 28 ? 6.04532 100.59013 -19.00792 0.232 13.47498 27 THR DAA CA 1
ATOM 10717 C C . THR D 4 28 ? 5.95528 99.26118 -19.73010 1.000 12.78651 27 THR DAA C 1
ATOM 10718 O O . THR D 4 28 ? 6.41634 98.22742 -19.22741 1.000 14.54027 27 THR DAA O 1
ATOM 10739 N N . VAL D 4 29 ? 5.33350 99.29732 -20.89394 1.000 13.03959 28 VAL DAA N 1
ATOM 10740 C CA . VAL D 4 29 ? 4.99150 98.10155 -21.64572 1.000 12.46751 28 VAL DAA CA 1
ATOM 10741 C C . VAL D 4 29 ? 6.04566 97.83937 -22.70372 1.000 12.69385 28 VAL DAA C 1
ATOM 10742 O O . VAL D 4 29 ? 6.36776 98.72483 -23.50729 1.000 13.67418 28 VAL DAA O 1
ATOM 10755 N N . HIS D 4 30 ? 6.56439 96.61304 -22.70469 1.000 12.00988 29 HIS DAA N 1
ATOM 10756 C CA . HIS D 4 30 ? 7.40864 96.08632 -23.76646 1.000 12.10911 29 HIS DAA CA 1
ATOM 10757 C C . HIS D 4 30 ? 6.60120 94.97079 -24.41724 1.000 11.91478 29 HIS DAA C 1
ATOM 10758 O O . HIS D 4 30 ? 6.55176 93.84975 -23.91244 1.000 12.23630 29 HIS DAA O 1
ATOM 10772 N N . ALA D 4 31 ? 5.95791 95.28092 -25.53266 1.000 13.02726 30 ALA DAA N 1
ATOM 10773 C CA . ALA D 4 31 ? 5.10153 94.33299 -26.23298 1.000 14.51785 30 ALA DAA CA 1
ATOM 10774 C C . ALA D 4 31 ? 5.97408 93.53074 -27.18480 1.000 12.39339 30 ALA DAA C 1
ATOM 10775 O O . ALA D 4 31 ? 6.47248 94.07166 -28.17169 1.000 16.72835 30 ALA DAA O 1
ATOM 10782 N N . LEU D 4 32 ? 6.15128 92.24459 -26.91214 1.000 12.32210 31 LEU DAA N 1
ATOM 10783 C CA . LEU D 4 32 ? 7.05045 91.41876 -27.70075 1.000 12.94442 31 LEU DAA CA 1
ATOM 10784 C C . LEU D 4 32 ? 6.31090 90.73166 -28.83936 1.000 16.53741 31 LEU DAA C 1
ATOM 10785 O O . LEU D 4 32 ? 5.19395 90.23392 -28.66860 1.000 17.70218 31 LEU DAA O 1
ATOM 10801 N N . SER D 4 33 ? 6.96430 90.68383 -29.99907 1.000 14.81534 32 SER DAA N 1
ATOM 10802 C CA . SER D 4 33 ? 6.39456 90.08337 -31.20242 1.000 16.21293 32 SER DAA CA 1
ATOM 10803 C C . SER D 4 33 ? 6.83883 88.62766 -31.29164 1.000 12.97432 32 SER DAA C 1
ATOM 10804 O O . SER D 4 33 ? 8.03221 88.34175 -31.45113 1.000 16.65016 32 SER DAA O 1
ATOM 10812 N N . PHE D 4 34 ? 5.87760 87.70669 -31.19763 1.000 14.81496 33 PHE DAA N 1
ATOM 10813 C CA . PHE D 4 34 ? 6.19562 86.29887 -31.38467 1.000 15.74889 33 PHE DAA CA 1
ATOM 10814 C C . PHE D 4 34 ? 6.59626 86.01733 -32.82874 1.000 18.65705 33 PHE DAA C 1
ATOM 10815 O O . PHE D 4 34 ? 7.47065 85.18071 -33.08240 1.000 18.66763 33 PHE DAA O 1
ATOM 10832 N N . ASP D 4 35 ? 5.96777 86.70063 -33.78502 1.000 18.56694 34 ASP DAA N 1
ATOM 10833 C CA . ASP D 4 35 ? 6.33041 86.50142 -35.18698 1.000 19.21461 34 ASP DAA CA 1
ATOM 10834 C C . ASP D 4 35 ? 7.81247 86.78043 -35.40841 1.000 24.66349 34 ASP DAA C 1
ATOM 10835 O O . ASP D 4 35 ? 8.46694 86.11614 -36.22273 1.000 25.54200 34 ASP DAA O 1
ATOM 10844 N N . LYS D 4 36 ? 8.35751 87.76217 -34.69649 1.000 18.90179 35 LYS DAA N 1
ATOM 10845 C CA . LYS D 4 36 ? 9.76816 88.11906 -34.79568 1.000 20.75778 35 LYS DAA CA 1
ATOM 10846 C C . LYS D 4 36 ? 10.62112 87.40644 -33.74934 1.000 17.16050 35 LYS DAA C 1
ATOM 10847 O O . LYS D 4 36 ? 11.81530 87.71504 -33.62061 1.000 18.90697 35 LYS DAA O 1
ATOM 10866 N N . LYS D 4 37 ? 10.02964 86.46426 -33.01195 1.000 16.80650 36 LYS DAA N 1
ATOM 10867 C CA . LYS D 4 37 ? 10.72543 85.66656 -32.00832 1.000 16.31953 36 LYS DAA CA 1
ATOM 10868 C C . LYS D 4 37 ? 11.41753 86.53795 -30.96086 1.000 15.09508 36 LYS DAA C 1
ATOM 10869 O O . LYS D 4 37 ? 12.45887 86.16794 -30.41029 1.000 15.20903 36 LYS DAA O 1
ATOM 10888 N N . GLU D 4 38 ? 10.81600 87.68379 -30.63530 1.000 14.50975 37 GLU DAA N 1
ATOM 10889 C CA . GLU D 4 38 ? 11.41103 88.57381 -29.64657 1.000 14.08992 37 GLU DAA CA 1
ATOM 10890 C C . GLU D 4 38 ? 11.43228 87.96630 -28.25375 1.000 13.29793 37 GLU DAA C 1
ATOM 10891 O O . GLU D 4 38 ? 12.27387 88.35075 -27.43653 1.000 14.31267 37 GLU DAA O 1
ATOM 10903 N N . GLN D 4 39 ? 10.54340 87.01747 -27.96447 1.000 11.04971 38 GLN DAA N 1
ATOM 10904 C CA . GLN D 4 39 ? 10.56375 86.35366 -26.67533 1.000 10.24128 38 GLN DAA CA 1
ATOM 10905 C C . GLN D 4 39 ? 11.72397 85.37649 -26.53374 1.000 10.59232 38 GLN DAA C 1
ATOM 10906 O O . GLN D 4 39 ? 11.92759 84.83631 -25.43650 1.000 10.10256 38 GLN DAA O 1
ATOM 10920 N N . LYS D 4 40 ? 12.47041 85.13461 -27.60614 1.000 11.56895 39 LYS DAA N 1
ATOM 10921 C CA . LYS D 4 40 ? 13.63939 84.26945 -27.57217 1.000 12.21606 39 LYS DAA CA 1
ATOM 10922 C C . LYS D 4 40 ? 14.93426 85.04785 -27.73783 1.000 13.08484 39 LYS DAA C 1
ATOM 10923 O O . LYS D 4 40 ? 16.00747 84.43743 -27.77294 1.000 15.60547 39 LYS DAA O 1
ATOM 10942 N N . ALA D 4 41 ? 14.86011 86.37566 -27.81743 1.000 13.88001 40 ALA DAA N 1
ATOM 10943 C CA . ALA D 4 41 ? 16.06318 87.18117 -27.94373 1.000 14.81192 40 ALA DAA CA 1
ATOM 10944 C C . ALA D 4 41 ? 16.90159 87.06675 -26.67159 1.000 14.02197 40 ALA DAA C 1
ATOM 10945 O O . ALA D 4 41 ? 16.35315 87.03610 -25.56763 1.000 13.04062 40 ALA DAA O 1
ATOM 10952 N N . PRO D 4 42 ? 18.23393 87.01587 -26.78811 1.000 15.25192 41 PRO DAA N 1
ATOM 10953 C CA . PRO D 4 42 ? 19.04890 86.78105 -25.58489 1.000 15.46347 41 PRO DAA CA 1
ATOM 10954 C C . PRO D 4 42 ? 18.89330 87.84004 -24.51606 1.000 14.97814 41 PRO DAA C 1
ATOM 10955 O O . PRO D 4 42 ? 19.00794 87.52031 -23.32747 1.000 14.63877 41 PRO DAA O 1
ATOM 10966 N N . GLU D 4 43 ? 18.66159 89.09662 -24.89595 1.000 15.10146 42 GLU DAA N 1
ATOM 10967 C CA . GLU D 4 43 ? 18.44038 90.10969 -23.87461 1.000 14.75443 42 GLU DAA CA 1
ATOM 10968 C C . GLU D 4 43 ? 17.16524 89.81977 -23.09709 1.000 13.25580 42 GLU DAA C 1
ATOM 10969 O O . GLU D 4 43 ? 17.10085 90.12045 -21.91201 1.000 17.12584 42 GLU DAA O 1
ATOM 10981 N N . PHE D 4 44 ? 16.15488 89.23291 -23.72112 1.000 12.47487 43 PHE DAA N 1
ATOM 10982 C CA . PHE D 4 44 ? 14.97021 88.84339 -22.97368 1.000 11.70142 43 PHE DAA CA 1
ATOM 10983 C C . PHE D 4 44 ? 15.20513 87.56143 -22.16981 1.000 10.93245 43 PHE DAA C 1
ATOM 10984 O O . PHE D 4 44 ? 14.69596 87.42801 -21.04915 1.000 10.86097 43 PHE DAA O 1
ATOM 11001 N N . LEU D 4 45 ? 16.01267 86.62892 -22.69392 1.000 11.60797 44 LEU DAA N 1
ATOM 11002 C CA . LEU D 4 45 ? 16.28117 85.40707 -21.94344 1.000 12.88122 44 LEU DAA CA 1
ATOM 11003 C C . LEU D 4 45 ? 17.00437 85.69993 -20.64107 1.000 13.76289 44 LEU DAA C 1
ATOM 11004 O O . LEU D 4 45 ? 16.90205 84.91576 -19.68817 1.000 14.91508 44 LEU DAA 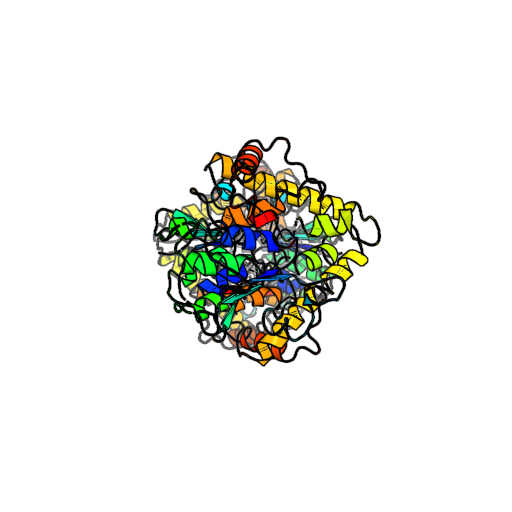O 1
ATOM 11020 N N . ARG D 4 46 ? 17.74586 86.81176 -20.58100 1.000 13.32432 45 ARG DAA N 1
ATOM 11021 C CA . ARG D 4 46 ? 18.37745 87.20496 -19.32526 1.000 15.17922 45 ARG DAA CA 1
ATOM 11022 C C . ARG D 4 46 ? 17.33017 87.50759 -18.26225 1.000 17.49663 45 ARG DAA C 1
ATOM 11023 O O . ARG D 4 46 ? 17.59632 87.34544 -17.06681 1.000 17.96161 45 ARG DAA O 1
ATOM 11044 N N . ILE D 4 47 ? 16.14425 87.94518 -18.67617 1.000 11.30143 46 ILE DAA N 1
ATOM 11045 C CA . ILE D 4 47 ? 15.04697 88.25074 -17.77149 1.000 12.19800 46 ILE DAA CA 1
ATOM 11046 C C . ILE D 4 47 ? 14.21021 87.01041 -17.50713 1.000 9.94487 46 ILE DAA C 1
ATOM 11047 O O . ILE D 4 47 ? 13.88237 86.68593 -16.36065 1.000 12.11671 46 ILE DAA O 1
ATOM 11063 N N . ASN D 4 48 ? 13.84782 86.28231 -18.56076 1.000 9.60561 47 ASN DAA N 1
ATOM 11064 C CA . ASN D 4 48 ? 13.14792 85.00857 -18.42941 1.000 8.83590 47 ASN DAA CA 1
ATOM 11065 C C . ASN D 4 48 ? 13.85721 83.93873 -19.24422 1.000 9.26849 47 ASN DAA C 1
ATOM 11066 O O . ASN D 4 48 ? 13.71213 83.90546 -20.47894 1.000 9.73583 47 ASN DAA O 1
ATOM 11077 N N . PRO D 4 49 ? 14.58725 83.02106 -18.60427 1.000 9.45318 48 PRO DAA N 1
ATOM 11078 C CA . PRO D 4 49 ? 15.31078 81.99886 -19.38146 1.000 10.87607 48 PRO DAA CA 1
ATOM 11079 C C . PRO D 4 49 ? 14.40007 81.03119 -20.12632 1.000 9.90151 48 PRO DAA C 1
ATOM 11080 O O . PRO D 4 49 ? 14.87176 80.34650 -21.04007 1.000 10.65218 48 PRO DAA O 1
ATOM 11091 N N . ASN D 4 50 ? 13.12150 80.95013 -19.75394 1.000 8.96589 49 ASN DAA N 1
ATOM 11092 C CA . ASN D 4 50 ? 12.13567 80.16076 -20.48382 1.000 9.00117 49 ASN DAA CA 1
ATOM 11093 C C . ASN D 4 50 ? 11.75032 80.79779 -21.81326 1.000 8.87998 49 ASN DAA C 1
ATOM 11094 O O . ASN D 4 50 ? 11.15771 80.12267 -22.65838 1.000 9.29879 49 ASN DAA O 1
ATOM 11105 N N . GLY D 4 51 ? 12.04264 82.07797 -22.00925 1.000 8.87674 50 GLY DAA N 1
ATOM 11106 C CA . GLY D 4 51 ? 11.70652 82.71903 -23.27058 1.000 9.12896 50 GLY DAA CA 1
ATOM 11107 C C . GLY D 4 51 ? 10.21885 82.79464 -23.53566 1.000 8.61653 50 GLY DAA C 1
ATOM 11108 O O . GLY D 4 51 ? 9.73578 82.49506 -24.63358 1.000 9.02102 50 GLY DAA O 1
ATOM 11112 N N . ARG D 4 52 ? 9.47954 83.21015 -22.52013 1.000 7.89410 51 ARG DAA N 1
ATOM 11113 C CA . ARG D 4 52 ? 8.03875 83.36469 -22.62404 1.000 7.55947 51 ARG DAA CA 1
ATOM 11114 C C . ARG D 4 52 ? 7.62932 84.62381 -21.88183 1.000 7.26362 51 ARG DAA C 1
ATOM 11115 O O . ARG D 4 52 ? 8.35405 85.13408 -21.02018 1.000 8.87762 51 ARG DAA O 1
ATOM 11136 N N . ILE D 4 53 ? 6.46264 85.13587 -22.23923 1.000 8.09675 52 ILE DAA N 1
ATOM 11137 C CA . ILE D 4 53 ? 5.87986 86.25427 -21.50045 1.000 7.23329 52 ILE DAA CA 1
ATOM 11138 C C . ILE D 4 53 ? 4.76996 85.72844 -20.60268 1.000 7.52010 52 ILE DAA C 1
ATOM 11139 O O . ILE D 4 53 ? 4.20325 84.66010 -20.87096 1.000 7.61711 52 ILE DAA O 1
ATOM 11155 N N . PRO D 4 54 ? 4.40230 86.44710 -19.53535 1.000 7.67565 53 PRO DAA N 1
ATOM 11156 C CA . PRO D 4 54 ? 4.97612 87.71371 -19.07808 1.000 7.90976 53 PRO DAA CA 1
ATOM 11157 C C . PRO D 4 54 ? 6.23056 87.56673 -18.21786 1.000 7.65606 53 PRO DAA C 1
ATOM 11158 O O . PRO D 4 54 ? 6.53164 86.50162 -17.67601 1.000 7.91798 53 PRO DAA O 1
ATOM 11169 N N . ALA D 4 55 ? 6.95459 88.67755 -18.10899 1.000 8.03806 54 ALA DAA N 1
ATOM 11170 C CA . ALA D 4 55 ? 8.02660 88.84796 -17.14441 1.000 7.76573 54 ALA DAA CA 1
ATOM 11171 C C . ALA D 4 55 ? 8.03738 90.31378 -16.77184 1.000 9.72430 54 ALA DAA C 1
ATOM 11172 O O . ALA D 4 55 ? 7.59847 91.16815 -17.55241 1.000 9.88669 54 ALA DAA O 1
ATOM 11179 N N . ILE D 4 56 ? 8.52422 90.60808 -15.57122 1.000 8.82584 55 ILE DAA N 1
ATOM 11180 C CA . ILE D 4 56 ? 8.72850 91.99081 -15.15947 1.000 9.66362 55 ILE DAA CA 1
ATOM 11181 C C . ILE D 4 56 ? 10.16417 92.20010 -14.71100 1.000 10.54540 55 ILE DAA C 1
ATOM 11182 O O . ILE D 4 56 ? 10.87176 91.26178 -14.34788 1.000 9.88104 55 ILE DAA O 1
ATOM 11198 N N . VAL D 4 57 ? 10.57788 93.46493 -14.74059 1.000 11.07381 56 VAL DAA N 1
ATOM 11199 C CA . VAL D 4 57 ? 11.76377 93.94992 -14.05582 1.000 11.75476 56 VAL DAA CA 1
ATOM 11200 C C . VAL D 4 57 ? 11.30552 95.06580 -13.13340 1.000 14.03642 56 VAL DAA C 1
ATOM 11201 O O . VAL D 4 57 ? 10.65961 96.02188 -13.58025 1.000 14.33960 56 VAL DAA O 1
ATOM 11214 N N . ASP D 4 58 ? 11.62385 94.93368 -11.84674 1.000 12.59733 57 ASP DAA N 1
ATOM 11215 C CA . ASP D 4 58 ? 11.25247 95.92301 -10.83665 1.000 12.95638 57 ASP DAA CA 1
ATOM 11216 C C . ASP D 4 58 ? 12.41625 96.89188 -10.69415 1.000 14.37515 57 ASP DAA C 1
ATOM 11217 O O . ASP D 4 58 ? 13.43632 96.56774 -10.08541 1.000 15.97786 57 ASP DAA O 1
ATOM 11226 N N . ARG D 4 59 ? 12.26968 98.08311 -11.28070 1.000 15.52811 58 ARG DAA N 1
ATOM 11227 C CA . ARG D 4 59 ? 13.33464 99.07820 -11.21432 1.000 15.73925 58 ARG DAA CA 1
ATOM 11228 C C . ARG D 4 59 ? 13.54227 99.62052 -9.80896 1.000 17.43495 58 ARG DAA C 1
ATOM 11229 O O . ARG D 4 59 ? 14.61599 100.16643 -9.51791 1.000 21.70090 58 ARG DAA O 1
ATOM 11250 N N . SER D 4 60 ? 12.53697 99.52809 -8.94417 1.000 17.80307 59 SER DAA N 1
ATOM 11251 C CA . SER D 4 60 ? 12.69768 99.99279 -7.57059 1.000 21.21871 59 SER DAA CA 1
ATOM 11252 C C . SER D 4 60 ? 13.48744 99.01893 -6.71195 1.000 22.58524 59 SER DAA C 1
ATOM 11253 O O . SER D 4 60 ? 13.79565 99.34161 -5.55784 1.000 27.79650 59 SER DAA O 1
ATOM 11261 N N . ASN D 4 61 ? 13.81324 97.84195 -7.24014 1.000 21.65237 60 ASN DAA N 1
ATOM 11262 C CA . ASN D 4 61 ? 14.46586 96.78105 -6.48942 1.000 20.76249 60 ASN DAA CA 1
ATOM 11263 C C . ASN D 4 61 ? 15.69961 96.28741 -7.23279 1.000 21.21656 60 ASN DAA C 1
ATOM 11264 O O . ASN D 4 61 ? 15.91025 95.08710 -7.41052 1.000 19.06670 60 ASN DAA O 1
ATOM 11275 N N . ASP D 4 62 ? 16.54087 97.22224 -7.66994 1.000 20.07165 61 ASP DAA N 1
ATOM 11276 C CA . ASP D 4 62 ? 17.79161 96.89190 -8.34893 1.000 20.53476 61 ASP DAA CA 1
ATOM 11277 C C . ASP D 4 62 ? 17.55113 96.05524 -9.60507 1.000 17.70214 61 ASP DAA C 1
ATOM 11278 O O . ASP D 4 62 ? 18.28560 95.10637 -9.89470 1.000 17.52388 61 ASP DAA O 1
ATOM 11287 N N . ASP D 4 63 ? 16.53470 96.43582 -10.37902 1.000 17.52938 62 ASP DAA N 1
ATOM 11288 C CA . ASP D 4 63 ? 16.20903 95.76597 -11.63583 1.000 16.99052 62 ASP DAA CA 1
ATOM 11289 C C . ASP D 4 63 ? 16.02968 94.26209 -11.43776 1.000 14.24534 62 ASP DAA C 1
ATOM 11290 O O . ASP D 4 63 ? 16.53107 93.43779 -12.20667 1.000 15.45917 62 ASP DAA O 1
ATOM 11299 N N . PHE D 4 64 ? 15.26874 93.90733 -10.40578 1.000 13.38333 63 PHE DAA N 1
ATOM 11300 C CA . PHE D 4 64 ? 15.01352 92.50460 -10.09622 1.000 12.94009 63 PHE DAA CA 1
ATOM 11301 C C . PHE D 4 64 ? 14.00844 91.91658 -11.07453 1.000 11.43827 63 PHE DAA C 1
ATOM 11302 O O . PHE D 4 64 ? 12.89375 92.42863 -11.21114 1.000 13.18064 63 PHE DAA O 1
ATOM 11319 N N . ALA D 4 65 ? 14.39719 90.81946 -11.72090 1.000 10.91987 64 ALA DAA N 1
ATOM 11320 C CA . ALA D 4 65 ? 13.54834 90.14285 -12.69034 1.000 10.19172 64 ALA DAA CA 1
ATOM 11321 C C . ALA D 4 65 ? 12.63074 89.14301 -11.99764 1.000 9.78480 64 ALA DAA C 1
ATOM 11322 O O . ALA D 4 65 ? 13.03985 88.41220 -11.08377 1.000 9.61765 64 ALA DAA O 1
ATOM 11329 N N . VAL D 4 66 ? 11.39431 89.07553 -12.47088 1.000 8.89571 65 VAL DAA N 1
ATOM 11330 C CA . VAL D 4 66 ? 10.44305 88.05675 -12.04505 1.000 8.09198 65 VAL DAA CA 1
ATOM 11331 C C . VAL D 4 66 ? 9.77008 87.48367 -13.28683 1.000 7.54992 65 VAL DAA C 1
ATOM 11332 O O . VAL D 4 66 ? 9.14413 88.22430 -14.05252 1.000 8.44414 65 VAL DAA O 1
ATOM 11345 N N . PHE D 4 67 ? 9.87440 86.17099 -13.47914 1.000 6.92301 66 PHE DAA N 1
ATOM 11346 C CA . PHE D 4 67 ? 9.19007 85.48961 -14.56509 1.000 6.96505 66 PHE DAA CA 1
ATOM 11347 C C . PHE D 4 67 ? 8.18662 84.51307 -13.95997 1.000 5.86616 66 PHE DAA C 1
ATOM 11348 O O . PHE D 4 67 ? 8.21641 84.22004 -12.75718 1.000 6.83588 66 PHE DAA O 1
ATOM 11365 N N . GLU D 4 68 ? 7.29432 84.01445 -14.83192 1.000 5.37816 67 GLU DAA N 1
ATOM 11366 C CA . GLU D 4 68 ? 6.10093 83.21825 -14.51811 1.000 5.25600 67 GLU DAA CA 1
ATOM 11367 C C . GLU D 4 68 ? 4.98475 84.10652 -13.97604 1.000 5.48481 67 GLU DAA C 1
ATOM 11368 O O . GLU D 4 68 ? 5.11264 84.71479 -12.90831 1.000 6.03698 67 GLU DAA O 1
ATOM 11380 N N . SER D 4 69 ? 3.86777 84.16892 -14.70255 1.000 4.97345 68 SER DAA N 1
ATOM 11381 C CA . SER D 4 69 ? 2.75730 85.03129 -14.31980 1.000 5.20834 68 SER DAA CA 1
ATOM 11382 C C . SER D 4 69 ? 2.37517 84.85453 -12.85009 1.000 6.20258 68 SER DAA C 1
ATOM 11383 O O . SER D 4 69 ? 2.18818 85.83992 -12.12915 1.000 6.06719 68 SER DAA O 1
ATOM 11391 N N . GLY D 4 70 ? 2.24240 83.61577 -12.38652 1.000 5.70458 69 GLY DAA N 1
ATOM 11392 C CA . GLY D 4 70 ? 1.83132 83.41794 -11.00213 1.000 6.50387 69 GLY DAA CA 1
ATOM 11393 C C . GLY D 4 70 ? 2.84569 83.95483 -10.01193 1.000 6.48143 69 GLY DAA C 1
ATOM 11394 O O . GLY D 4 70 ? 2.47898 84.48174 -8.95982 1.000 6.14216 69 GLY DAA O 1
ATOM 11398 N N . ALA D 4 71 ? 4.13592 83.79879 -10.31447 1.000 5.00869 70 ALA DAA N 1
ATOM 11399 C CA . ALA D 4 71 ? 5.18503 84.34371 -9.45199 1.000 5.24675 70 ALA DAA CA 1
ATOM 11400 C C . ALA D 4 71 ? 5.17168 85.86263 -9.45103 1.000 5.94585 70 ALA DAA C 1
ATOM 11401 O O . ALA D 4 71 ? 5.44737 86.48623 -8.42216 1.000 7.07548 70 ALA DAA O 1
ATOM 11408 N N . ILE D 4 72 ? 4.86082 86.47580 -10.59510 1.000 6.06730 71 ILE DAA N 1
ATOM 11409 C CA . ILE D 4 72 ? 4.76597 87.92608 -10.68036 1.000 6.76018 71 ILE DAA CA 1
ATOM 11410 C C . ILE D 4 72 ? 3.60212 88.41251 -9.83882 1.000 6.88904 71 ILE DAA C 1
ATOM 11411 O O . ILE D 4 72 ? 3.70357 89.42224 -9.13781 1.000 7.50882 71 ILE DAA O 1
ATOM 11427 N N . LEU D 4 73 ? 2.46300 87.72392 -9.93012 1.000 6.36015 72 LEU DAA N 1
ATOM 11428 C CA . LEU D 4 73 ? 1.30338 88.11333 -9.13351 1.000 6.50026 72 LEU DAA CA 1
ATOM 11429 C C . LEU D 4 73 ? 1.61541 88.05595 -7.64370 1.000 6.81470 72 LEU DAA C 1
ATOM 11430 O O . LEU D 4 73 ? 1.25932 88.97719 -6.89697 1.000 7.25288 72 LEU DAA O 1
ATOM 11446 N N . VAL D 4 74 ? 2.29026 86.99227 -7.19279 1.000 6.33125 73 VAL DAA N 1
ATOM 11447 C CA . VAL D 4 74 ? 2.65860 86.88324 -5.78402 1.000 6.98694 73 VAL DAA CA 1
ATOM 11448 C C . VAL D 4 74 ? 3.62797 88.00244 -5.41302 1.000 7.59932 73 VAL DAA C 1
ATOM 11449 O O . VAL D 4 74 ? 3.48743 88.65736 -4.37202 1.000 8.13067 73 VAL DAA O 1
ATOM 11462 N N . TYR D 4 75 ? 4.63193 88.24555 -6.25734 1.000 7.45650 74 TYR DAA N 1
ATOM 11463 C CA . TYR D 4 75 ? 5.61747 89.27730 -5.94826 1.000 8.22150 74 TYR DAA CA 1
ATOM 11464 C C . TYR D 4 75 ? 4.95396 90.63795 -5.77780 1.000 8.85813 74 TYR DAA C 1
ATOM 11465 O O . TYR D 4 75 ? 5.26432 91.38887 -4.83839 1.000 9.51662 74 TYR DAA O 1
ATOM 11483 N N . LEU D 4 76 ? 4.05936 90.98805 -6.70161 1.000 8.74575 75 LEU DAA N 1
ATOM 11484 C CA . LEU D 4 76 ? 3.41767 92.29818 -6.67191 1.000 9.38513 75 LEU DAA CA 1
ATOM 11485 C C . LEU D 4 76 ? 2.41543 92.40168 -5.52852 1.000 9.49303 75 LEU DAA C 1
ATOM 11486 O O . LEU D 4 76 ? 2.30489 93.46136 -4.90213 1.000 10.20966 75 LEU DAA O 1
ATOM 11502 N N . ALA D 4 77 ? 1.66403 91.32730 -5.26161 1.000 8.84208 76 ALA DAA N 1
ATOM 11503 C CA . ALA D 4 77 ? 0.75204 91.33842 -4.12653 1.000 9.23406 76 ALA DAA CA 1
ATOM 11504 C C . ALA D 4 77 ? 1.51698 91.54985 -2.82535 1.000 9.69536 76 ALA DAA C 1
ATOM 11505 O O . ALA D 4 77 ? 1.09201 92.32749 -1.96637 1.000 10.04684 76 ALA DAA O 1
ATOM 11512 N N . GLU D 4 78 ? 2.66212 90.88978 -2.67377 1.000 9.25783 77 GLU DAA N 1
ATOM 11513 C CA . GLU D 4 78 ? 3.44410 91.02062 -1.44566 1.000 10.22417 77 GLU DAA CA 1
ATOM 11514 C C . GLU D 4 78 ? 4.11500 92.38766 -1.35943 1.000 12.39883 77 GLU DAA C 1
ATOM 11515 O O . GLU D 4 78 ? 4.20770 92.98144 -0.27589 1.000 13.02053 77 GLU DAA O 1
ATOM 11527 N N . LYS D 4 79 ? 4.55918 92.92042 -2.49361 1.000 10.72808 78 LYS DAA N 1
ATOM 11528 C CA . LYS D 4 79 ? 5.15820 94.24566 -2.51690 1.000 12.23700 78 LYS DAA CA 1
ATOM 11529 C C . LYS D 4 79 ? 4.15453 95.30037 -2.07820 1.000 12.18626 78 LYS DAA C 1
ATOM 11530 O O . LYS D 4 79 ? 4.49059 96.20786 -1.30003 1.000 14.71290 78 LYS DAA O 1
ATOM 11549 N N . THR D 4 80 ? 2.92968 95.22391 -2.59279 1.000 11.83696 79 THR DAA N 1
ATOM 11550 C CA . THR D 4 80 ? 1.93247 96.27293 -2.37992 1.000 12.41145 79 THR DAA CA 1
ATOM 11551 C C . THR D 4 80 ? 1.01421 96.00883 -1.19781 1.000 12.43058 79 THR DAA C 1
ATOM 11552 O O . THR D 4 80 ? 0.32677 96.93901 -0.74737 1.000 1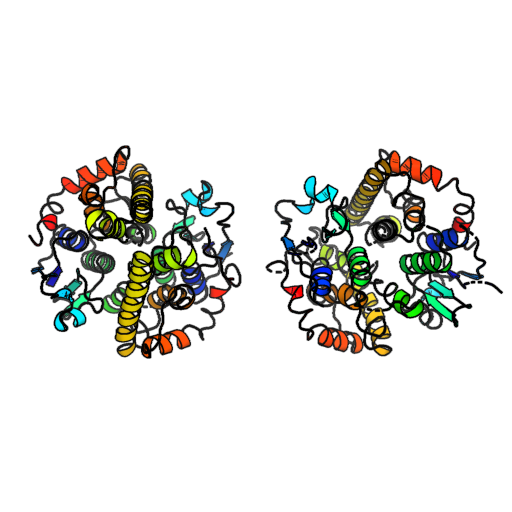4.71113 79 THR DAA O 1
ATOM 11563 N N . GLY D 4 81 ? 0.97695 94.77619 -0.69693 1.000 11.79577 80 GLY DAA N 1
ATOM 11564 C CA . GLY D 4 81 ? 0.00209 94.39177 0.31192 1.000 11.75417 80 GLY DAA CA 1
ATOM 11565 C C . GLY D 4 81 ? -1.41727 94.30836 -0.19360 1.000 12.30863 80 GLY DAA C 1
ATOM 11566 O O . GLY D 4 81 ? -2.35015 94.23947 0.61189 1.000 13.40256 80 GLY DAA O 1
ATOM 11570 N N . GLN D 4 82 ? -1.61603 94.29323 -1.49793 1.000 11.37368 81 GLN DAA N 1
ATOM 11571 C CA . GLN D 4 82 ? -2.94339 94.21893 -2.08500 1.000 11.36360 81 GLN DAA CA 1
ATOM 11572 C C . GLN D 4 82 ? -3.21076 92.82532 -2.63607 1.000 9.91311 81 GLN DAA C 1
ATOM 11573 O O . GLN D 4 82 ? -2.29819 92.13108 -3.09198 1.000 9.56279 81 GLN DAA O 1
ATOM 11587 N N . LEU D 4 83 ? -4.48779 92.43323 -2.60647 1.000 9.93225 82 LEU DAA N 1
ATOM 11588 C CA . LEU D 4 83 ? -5.01856 91.31391 -3.37240 1.000 9.87232 82 LEU DAA CA 1
ATOM 11589 C C . LEU D 4 83 ? -4.50108 89.96354 -2.89273 1.000 8.27186 82 LEU DAA C 1
ATOM 11590 O O . LEU D 4 83 ? -4.52609 88.98803 -3.63433 1.000 7.59311 82 LEU DAA O 1
ATOM 11623 N N . PRO D 4 85 ? -4.48733 88.18831 1.37916 1.000 8.77046 84 PRO DAA N 1
ATOM 11624 C CA . PRO D 4 85 ? -4.40228 88.42911 2.82907 1.000 10.57703 84 PRO DAA CA 1
ATOM 11625 C C . PRO D 4 85 ? -3.01592 88.10631 3.35571 1.000 9.48953 84 PRO DAA C 1
ATOM 11626 O O . PRO D 4 85 ? -2.22398 87.41665 2.71733 1.000 10.88078 84 PRO DAA O 1
ATOM 11637 N N . THR D 4 86 ? -2.75364 88.56104 4.58357 1.000 11.45140 85 THR DAA N 1
ATOM 11638 C CA . THR D 4 86 ? -1.47340 88.28181 5.21714 1.000 14.25844 85 THR DAA CA 1
ATOM 11639 C C . THR D 4 86 ? -1.52694 87.15951 6.24716 1.000 12.21965 85 THR DAA C 1
ATOM 11640 O O . THR D 4 86 ? -0.46524 86.68919 6.65687 1.000 13.28044 85 THR DAA O 1
ATOM 11651 N N . ASP D 4 87 ? -2.70885 86.72015 6.67547 1.000 10.21445 86 ASP DAA N 1
ATOM 11652 C CA . ASP D 4 87 ? -2.77819 85.63415 7.64594 1.000 10.70445 86 ASP DAA CA 1
ATOM 11653 C C . ASP D 4 87 ? -2.49780 84.29007 6.97048 1.000 9.96440 86 ASP DAA C 1
ATOM 11654 O O . ASP D 4 87 ? -2.62490 84.13555 5.75490 1.000 9.59482 86 ASP DAA O 1
ATOM 11663 N N . VAL D 4 88 ? -2.10855 83.30525 7.78404 1.000 8.89207 87 VAL DAA N 1
ATOM 11664 C CA . VAL D 4 88 ? -1.65258 82.01776 7.24788 1.000 9.26583 87 VAL DAA CA 1
ATOM 11665 C C . VAL D 4 88 ? -2.71075 81.38402 6.35217 1.000 8.83001 87 VAL DAA C 1
ATOM 11666 O O . VAL D 4 88 ? -2.42589 80.95251 5.22545 1.000 8.17725 87 VAL DAA O 1
ATOM 11679 N N . LYS D 4 89 ? -3.93753 81.25319 6.86216 1.000 7.79861 88 LYS DAA N 1
ATOM 11680 C CA . LYS D 4 89 ? -4.95037 80.54771 6.09524 1.000 8.41215 88 LYS DAA CA 1
ATOM 11681 C C . LYS D 4 89 ? -5.39316 81.36708 4.89507 1.000 7.36776 88 LYS DAA C 1
ATOM 11682 O O . LYS D 4 89 ? -5.59200 80.82207 3.80680 1.000 7.57946 88 LYS DAA O 1
ATOM 11701 N N . GLY D 4 90 ? -5.57000 82.67474 5.08139 1.000 7.45999 89 GLY DAA N 1
ATOM 11702 C CA . GLY D 4 90 ? -6.06774 83.50163 3.99591 1.000 8.50909 89 GLY DAA CA 1
ATOM 11703 C C . GLY D 4 90 ? -5.10371 83.57002 2.83332 1.000 7.88963 89 GLY DAA C 1
ATOM 11704 O O . GLY D 4 90 ? -5.50626 83.47361 1.66840 1.000 8.31579 89 GLY DAA O 1
ATOM 11708 N N . ARG D 4 91 ? -3.81500 83.71870 3.12626 1.000 6.99190 90 ARG DAA N 1
ATOM 11709 C CA . ARG D 4 91 ? -2.85128 83.73241 2.03598 1.000 6.73702 90 ARG DAA CA 1
ATOM 11710 C C . ARG D 4 91 ? -2.72770 82.35619 1.39916 1.000 6.74990 90 ARG DAA C 1
ATOM 11711 O O . ARG D 4 91 ? -2.64859 82.24382 0.16894 1.000 6.75181 90 ARG DAA O 1
ATOM 11732 N N . SER D 4 92 ? -2.79789 81.28592 2.19572 1.000 5.96601 91 SER DAA N 1
ATOM 11733 C CA . SER D 4 92 ? -2.72100 79.95124 1.60006 1.000 6.26137 91 SER DAA CA 1
ATOM 11734 C C . SER D 4 92 ? -3.89591 79.68678 0.66512 1.000 6.55626 91 SER DAA C 1
ATOM 11735 O O . SER D 4 92 ? -3.73072 79.07104 -0.39781 1.000 6.21689 91 SER DAA O 1
ATOM 11743 N N . ARG D 4 93 ? -5.09560 80.12926 1.01823 1.000 6.14267 92 ARG DAA N 1
ATOM 11744 C CA A ARG D 4 93 ? -6.22663 79.92005 0.11645 0.577 6.61866 92 ARG DAA CA 1
ATOM 11745 C CA B ARG D 4 93 ? -6.21728 79.90551 0.11419 0.423 6.46634 92 ARG DAA CA 1
ATOM 11746 C C . ARG D 4 93 ? -5.97351 80.56874 -1.23804 1.000 6.12864 92 ARG DAA C 1
ATOM 11747 O O . ARG D 4 93 ? -6.30682 80.00023 -2.28081 1.000 6.54380 92 ARG DAA O 1
ATOM 11788 N N . VAL D 4 94 ? -5.39978 81.77338 -1.23340 1.000 5.73244 93 VAL DAA N 1
ATOM 11789 C CA . VAL D 4 94 ? -5.01611 82.43676 -2.47788 1.000 5.46869 93 VAL DAA CA 1
ATOM 11790 C C . VAL D 4 94 ? -4.00654 81.58930 -3.24027 1.000 5.83162 93 VAL DAA C 1
ATOM 11791 O O . VAL D 4 94 ? -4.15507 81.35934 -4.44478 1.000 6.11232 93 VAL DAA O 1
ATOM 11804 N N . ILE D 4 95 ? -2.94662 81.14637 -2.56332 1.000 5.04021 94 ILE DAA N 1
ATOM 11805 C CA . ILE D 4 95 ? -1.90543 80.36202 -3.22541 1.000 4.66975 94 ILE DAA CA 1
ATOM 11806 C C . ILE D 4 95 ? -2.47098 79.06007 -3.78015 1.000 5.20688 94 ILE DAA C 1
ATOM 11807 O O . ILE D 4 95 ? -2.12007 78.65231 -4.89511 1.000 5.53768 94 ILE DAA O 1
ATOM 11823 N N . GLN D 4 96 ? -3.37058 78.39970 -3.04323 1.000 5.39192 95 GLN DAA N 1
ATOM 11824 C CA . GLN D 4 96 ? -3.96942 77.16152 -3.53516 1.000 4.62357 95 GLN DAA CA 1
ATOM 11825 C C . GLN D 4 96 ? -4.70847 77.38384 -4.84931 1.000 4.73448 95 GLN DAA C 1
ATOM 11826 O O . GLN D 4 96 ? -4.51242 76.62985 -5.80651 1.000 5.19614 95 GLN DAA O 1
ATOM 11840 N N . TRP D 4 97 ? -5.60708 78.36761 -4.89595 1.000 5.21120 96 TRP DAA N 1
ATOM 11841 C CA . TRP D 4 97 ? -6.35936 78.60811 -6.12593 1.000 4.92923 96 TRP DAA CA 1
ATOM 11842 C C . TRP D 4 97 ? -5.46730 79.15568 -7.24102 1.000 4.33340 96 TRP DAA C 1
ATOM 11843 O O . TRP D 4 97 ? -5.70237 78.86910 -8.42733 1.000 5.36241 96 TRP DAA O 1
ATOM 11864 N N . LEU D 4 98 ? -4.42048 79.90126 -6.90111 1.000 4.65785 97 LEU DAA N 1
ATOM 11865 C CA . LEU D 4 98 ? -3.45277 80.32816 -7.90538 1.000 3.58921 97 LEU DAA CA 1
ATOM 11866 C C . LEU D 4 98 ? -2.74204 79.12179 -8.50345 1.000 5.27744 97 LEU DAA C 1
ATOM 11867 O O . LEU D 4 98 ? -2.56391 79.02658 -9.72962 1.000 5.08569 97 LEU DAA O 1
ATOM 11900 N N . PHE D 4 100 ? -3.90889 76.07398 -8.60172 1.000 4.42503 99 PHE DAA N 1
ATOM 11901 C CA . PHE D 4 100 ? -4.90299 75.35267 -9.40157 1.000 4.70874 99 PHE DAA CA 1
ATOM 11902 C C . PHE D 4 100 ? -4.96367 75.92051 -10.81435 1.000 4.60202 99 PHE DAA C 1
ATOM 11903 O O . PHE D 4 100 ? -5.05942 75.17024 -11.79623 1.000 4.94475 99 PHE DAA O 1
ATOM 11920 N N . GLN D 4 101 ? -4.89432 77.24254 -10.92883 1.000 4.09946 100 GLN DAA N 1
ATOM 11921 C CA . GLN D 4 101 ? -4.85974 77.88642 -12.23645 1.000 4.43614 100 GLN DAA CA 1
ATOM 11922 C C . GLN D 4 101 ? -3.55883 77.56638 -12.96048 1.000 4.72912 100 GLN DAA C 1
ATOM 11923 O O . GLN D 4 101 ? -3.55899 77.20268 -14.14883 1.000 5.18510 100 GLN DAA O 1
ATOM 11954 N N . GLY D 4 103 ? -1.28945 75.19727 -12.63309 1.000 5.04245 102 GLY DAA N 1
ATOM 11955 C CA . GLY D 4 103 ? -1.02523 73.82684 -13.00267 1.000 5.53294 102 GLY DAA CA 1
ATOM 11956 C C . GLY D 4 103 ? -2.15515 73.12908 -13.71628 1.000 5.95644 102 GLY DAA C 1
ATOM 11957 O O . GLY D 4 103 ? -1.94518 72.06185 -14.29128 1.000 8.26221 102 GLY DAA O 1
ATOM 11961 N N . GLY D 4 104 ? -3.35161 73.70727 -13.68171 1.000 5.51281 103 GLY DAA N 1
ATOM 11962 C CA . GLY D 4 104 ? -4.52752 73.10144 -14.26394 1.000 5.14611 103 GLY DAA CA 1
ATOM 11963 C C . GLY D 4 104 ? -5.14660 73.93605 -15.36028 1.000 5.11478 103 GLY DAA C 1
ATOM 11964 O O . GLY D 4 104 ? -5.04015 73.59279 -16.53217 1.000 5.35968 103 GLY DAA O 1
ATOM 11968 N N . VAL D 4 105 ? -5.80067 75.04220 -14.99843 1.000 4.95759 104 VAL DAA N 1
ATOM 11969 C CA . VAL D 4 105 ? -6.56810 75.81381 -15.97599 1.000 4.64757 104 VAL DAA CA 1
ATOM 11970 C C . VAL D 4 105 ? -5.69246 76.27069 -17.13706 1.000 4.50634 104 VAL DAA C 1
ATOM 11971 O O . VAL D 4 105 ? -6.03372 76.05835 -18.30742 1.000 5.48111 104 VAL DAA O 1
ATOM 11984 N N . GLY D 4 106 ? -4.59403 76.96633 -16.84821 1.000 5.12296 105 GLY DAA N 1
ATOM 11985 C CA . GLY D 4 106 ? -3.75103 77.48086 -17.91069 1.000 5.32710 105 GLY DAA CA 1
ATOM 11986 C C . GLY D 4 106 ? -3.19226 76.38235 -18.80629 1.000 5.64743 105 GLY DAA C 1
ATOM 11987 O O . GLY D 4 106 ? -3.33514 76.40379 -20.03462 1.000 5.67008 105 GLY DAA O 1
ATOM 11991 N N . PRO D 4 107 ? -2.52652 75.39224 -18.21166 1.000 5.31527 106 PRO DAA N 1
ATOM 11992 C CA . PRO D 4 107 ? -1.93297 74.34634 -19.05170 1.000 4.60759 106 PRO DAA CA 1
ATOM 11993 C C . PRO D 4 107 ? -2.95657 73.58972 -19.87729 1.000 4.72581 106 PRO DAA C 1
ATOM 11994 O O . PRO D 4 107 ? -2.75015 73.36638 -21.07914 1.000 5.59406 106 PRO DAA O 1
ATOM 12022 N N . GLN D 4 109 ? -6.24160 74.32225 -20.64798 1.000 4.46505 108 GLN DAA N 1
ATOM 12023 C CA . GLN D 4 109 ? -6.96105 75.12692 -21.63328 1.000 6.02684 108 GLN DAA CA 1
ATOM 12024 C C . GLN D 4 109 ? -6.02735 75.54861 -22.76343 1.000 4.80291 108 GLN DAA C 1
ATOM 12025 O O . GLN D 4 109 ? -6.44549 75.61398 -23.93001 1.000 5.41188 108 GLN DAA O 1
ATOM 12039 N N . GLY D 4 110 ? -4.74888 75.77498 -22.45744 1.000 4.71243 109 GLY DAA N 1
ATOM 12040 C CA . GLY D 4 110 ? -3.79961 76.05384 -23.51314 1.000 5.02201 109 GLY DAA CA 1
ATOM 12041 C C . GLY D 4 110 ? -3.64948 74.89306 -24.47474 1.000 5.18785 109 GLY DAA C 1
ATOM 12042 O O . GLY D 4 110 ? -3.45808 75.09506 -25.67267 1.000 6.41319 109 GLY DAA O 1
ATOM 12046 N N . GLN D 4 111 ? -3.71624 73.65772 -23.97600 1.000 4.24280 110 GLN DAA N 1
ATOM 12047 C CA . GLN D 4 111 ? -3.61761 72.51009 -24.87692 1.000 4.14884 110 GLN DAA CA 1
ATOM 12048 C C . GLN D 4 111 ? -4.89800 72.33179 -25.67371 1.000 6.27277 110 GLN DAA C 1
ATOM 12049 O O . GLN D 4 111 ? -4.84743 71.89871 -26.83182 1.000 6.13308 110 GLN DAA O 1
ATOM 12063 N N . ALA D 4 112 ? -6.05689 72.66360 -25.09269 1.000 5.09343 111 ALA DAA N 1
ATOM 12064 C CA . ALA D 4 112 ? -7.27662 72.72097 -25.89226 1.000 5.49571 111 ALA DAA CA 1
ATOM 12065 C C . ALA D 4 112 ? -7.09508 73.69179 -27.05346 1.000 5.84013 111 ALA DAA C 1
ATOM 12066 O O . ALA D 4 112 ? -7.44711 73.37712 -28.19479 1.000 6.83046 111 ALA DAA O 1
ATOM 12073 N N . ASN D 4 113 ? -6.51988 74.87539 -26.79697 1.000 4.75495 112 ASN DAA N 1
ATOM 12074 C CA . ASN D 4 113 ? -6.29737 75.81390 -27.89548 1.000 5.29288 112 ASN DAA CA 1
ATOM 12075 C C . ASN D 4 113 ? -5.41066 75.20187 -28.96957 1.000 6.19696 112 ASN DAA C 1
ATOM 12076 O O . ASN D 4 113 ? -5.67495 75.34937 -30.16615 1.000 6.78951 112 ASN DAA O 1
ATOM 12087 N N . VAL D 4 114 ? -4.33710 74.53208 -28.56034 1.000 6.01439 113 VAL DAA N 1
ATOM 12088 C CA . VAL D 4 114 ? -3.43688 73.89894 -29.52208 1.000 6.93339 113 VAL DAA CA 1
ATOM 12089 C C . VAL D 4 114 ? -4.20362 72.93979 -30.42372 1.000 6.74494 113 VAL DAA C 1
ATOM 12090 O O . VAL D 4 114 ? -4.17458 73.06041 -31.65139 1.000 7.59990 113 VAL DAA O 1
ATOM 12103 N N . PHE D 4 115 ? -4.88321 71.95970 -29.84107 1.000 5.82250 114 PHE DAA N 1
ATOM 12104 C CA . PHE D 4 115 ? -5.44900 70.91391 -30.67659 1.000 5.92229 114 PHE DAA CA 1
ATOM 12105 C C . PHE D 4 115 ? -6.73260 71.34410 -31.37347 1.000 5.90946 114 PHE DAA C 1
ATOM 12106 O O . PHE D 4 115 ? -6.98614 70.91283 -32.50481 1.000 7.29718 114 PHE DAA O 1
ATOM 12123 N N . PHE D 4 116 ? -7.52892 72.19818 -30.74778 1.000 6.58392 115 PHE DAA N 1
ATOM 12124 C CA . PHE D 4 116 ? -8.79124 72.60188 -31.33955 1.000 5.79542 115 PHE DAA CA 1
ATOM 12125 C C . PHE D 4 116 ? -8.60046 73.64824 -32.42962 1.000 6.91046 115 PHE DAA C 1
ATOM 12126 O O . PHE D 4 116 ? -9.33087 73.65232 -33.42239 1.000 7.51214 115 PHE DAA O 1
ATOM 12143 N N . ARG D 4 117 ? -7.65335 74.56187 -32.25473 1.000 6.88933 116 ARG DAA N 1
ATOM 12144 C CA . ARG D 4 117 ? -7.48091 75.67864 -33.17470 1.000 7.64085 116 ARG DAA CA 1
ATOM 12145 C C . ARG D 4 117 ? -6.22578 75.59448 -34.03074 1.000 7.67452 116 ARG DAA C 1
ATOM 12146 O O . ARG D 4 117 ? -6.31085 75.72354 -35.25428 1.000 10.12182 116 ARG DAA O 1
ATOM 12167 N N . TYR D 4 118 ? -5.05336 75.38308 -33.44314 1.000 6.70801 117 TYR DAA N 1
ATOM 12168 C CA . TYR D 4 118 ? -3.81758 75.66948 -34.16442 1.000 7.38247 117 TYR DAA CA 1
ATOM 12169 C C . TYR D 4 118 ? -3.17884 74.46326 -34.83117 1.000 8.34071 117 TYR DAA C 1
ATOM 12170 O O . TYR D 4 118 ? -2.54676 74.63010 -35.87945 1.000 8.16419 117 TYR DAA O 1
ATOM 12188 N N . PHE D 4 119 ? -3.29595 73.28275 -34.25013 1.000 6.92094 118 PHE DAA N 1
ATOM 12189 C CA . PHE D 4 119 ? -2.53773 72.12031 -34.71534 1.000 8.30078 118 PHE DAA CA 1
ATOM 12190 C C . PHE D 4 119 ? -3.10367 71.67767 -36.05553 1.000 7.75104 118 PHE DAA C 1
ATOM 12191 O O . PHE D 4 119 ? -4.31124 71.47185 -36.17264 1.000 9.03830 118 PHE DAA O 1
ATOM 12208 N N . PRO D 4 120 ? -2.28937 71.57471 -37.10787 1.000 8.90863 119 PRO DAA N 1
ATOM 12209 C CA . PRO D 4 120 ? -2.88237 71.28036 -38.42149 1.000 9.44474 119 PRO DAA CA 1
ATOM 12210 C C . PRO D 4 120 ? -3.59188 69.93798 -38.48598 1.000 9.14881 119 PRO DAA C 1
ATOM 12211 O O . PRO D 4 120 ? -4.68622 69.84033 -39.06363 1.000 9.41173 119 PRO DAA O 1
ATOM 12222 N N . GLU D 4 121 ? -2.98603 68.89151 -37.93744 1.000 8.80968 120 GLU DAA N 1
ATOM 12223 C CA . GLU D 4 121 ? -3.62781 67.58401 -37.91324 1.000 8.08772 120 GLU DAA CA 1
ATOM 12224 C C . GLU D 4 121 ? -4.76026 67.60474 -36.90418 1.000 7.74911 120 GLU DAA C 1
ATOM 12225 O O . GLU D 4 121 ? -4.55458 67.94807 -35.73725 1.000 7.55983 120 GLU DAA O 1
ATOM 12237 N N . LYS D 4 122 ? -5.95813 67.24768 -37.35252 1.000 8.31351 121 LYS DAA N 1
ATOM 12238 C CA . LYS D 4 122 ? -7.10829 67.17567 -36.46367 1.000 8.31696 121 LYS DAA CA 1
ATOM 12239 C C . LYS D 4 122 ? -7.03966 65.86936 -35.68740 1.000 8.64819 121 LYS DAA C 1
ATOM 12240 O O . LYS D 4 122 ? -7.13132 64.78893 -36.27532 1.000 11.65072 121 LYS DAA O 1
ATOM 12259 N N . LEU D 4 123 ? -6.87673 65.97117 -34.38054 1.000 8.08624 122 LEU DAA N 1
ATOM 12260 C CA . LEU D 4 123 ? -6.74710 64.81922 -33.48484 1.000 9.21283 122 LEU DAA CA 1
ATOM 12261 C C . LEU D 4 123 ? -7.92474 64.89793 -32.52521 1.000 8.69058 122 LEU DAA C 1
ATOM 12262 O O . LEU D 4 123 ? -7.83479 65.49375 -31.45820 1.000 8.48807 122 LEU DAA O 1
ATOM 12278 N N . GLN D 4 124 ? -9.04995 64.31589 -32.91232 1.000 8.78424 123 GLN DAA N 1
ATOM 12279 C CA . GLN D 4 124 ? -10.26870 64.49299 -32.11999 1.000 9.02339 123 GLN DAA CA 1
ATOM 12280 C C . GLN D 4 124 ? -10.10927 63.95997 -30.70590 1.000 8.61654 123 GLN DAA C 1
ATOM 12281 O O . GLN D 4 124 ? -10.70073 64.50082 -29.76118 1.000 8.44140 123 GLN DAA O 1
ATOM 12295 N N . GLY D 4 125 ? -9.34542 62.88207 -30.53599 1.000 8.41994 124 GLY DAA N 1
ATOM 12296 C CA . GLY D 4 125 ? -9.14223 62.35346 -29.19495 1.000 9.67685 124 GLY DAA CA 1
ATOM 12297 C C . GLY D 4 125 ? -8.41914 63.33100 -28.28906 1.000 6.46743 124 GLY DAA C 1
ATOM 12298 O O . GLY D 4 125 ? -8.69132 63.40037 -27.08622 1.000 8.11770 124 GLY DAA O 1
ATOM 12302 N N . ALA D 4 126 ? -7.46329 64.07017 -28.84405 1.000 7.37283 125 ALA DAA N 1
ATOM 12303 C CA . ALA D 4 126 ? -6.74278 65.07565 -28.07738 1.000 6.58389 125 ALA DAA CA 1
ATOM 12304 C C . ALA D 4 126 ? -7.61160 66.30128 -27.83358 1.000 6.75205 125 ALA DAA C 1
ATOM 12305 O O . ALA D 4 126 ? -7.60270 66.87112 -26.72850 1.000 7.24773 125 ALA DAA O 1
ATOM 12312 N N . ILE D 4 127 ? -8.36159 66.73467 -28.85509 1.000 7.37849 126 ILE DAA N 1
ATOM 12313 C CA . ILE D 4 127 ? -9.32138 67.82221 -28.66295 1.000 6.95243 126 ILE DAA CA 1
ATOM 12314 C C . ILE D 4 127 ? -10.27687 67.48335 -27.52043 1.000 6.85519 126 ILE DAA C 1
ATOM 12315 O O . ILE D 4 127 ? -10.48611 68.28852 -26.59797 1.000 6.50624 126 ILE DAA O 1
ATOM 12331 N N . ASP D 4 128 ? -10.85677 66.28175 -27.56179 1.000 7.60485 127 ASP DAA N 1
ATOM 12332 C CA . ASP D 4 128 ? -11.81419 65.87697 -26.54056 1.000 8.49457 127 ASP DAA CA 1
ATOM 12333 C C . ASP D 4 128 ? -11.14588 65.80122 -25.17377 1.000 7.27363 127 ASP DAA C 1
ATOM 12334 O O . ASP D 4 128 ? -11.72251 66.23553 -24.17366 1.000 7.13204 127 ASP DAA O 1
ATOM 12343 N N . ARG D 4 129 ? -9.93953 65.24449 -25.10021 1.000 6.62028 128 ARG DAA N 1
ATOM 12344 C CA . ARG D 4 129 ? -9.23633 65.16598 -23.82292 1.000 7.10609 128 ARG DAA CA 1
ATOM 12345 C C . ARG D 4 129 ? -9.15300 66.53665 -23.17457 1.000 5.93498 128 ARG DAA C 1
ATOM 12346 O O . ARG D 4 129 ? -9.49500 66.70027 -21.99221 1.000 7.37307 128 ARG DAA O 1
ATOM 12367 N N . TYR D 4 130 ? -8.69912 67.54191 -23.92679 1.000 6.21824 129 TYR DAA N 1
ATOM 12368 C CA . TYR D 4 130 ? -8.41212 68.82964 -23.31131 1.000 6.18681 129 TYR DAA CA 1
ATOM 12369 C C . TYR D 4 130 ? -9.66170 69.67787 -23.12118 1.000 5.83894 129 TYR DAA C 1
ATOM 12370 O O . TYR D 4 130 ? -9.73544 70.42876 -22.14110 1.000 6.12623 129 TYR DAA O 1
ATOM 12388 N N . GLN D 4 131 ? -10.65382 69.56695 -24.00989 1.000 6.13934 130 GLN DAA N 1
ATOM 12389 C CA . GLN D 4 131 ? -11.91142 70.26710 -23.76887 1.000 6.23250 130 GLN DAA CA 1
ATOM 12390 C C . GLN D 4 131 ? -12.66298 69.66991 -22.58761 1.000 6.39615 130 GLN DAA C 1
ATOM 12391 O O . GLN D 4 131 ? -13.16444 70.40819 -21.73636 1.000 7.18601 130 GLN DAA O 1
ATOM 12405 N N . HIS D 4 132 ? -12.72396 68.34073 -22.49509 1.000 6.65397 131 HIS DAA N 1
ATOM 12406 C CA . HIS D 4 132 ? -13.36943 67.71730 -21.34259 1.000 7.25752 131 HIS DAA CA 1
ATOM 12407 C C . HIS D 4 132 ? -12.63613 68.05948 -20.05091 1.000 7.90640 131 HIS DAA C 1
ATOM 12408 O O . HIS D 4 132 ? -13.26356 68.34142 -19.02729 1.000 6.87369 131 HIS DAA O 1
ATOM 12422 N N . GLU D 4 133 ? -11.31004 68.04957 -20.07940 1.000 5.70430 132 GLU DAA N 1
ATOM 12423 C CA . GLU D 4 133 ? -10.56792 68.35779 -18.86857 1.000 4.77630 132 GLU DAA CA 1
ATOM 12424 C C . GLU D 4 133 ? -10.75288 69.81950 -18.46571 1.000 5.11065 132 GLU DAA C 1
ATOM 12425 O O . GLU D 4 133 ? -10.91660 70.12678 -17.27627 1.000 6.48502 132 GLU DAA O 1
ATOM 12437 N N . THR D 4 134 ? -10.72049 70.74421 -19.42894 1.000 5.62394 133 THR DAA N 1
ATOM 12438 C CA . THR D 4 134 ? -10.95239 72.14604 -19.09646 1.000 5.75635 133 THR DAA CA 1
ATOM 12439 C C . THR D 4 134 ? -12.35468 72.34011 -18.51844 1.000 6.64613 133 THR DAA C 1
ATOM 12440 O O . THR D 4 134 ? -12.53121 73.04707 -17.51996 1.000 5.75593 133 THR DAA O 1
ATOM 12451 N N . ARG D 4 135 ? -13.35452 71.67599 -19.08855 1.000 6.20169 134 ARG DAA N 1
ATOM 12452 C CA . ARG D 4 135 ? -14.68953 71.74711 -18.50955 1.000 6.99173 134 ARG DAA CA 1
ATOM 12453 C C . ARG D 4 135 ? -14.71525 71.19720 -17.08152 1.000 6.15639 134 ARG DAA C 1
ATOM 12454 O O . ARG D 4 135 ? -15.36701 71.77387 -16.20523 1.000 6.98978 134 ARG DAA O 1
ATOM 12475 N N . ARG D 4 136 ? -14.01502 70.08201 -16.82153 1.000 5.54243 135 ARG DAA N 1
ATOM 12476 C CA . ARG D 4 136 ? -13.95030 69.54708 -15.46258 1.000 6.10289 135 ARG DAA CA 1
ATOM 12477 C C . ARG D 4 136 ? -13.37662 70.58137 -14.50898 1.000 6.61527 135 ARG DAA C 1
ATOM 12478 O O . ARG D 4 136 ? -13.88634 70.77245 -13.39438 1.000 6.34563 135 ARG DAA O 1
ATOM 12499 N N . LEU D 4 137 ? -12.30124 71.24633 -14.92224 1.000 5.79463 136 LEU DAA N 1
ATOM 12500 C CA . LEU D 4 137 ? -11.69310 72.29487 -14.10519 1.000 4.87244 136 LEU DAA CA 1
ATOM 12501 C C . LEU D 4 137 ? -12.65232 73.45480 -13.89460 1.000 5.57322 136 LEU DAA C 1
ATOM 12502 O O . LEU D 4 137 ? -12.71892 74.01627 -12.79146 1.000 5.76072 136 LEU DAA O 1
ATOM 12518 N N . TYR D 4 138 ? -13.40419 73.82531 -14.92873 1.000 5.77969 137 TYR DAA N 1
ATOM 12519 C CA . TYR D 4 138 ? -14.38764 74.88625 -14.77538 1.000 5.55557 137 TYR DAA CA 1
ATOM 12520 C C . TYR D 4 138 ? -15.47713 74.48651 -13.78406 1.000 7.61152 137 TYR DAA C 1
ATOM 12521 O O . TYR D 4 138 ? -16.01633 75.34514 -13.06776 1.000 6.58733 137 TYR DAA O 1
ATOM 12539 N N . GLU D 4 139 ? -15.83409 73.19354 -13.74303 1.000 6.51643 138 GLU DAA N 1
ATOM 12540 C CA A GLU D 4 139 ? -16.80875 72.72423 -12.76232 0.533 6.84341 138 GLU DAA CA 1
ATOM 12541 C CA B GLU D 4 139 ? -16.81033 72.72386 -12.76323 0.467 6.83444 138 GLU DAA CA 1
ATOM 12542 C C . GLU D 4 139 ? -16.25827 72.81429 -11.34427 1.000 6.55558 138 GLU DAA C 1
ATOM 12543 O O . GLU D 4 139 ? -16.99917 73.14558 -10.40947 1.000 7.77752 138 GLU DAA O 1
ATOM 12564 N N . VAL D 4 140 ? -14.95854 72.55332 -11.15662 1.000 6.03251 139 VAL DAA N 1
ATOM 12565 C CA . VAL D 4 140 ? -14.33545 72.78695 -9.85966 1.000 7.10437 139 VAL DAA CA 1
ATOM 12566 C C . VAL D 4 140 ? -14.47186 74.25588 -9.48402 1.000 6.09220 139 VAL DAA C 1
ATOM 12567 O O . VAL D 4 140 ? -14.87193 74.59605 -8.36719 1.000 7.49568 139 VAL DAA O 1
ATOM 12580 N N . LEU D 4 141 ? -14.14517 75.15612 -10.41899 1.000 6.55598 140 LEU DAA N 1
ATOM 12581 C CA . LEU D 4 141 ? -14.26943 76.59198 -10.13907 1.000 5.39457 140 LEU DAA CA 1
ATOM 12582 C C . LEU D 4 141 ? -15.70218 76.95786 -9.78755 1.000 6.85378 140 LEU DAA C 1
ATOM 12583 O O . LEU D 4 141 ? -15.95302 77.71715 -8.83725 1.000 6.54610 140 LEU DAA O 1
ATOM 12599 N N . ASP D 4 142 ? -16.66561 76.42329 -10.54391 1.000 7.03207 141 ASP DAA N 1
ATOM 12600 C CA . ASP D 4 142 ? -18.06495 76.75169 -10.30524 1.000 6.67567 141 ASP DAA CA 1
ATOM 12601 C C . ASP D 4 142 ? -18.49696 76.30821 -8.91895 1.000 7.55171 141 ASP DAA C 1
ATOM 12602 O O . ASP D 4 142 ? -19.22120 77.03054 -8.23018 1.000 7.95114 141 ASP DAA O 1
ATOM 12611 N N . GLY D 4 143 ? -18.10764 75.10326 -8.51251 1.000 6.67619 142 GLY DAA N 1
ATOM 12612 C CA . GLY D 4 143 ? -18.44152 74.64906 -7.17511 1.000 8.00405 142 GLY DAA CA 1
ATOM 12613 C C . GLY D 4 143 ? -17.84984 75.54559 -6.09892 1.000 6.37276 142 GLY DAA C 1
ATOM 12614 O O . GLY D 4 143 ? -18.51334 75.89863 -5.12060 1.000 6.63288 142 GLY DAA O 1
ATOM 12618 N N . ARG D 4 144 ? -16.58051 75.91088 -6.24915 1.000 7.35866 143 ARG DAA N 1
ATOM 12619 C CA . ARG D 4 144 ? -15.95701 76.78833 -5.26002 1.000 6.20940 143 ARG DAA CA 1
ATOM 12620 C C . ARG D 4 144 ? -16.67067 78.13742 -5.20861 1.000 6.08775 143 ARG DAA C 1
ATOM 12621 O O . ARG D 4 144 ? -16.81755 78.73493 -4.13624 1.000 6.50081 143 ARG DAA O 1
ATOM 12642 N N . LEU D 4 145 ? -17.09928 78.64840 -6.36631 1.000 6.71456 144 LEU DAA N 1
ATOM 12643 C CA . LEU D 4 145 ? -17.76650 79.93821 -6.42855 1.000 6.85895 144 LEU DAA CA 1
ATOM 12644 C C . LEU D 4 145 ? -19.20504 79.88463 -5.93023 1.000 7.13021 144 LEU DAA C 1
ATOM 12645 O O . LEU D 4 145 ? -19.85554 80.93066 -5.87855 1.000 8.15268 144 LEU DAA O 1
ATOM 12661 N N . GLY D 4 146 ? -19.68304 78.71645 -5.50526 1.000 6.66158 145 GLY DAA N 1
ATOM 12662 C CA . GLY D 4 146 ? -20.88907 78.62640 -4.71365 1.000 6.95779 145 GLY DAA CA 1
ATOM 12663 C C . GLY D 4 146 ? -20.59523 78.75489 -3.23260 1.000 7.77656 145 GLY DAA C 1
ATOM 12664 O O . GLY D 4 146 ? -21.47846 79.08953 -2.44033 1.000 8.29800 145 GLY DAA O 1
ATOM 12668 N N . GLU D 4 147 ? -19.35434 78.47626 -2.83627 1.000 8.28276 146 GLU DAA N 1
ATOM 12669 C CA . GLU D 4 147 ? -18.94137 78.61698 -1.43879 1.000 8.79228 146 GLU DAA CA 1
ATOM 12670 C C . GLU D 4 147 ? -18.53455 80.04108 -1.10407 1.000 8.91645 146 GLU DAA C 1
ATOM 12671 O O . GLU D 4 147 ? -18.57579 80.43658 0.06805 1.000 10.67999 146 GLU DAA O 1
ATOM 12683 N N . ALA D 4 148 ? -18.08990 80.80896 -2.09708 1.000 8.73073 147 ALA DAA N 1
ATOM 12684 C CA . ALA D 4 148 ? -17.50819 82.11948 -1.84939 1.000 9.01400 147 ALA DAA CA 1
ATOM 12685 C C . ALA D 4 148 ? -17.67224 82.98491 -3.08659 1.000 9.43285 147 ALA DAA C 1
ATOM 12686 O O . ALA D 4 148 ? -17.75684 82.47841 -4.20906 1.000 8.73870 147 ALA DAA O 1
ATOM 12693 N N . GLU D 4 149 ? -17.69523 84.29781 -2.86744 1.000 8.32052 148 GLU DAA N 1
ATOM 12694 C CA . GLU D 4 149 ? -17.91738 85.22285 -3.97508 1.000 8.25034 148 GLU DAA CA 1
ATOM 12695 C C . GLU D 4 149 ? -16.75316 85.20626 -4.95592 1.000 7.54254 148 GLU DAA C 1
ATOM 12696 O O . GLU D 4 149 ? -16.95864 85.31807 -6.17022 1.000 7.54863 148 GLU DAA O 1
ATOM 12708 N N . TYR D 4 150 ? -15.53783 85.06907 -4.44434 1.000 7.11755 149 TYR DAA N 1
ATOM 12709 C CA . TYR D 4 150 ? -14.31899 84.96583 -5.22707 1.000 6.53094 149 TYR DAA CA 1
ATOM 12710 C C . TYR D 4 150 ? -13.56851 83.72743 -4.76048 1.000 6.15418 149 TYR DAA C 1
ATOM 12711 O O . TYR D 4 150 ? -13.90229 83.14183 -3.73197 1.000 7.18122 149 TYR DAA O 1
ATOM 12729 N N . LEU D 4 151 ? -12.55157 83.31234 -5.51779 1.000 7.17940 150 LEU DAA N 1
ATOM 12730 C CA . LEU D 4 151 ? -12.00658 81.96748 -5.32882 1.000 6.10244 150 LEU DAA CA 1
ATOM 12731 C C . LEU D 4 151 ? -11.41305 81.76200 -3.94364 1.000 6.70839 150 LEU DAA C 1
ATOM 12732 O O . LEU D 4 151 ? -11.53033 80.66801 -3.36465 1.000 7.54532 150 LEU DAA O 1
ATOM 12748 N N . ALA D 4 152 ? -10.77094 82.78825 -3.38413 1.000 7.12775 151 ALA DAA N 1
ATOM 12749 C CA . ALA D 4 152 ? -10.14814 82.66661 -2.07559 1.000 8.55341 151 ALA DAA CA 1
ATOM 12750 C C . ALA D 4 152 ? -10.93481 83.40325 -1.00266 1.000 11.68791 151 ALA DAA C 1
ATOM 12751 O O . ALA D 4 152 ? -10.41436 83.64629 0.09072 1.000 14.73368 151 ALA DAA O 1
ATOM 12758 N N . GLY D 4 153 ? -12.19057 83.73773 -1.27772 1.000 8.75713 152 GLY DAA N 1
ATOM 12759 C CA . GLY D 4 153 ? -12.98368 84.54263 -0.37035 1.000 11.33252 152 GLY DAA CA 1
ATOM 12760 C C . GLY D 4 153 ? -13.13953 85.93356 -0.93862 1.000 9.81814 152 GLY DAA C 1
ATOM 12761 O O . GLY D 4 153 ? -13.94072 86.15139 -1.85060 1.000 11.65789 152 GLY DAA O 1
ATOM 12765 N N . ASP D 4 154 ? -12.35228 86.87574 -0.44306 1.000 10.32498 153 ASP DAA N 1
ATOM 12766 C CA . ASP D 4 154 ? -12.30060 88.18482 -1.06489 1.000 11.56241 153 ASP DAA CA 1
ATOM 12767 C C . ASP D 4 154 ? -11.53638 88.10084 -2.39082 1.000 9.72746 153 ASP DAA C 1
ATOM 12768 O O . ASP D 4 154 ? -10.68084 87.23210 -2.58568 1.000 8.60567 153 ASP DAA O 1
ATOM 12777 N N . TYR D 4 155 ? -11.82086 89.05290 -3.28077 1.000 8.47876 154 TYR DAA N 1
ATOM 12778 C CA . TYR D 4 155 ? -11.13751 89.16198 -4.56944 1.000 8.51994 154 TYR DAA CA 1
ATOM 12779 C C . TYR D 4 155 ? -9.63164 89.20738 -4.36803 1.000 8.33496 154 TYR DAA C 1
ATOM 12780 O O . TYR D 4 155 ? -9.12807 89.87345 -3.45965 1.000 9.81823 154 TYR DAA O 1
ATOM 12798 N N . SER D 4 156 ? -8.91138 88.44563 -5.19479 1.000 7.68167 155 SER DAA N 1
ATOM 12799 C CA . SER D 4 156 ? -7.47615 88.27683 -4.99784 1.000 6.54503 155 SER DAA CA 1
ATOM 12800 C C . SER D 4 156 ? -6.76246 88.00918 -6.31750 1.000 6.13623 155 SER DAA C 1
ATOM 12801 O O . SER D 4 156 ? -7.37355 87.85121 -7.37432 1.000 6.50893 155 SER DAA O 1
ATOM 12809 N N . ILE D 4 157 ? -5.43747 87.89164 -6.22805 1.000 6.60161 156 ILE DAA N 1
ATOM 12810 C CA . ILE D 4 157 ? -4.65252 87.49427 -7.38876 1.000 6.43632 156 ILE DAA CA 1
ATOM 12811 C C . ILE D 4 157 ? -5.06250 86.13235 -7.95315 1.000 5.71953 156 ILE DAA C 1
ATOM 12812 O O . ILE D 4 157 ? -4.77969 85.86338 -9.12326 1.000 6.42572 156 ILE DAA O 1
ATOM 12828 N N . ALA D 4 158 ? -5.71185 85.25314 -7.17301 1.000 5.59137 157 ALA DAA N 1
ATOM 12829 C CA . ALA D 4 158 ? -6.16869 83.99585 -7.76055 1.000 5.12312 157 ALA DAA CA 1
ATOM 12830 C C . ALA D 4 158 ? -7.24732 84.24417 -8.80587 1.000 5.15504 157 ALA DAA C 1
ATOM 12831 O O . ALA D 4 158 ? -7.30648 83.54685 -9.81902 1.000 6.19748 157 ALA DAA O 1
ATOM 12838 N N . ASP D 4 159 ? -8.14616 85.19887 -8.55767 1.000 5.28148 158 ASP DAA N 1
ATOM 12839 C CA . ASP D 4 159 ? -9.16683 85.50613 -9.55807 1.000 5.26064 158 ASP DAA CA 1
ATOM 12840 C C . ASP D 4 159 ? -8.53984 86.14202 -10.78487 1.000 6.26869 158 ASP DAA C 1
ATOM 12841 O O . ASP D 4 159 ? -8.93010 85.84547 -11.91900 1.000 6.46526 158 ASP DAA O 1
ATOM 12850 N N . ILE D 4 160 ? -7.57441 87.03462 -10.57080 1.000 5.67379 159 ILE DAA N 1
ATOM 12851 C CA . ILE D 4 160 ? -6.90266 87.71529 -11.67504 1.000 5.90253 159 ILE DAA CA 1
ATOM 12852 C C . ILE D 4 160 ? -6.15148 86.71428 -12.54613 1.000 5.85747 159 ILE DAA C 1
ATOM 12853 O O . ILE D 4 160 ? -6.08390 86.87218 -13.77175 1.000 6.04738 159 ILE DAA O 1
ATOM 12869 N N . ALA D 4 161 ? -5.58520 85.67440 -11.93619 1.000 5.23246 160 ALA DAA N 1
ATOM 12870 C CA . ALA D 4 161 ? -4.88540 84.65579 -12.71144 1.000 6.12343 160 ALA DAA CA 1
ATOM 12871 C C . ALA D 4 161 ? -5.84698 83.83342 -13.56174 1.000 5.18445 160 ALA DAA C 1
ATOM 12872 O O . ALA D 4 161 ? -5.50246 83.40001 -14.67027 1.000 5.83867 160 ALA DAA O 1
ATOM 12879 N N . THR D 4 162 ? -7.04622 83.57455 -13.04877 1.000 5.37136 161 THR DAA N 1
ATOM 12880 C CA . THR D 4 162 ? -7.95062 82.61410 -13.65664 1.000 5.78490 161 THR DAA CA 1
ATOM 12881 C C . THR D 4 162 ? -8.82320 83.26553 -14.72157 1.000 5.54903 161 THR DAA C 1
ATOM 12882 O O . THR D 4 162 ? -9.09831 82.64621 -15.76030 1.000 6.22532 161 THR DAA O 1
ATOM 12893 N N . TYR D 4 163 ? -9.25812 84.50207 -14.48154 1.000 6.74669 162 TYR DAA N 1
ATOM 12894 C CA . TYR D 4 163 ? -10.22132 85.14075 -15.37151 1.000 6.59388 162 TYR DAA CA 1
ATOM 12895 C C . TYR D 4 163 ? -9.74673 85.26478 -16.81871 1.000 6.84529 162 TYR DAA C 1
ATOM 12896 O O . TYR D 4 163 ? -10.55209 84.98826 -17.72006 1.000 7.24423 162 TYR DAA O 1
ATOM 12914 N N . PRO D 4 164 ? -8.50780 85.65910 -17.12143 1.000 6.65015 163 PRO DAA N 1
ATOM 12915 C CA . PRO D 4 164 ? -8.15336 85.84465 -18.54169 1.000 7.74044 163 PRO DAA CA 1
ATOM 12916 C C . PRO D 4 164 ? -8.24110 84.57205 -19.35733 1.000 6.41257 163 PRO DAA C 1
ATOM 12917 O O . PRO D 4 164 ? -8.43719 84.61867 -20.57930 1.000 7.68092 163 PRO DAA O 1
ATOM 12928 N N . TRP D 4 165 ? -8.07458 83.42192 -18.70993 1.000 5.94301 164 TRP DAA N 1
ATOM 12929 C CA . TRP D 4 165 ? -8.28163 82.14051 -19.38055 1.000 5.41027 164 TRP DAA CA 1
ATOM 12930 C C . TRP D 4 165 ? -9.76949 81.82900 -19.55684 1.000 5.54530 164 TRP DAA C 1
ATOM 12931 O O . TRP D 4 165 ? -10.22861 81.53862 -20.66758 1.000 6.86845 164 TRP DAA O 1
ATOM 12952 N N . VAL D 4 166 ? -10.55437 81.93938 -18.48786 1.000 5.92393 165 VAL DAA N 1
ATOM 12953 C CA . VAL D 4 166 ? -11.98846 81.65606 -18.59823 1.000 6.60676 165 VAL DAA CA 1
ATOM 12954 C C . VAL D 4 166 ? -12.62322 82.55018 -19.65893 1.000 8.63632 165 VAL DAA C 1
ATOM 12955 O O . VAL D 4 166 ? -13.49793 82.12118 -20.42083 1.000 8.24470 165 VAL DAA O 1
ATOM 12968 N N . ARG D 4 167 ? -12.17101 83.80227 -19.74083 1.000 7.24733 166 ARG DAA N 1
ATOM 12969 C CA . ARG D 4 167 ? -12.73136 84.75925 -20.69093 1.000 8.54931 166 ARG DAA CA 1
ATOM 12970 C C . ARG D 4 167 ? -12.67859 84.25506 -22.12526 1.000 8.13616 166 ARG DAA C 1
ATOM 12971 O O . ARG D 4 167 ? -13.57056 84.56724 -22.92372 1.000 10.69042 166 ARG DAA O 1
ATOM 12992 N N . ILE D 4 168 ? -11.64063 83.50488 -22.49070 1.000 8.48983 167 ILE DAA N 1
ATOM 12993 C CA . ILE D 4 168 ? -11.46015 83.05394 -23.87286 1.000 8.15517 167 ILE DAA CA 1
ATOM 12994 C C . ILE D 4 168 ? -11.96096 81.62251 -24.06771 1.000 7.37097 167 ILE DAA C 1
ATOM 12995 O O . ILE D 4 168 ? -11.55679 80.94749 -25.02572 1.000 8.74749 167 ILE DAA O 1
ATOM 13011 N N . HIS D 4 169 ? -12.89353 81.16985 -23.22791 1.000 7.46210 168 HIS DAA N 1
ATOM 13012 C CA . HIS D 4 169 ? -13.40444 79.79912 -23.35343 1.000 7.31515 168 HIS DAA CA 1
ATOM 13013 C C . HIS D 4 169 ? -13.95718 79.49939 -24.75186 1.000 6.94599 168 HIS DAA C 1
ATOM 13014 O O . HIS D 4 169 ? -13.84370 78.36373 -25.21883 1.000 8.77326 168 HIS DAA O 1
ATOM 13028 N N . ASP D 4 170 ? -14.55761 80.47436 -25.44293 1.000 7.72504 169 ASP DAA N 1
ATOM 13029 C CA . ASP D 4 170 ? -15.06769 80.18639 -26.79022 1.000 8.43960 169 ASP DAA CA 1
ATOM 13030 C C . ASP D 4 170 ? -13.94040 79.80162 -27.74480 1.000 8.21719 169 ASP DAA C 1
ATOM 13031 O O . ASP D 4 170 ? -14.10993 78.92783 -28.60582 1.000 9.50778 169 ASP DAA O 1
ATOM 13040 N N . TRP D 4 171 ? -12.80019 80.48270 -27.64557 1.000 8.26094 170 TRP DAA N 1
ATOM 13041 C CA . TRP D 4 171 ? -11.66634 80.13485 -28.49317 1.000 8.17779 170 TRP DAA CA 1
ATOM 13042 C C . TRP D 4 171 ? -11.21486 78.71223 -28.22047 1.000 7.98756 170 TRP DAA C 1
ATOM 13043 O O . TRP D 4 171 ? -10.87559 77.96940 -29.14409 1.000 8.04060 170 TRP DAA O 1
ATOM 13064 N N . SER D 4 172 ? -11.24064 78.29836 -26.96186 1.000 7.53602 171 SER DAA N 1
ATOM 13065 C CA . SER D 4 172 ? -10.82764 76.94974 -26.59872 1.000 7.41075 171 SER DAA CA 1
ATOM 13066 C C . SER D 4 172 ? -11.88633 75.90907 -26.88424 1.000 8.14410 171 SER DAA C 1
ATOM 13067 O O . SER D 4 172 ? -11.58927 74.71200 -26.86351 1.000 8.30634 171 SER DAA O 1
ATOM 13075 N N . GLY D 4 173 ? -13.11318 76.33502 -27.16610 1.000 11.50780 172 GLY DAA N 1
ATOM 13076 C CA . GLY D 4 173 ? -14.19839 75.40984 -27.42980 1.000 11.91388 172 GLY DAA CA 1
ATOM 13077 C C . GLY D 4 173 ? -14.74833 74.75214 -26.19283 1.000 14.30942 172 GLY DAA C 1
ATOM 13078 O O . GLY D 4 173 ? -15.22104 73.61452 -26.26698 1.000 15.50511 172 GLY DAA O 1
ATOM 13082 N N . VAL D 4 174 ? -14.69810 75.43379 -25.05505 1.000 10.52964 173 VAL DAA N 1
ATOM 13083 C CA . VAL D 4 174 ? -15.16578 74.90225 -23.77906 1.000 12.61017 173 VAL DAA CA 1
ATOM 13084 C C . VAL D 4 174 ? -16.33004 75.75973 -23.31134 1.000 13.16356 173 VAL DAA C 1
ATOM 13085 O O . VAL D 4 174 ? -16.16806 76.96458 -23.10993 1.000 13.49022 173 VAL DAA O 1
ATOM 13098 N N . ALA D 4 175 ? -17.49025 75.14701 -23.12530 1.000 14.54570 174 ALA DAA N 1
ATOM 13099 C CA . ALA D 4 175 ? -18.66401 75.92099 -22.76209 1.000 13.94647 174 ALA DAA CA 1
ATOM 13100 C C . ALA D 4 175 ? -18.75663 76.14480 -21.25235 1.000 11.08341 174 ALA DAA C 1
ATOM 13101 O O . ALA D 4 175 ? -18.24990 75.36463 -20.44023 1.000 11.30933 174 ALA DAA O 1
ATOM 13108 N N . VAL D 4 176 ? -19.41508 77.23862 -20.88590 1.000 11.56997 175 VAL DAA N 1
ATOM 13109 C CA . VAL D 4 176 ? -19.72213 77.55238 -19.49398 1.000 11.14739 175 VAL DAA CA 1
ATOM 13110 C C . VAL D 4 176 ? -21.19740 77.36203 -19.17580 1.000 13.32539 175 VAL DAA C 1
ATOM 13111 O O . VAL D 4 176 ? -21.65068 77.76837 -18.09579 1.000 11.51440 175 VAL DAA O 1
ATOM 13124 N N . ASP D 4 177 ? -21.95740 76.74170 -20.07472 1.000 12.51381 176 ASP DAA N 1
ATOM 13125 C CA . ASP D 4 177 ? -23.36896 76.52728 -19.81292 1.000 13.05446 176 ASP DAA CA 1
ATOM 13126 C C . ASP D 4 177 ? -23.56421 75.73129 -18.53186 1.000 14.17579 176 ASP DAA C 1
ATOM 13127 O O . ASP D 4 177 ? -22.83390 74.77561 -18.25340 1.000 14.26437 176 ASP DAA O 1
ATOM 13136 N N . GLY D 4 178 ? -24.55358 76.14042 -17.74402 1.000 13.55285 177 GLY DAA N 1
ATOM 13137 C CA . GLY D 4 178 ? -24.88845 75.46714 -16.51029 1.000 15.49356 177 GLY DAA CA 1
ATOM 13138 C C . GLY D 4 178 ? -24.03550 75.84552 -15.32398 1.000 14.05655 177 GLY DAA C 1
ATOM 13139 O O . GLY D 4 178 ? -24.33451 75.40235 -14.20577 1.000 15.66582 177 GLY DAA O 1
ATOM 13143 N N . LEU D 4 179 ? -22.98803 76.63912 -15.52970 1.000 10.94376 178 LEU DAA N 1
ATOM 13144 C CA . LEU D 4 179 ? -22.07517 77.00562 -14.45232 1.000 9.93632 178 LEU DAA CA 1
ATOM 13145 C C . LEU D 4 179 ? -22.45026 78.40439 -13.97772 1.000 9.79833 178 LEU DAA C 1
ATOM 13146 O O . LEU D 4 179 ? -21.83655 79.41011 -14.32864 1.000 9.87062 178 LEU DAA O 1
ATOM 13162 N N . ASP D 4 180 ? -23.51037 78.45938 -13.17376 1.000 10.30837 179 ASP DAA N 1
ATOM 13163 C CA . ASP D 4 180 ? -24.09532 79.75063 -12.82240 1.000 10.40544 179 ASP DAA CA 1
ATOM 13164 C C . ASP D 4 180 ? -23.17434 80.57668 -11.93712 1.000 9.99027 179 ASP DAA C 1
ATOM 13165 O O . ASP D 4 180 ? -23.13855 81.80474 -12.05677 1.000 10.10791 179 ASP DAA O 1
ATOM 13174 N N . ASN D 4 181 ? -22.41747 79.93021 -11.04641 1.000 8.96482 180 ASN DAA N 1
ATOM 13175 C CA . ASN D 4 181 ? -21.50267 80.67839 -10.18904 1.000 8.29011 180 ASN DAA CA 1
ATOM 13176 C C . ASN D 4 181 ? -20.32281 81.21022 -10.98178 1.000 8.17790 180 ASN DAA C 1
ATOM 13177 O O . ASN D 4 181 ? -19.91288 82.36141 -10.80582 1.000 8.79420 180 ASN DAA O 1
ATOM 13188 N N . LEU D 4 182 ? -19.77279 80.38445 -11.86959 1.000 7.76251 181 LEU DAA N 1
ATOM 13189 C CA . LEU D 4 182 ? -18.71809 80.86586 -12.75574 1.000 7.69451 181 LEU DAA CA 1
ATOM 13190 C C . LEU D 4 182 ? -19.20502 82.04977 -13.58786 1.000 8.73256 181 LEU DAA C 1
ATOM 13191 O O . LEU D 4 182 ? -18.47559 83.03241 -13.77740 1.000 9.11277 181 LEU DAA O 1
ATOM 13207 N N . GLN D 4 183 ? -20.43402 81.97425 -14.10573 1.000 8.55460 182 GLN DAA N 1
ATOM 13208 C CA . GLN D 4 183 ? -20.94627 83.07370 -14.91476 1.000 9.73355 182 GLN DAA CA 1
ATOM 13209 C C . GLN D 4 183 ? -21.13940 84.34326 -14.09634 1.000 9.17585 182 GLN DAA C 1
ATOM 13210 O O . GLN D 4 183 ? -20.87768 85.44689 -14.58398 1.000 10.39935 182 GLN DAA O 1
ATOM 13224 N N . ARG D 4 184 ? -21.58423 84.21166 -12.84512 1.000 9.80538 183 ARG DAA N 1
ATOM 13225 C CA . ARG D 4 184 ? -21.67725 85.37256 -11.96529 1.000 9.32034 183 ARG DAA CA 1
ATOM 13226 C C . ARG D 4 184 ? -20.31637 86.03188 -11.81160 1.000 9.44077 183 ARG DAA C 1
ATOM 13227 O O . ARG D 4 184 ? -20.18395 87.25710 -11.89860 1.000 10.49747 183 ARG DAA O 1
ATOM 13248 N N . TRP D 4 185 ? -19.29479 85.21961 -11.56068 1.000 8.14627 184 TRP DAA N 1
ATOM 13249 C CA . TRP D 4 185 ? -17.94325 85.72084 -11.35112 1.000 7.61559 184 TRP DAA CA 1
ATOM 13250 C C . TRP D 4 185 ? -17.37893 86.32809 -12.62442 1.000 8.73036 184 TRP DAA C 1
ATOM 13251 O O . TRP D 4 185 ? -16.72248 87.36929 -12.57092 1.000 9.63285 184 TRP DAA O 1
ATOM 13272 N N . ILE D 4 186 ? -17.64560 85.71513 -13.77909 1.000 8.79558 185 ILE DAA N 1
ATOM 13273 C CA . ILE D 4 186 ? -17.22879 86.32291 -15.04137 1.000 10.63037 185 ILE DAA CA 1
ATOM 13274 C C . ILE D 4 186 ? -17.79419 87.73281 -15.14972 1.000 10.86263 185 ILE DAA C 1
ATOM 13275 O O . ILE D 4 186 ? -17.08748 88.68636 -15.49470 1.000 12.31989 185 ILE DAA O 1
ATOM 13291 N N . ALA D 4 187 ? -19.09266 87.87774 -14.88181 1.000 10.61259 186 ALA DAA N 1
ATOM 13292 C CA . ALA D 4 187 ? -19.73141 89.18606 -14.98931 1.000 11.45139 186 ALA DAA CA 1
ATOM 13293 C C . ALA D 4 187 ? -19.14831 90.17957 -13.99128 1.000 12.40517 186 ALA DAA C 1
ATOM 13294 O O . ALA D 4 187 ? -18.97546 91.36140 -14.31187 1.000 14.62151 186 ALA DAA O 1
ATOM 13301 N N . ALA D 4 188 ? -18.86984 89.72919 -12.76762 1.000 11.63443 187 ALA DAA N 1
ATOM 13302 C CA . ALA D 4 188 ? -18.26133 90.61344 -11.77366 1.000 12.15934 187 ALA DAA CA 1
ATOM 13303 C C . ALA D 4 188 ? -16.87585 91.07728 -12.21825 1.000 13.30914 187 ALA DAA C 1
ATOM 13304 O O . ALA D 4 188 ? -16.54105 92.26428 -12.11713 1.000 15.58850 187 ALA DAA O 1
ATOM 13311 N N . LEU D 4 189 ? -16.04512 90.15164 -12.69657 1.000 11.81002 188 LEU DAA N 1
ATOM 13312 C CA . LEU D 4 189 ? -14.70847 90.52202 -13.15850 1.000 10.52559 188 LEU DAA CA 1
ATOM 13313 C C . LEU D 4 189 ? -14.79907 91.50640 -14.32135 1.000 14.24499 188 LEU DAA C 1
ATOM 13314 O O . LEU D 4 189 ? -14.10290 92.52984 -14.35148 1.000 14.79732 188 LEU DAA O 1
ATOM 13330 N N . GLU D 4 190 ? -15.68219 91.22041 -15.28193 1.000 14.35457 189 GLU DAA N 1
ATOM 13331 C CA . GLU D 4 190 ? -15.77509 92.04995 -16.47558 1.000 15.48243 189 GLU DAA CA 1
ATOM 13332 C C . GLU D 4 190 ? -16.23460 93.46054 -16.15880 1.000 16.69195 189 GLU DAA C 1
ATOM 13333 O O . GLU D 4 190 ? -15.90909 94.39395 -16.90568 1.000 21.68768 189 GLU DAA O 1
ATOM 13345 N N . ALA D 4 191 ? -16.95492 93.64385 -15.05760 1.000 16.36956 190 ALA DAA N 1
ATOM 13346 C CA . ALA D 4 191 ? -17.44669 94.95495 -14.66708 1.000 17.85024 190 ALA DAA CA 1
ATOM 13347 C C . ALA D 4 191 ? -16.40554 95.79569 -13.93731 1.000 20.36189 190 ALA DAA C 1
ATOM 13348 O O . ALA D 4 191 ? -16.66722 96.97319 -13.66855 1.000 24.42520 190 ALA DAA O 1
ATOM 13355 N N . ARG D 4 192 ? -15.24461 95.24122 -13.60815 1.000 15.69958 191 ARG DAA N 1
ATOM 13356 C CA . ARG D 4 192 ? -14.22903 96.00859 -12.89849 1.000 15.71772 191 ARG DAA CA 1
ATOM 13357 C C . ARG D 4 192 ? -13.45877 96.88878 -13.87823 1.000 14.08757 191 ARG DAA C 1
ATOM 13358 O O . ARG D 4 192 ? -12.89097 96.37152 -14.84875 1.000 14.33727 191 ARG DAA O 1
ATOM 13379 N N . PRO D 4 193 ? -13.39513 98.20685 -13.66361 1.000 17.67524 192 PRO DAA N 1
ATOM 13380 C CA . PRO D 4 193 ? -12.63177 99.04059 -14.60992 1.000 16.67969 192 PRO DAA CA 1
ATOM 13381 C C . PRO D 4 193 ? -11.18198 98.61378 -14.78155 1.000 15.27596 192 PRO DAA C 1
ATOM 13382 O O . PRO D 4 193 ? -10.65928 98.67816 -15.89729 1.000 15.34130 192 PRO DAA O 1
ATOM 13393 N N . ALA D 4 194 ? -10.50859 98.17663 -13.71729 1.000 15.11231 193 ALA DAA N 1
ATOM 13394 C CA . ALA D 4 194 ? -9.10878 97.79151 -13.87132 1.000 13.62718 193 ALA DAA CA 1
ATOM 13395 C C . ALA D 4 194 ? -8.95521 96.53538 -14.72168 1.000 12.96959 193 ALA DAA C 1
ATOM 13396 O O . ALA D 4 194 ? -7.94557 96.38964 -15.42218 1.000 13.00435 193 ALA DAA O 1
ATOM 13403 N N . VAL D 4 195 ? -9.92194 95.61299 -14.65203 1.000 12.76628 194 VAL DAA N 1
ATOM 13404 C CA . VAL D 4 195 ? -9.89527 94.44303 -15.52672 1.000 10.32030 194 VAL DAA CA 1
ATOM 13405 C C . VAL D 4 195 ? -10.03912 94.87693 -16.97706 1.000 11.44999 194 VAL DAA C 1
ATOM 13406 O O . VAL D 4 195 ? -9.28835 94.43382 -17.85463 1.000 12.03509 194 VAL DAA O 1
ATOM 13419 N N . GLN D 4 196 ? -11.00611 95.75729 -17.24753 1.000 13.72539 195 GLN DAA N 1
ATOM 13420 C CA A GLN D 4 196 ? -11.21137 96.26796 -18.59791 0.570 13.89824 195 GLN DAA CA 1
ATOM 13421 C CA B GLN D 4 196 ? -11.18931 96.21706 -18.61339 0.430 13.81615 195 GLN DAA CA 1
ATOM 13422 C C . GLN D 4 196 ? -9.92986 96.89993 -19.13484 0.912 12.89774 195 GLN DAA C 1
ATOM 13423 O O . GLN D 4 196 ? -9.51258 96.64618 -20.27218 1.000 15.30269 195 GLN DAA O 1
ATOM 13450 N N . ARG D 4 197 ? -9.28588 97.73723 -18.32087 1.000 12.58875 196 ARG DAA N 1
ATOM 13451 C CA . ARG D 4 197 ? -8.05994 98.38508 -18.77511 1.000 14.61267 196 ARG DAA CA 1
ATOM 13452 C C . ARG D 4 197 ? -6.94655 97.37270 -19.00771 1.000 13.71766 196 ARG DAA C 1
ATOM 13453 O O . ARG D 4 197 ? -6.21481 97.46331 -19.99966 1.000 13.34557 196 ARG DAA O 1
ATOM 13474 N N . GLY D 4 198 ? -6.77857 96.42344 -18.08645 1.000 12.97965 197 GLY DAA N 1
ATOM 13475 C CA . GLY D 4 198 ? -5.69775 95.45875 -18.21802 1.000 12.08332 197 GLY DAA CA 1
ATOM 13476 C C . GLY D 4 198 ? -5.84000 94.56074 -19.42784 1.000 11.30033 197 GLY DAA C 1
ATOM 13477 O O . GLY D 4 198 ? -4.84036 94.11674 -19.99884 1.000 11.60677 197 GLY DAA O 1
ATOM 13481 N N . LEU D 4 199 ? -7.07412 94.29146 -19.84324 1.000 11.82140 198 LEU DAA N 1
ATOM 13482 C CA . LEU D 4 199 ? -7.31698 93.47938 -21.02413 1.000 11.58179 198 LEU DAA CA 1
ATOM 13483 C C . LEU D 4 199 ? -6.88659 94.17621 -22.30979 1.000 11.67227 198 LEU DAA C 1
ATOM 13484 O O . LEU D 4 199 ? -6.76020 93.51065 -23.33915 1.000 15.01884 198 LEU DAA O 1
ATOM 13500 N N . LEU D 4 200 ? -6.67947 95.49051 -22.28797 1.000 12.44034 199 LEU DAA N 1
ATOM 13501 C CA . LEU D 4 200 ? -6.25104 96.20755 -23.47979 1.000 13.71705 199 LEU DAA CA 1
ATOM 13502 C C . LEU D 4 200 ? -4.74042 96.36635 -23.55921 1.000 15.66453 199 LEU DAA C 1
ATOM 13503 O O . LEU D 4 200 ? -4.25349 97.04149 -24.47371 1.000 20.23013 199 LEU DAA O 1
ATOM 13519 N N . VAL D 4 201 ? -3.99070 95.77027 -22.64268 1.000 12.81335 200 VAL DAA N 1
ATOM 13520 C CA . VAL D 4 201 ? -2.53911 95.91291 -22.58895 1.000 13.96207 200 VAL DAA CA 1
ATOM 13521 C C . VAL D 4 201 ? -1.92261 94.58887 -23.02471 1.000 12.56237 200 VAL DAA C 1
ATOM 13522 O O . VAL D 4 201 ? -2.15926 93.56337 -22.36944 1.000 14.45678 200 VAL DAA O 1
ATOM 13535 N N . PRO D 4 202 ? -1.14287 94.54851 -24.10382 1.000 14.68044 201 PRO DAA N 1
ATOM 13536 C CA . PRO D 4 202 ? -0.91800 95.54346 -25.14852 1.000 17.68887 201 PRO DAA CA 1
ATOM 13537 C C . PRO D 4 202 ? -2.02692 95.28793 -26.17081 1.000 22.27730 201 PRO DAA C 1
ATOM 13538 O O . PRO D 4 202 ? -2.76910 94.31928 -25.97880 1.000 30.41057 201 PRO DAA O 1
ATOM 13549 N N . ARG D 4 203 ? -2.16105 96.09911 -27.20776 1.000 35.19065 202 ARG DAA N 1
ATOM 13550 C CA . ARG D 4 203 ? -3.17862 95.83850 -28.22288 1.000 40.33067 202 ARG DAA CA 1
ATOM 13551 C C . ARG D 4 203 ? -2.69537 94.74486 -29.17738 1.000 41.44073 202 ARG DAA C 1
ATOM 13552 O O . ARG D 4 203 ? -3.42855 93.80259 -29.49192 1.000 41.86349 202 ARG DAA O 1
#

Nearest PDB structures (foldseek):
  6tah-assembly2_B  TM=1.002E+00  e=6.360E-34  Pseudomonas aeruginosa
  4ecj-assembly1_B  TM=1.004E+00  e=6.135E-30  Pseudomonas aeruginosa PACS2
  4f0b-assembly1_B  TM=9.299E-01  e=5.245E-17  Phanerodontia chrysosporium
  1k0d-assembly1_A  TM=9.505E-01  e=4.742E-16  Saccharomyces cerevisiae
  5dqs-assembly1_A  TM=7.948E-01  e=3.754E-09  Homo sapiens

Radius of gyration: 35.68 Å; Cα contacts (8 Å, |Δi|>4): 1345; chains: 4; bounding box: 51×111×76 Å